Protein 8X1U (pdb70)

Sequence (1403 aa):
NQYIVARPVYSTNAFEENHKKTGRHHKTFLDHLKVCCSCSPQKAKRIVLSLFPIASWLPAYRLKEWLLSDIVSGISTGIVAVLQGLAFALLVDIPPVYGLYASFFPAIIYLFFGTSRHISVGPFPILSMMVGLAVSGAVSKAVPLLDDERVRVAAAASVTVLSGIIQLAFGILRIGFVVIYLSESLISGFTTAAAVHVLVSQLKFIFQLTVPSHTDPVSIFKVLYSVFSQIEKTNIADLVTALIVLLVVSIVKEINQRFKDKLPVPIPIEFIMTVIAAGVSYGCDFKNRFKVAVVGDMNPGFQPPITPDVETFQNTVGDCFGIAMVAFAVAFSVASVYSLKYDYPLDGNQELIALGLGNIVCGVFRGFAGSTALSRSAVQESTGGKTQIAGLIGAIIVLIVVLAIGFLLAPLQKSVLAALALGNLKGMLMQFAEIGRLWRKDKYDCLIWIMTFIFTIVLGLGLGLAASVAFQLLTIVFRTQFPKCSTLANIGRTNIYKNKKDYYDMYEPEGVKIFRCPSPIYFANIGFFRRKLIDAVGFSPLRILRKRNKALRKIRKLQKQGLLQVTPKGFICTVDTIKDSDEELDNNQIEVLDQPINTTDLPFHIDWNDDLPLNIEVPKISLHSLILDFSAVSFLDVSSVRGLKSILQEFIRIKVDVYIVGTDDDFIEKLNRYEFFDGEVKSSIFFLTIHDAVLHILMKKDNQYIVARPVYSTNAFEENHKKTGRHHKTFLDHLKVCCSCSPQKAKRIVLSLFPIASWLPAYRLKEWLLSDIVSGISTGIVAVLQGLAFALLVDIPPVYGLYASFFPAIIYLFFGTSRHISVGPFPILSMMVGLAVSGAVSKAVPLDDERVRVAAAASVTVLSGIIQLAFGILRIGFVVIYLSESLISGFTTAAAVHVLVSQLKFIFQLTVPSHTDPVSIFKVLYSVFSQIEKTNIADLVTALIVLLVVSIVKEINQRFKDKLPVPIPIEFIMTVIAAGVSYGCDFKNRFKVAVVGDMNPGFQPPITPDVETFQNTVGDCFGIAMVAFAVAFSVASVYSLKYDYPLDGNQELIALGLGNIVCGVFRGFAGSTALSRSAVQESTGGKTQIAGLIGAIIVLIVVLAIGFLLAPLQKSVLAALALGNLKGMLMQFAEIGRLWRKDKYDCLIWIMTFIFTIVLGLGLGLAASVAFQLLTIVFRTQFPKCSTLANIGRTNIYKNKKDYYDMYEPEGVKIFRCPSPIYFANIGFFRRKLIDAVGFSPLRILRKRNKALRKIRKLQKQGLLQVTPKGFICTVDTIKDSDEELDNNQIEVLDQPINTTDLPFHIDWNDDLPLNIEVPKISLHSLILDFSAVSFLDVSSVRGLKSILQEFIRIKVDVYIVGTDDDFIEKLNRYEFFDGEVKSSIFFLTIHDAVLHILMKKD

InterPro domains:
  IPR001902 SLC26A/SulP transporter [PTHR11814] (39-723)
  IPR001902 SLC26A/SulP transporter [TIGR00815] (59-716)
  IPR002645 STAS domain [PF01740] (526-716)
  IPR002645 STAS domain [PS50801] (525-720)
  IPR011547 SLC26A/SulP transporter domain [PF00916] (73-475)
  IPR018045 Sulphate anion transporter, conserved site [PS01130] (102-123)
  IPR036513 STAS domain superfamily [G3DSA:3.30.750.24] (506-724)
  IPR036513 STAS domain superfamily [SSF52091] (527-716)

Structure (mmCIF, N/CA/C/O backbone):
data_8X1U
#
_entry.id   8X1U
#
loop_
_entity.id
_entity.type
_entity.pdbx_description
1 polymer 'Chloride anion exchanger'
2 non-polymer 'OXALATE ION'
3 non-polymer '(2S)-3-(hexadecanoyloxy)-2-[(9Z)-octadec-9-enoyloxy]propyl 2-(trimethylammonio)ethyl phosphate'
4 non-polymer TETRADECANE
5 non-polymer DODECANE
6 non-polymer 1-O-OCTADECYL-SN-GLYCERO-3-PHOSPHOCHOLINE
7 non-polymer DECANE
8 non-polymer CHOLESTEROL
9 water water
#
loop_
_atom_site.group_PDB
_atom_site.id
_atom_site.type_symbol
_atom_site.label_atom_id
_atom_site.label_alt_id
_atom_site.label_comp_id
_atom_site.label_asym_id
_atom_site.label_entity_id
_atom_site.label_seq_id
_atom_site.pdbx_PDB_ins_code
_atom_site.Cartn_x
_atom_site.Cartn_y
_atom_site.Cartn_z
_atom_site.occupancy
_atom_site.B_iso_or_equiv
_atom_site.auth_seq_id
_atom_site.auth_comp_id
_atom_site.auth_asym_id
_atom_site.auth_atom_id
_atom_site.pdbx_PDB_model_num
ATOM 1 N N . ASN A 1 18 ? 194.913 144.346 151.428 1.00 59.60 7 ASN A N 1
ATOM 2 C CA . ASN A 1 18 ? 193.496 144.264 151.108 1.00 59.60 7 ASN A CA 1
ATOM 3 C C . ASN A 1 18 ? 193.287 144.251 149.611 1.00 59.60 7 ASN A C 1
ATOM 4 O O . ASN A 1 18 ? 192.562 145.088 149.074 1.00 59.60 7 ASN A O 1
ATOM 9 N N . GLN A 1 19 ? 193.915 143.286 148.935 1.00 54.27 8 GLN A N 1
ATOM 10 C CA . GLN A 1 19 ? 193.825 143.254 147.481 1.00 54.27 8 GLN A CA 1
ATOM 11 C C . GLN A 1 19 ? 193.027 142.091 146.934 1.00 54.27 8 GLN A C 1
ATOM 12 O O . GLN A 1 19 ? 193.141 140.968 147.410 1.00 54.27 8 GLN A O 1
ATOM 18 N N . TYR A 1 20 ? 192.195 142.378 145.938 1.00 46.87 9 TYR A N 1
ATOM 19 C CA . TYR A 1 20 ? 191.431 141.345 145.282 1.00 46.87 9 TYR A CA 1
ATOM 20 C C . TYR A 1 20 ? 192.316 140.841 144.169 1.00 46.87 9 TYR A C 1
ATOM 21 O O . TYR A 1 20 ? 192.441 141.487 143.137 1.00 46.87 9 TYR A O 1
ATOM 30 N N . ILE A 1 21 ? 192.969 139.708 144.382 1.00 48.86 10 ILE A N 1
ATOM 31 C CA . ILE A 1 21 ? 193.883 139.171 143.377 1.00 48.86 10 ILE A CA 1
ATOM 32 C C . ILE A 1 21 ? 193.374 137.856 142.828 1.00 48.86 10 ILE A C 1
ATOM 33 O O . ILE A 1 21 ? 193.176 136.902 143.569 1.00 48.86 10 ILE A O 1
ATOM 38 N N . VAL A 1 22 ? 193.166 137.802 141.528 1.00 47.74 11 VAL A N 1
ATOM 39 C CA . VAL A 1 22 ? 192.620 136.609 140.909 1.00 47.74 11 VAL A CA 1
ATOM 40 C C . VAL A 1 22 ? 193.437 136.288 139.668 1.00 47.74 11 VAL A C 1
ATOM 41 O O . VAL A 1 22 ? 193.884 137.191 138.998 1.00 47.74 11 VAL A O 1
ATOM 45 N N . ALA A 1 23 ? 193.680 135.011 139.401 1.00 49.39 12 ALA A N 1
ATOM 46 C CA . ALA A 1 23 ? 194.405 134.572 138.219 1.00 49.39 12 ALA A CA 1
ATOM 47 C C . ALA A 1 23 ? 193.851 133.203 137.867 1.00 49.39 12 ALA A C 1
ATOM 48 O O . ALA A 1 23 ? 194.362 132.192 138.323 1.00 49.39 12 ALA A O 1
ATOM 50 N N . ARG A 1 24 ? 192.803 133.177 137.053 1.00 49.13 13 ARG A N 1
ATOM 51 C CA . ARG A 1 24 ? 192.124 131.946 136.680 1.00 49.13 13 ARG A CA 1
ATOM 52 C C . ARG A 1 24 ? 191.874 131.956 135.178 1.00 49.13 13 ARG A C 1
ATOM 53 O O . ARG A 1 24 ? 192.033 133.003 134.541 1.00 49.13 13 ARG A O 1
ATOM 61 N N . PRO A 1 25 ? 191.513 130.831 134.567 1.00 52.21 14 PRO A N 1
ATOM 62 C CA . PRO A 1 25 ? 191.212 130.848 133.134 1.00 52.21 14 PRO A CA 1
ATOM 63 C C . PRO A 1 25 ? 189.831 131.420 132.855 1.00 52.21 14 PRO A C 1
ATOM 64 O O . PRO A 1 25 ? 188.944 131.431 133.708 1.00 52.21 14 PRO A O 1
ATOM 68 N N . VAL A 1 26 ? 189.624 131.900 131.634 1.00 52.49 15 VAL A N 1
ATOM 69 C CA . VAL A 1 26 ? 188.317 132.427 131.244 1.00 52.49 15 VAL A CA 1
ATOM 70 C C . VAL A 1 26 ? 187.339 131.282 131.085 1.00 52.49 15 VAL A C 1
ATOM 71 O O . VAL A 1 26 ? 187.687 130.244 130.536 1.00 52.49 15 VAL A O 1
ATOM 75 N N . TYR A 1 27 ? 186.109 131.457 131.541 1.00 51.92 16 TYR A N 1
ATOM 76 C CA . TYR A 1 27 ? 185.173 130.339 131.517 1.00 51.92 16 TYR A CA 1
ATOM 77 C C . TYR A 1 27 ? 183.822 130.537 130.891 1.00 51.92 16 TYR A C 1
ATOM 78 O O . TYR A 1 27 ? 183.092 131.446 131.267 1.00 51.92 16 TYR A O 1
ATOM 87 N N . SER A 1 28 ? 183.511 129.767 129.868 1.00 51.80 17 SER A N 1
ATOM 88 C CA . SER A 1 28 ? 182.133 129.757 129.418 1.00 51.80 17 SER A CA 1
ATOM 89 C C . SER A 1 28 ? 181.451 128.760 130.390 1.00 51.80 17 SER A C 1
ATOM 90 O O . SER A 1 28 ? 182.132 127.887 131.009 1.00 51.80 17 SER A O 1
ATOM 93 N N . THR A 1 29 ? 180.128 128.869 130.524 1.00 54.40 18 THR A N 1
ATOM 94 C CA . THR A 1 29 ? 179.421 128.016 131.460 1.00 54.40 18 THR A CA 1
ATOM 95 C C . THR A 1 29 ? 179.739 126.566 131.145 1.00 54.40 18 THR A C 1
ATOM 96 O O . THR A 1 29 ? 179.885 125.755 132.048 1.00 54.40 18 THR A O 1
ATOM 100 N N . ASN A 1 30 ? 179.870 126.244 129.866 1.00 57.08 19 ASN A N 1
ATOM 101 C CA . ASN A 1 30 ? 180.192 124.887 129.445 1.00 57.08 19 ASN A CA 1
ATOM 102 C C . ASN A 1 30 ? 181.616 124.466 129.805 1.00 57.08 19 ASN A C 1
ATOM 103 O O . ASN A 1 30 ? 181.816 123.350 130.271 1.00 57.08 19 ASN A O 1
ATOM 108 N N . ALA A 1 31 ? 182.607 125.332 129.596 1.00 57.17 20 ALA A N 1
ATOM 109 C CA . ALA A 1 31 ? 183.966 125.008 130.006 1.00 57.17 20 ALA A CA 1
ATOM 110 C C . ALA A 1 31 ? 184.074 124.802 131.509 1.00 57.17 20 ALA A C 1
ATOM 111 O O . ALA A 1 31 ? 184.868 123.965 131.953 1.00 57.17 20 ALA A O 1
ATOM 113 N N . PHE A 1 32 ? 183.288 125.532 132.297 1.00 56.45 21 PHE A N 1
ATOM 114 C CA . PHE A 1 32 ? 183.289 125.322 133.737 1.00 56.45 21 PHE A CA 1
ATOM 115 C C . PHE A 1 32 ? 182.683 123.974 134.103 1.00 56.45 21 PHE A C 1
ATOM 116 O O . PHE A 1 32 ? 183.204 123.280 134.982 1.00 56.45 21 PHE A O 1
ATOM 124 N N . GLU A 1 33 ? 181.588 123.581 133.447 1.00 60.64 22 GLU A N 1
ATOM 125 C CA . GLU A 1 33 ? 181.031 122.255 133.700 1.00 60.64 22 GLU A CA 1
ATOM 126 C C . GLU A 1 33 ? 181.985 121.153 133.264 1.00 60.64 22 GLU A C 1
ATOM 127 O O . GLU A 1 33 ? 182.040 120.098 133.903 1.00 60.64 22 GLU A O 1
ATOM 133 N N . GLU A 1 34 ? 182.735 121.367 132.183 1.00 63.04 23 GLU A N 1
ATOM 134 C CA . GLU A 1 34 ? 183.690 120.353 131.749 1.00 63.04 23 GLU A CA 1
ATOM 135 C C . GLU A 1 34 ? 184.851 120.229 132.726 1.00 63.04 23 GLU A C 1
ATOM 136 O O . GLU A 1 34 ? 185.275 119.116 133.055 1.00 63.04 23 GLU A O 1
ATOM 142 N N . ASN A 1 35 ? 185.378 121.359 133.202 1.00 62.11 24 ASN A N 1
ATOM 143 C CA . ASN A 1 35 ? 186.575 121.318 134.037 1.00 62.11 24 ASN A CA 1
ATOM 144 C C . ASN A 1 35 ? 186.266 120.880 135.464 1.00 62.11 24 ASN A C 1
ATOM 145 O O . ASN A 1 35 ? 187.124 120.293 136.132 1.00 62.11 24 ASN A O 1
ATOM 150 N N . HIS A 1 36 ? 185.063 121.159 135.949 1.00 61.78 25 HIS A N 1
ATOM 151 C CA . HIS A 1 36 ? 184.681 120.846 137.318 1.00 61.78 25 HIS A CA 1
ATOM 152 C C . HIS A 1 36 ? 183.507 119.879 137.319 1.00 61.78 25 HIS A C 1
ATOM 153 O O . HIS A 1 36 ? 182.367 120.273 137.063 1.00 61.78 25 HIS A O 1
ATOM 160 N N . LYS A 1 37 ? 183.794 118.625 137.669 1.00 67.69 26 LYS A N 1
ATOM 161 C CA . LYS A 1 37 ? 182.806 117.544 137.727 1.00 67.69 26 LYS A CA 1
ATOM 162 C C . LYS A 1 37 ? 181.610 117.927 138.570 1.00 67.69 26 LYS A C 1
ATOM 163 O O . LYS A 1 37 ? 181.751 118.391 139.690 1.00 67.69 26 LYS A O 1
ATOM 165 N N . LYS A 1 38 ? 180.421 117.671 138.052 1.00 67.21 27 LYS A N 1
ATOM 166 C CA . LYS A 1 38 ? 179.233 118.132 138.757 1.00 67.21 27 LYS A CA 1
ATOM 167 C C . LYS A 1 38 ? 178.661 116.985 139.571 1.00 67.21 27 LYS A C 1
ATOM 168 O O . LYS A 1 38 ? 178.538 115.866 139.066 1.00 67.21 27 LYS A O 1
ATOM 174 N N . THR A 1 39 ? 178.311 117.264 140.825 1.00 71.07 28 THR A N 1
ATOM 175 C CA . THR A 1 39 ? 177.749 116.258 141.718 1.00 71.07 28 THR A CA 1
ATOM 176 C C . THR A 1 39 ? 176.395 115.777 141.218 1.00 71.07 28 THR A C 1
ATOM 177 O O . THR A 1 39 ? 175.428 116.544 141.194 1.00 71.07 28 THR A O 1
ATOM 181 N N . GLY A 1 40 ? 176.319 114.514 140.809 1.00 78.52 29 GLY A N 1
ATOM 182 C CA . GLY A 1 40 ? 175.054 113.982 140.338 1.00 78.52 29 GLY A CA 1
ATOM 183 C C . GLY A 1 40 ? 174.041 113.886 141.464 1.00 78.52 29 GLY A C 1
ATOM 184 O O . GLY A 1 40 ? 174.309 113.309 142.521 1.00 78.52 29 GLY A O 1
ATOM 185 N N . ARG A 1 41 ? 172.864 114.460 141.233 1.00 86.53 30 ARG A N 1
ATOM 186 C CA . ARG A 1 41 ? 171.783 114.443 142.206 1.00 86.53 30 ARG A CA 1
ATOM 187 C C . ARG A 1 41 ? 170.552 113.796 141.588 1.00 86.53 30 ARG A C 1
ATOM 188 O O . ARG A 1 41 ? 170.252 113.992 140.407 1.00 86.53 30 ARG A O 1
ATOM 196 N N . HIS A 1 42 ? 169.846 113.020 142.404 1.00 107.10 31 HIS A N 1
ATOM 197 C CA . HIS A 1 42 ? 168.672 112.297 141.940 1.00 107.10 31 HIS A CA 1
ATOM 198 C C . HIS A 1 42 ? 167.539 113.258 141.597 1.00 107.10 31 HIS A C 1
ATOM 199 O O . HIS A 1 42 ? 167.552 114.433 141.975 1.00 107.10 31 HIS A O 1
ATOM 206 N N . HIS A 1 43 ? 166.555 112.742 140.868 1.00 117.51 32 HIS A N 1
ATOM 207 C CA . HIS A 1 43 ? 165.368 113.511 140.523 1.00 117.51 32 HIS A CA 1
ATOM 208 C C . HIS A 1 43 ? 164.344 113.407 141.646 1.00 117.51 32 HIS A C 1
ATOM 209 O O . HIS A 1 43 ? 163.991 112.304 142.074 1.00 117.51 32 HIS A O 1
ATOM 216 N N . LYS A 1 44 ? 163.871 114.557 142.128 1.00 125.22 33 LYS A N 1
ATOM 217 C CA . LYS A 1 44 ? 162.792 114.587 143.115 1.00 125.22 33 LYS A CA 1
ATOM 218 C C . LYS A 1 44 ? 161.461 114.428 142.376 1.00 125.22 33 LYS A C 1
ATOM 219 O O . LYS A 1 44 ? 160.674 115.364 142.208 1.00 125.22 33 LYS A O 1
ATOM 221 N N . THR A 1 45 ? 161.222 113.197 141.930 1.00 130.07 34 THR A N 1
ATOM 222 C CA . THR A 1 45 ? 160.091 112.912 141.058 1.00 130.07 34 THR A CA 1
ATOM 223 C C . THR A 1 45 ? 158.773 113.052 141.809 1.00 130.07 34 THR A C 1
ATOM 224 O O . THR A 1 45 ? 158.688 112.783 143.010 1.00 130.07 34 THR A O 1
ATOM 228 N N . PHE A 1 46 ? 157.741 113.488 141.083 1.00 133.21 35 PHE A N 1
ATOM 229 C CA . PHE A 1 46 ? 156.403 113.579 141.658 1.00 133.21 35 PHE A CA 1
ATOM 230 C C . PHE A 1 46 ? 155.881 112.211 142.078 1.00 133.21 35 PHE A C 1
ATOM 231 O O . PHE A 1 46 ? 155.113 112.110 143.040 1.00 133.21 35 PHE A O 1
ATOM 239 N N . LEU A 1 47 ? 156.300 111.147 141.389 1.00 132.68 36 LEU A N 1
ATOM 240 C CA . LEU A 1 47 ? 155.792 109.817 141.708 1.00 132.68 36 LEU A CA 1
ATOM 241 C C . LEU A 1 47 ? 156.386 109.300 143.014 1.00 132.68 36 LEU A C 1
ATOM 242 O O . LEU A 1 47 ? 155.666 108.773 143.869 1.00 132.68 36 LEU A O 1
ATOM 247 N N . ASP A 1 48 ? 157.701 109.441 143.192 1.00 133.20 37 ASP A N 1
ATOM 248 C CA . ASP A 1 48 ? 158.307 109.007 144.446 1.00 133.20 37 ASP A CA 1
ATOM 249 C C . ASP A 1 48 ? 157.876 109.908 145.597 1.00 133.20 37 ASP A C 1
ATOM 250 O O . ASP A 1 48 ? 157.785 109.463 146.749 1.00 133.20 37 ASP A O 1
ATOM 255 N N . HIS A 1 49 ? 157.590 111.176 145.301 1.00 132.30 38 HIS A N 1
ATOM 256 C CA . HIS A 1 49 ? 157.062 112.065 146.326 1.00 132.30 38 HIS A CA 1
ATOM 257 C C . HIS A 1 49 ? 155.658 111.632 146.738 1.00 132.30 38 HIS A C 1
ATOM 258 O O . HIS A 1 49 ? 155.310 111.670 147.924 1.00 132.30 38 HIS A O 1
ATOM 265 N N . LEU A 1 50 ? 154.904 111.150 145.760 1.00 131.46 39 LEU A N 1
ATOM 266 C CA . LEU A 1 50 ? 153.583 110.608 146.018 1.00 131.46 39 LEU A CA 1
ATOM 267 C C . LEU A 1 50 ? 153.729 109.249 146.720 1.00 131.46 39 LEU A C 1
ATOM 268 O O . LEU A 1 50 ? 152.758 108.703 147.238 1.00 131.46 39 LEU A O 1
ATOM 273 N N . LYS A 1 51 ? 154.949 108.711 146.730 1.00 130.44 40 LYS A N 1
ATOM 274 C CA . LYS A 1 51 ? 155.240 107.436 147.373 1.00 130.44 40 LYS A CA 1
ATOM 275 C C . LYS A 1 51 ? 155.473 107.636 148.866 1.00 130.44 40 LYS A C 1
ATOM 276 O O . LYS A 1 51 ? 155.181 106.753 149.673 1.00 130.44 40 LYS A O 1
ATOM 282 N N . VAL A 1 52 ? 155.987 108.812 149.216 1.00 129.13 41 VAL A N 1
ATOM 283 C CA . VAL A 1 52 ? 156.235 109.164 150.601 1.00 129.13 41 VAL A CA 1
ATOM 284 C C . VAL A 1 52 ? 154.942 109.685 151.219 1.00 129.13 41 VAL A C 1
ATOM 285 O O . VAL A 1 52 ? 154.765 109.644 152.433 1.00 129.13 41 VAL A O 1
ATOM 289 N N . CYS A 1 53 ? 154.036 110.164 150.368 1.00 127.14 42 CYS A N 1
ATOM 290 C CA . CYS A 1 53 ? 152.746 110.681 150.819 1.00 127.14 42 CYS A CA 1
ATOM 291 C C . CYS A 1 53 ? 151.975 109.598 151.563 1.00 127.14 42 CYS A C 1
ATOM 292 O O . CYS A 1 53 ? 151.388 109.856 152.613 1.00 127.14 42 CYS A O 1
ATOM 295 N N . CYS A 1 54 ? 151.974 108.389 151.008 1.00 122.65 43 CYS A N 1
ATOM 296 C CA . CYS A 1 54 ? 151.294 107.259 151.626 1.00 122.65 43 CYS A CA 1
ATOM 297 C C . CYS A 1 54 ? 152.308 106.441 152.419 1.00 122.65 43 CYS A C 1
ATOM 298 O O . CYS A 1 54 ? 152.583 105.289 152.094 1.00 122.65 43 CYS A O 1
ATOM 301 N N . SER A 1 55 ? 152.855 107.051 153.466 1.00 117.13 44 SER A N 1
ATOM 302 C CA . SER A 1 55 ? 153.865 106.421 154.314 1.00 117.13 44 SER A CA 1
ATOM 303 C C . SER A 1 55 ? 153.374 105.240 155.158 1.00 117.13 44 SER A C 1
ATOM 304 O O . SER A 1 55 ? 154.095 104.255 155.317 1.00 117.13 44 SER A O 1
ATOM 306 N N . CYS A 1 56 ? 152.165 105.355 155.699 1.00 114.83 45 CYS A N 1
ATOM 307 C CA . CYS A 1 56 ? 151.565 104.313 156.535 1.00 114.83 45 CYS A CA 1
ATOM 308 C C . CYS A 1 56 ? 152.506 103.817 157.627 1.00 114.83 45 CYS A C 1
ATOM 309 O O . CYS A 1 56 ? 152.343 102.711 158.137 1.00 114.83 45 CYS A O 1
ATOM 312 N N . SER A 1 57 ? 153.488 104.632 157.992 1.00 106.25 46 SER A N 1
ATOM 313 C CA . SER A 1 57 ? 154.439 104.221 159.005 1.00 106.25 46 SER A CA 1
ATOM 314 C C . SER A 1 57 ? 153.809 104.388 160.373 1.00 106.25 46 SER A C 1
ATOM 315 O O . SER A 1 57 ? 152.862 105.154 160.532 1.00 106.25 46 SER A O 1
ATOM 318 N N . PRO A 1 58 ? 154.311 103.658 161.378 1.00 102.80 47 PRO A N 1
ATOM 319 C CA . PRO A 1 58 ? 153.727 103.779 162.719 1.00 102.80 47 PRO A CA 1
ATOM 320 C C . PRO A 1 58 ? 153.956 105.163 163.314 1.00 102.80 47 PRO A C 1
ATOM 321 O O . PRO A 1 58 ? 153.000 105.788 163.761 1.00 102.80 47 PRO A O 1
ATOM 325 N N . GLN A 1 59 ? 155.198 105.631 163.321 1.00 100.72 48 GLN A N 1
ATOM 326 C CA . GLN A 1 59 ? 155.509 106.953 163.854 1.00 100.72 48 GLN A CA 1
ATOM 327 C C . GLN A 1 59 ? 154.825 108.057 163.051 1.00 100.72 48 GLN A C 1
ATOM 328 O O . GLN A 1 59 ? 154.381 109.051 163.615 1.00 100.72 48 GLN A O 1
ATOM 334 N N . LYS A 1 60 ? 154.758 107.890 161.733 1.00 98.51 49 LYS A N 1
ATOM 335 C CA . LYS A 1 60 ? 154.123 108.884 160.872 1.00 98.51 49 LYS A CA 1
ATOM 336 C C . LYS A 1 60 ? 152.648 109.019 161.230 1.00 98.51 49 LYS A C 1
ATOM 337 O O . LYS A 1 60 ? 152.114 110.122 161.277 1.00 98.51 49 LYS A O 1
ATOM 343 N N . ALA A 1 61 ? 151.989 107.892 161.485 1.00 93.48 50 ALA A N 1
ATOM 344 C CA . ALA A 1 61 ? 150.587 107.895 161.894 1.00 93.48 50 ALA A CA 1
ATOM 345 C C . ALA A 1 61 ? 150.444 108.581 163.250 1.00 93.48 50 ALA A C 1
ATOM 346 O O . ALA A 1 61 ? 149.476 109.286 163.496 1.00 93.48 50 ALA A O 1
ATOM 348 N N . LYS A 1 62 ? 151.399 108.343 164.141 1.00 90.02 51 LYS A N 1
ATOM 349 C CA . LYS A 1 62 ? 151.391 108.974 165.452 1.00 90.02 51 LYS A CA 1
ATOM 350 C C . LYS A 1 62 ? 151.650 110.478 165.366 1.00 90.02 51 LYS A C 1
ATOM 351 O O . LYS A 1 62 ? 151.056 111.236 166.120 1.00 90.02 51 LYS A O 1
ATOM 357 N N . ARG A 1 63 ? 152.537 110.926 164.479 1.00 87.50 52 ARG A N 1
ATOM 358 C CA . ARG A 1 63 ? 152.754 112.364 164.378 1.00 87.50 52 ARG A CA 1
ATOM 359 C C . ARG A 1 63 ? 151.620 113.049 163.627 1.00 87.50 52 ARG A C 1
ATOM 360 O O . ARG A 1 63 ? 151.290 114.197 163.933 1.00 87.50 52 ARG A O 1
ATOM 368 N N . ILE A 1 64 ? 150.982 112.358 162.681 1.00 82.76 53 ILE A N 1
ATOM 369 C CA . ILE A 1 64 ? 149.828 112.941 161.997 1.00 82.76 53 ILE A CA 1
ATOM 370 C C . ILE A 1 64 ? 148.684 113.160 162.982 1.00 82.76 53 ILE A C 1
ATOM 371 O O . ILE A 1 64 ? 148.059 114.229 163.014 1.00 82.76 53 ILE A O 1
ATOM 376 N N . VAL A 1 65 ? 148.405 112.153 163.813 1.00 78.71 54 VAL A N 1
ATOM 377 C CA . VAL A 1 65 ? 147.317 112.278 164.782 1.00 78.71 54 VAL A CA 1
ATOM 378 C C . VAL A 1 65 ? 147.661 113.309 165.851 1.00 78.71 54 VAL A C 1
ATOM 379 O O . VAL A 1 65 ? 146.786 114.032 166.339 1.00 78.71 54 VAL A O 1
ATOM 383 N N . LEU A 1 66 ? 148.906 113.387 166.285 1.00 76.53 55 LEU A N 1
ATOM 384 C CA . LEU A 1 66 ? 149.222 114.372 167.311 1.00 76.53 55 LEU A CA 1
ATOM 385 C C . LEU A 1 66 ? 149.080 115.791 166.788 1.00 76.53 55 LEU A C 1
ATOM 386 O O . LEU A 1 66 ? 148.758 116.703 167.534 1.00 76.53 55 LEU A O 1
ATOM 391 N N . SER A 1 67 ? 149.402 115.996 165.522 1.00 70.89 56 SER A N 1
ATOM 392 C CA . SER A 1 67 ? 149.259 117.310 164.925 1.00 70.89 56 SER A CA 1
ATOM 393 C C . SER A 1 67 ? 147.800 117.750 164.802 1.00 70.89 56 SER A C 1
ATOM 394 O O . SER A 1 67 ? 147.482 118.906 165.025 1.00 70.89 56 SER A O 1
ATOM 397 N N . LEU A 1 68 ? 146.928 116.820 164.431 1.00 65.27 57 LEU A N 1
ATOM 398 C CA . LEU A 1 68 ? 145.517 117.111 164.229 1.00 65.27 57 LEU A CA 1
ATOM 399 C C . LEU A 1 68 ? 144.822 117.284 165.537 1.00 65.27 57 LEU A C 1
ATOM 400 O O . LEU A 1 68 ? 143.683 117.713 165.600 1.00 65.27 57 LEU A O 1
ATOM 405 N N . PHE A 1 69 ? 145.510 116.921 166.595 1.00 62.35 58 PHE A N 1
ATOM 406 C CA . PHE A 1 69 ? 144.904 117.037 167.923 1.00 62.35 58 PHE A CA 1
ATOM 407 C C . PHE A 1 69 ? 145.939 117.624 168.870 1.00 62.35 58 PHE A C 1
ATOM 408 O O . PHE A 1 69 ? 146.492 116.924 169.725 1.00 62.35 58 PHE A O 1
ATOM 416 N N . PRO A 1 70 ? 146.233 118.919 168.738 1.00 58.18 59 PRO A N 1
ATOM 417 C CA . PRO A 1 70 ? 147.339 119.498 169.514 1.00 58.18 59 PRO A CA 1
ATOM 418 C C . PRO A 1 70 ? 147.176 119.395 171.019 1.00 58.18 59 PRO A C 1
ATOM 419 O O . PRO A 1 70 ? 148.187 119.402 171.730 1.00 58.18 59 PRO A O 1
ATOM 423 N N . ILE A 1 71 ? 145.948 119.291 171.532 1.00 58.48 60 ILE A N 1
ATOM 424 C CA . ILE A 1 71 ? 145.768 119.245 172.980 1.00 58.48 60 ILE A CA 1
ATOM 425 C C . ILE A 1 71 ? 146.421 118.002 173.570 1.00 58.48 60 ILE A C 1
ATOM 426 O O . ILE A 1 71 ? 146.843 118.008 174.731 1.00 58.48 60 ILE A O 1
ATOM 431 N N . ALA A 1 72 ? 146.540 116.931 172.786 1.00 61.88 61 ALA A N 1
ATOM 432 C CA . ALA A 1 72 ? 147.188 115.719 173.262 1.00 61.88 61 ALA A CA 1
ATOM 433 C C . ALA A 1 72 ? 148.682 115.900 173.472 1.00 61.88 61 ALA A C 1
ATOM 434 O O . ALA A 1 72 ? 149.317 115.018 174.057 1.00 61.88 61 ALA A O 1
ATOM 436 N N . SER A 1 73 ? 149.251 117.015 173.020 1.00 63.34 62 SER A N 1
ATOM 437 C CA . SER A 1 73 ? 150.678 117.268 173.145 1.00 63.34 62 SER A CA 1
ATOM 438 C C . SER A 1 73 ? 151.025 118.392 174.106 1.00 63.34 62 SER A C 1
ATOM 439 O O . SER A 1 73 ? 152.106 118.362 174.695 1.00 63.34 62 SER A O 1
ATOM 442 N N . TRP A 1 74 ? 150.149 119.383 174.288 1.00 59.97 63 TRP A N 1
ATOM 443 C CA . TRP A 1 74 ? 150.451 120.480 175.197 1.00 59.97 63 TRP A CA 1
ATOM 444 C C . TRP A 1 74 ? 149.765 120.362 176.549 1.00 59.97 63 TRP A C 1
ATOM 445 O O . TRP A 1 74 ? 150.162 121.062 177.484 1.00 59.97 63 TRP A O 1
ATOM 456 N N . LEU A 1 75 ? 148.761 119.507 176.683 1.00 61.43 64 LEU A N 1
ATOM 457 C CA . LEU A 1 75 ? 148.088 119.365 177.968 1.00 61.43 64 LEU A CA 1
ATOM 458 C C . LEU A 1 75 ? 148.898 118.512 178.942 1.00 61.43 64 LEU A C 1
ATOM 459 O O . LEU A 1 75 ? 149.037 118.901 180.107 1.00 61.43 64 LEU A O 1
ATOM 464 N N . PRO A 1 76 ? 149.435 117.352 178.542 1.00 64.25 65 PRO A N 1
ATOM 465 C CA . PRO A 1 76 ? 150.288 116.603 179.480 1.00 64.25 65 PRO A CA 1
ATOM 466 C C . PRO A 1 76 ? 151.547 117.348 179.876 1.00 64.25 65 PRO A C 1
ATOM 467 O O . PRO A 1 76 ? 152.072 117.110 180.970 1.00 64.25 65 PRO A O 1
ATOM 471 N N . ALA 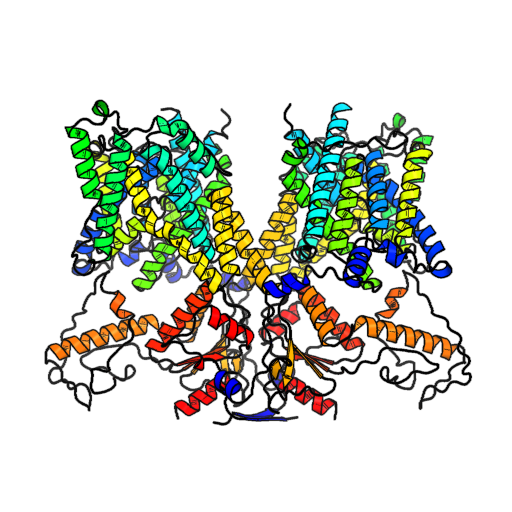A 1 77 ? 152.043 118.247 179.028 1.00 66.52 66 ALA A N 1
ATOM 472 C CA . ALA A 1 77 ? 153.229 119.042 179.312 1.00 66.52 66 ALA A CA 1
ATOM 473 C C . ALA A 1 77 ? 152.890 120.333 180.046 1.00 66.52 66 ALA A C 1
ATOM 474 O O . ALA A 1 77 ? 153.642 121.310 179.967 1.00 66.52 66 ALA A O 1
ATOM 476 N N . TYR A 1 78 ? 151.766 120.355 180.756 1.00 67.46 67 TYR A N 1
ATOM 477 C CA . TYR A 1 78 ? 151.316 121.557 181.439 1.00 67.46 67 TYR A CA 1
ATOM 478 C C . TYR A 1 78 ? 152.128 121.793 182.702 1.00 67.46 67 TYR A C 1
ATOM 479 O O . TYR A 1 78 ? 152.441 120.855 183.441 1.00 67.46 67 TYR A O 1
ATOM 488 N N . ARG A 1 79 ? 152.480 123.053 182.933 1.00 73.72 68 ARG A N 1
ATOM 489 C CA . ARG A 1 79 ? 153.220 123.453 184.121 1.00 73.72 68 ARG A CA 1
ATOM 490 C C . ARG A 1 79 ? 152.179 124.055 185.049 1.00 73.72 68 ARG A C 1
ATOM 491 O O . ARG A 1 79 ? 151.757 125.197 184.861 1.00 73.72 68 ARG A O 1
ATOM 499 N N . LEU A 1 80 ? 151.761 123.290 186.052 1.00 74.90 69 LEU A N 1
ATOM 500 C CA . LEU A 1 80 ? 150.713 123.756 186.956 1.00 74.90 69 LEU A CA 1
ATOM 501 C C . LEU A 1 80 ? 151.171 124.941 187.795 1.00 74.90 69 LEU A C 1
ATOM 502 O O . LEU A 1 80 ? 150.574 126.021 187.729 1.00 74.90 69 LEU A O 1
ATOM 507 N N . LYS A 1 81 ? 152.237 124.765 188.580 1.00 79.67 70 LYS A N 1
ATOM 508 C CA . LYS A 1 81 ? 152.618 125.786 189.552 1.00 79.67 70 LYS A CA 1
ATOM 509 C C . LYS A 1 81 ? 153.088 127.068 188.875 1.00 79.67 70 LYS A C 1
ATOM 510 O O . LYS A 1 81 ? 153.179 128.119 189.520 1.00 79.67 70 LYS A O 1
ATOM 516 N N . GLU A 1 82 ? 153.392 127.009 187.582 1.00 78.04 71 GLU A N 1
ATOM 517 C CA . GLU A 1 82 ? 153.893 128.171 186.864 1.00 78.04 71 GLU A CA 1
ATOM 518 C C . GLU A 1 82 ? 152.863 128.810 185.942 1.00 78.04 71 GLU A C 1
ATOM 519 O O . GLU A 1 82 ? 153.065 129.951 185.515 1.00 78.04 71 GLU A O 1
ATOM 525 N N . TRP A 1 83 ? 151.766 128.117 185.630 1.00 69.66 72 TRP A N 1
ATOM 526 C CA . TRP A 1 83 ? 150.818 128.588 184.633 1.00 69.66 72 TRP A CA 1
ATOM 527 C C . TRP A 1 83 ? 149.371 128.631 185.096 1.00 69.66 72 TRP A C 1
ATOM 528 O O . TRP A 1 83 ? 148.581 129.361 184.490 1.00 69.66 72 TRP A O 1
ATOM 539 N N . LEU A 1 84 ? 148.994 127.869 186.125 1.00 66.85 73 LEU A N 1
ATOM 540 C CA . LEU A 1 84 ? 147.578 127.646 186.401 1.00 66.85 73 LEU A CA 1
ATOM 541 C C . LEU A 1 84 ? 146.880 128.927 186.838 1.00 66.85 73 LEU A C 1
ATOM 542 O O . LEU A 1 84 ? 145.829 129.287 186.299 1.00 66.85 73 LEU A O 1
ATOM 547 N N . LEU A 1 85 ? 147.438 129.622 187.827 1.00 63.00 74 LEU A N 1
ATOM 548 C CA . LEU A 1 85 ? 146.762 130.800 188.359 1.00 63.00 74 LEU A CA 1
ATOM 549 C C . LEU A 1 85 ? 146.756 131.936 187.344 1.00 63.00 74 LEU A C 1
ATOM 550 O O . LEU A 1 85 ? 145.770 132.676 187.233 1.00 63.00 74 LEU A O 1
ATOM 555 N N . SER A 1 86 ? 147.844 132.084 186.589 1.00 61.58 75 SER A N 1
ATOM 556 C CA . SER A 1 86 ? 147.879 133.091 185.536 1.00 61.58 75 SER A CA 1
ATOM 557 C C . SER A 1 86 ? 146.834 132.803 184.469 1.00 61.58 75 SER A C 1
ATOM 558 O O . SER A 1 86 ? 146.147 133.717 184.004 1.00 61.58 75 SER A O 1
ATOM 561 N N . ASP A 1 87 ? 146.687 131.534 184.079 1.00 58.42 76 ASP A N 1
ATOM 562 C CA . ASP A 1 87 ? 145.665 131.182 183.103 1.00 58.42 76 ASP A CA 1
ATOM 563 C C . ASP A 1 87 ? 144.264 131.392 183.655 1.00 58.42 76 ASP A C 1
ATOM 564 O O . ASP A 1 87 ? 143.374 131.824 182.921 1.00 58.42 76 ASP A O 1
ATOM 569 N N . ILE A 1 88 ? 144.053 131.120 184.943 1.00 56.95 77 ILE A N 1
ATOM 570 C CA . ILE A 1 88 ? 142.747 131.351 185.552 1.00 56.95 77 ILE A CA 1
ATOM 571 C C . ILE A 1 88 ? 142.389 132.832 185.508 1.00 56.95 77 ILE A C 1
ATOM 572 O O . ILE A 1 88 ? 141.291 133.208 185.085 1.00 56.95 77 ILE A O 1
ATOM 577 N N . VAL A 1 89 ? 143.310 133.695 185.941 1.00 56.34 78 VAL A N 1
ATOM 578 C CA . VAL A 1 89 ? 143.041 135.132 185.951 1.00 56.34 78 VAL A CA 1
ATOM 579 C C . VAL A 1 89 ? 142.833 135.656 184.533 1.00 56.34 78 VAL A C 1
ATOM 580 O O . VAL A 1 89 ? 141.889 136.419 184.262 1.00 56.34 78 VAL A O 1
ATOM 584 N N . SER A 1 90 ? 143.709 135.260 183.608 1.00 55.19 79 SER A N 1
ATOM 585 C CA . SER A 1 90 ? 143.580 135.691 182.224 1.00 55.19 79 SER A CA 1
ATOM 586 C C . SER A 1 90 ? 142.261 135.234 181.623 1.00 55.19 79 SER A C 1
ATOM 587 O O . SER A 1 90 ? 141.627 135.982 180.871 1.00 55.19 79 SER A O 1
ATOM 590 N N . GLY A 1 91 ? 141.825 134.017 181.948 1.00 53.46 80 GLY A N 1
ATOM 591 C CA . GLY A 1 91 ? 140.572 133.522 181.415 1.00 53.46 80 GLY A CA 1
ATOM 592 C C . GLY A 1 91 ? 139.374 134.255 181.974 1.00 53.46 80 GLY A C 1
ATOM 593 O O . GLY A 1 91 ? 138.444 134.583 181.238 1.00 53.46 80 GLY A O 1
ATOM 594 N N . ILE A 1 92 ? 139.376 134.521 183.282 1.00 52.86 81 ILE A N 1
ATOM 595 C CA . ILE A 1 92 ? 138.319 135.337 183.877 1.00 52.86 81 ILE A CA 1
ATOM 596 C C . ILE A 1 92 ? 138.199 136.662 183.137 1.00 52.86 81 ILE A C 1
ATOM 597 O O . ILE A 1 92 ? 137.107 137.065 182.710 1.00 52.86 81 ILE A O 1
ATOM 602 N N . SER A 1 93 ? 139.327 137.356 182.960 1.00 52.78 82 SER A N 1
ATOM 603 C CA . SER A 1 93 ? 139.288 138.677 182.342 1.00 52.78 82 SER A CA 1
ATOM 604 C C . SER A 1 93 ? 138.819 138.609 180.893 1.00 52.78 82 SER A C 1
ATOM 605 O O . SER A 1 93 ? 137.941 139.376 180.473 1.00 52.78 82 SER A O 1
ATOM 608 N N . THR A 1 94 ? 139.393 137.701 180.101 1.00 53.16 83 THR A N 1
ATOM 609 C CA . THR A 1 94 ? 139.024 137.669 178.692 1.00 53.16 83 THR A CA 1
ATOM 610 C C . THR A 1 94 ? 137.613 137.138 178.494 1.00 53.16 83 THR A C 1
ATOM 611 O O . THR A 1 94 ? 136.975 137.465 177.495 1.00 53.16 83 THR A O 1
ATOM 615 N N . GLY A 1 95 ? 137.081 136.363 179.441 1.00 51.84 84 GLY A N 1
ATOM 616 C CA . GLY A 1 95 ? 135.694 135.945 179.330 1.00 51.84 84 GLY A CA 1
ATOM 617 C C . GLY A 1 95 ? 134.729 137.061 179.665 1.00 51.84 84 GLY A C 1
ATOM 618 O O . GLY A 1 95 ? 133.686 137.216 179.019 1.00 51.84 84 GLY A O 1
ATOM 619 N N . ILE A 1 96 ? 135.062 137.862 180.678 1.00 51.60 85 ILE A N 1
ATOM 620 C CA . ILE A 1 96 ? 134.247 139.031 180.982 1.00 51.60 85 ILE A CA 1
ATOM 621 C C . ILE A 1 96 ? 134.257 140.003 179.808 1.00 51.60 85 ILE A C 1
ATOM 622 O O . ILE A 1 96 ? 133.250 140.658 179.518 1.00 51.60 85 ILE A O 1
ATOM 627 N N . VAL A 1 97 ? 135.384 140.098 179.102 1.00 51.90 86 VAL A N 1
ATOM 628 C CA . VAL A 1 97 ? 135.421 140.942 177.909 1.00 51.90 86 VAL A CA 1
ATOM 629 C C . VAL A 1 97 ? 134.661 140.296 176.752 1.00 51.90 86 VAL A C 1
ATOM 630 O O . VAL A 1 97 ? 133.992 140.990 175.973 1.00 51.90 86 VAL A O 1
ATOM 634 N N . ALA A 1 98 ? 134.725 138.967 176.634 1.00 50.57 87 ALA A N 1
ATOM 635 C CA . ALA A 1 98 ? 134.112 138.269 175.512 1.00 50.57 87 ALA A CA 1
ATOM 636 C C . ALA A 1 98 ? 132.595 138.287 175.584 1.00 50.57 87 ALA A C 1
ATOM 637 O O . ALA A 1 98 ? 131.938 138.298 174.543 1.00 50.57 87 ALA A O 1
ATOM 639 N N . VAL A 1 99 ? 132.023 138.289 176.788 1.00 49.83 88 VAL A N 1
ATOM 640 C CA . VAL A 1 99 ? 130.569 138.404 176.912 1.00 49.83 88 VAL A CA 1
ATOM 641 C C . VAL A 1 99 ? 130.078 139.689 176.250 1.00 49.83 88 VAL A C 1
ATOM 642 O O . VAL A 1 99 ? 129.187 139.673 175.386 1.00 49.83 88 VAL A O 1
ATOM 646 N N . LEU A 1 100 ? 130.667 140.821 176.637 1.00 49.07 89 LEU A N 1
ATOM 647 C CA . LEU A 1 100 ? 130.228 142.114 176.125 1.00 49.07 89 LEU A CA 1
ATOM 648 C C . LEU A 1 100 ? 130.558 142.265 174.649 1.00 49.07 89 LEU A C 1
ATOM 649 O O . LEU A 1 100 ? 129.764 142.827 173.883 1.00 49.07 89 LEU A O 1
ATOM 654 N N . GLN A 1 101 ? 131.722 141.771 174.226 1.00 48.88 90 GLN A N 1
ATOM 655 C CA . GLN A 1 101 ? 132.048 141.825 172.808 1.00 48.88 90 GLN A CA 1
ATOM 656 C C . GLN A 1 101 ? 131.087 140.981 171.984 1.00 48.88 90 GLN A C 1
ATOM 657 O O . GLN A 1 101 ? 130.698 141.390 170.888 1.00 48.88 90 GLN A O 1
ATOM 663 N N . GLY A 1 102 ? 130.662 139.829 172.501 1.00 47.03 91 GLY A N 1
ATOM 664 C CA . GLY A 1 102 ? 129.697 139.021 171.781 1.00 47.03 91 GLY A CA 1
ATOM 665 C C . GLY A 1 102 ? 128.345 139.693 171.669 1.00 47.03 91 GLY A C 1
ATOM 666 O O . GLY A 1 102 ? 127.711 139.649 170.616 1.00 47.03 91 GLY A O 1
ATOM 667 N N . LEU A 1 103 ? 127.889 140.328 172.750 1.00 46.41 92 LEU A N 1
ATOM 668 C CA . LEU A 1 103 ? 126.638 141.080 172.673 1.00 46.41 92 LEU A CA 1
ATOM 669 C C . LEU A 1 103 ? 126.720 142.189 171.624 1.00 46.41 92 LEU A C 1
ATOM 670 O O . LEU A 1 103 ? 125.832 142.326 170.769 1.00 46.41 92 LEU A O 1
ATOM 675 N N . ALA A 1 104 ? 127.791 142.990 171.667 1.00 45.18 93 ALA A N 1
ATOM 676 C CA . ALA A 1 104 ? 127.940 144.078 170.707 1.00 45.18 93 ALA A CA 1
ATOM 677 C C . ALA A 1 104 ? 128.020 143.563 169.274 1.00 45.18 93 ALA A C 1
ATOM 678 O O . ALA A 1 104 ? 127.477 144.175 168.346 1.00 45.18 93 ALA A O 1
ATOM 680 N N . PHE A 1 105 ? 128.688 142.436 169.063 1.00 45.35 94 PHE A N 1
ATOM 681 C CA . PHE A 1 105 ? 128.836 141.957 167.697 1.00 45.35 94 PHE A CA 1
ATOM 682 C C . PHE A 1 105 ? 127.569 141.275 167.205 1.00 45.35 94 PHE A C 1
ATOM 683 O O . PHE A 1 105 ? 127.315 141.249 165.996 1.00 45.35 94 PHE A O 1
ATOM 691 N N . ALA A 1 106 ? 126.748 140.751 168.115 1.00 47.07 95 ALA A N 1
ATOM 692 C CA . ALA A 1 106 ? 125.420 140.298 167.721 1.00 47.07 95 ALA A CA 1
ATOM 693 C C . ALA A 1 106 ? 124.539 141.480 167.352 1.00 47.07 95 ALA A C 1
ATOM 694 O O . ALA A 1 106 ? 123.628 141.349 166.528 1.00 47.07 95 ALA A O 1
ATOM 696 N N . LEU A 1 107 ? 124.782 142.641 167.964 1.00 46.90 96 LEU A N 1
ATOM 697 C CA . LEU A 1 107 ? 124.175 143.869 167.448 1.00 46.90 96 LEU A CA 1
ATOM 698 C C . LEU A 1 107 ? 124.633 144.143 166.020 1.00 46.90 96 LEU A C 1
ATOM 699 O O . LEU A 1 107 ? 123.816 144.439 165.142 1.00 46.90 96 LEU A O 1
ATOM 704 N N . LEU A 1 108 ? 125.942 144.062 165.779 1.00 47.93 97 LEU A N 1
ATOM 705 C CA . LEU A 1 108 ? 126.475 144.297 164.436 1.00 47.93 97 LEU A CA 1
ATOM 706 C C . LEU A 1 108 ? 125.883 143.348 163.398 1.00 47.93 97 LEU A C 1
ATOM 707 O O . LEU A 1 108 ? 125.720 143.728 162.234 1.00 47.93 97 LEU A O 1
ATOM 712 N N . VAL A 1 109 ? 125.582 142.106 163.785 1.00 50.17 98 VAL A N 1
ATOM 713 C CA . VAL A 1 109 ? 124.987 141.140 162.860 1.00 50.17 98 VAL A CA 1
ATOM 714 C C . VAL A 1 109 ? 123.484 141.342 162.696 1.00 50.17 98 VAL A C 1
ATOM 715 O O . VAL A 1 109 ? 122.891 140.791 161.756 1.00 50.17 98 VAL A O 1
ATOM 719 N N . ASP A 1 110 ? 122.858 142.145 163.557 1.00 55.09 99 ASP A N 1
ATOM 720 C CA . ASP A 1 110 ? 121.415 142.394 163.534 1.00 55.09 99 ASP A CA 1
ATOM 721 C C . ASP A 1 110 ? 120.639 141.126 163.874 1.00 55.09 99 ASP A C 1
ATOM 722 O O . ASP A 1 110 ? 119.681 140.756 163.196 1.00 55.09 99 ASP A O 1
ATOM 727 N N . ILE A 1 111 ? 121.067 140.449 164.931 1.00 52.86 100 ILE A N 1
ATOM 728 C CA . ILE A 1 111 ? 120.315 139.342 165.516 1.00 52.86 100 ILE A CA 1
ATOM 729 C C . ILE A 1 111 ? 120.227 139.595 167.016 1.00 52.86 100 ILE A C 1
ATOM 730 O O . ILE A 1 111 ? 120.911 140.486 167.541 1.00 52.86 100 ILE A O 1
ATOM 735 N N . PRO A 1 112 ? 119.366 138.868 167.726 1.00 54.41 101 PRO A N 1
ATOM 736 C CA . PRO A 1 112 ? 119.315 139.004 169.185 1.00 54.41 101 PRO A CA 1
ATOM 737 C C . PRO A 1 112 ? 120.685 138.787 169.801 1.00 54.41 101 PRO A C 1
ATOM 738 O O . PRO A 1 112 ? 121.523 138.069 169.237 1.00 54.41 101 PRO A O 1
ATOM 742 N N . PRO A 1 113 ? 120.956 139.391 170.961 1.00 53.16 102 PRO A N 1
ATOM 743 C CA . PRO A 1 113 ? 122.334 139.418 171.470 1.00 53.16 102 PRO A CA 1
ATOM 744 C C . PRO A 1 113 ? 122.806 138.130 172.129 1.00 53.16 102 PRO A C 1
ATOM 745 O O . PRO A 1 113 ? 124.000 138.028 172.435 1.00 53.16 102 PRO A O 1
ATOM 749 N N . VAL A 1 114 ? 121.935 137.145 172.351 1.00 51.51 103 VAL A N 1
ATOM 750 C CA . VAL A 1 114 ? 122.384 135.885 172.939 1.00 51.51 103 VAL A CA 1
ATOM 751 C C . VAL A 1 114 ? 123.158 135.040 171.936 1.00 51.51 103 VAL A C 1
ATOM 752 O O . VAL A 1 114 ? 123.990 134.208 172.329 1.00 51.51 103 VAL A O 1
ATOM 756 N N . TYR A 1 115 ? 122.934 135.257 170.643 1.00 51.77 104 TYR A N 1
ATOM 757 C CA . TYR A 1 115 ? 123.695 134.547 169.629 1.00 51.77 104 TYR A CA 1
ATOM 758 C C . TYR A 1 115 ? 125.142 135.002 169.589 1.00 51.77 104 TYR A C 1
ATOM 759 O O . TYR A 1 115 ? 126.016 134.222 169.197 1.00 51.77 104 TYR A O 1
ATOM 768 N N . GLY A 1 116 ? 125.425 136.226 170.035 1.00 48.96 105 GLY A N 1
ATOM 769 C CA . GLY A 1 116 ? 126.805 136.612 170.261 1.00 48.96 105 GLY A CA 1
ATOM 770 C C . GLY A 1 116 ? 127.445 135.829 171.384 1.00 48.96 105 GLY A C 1
ATOM 771 O O . GLY A 1 116 ? 128.633 135.508 171.325 1.00 48.96 105 GLY A O 1
ATOM 772 N N . LEU A 1 117 ? 126.666 135.481 172.407 1.00 48.28 106 LEU A N 1
ATOM 773 C CA . LEU A 1 117 ? 127.177 134.623 173.467 1.00 48.28 106 LEU A CA 1
ATOM 774 C C . LEU A 1 117 ? 127.458 133.219 172.950 1.00 48.28 106 LEU A C 1
ATOM 775 O O . LEU A 1 117 ? 128.461 132.602 173.325 1.00 48.28 106 LEU A O 1
ATOM 780 N N . TYR A 1 118 ? 126.591 132.699 172.079 1.00 49.72 107 TYR A N 1
ATOM 781 C CA . TYR A 1 118 ? 126.874 131.399 171.469 1.00 49.72 107 TYR A CA 1
ATOM 782 C C . TYR A 1 118 ? 128.141 131.453 170.622 1.00 49.72 107 TYR A C 1
ATOM 783 O O . TYR A 1 118 ? 128.934 130.498 170.605 1.00 49.72 107 TYR A O 1
ATOM 792 N N . ALA A 1 119 ? 128.337 132.560 169.900 1.00 47.37 108 ALA A N 1
ATOM 793 C CA . ALA A 1 119 ? 129.530 132.719 169.076 1.00 47.37 108 ALA A CA 1
ATOM 794 C C . ALA A 1 119 ? 130.784 132.894 169.917 1.00 47.37 108 ALA A C 1
ATOM 795 O O . ALA A 1 119 ? 131.886 132.583 169.455 1.00 47.37 108 ALA A O 1
ATOM 797 N N . SER A 1 120 ? 130.647 133.418 171.131 1.00 47.92 109 SER A N 1
ATOM 798 C CA . SER A 1 120 ? 131.780 133.507 172.039 1.00 47.92 109 SER A CA 1
ATOM 799 C C . SER A 1 120 ? 132.033 132.206 172.785 1.00 47.92 109 SER A C 1
ATOM 800 O O . SER A 1 120 ? 133.113 132.037 173.358 1.00 47.92 109 SER A O 1
ATOM 803 N N . PHE A 1 121 ? 131.059 131.298 172.810 1.00 48.01 110 PHE A N 1
ATOM 804 C CA . PHE A 1 121 ? 131.243 130.031 173.508 1.00 48.01 110 PHE A CA 1
ATOM 805 C C . PHE A 1 121 ? 131.803 128.926 172.617 1.00 48.01 110 PHE A C 1
ATOM 806 O O . PHE A 1 121 ? 132.843 128.346 172.936 1.00 48.01 110 PHE A O 1
ATOM 814 N N . PHE A 1 122 ? 131.126 128.610 171.504 1.00 47.02 111 PHE A N 1
ATOM 815 C CA . PHE A 1 122 ? 131.438 127.356 170.811 1.00 47.02 111 PHE A CA 1
ATOM 816 C C . PHE A 1 122 ? 132.817 127.346 170.154 1.00 47.02 111 PHE A C 1
ATOM 817 O O . PHE A 1 122 ? 133.567 126.369 170.354 1.00 47.02 111 PHE A O 1
ATOM 825 N N . PRO A 1 123 ? 133.212 128.351 169.362 1.00 46.60 112 PRO A N 1
ATOM 826 C CA . PRO A 1 123 ? 134.533 128.284 168.719 1.00 46.60 112 PRO A CA 1
ATOM 827 C C . PRO A 1 123 ? 135.684 128.206 169.700 1.00 46.60 112 PRO A C 1
ATOM 828 O O . PRO A 1 123 ? 136.688 127.557 169.400 1.00 46.60 112 PRO A O 1
ATOM 832 N N . ALA A 1 124 ? 135.569 128.843 170.865 1.00 47.30 113 ALA A N 1
ATOM 833 C CA . ALA A 1 124 ? 136.626 128.754 171.865 1.00 47.30 113 ALA A CA 1
ATOM 834 C C . ALA A 1 124 ? 136.785 127.329 172.374 1.00 47.30 113 ALA A C 1
ATOM 835 O O . ALA A 1 124 ? 137.909 126.838 172.532 1.00 47.30 113 ALA A O 1
ATOM 837 N N . ILE A 1 125 ? 135.669 126.644 172.618 1.00 48.07 114 ILE A N 1
ATOM 838 C CA . ILE A 1 125 ? 135.728 125.282 173.134 1.00 48.07 114 ILE A CA 1
ATOM 839 C C . ILE A 1 125 ? 136.282 124.331 172.081 1.00 48.07 114 ILE A C 1
ATOM 840 O O . ILE A 1 125 ? 136.973 123.360 172.410 1.00 48.07 114 ILE A O 1
ATOM 845 N N . ILE A 1 126 ? 136.020 124.598 170.801 1.00 47.89 115 ILE A N 1
ATOM 846 C CA . ILE A 1 126 ? 136.585 123.720 169.774 1.00 47.89 115 ILE A CA 1
ATOM 847 C C . ILE A 1 126 ? 138.073 124.006 169.575 1.00 47.89 115 ILE A C 1
ATOM 848 O O . ILE A 1 126 ? 138.885 123.083 169.428 1.00 47.89 115 ILE A O 1
ATOM 853 N N . TYR A 1 127 ? 138.455 125.283 169.578 1.00 47.56 116 TYR A N 1
ATOM 854 C CA . TYR A 1 127 ? 139.856 125.640 169.401 1.00 47.56 116 TYR A CA 1
ATOM 855 C C . TYR A 1 127 ? 140.706 125.200 170.583 1.00 47.56 116 TYR A C 1
ATOM 856 O O . TYR A 1 127 ? 141.919 125.035 170.438 1.00 47.56 116 TYR A O 1
ATOM 865 N N . LEU A 1 128 ? 140.101 125.030 171.759 1.00 50.80 117 LEU A N 1
ATOM 866 C CA . LEU A 1 128 ? 140.835 124.443 172.874 1.00 50.80 117 LEU A CA 1
ATOM 867 C C . LEU A 1 128 ? 141.389 123.074 172.512 1.00 50.80 117 LEU A C 1
ATOM 868 O O . LEU A 1 128 ? 142.482 122.707 172.956 1.00 50.80 117 LEU A O 1
ATOM 873 N N . PHE A 1 129 ? 140.666 122.316 171.692 1.00 52.44 118 PHE A N 1
ATOM 874 C CA . PHE A 1 129 ? 141.067 120.968 171.315 1.00 52.44 118 PHE A CA 1
ATOM 875 C C . PHE A 1 129 ? 141.879 120.930 170.029 1.00 52.44 118 PHE A C 1
ATOM 876 O O . PHE A 1 129 ? 142.832 120.153 169.928 1.00 52.44 118 PHE A O 1
ATOM 884 N N . PHE A 1 130 ? 141.529 121.745 169.037 1.00 52.94 119 PHE A N 1
ATOM 885 C CA . PHE A 1 130 ? 142.138 121.626 167.720 1.00 52.94 119 PHE A CA 1
ATOM 886 C C . PHE A 1 130 ? 143.058 122.780 167.349 1.00 52.94 119 PHE A C 1
ATOM 887 O O . PHE A 1 130 ? 143.539 122.818 166.215 1.00 52.94 119 PHE A O 1
ATOM 895 N N . GLY A 1 131 ? 143.192 123.739 168.253 1.00 51.30 120 GLY A N 1
ATOM 896 C CA . GLY A 1 131 ? 143.975 124.920 167.997 1.00 51.30 120 GLY A CA 1
ATOM 897 C C . GLY A 1 131 ? 145.428 124.790 168.338 1.00 51.30 120 GLY A C 1
ATOM 898 O O . GLY A 1 131 ? 145.808 124.024 169.198 1.00 51.30 120 GLY A O 1
ATOM 899 N N . THR A 1 132 ? 146.248 125.524 167.613 1.00 52.70 121 THR A N 1
ATOM 900 C CA . THR A 1 132 ? 147.673 125.509 167.830 1.00 52.70 121 THR A CA 1
ATOM 901 C C . THR A 1 132 ? 148.153 126.731 168.598 1.00 52.70 121 THR A C 1
ATOM 902 O O . THR A 1 132 ? 149.204 126.709 169.218 1.00 52.70 121 THR A O 1
ATOM 906 N N . SER A 1 133 ? 147.354 127.785 168.582 1.00 51.67 122 SER A N 1
ATOM 907 C CA . SER A 1 133 ? 147.730 129.008 169.254 1.00 51.67 122 SER A CA 1
ATOM 908 C C . SER A 1 133 ? 147.494 128.903 170.732 1.00 51.67 122 SER A C 1
ATOM 909 O O . SER A 1 133 ? 146.584 128.245 171.188 1.00 51.67 122 SER A O 1
ATOM 912 N N . ARG A 1 134 ? 148.328 129.580 171.486 1.00 53.95 123 ARG A N 1
ATOM 913 C CA . ARG A 1 134 ? 148.209 129.543 172.933 1.00 53.95 123 ARG A CA 1
ATOM 914 C C . ARG A 1 134 ? 147.816 130.879 173.533 1.00 53.95 123 ARG A C 1
ATOM 915 O O . ARG A 1 134 ? 147.682 130.972 174.757 1.00 53.95 123 ARG A O 1
ATOM 923 N N . HIS A 1 135 ? 147.623 131.913 172.719 1.00 52.14 124 HIS A N 1
ATOM 924 C CA . HIS A 1 135 ? 147.444 133.256 173.247 1.00 52.14 124 HIS A CA 1
ATOM 925 C C . HIS A 1 135 ? 146.289 134.024 172.631 1.00 52.14 124 HIS A C 1
ATOM 926 O O . HIS A 1 135 ? 145.954 135.096 173.142 1.00 52.14 124 HIS A O 1
ATOM 933 N N . ILE A 1 136 ? 145.676 133.536 171.570 1.00 49.05 125 ILE A N 1
ATOM 934 C CA . ILE A 1 136 ? 144.584 134.253 170.928 1.00 49.05 125 ILE A CA 1
ATOM 935 C C . ILE A 1 136 ? 143.271 133.877 171.594 1.00 49.05 125 ILE A C 1
ATOM 936 O O . ILE A 1 136 ? 143.094 132.753 172.073 1.00 49.05 125 ILE A O 1
ATOM 941 N N . SER A 1 137 ? 142.355 134.838 171.645 1.00 48.94 126 SER A N 1
ATOM 942 C CA . SER A 1 137 ? 141.008 134.627 172.153 1.00 48.94 126 SER A CA 1
ATOM 943 C C . SER A 1 137 ? 140.088 134.383 170.968 1.00 48.94 126 SER A C 1
ATOM 944 O O . SER A 1 137 ? 139.941 135.254 170.106 1.00 48.94 126 SER A O 1
ATOM 947 N N . VAL A 1 138 ? 139.479 133.207 170.921 1.00 48.24 127 VAL A N 1
ATOM 948 C CA . VAL A 1 138 ? 138.693 132.788 169.769 1.00 48.24 127 VAL A CA 1
ATOM 949 C C . VAL A 1 138 ? 137.253 133.240 169.956 1.00 48.24 127 VAL A C 1
ATOM 950 O O . VAL A 1 138 ? 136.647 133.010 171.008 1.00 48.24 127 VAL A O 1
ATOM 954 N N . GLY A 1 139 ? 136.705 133.877 168.931 1.00 47.84 128 GLY A N 1
ATOM 955 C CA . GLY A 1 139 ? 135.391 134.459 168.991 1.00 47.84 128 GLY A CA 1
ATOM 956 C C . GLY A 1 139 ? 135.215 135.482 167.891 1.00 47.84 128 GLY A C 1
ATOM 957 O O . GLY A 1 139 ? 136.062 135.621 167.006 1.00 47.84 128 GLY A O 1
ATOM 958 N N . PRO A 1 140 ? 134.117 136.226 167.928 1.00 46.70 129 PRO A N 1
ATOM 959 C CA . PRO A 1 140 ? 133.833 137.192 166.868 1.00 46.70 129 PRO A CA 1
ATOM 960 C C . PRO A 1 140 ? 134.606 138.493 167.042 1.00 46.70 129 PRO A C 1
ATOM 961 O O . PRO A 1 140 ? 135.017 138.868 168.141 1.00 46.70 129 PRO A O 1
ATOM 965 N N . PHE A 1 141 ? 134.810 139.173 165.924 1.00 45.54 130 PHE A N 1
ATOM 966 C CA . PHE A 1 141 ? 135.414 140.494 165.909 1.00 45.54 130 PHE A CA 1
ATOM 967 C C . PHE A 1 141 ? 134.580 141.383 164.998 1.00 45.54 130 PHE A C 1
ATOM 968 O O . PHE A 1 141 ? 133.803 140.880 164.181 1.00 45.54 130 PHE A O 1
ATOM 976 N N . PRO A 1 142 ? 134.692 142.713 165.138 1.00 45.22 131 PRO A N 1
ATOM 977 C CA . PRO A 1 142 ? 133.721 143.595 164.462 1.00 45.22 131 PRO A CA 1
ATOM 978 C C . PRO A 1 142 ? 133.678 143.445 162.953 1.00 45.22 131 PRO A C 1
ATOM 979 O O . PRO A 1 142 ? 132.590 143.492 162.364 1.00 45.22 131 PRO A O 1
ATOM 983 N N . ILE A 1 143 ? 134.829 143.271 162.305 1.00 46.92 132 ILE A N 1
ATOM 984 C CA . ILE A 1 143 ? 134.853 143.191 160.849 1.00 46.92 132 ILE A CA 1
ATOM 985 C C . ILE A 1 143 ? 134.112 141.953 160.369 1.00 46.92 132 ILE A C 1
ATOM 986 O O . ILE A 1 143 ? 133.345 142.007 159.401 1.00 46.92 132 ILE A O 1
ATOM 991 N N . LEU A 1 144 ? 134.302 140.823 161.050 1.00 45.14 133 LEU A N 1
ATOM 992 C CA . LEU A 1 144 ? 133.629 139.607 160.611 1.00 45.14 133 LEU A CA 1
ATOM 993 C C . LEU A 1 144 ? 132.148 139.635 160.940 1.00 45.14 133 LEU A C 1
ATOM 994 O O . LEU A 1 144 ? 131.347 139.081 160.188 1.00 45.14 133 LEU A O 1
ATOM 999 N N . SER A 1 145 ? 131.759 140.262 162.049 1.00 45.59 134 SER A N 1
ATOM 1000 C CA . SER A 1 145 ? 130.337 140.417 162.328 1.00 45.59 134 SER A CA 1
ATOM 1001 C C . SER A 1 145 ? 129.674 141.293 161.278 1.00 45.59 134 SER A C 1
ATOM 1002 O O . SER A 1 145 ? 128.550 141.014 160.851 1.00 45.59 134 SER A O 1
ATOM 1005 N N . MET 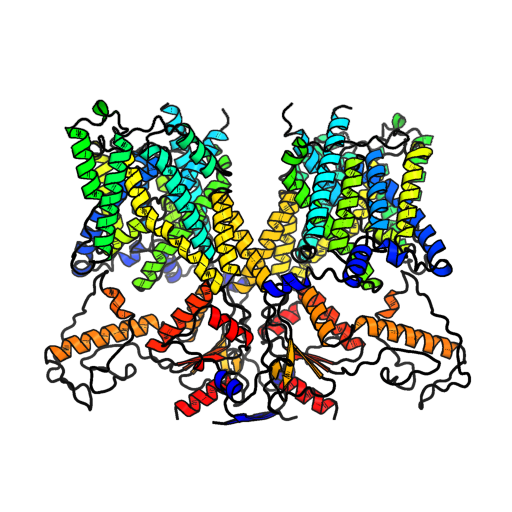A 1 146 ? 130.363 142.342 160.830 1.00 46.68 135 MET A N 1
ATOM 1006 C CA . MET A 1 146 ? 129.826 143.171 159.757 1.00 46.68 135 MET A CA 1
ATOM 1007 C C . MET A 1 146 ? 129.699 142.388 158.459 1.00 46.68 135 MET A C 1
ATOM 1008 O O . MET A 1 146 ? 128.681 142.486 157.762 1.00 46.68 135 MET A O 1
ATOM 1013 N N . MET A 1 147 ? 130.723 141.604 158.114 1.00 46.96 136 MET A N 1
ATOM 1014 C CA . MET A 1 147 ? 130.664 140.797 156.899 1.00 46.96 136 MET A CA 1
ATOM 1015 C C . MET A 1 147 ? 129.553 139.755 156.970 1.00 46.96 136 MET A C 1
ATOM 1016 O O . MET A 1 147 ? 128.842 139.522 155.983 1.00 46.96 136 MET A O 1
ATOM 1021 N N . VAL A 1 148 ? 129.381 139.121 158.129 1.00 47.97 137 VAL A N 1
ATOM 1022 C CA . VAL A 1 148 ? 128.328 138.128 158.295 1.00 47.97 137 VAL A CA 1
ATOM 1023 C C . VAL A 1 148 ? 126.959 138.784 158.217 1.00 47.97 137 VAL A C 1
ATOM 1024 O O . VAL A 1 148 ? 126.029 138.227 157.631 1.00 47.97 137 VAL A O 1
ATOM 1028 N N . GLY A 1 149 ? 126.811 139.979 158.787 1.00 48.60 138 GLY A N 1
ATOM 1029 C CA . GLY A 1 149 ? 125.535 140.667 158.704 1.00 48.60 138 GLY A CA 1
ATOM 1030 C C . GLY A 1 149 ? 125.186 141.077 157.288 1.00 48.60 138 GLY A C 1
ATOM 1031 O O . GLY A 1 149 ? 124.027 140.991 156.875 1.00 48.60 138 GLY A O 1
ATOM 1032 N N . LEU A 1 150 ? 126.182 141.521 156.521 1.00 50.12 139 LEU A N 1
ATOM 1033 C CA . LEU A 1 150 ? 125.936 141.845 155.119 1.00 50.12 139 LEU A CA 1
ATOM 1034 C C . LEU A 1 150 ? 125.579 140.600 154.315 1.00 50.12 139 LEU A C 1
ATOM 1035 O O . LEU A 1 150 ? 124.676 140.637 153.469 1.00 50.12 139 LEU A O 1
ATOM 1040 N N . ALA A 1 151 ? 126.263 139.484 154.572 1.00 49.94 140 ALA A N 1
ATOM 1041 C CA . ALA A 1 151 ? 125.924 138.242 153.888 1.00 49.94 140 ALA A CA 1
ATOM 1042 C C . ALA A 1 151 ? 124.517 137.779 154.244 1.00 49.94 140 ALA A C 1
ATOM 1043 O O . ALA A 1 151 ? 123.783 137.283 153.384 1.00 49.94 140 ALA A O 1
ATOM 1045 N N . VAL A 1 152 ? 124.109 137.997 155.490 1.00 52.49 141 VAL A N 1
ATOM 1046 C CA . VAL A 1 152 ? 122.776 137.617 155.948 1.00 52.49 141 VAL A CA 1
ATOM 1047 C C . VAL A 1 152 ? 121.683 138.444 155.289 1.00 52.49 141 VAL A C 1
ATOM 1048 O O . VAL A 1 152 ? 120.644 137.919 154.929 1.00 52.49 141 VAL A O 1
ATOM 1052 N N . SER A 1 153 ? 121.918 139.737 155.119 1.00 55.87 142 SER A N 1
ATOM 1053 C CA . SER A 1 153 ? 120.942 140.584 154.451 1.00 55.87 142 SER A CA 1
ATOM 1054 C C . SER A 1 153 ? 120.760 140.131 153.007 1.00 55.87 142 SER A C 1
ATOM 1055 O O . SER A 1 153 ? 119.653 140.097 152.504 1.00 55.87 142 SER A O 1
ATOM 1058 N N . GLY A 1 154 ? 121.856 139.791 152.343 1.00 57.71 143 GLY A N 1
ATOM 1059 C CA . GLY A 1 154 ? 121.801 139.320 150.981 1.00 57.71 143 GLY A CA 1
ATOM 1060 C C . GLY A 1 154 ? 121.038 138.022 150.873 1.00 57.71 143 GLY A C 1
ATOM 1061 O O . GLY A 1 154 ? 120.262 137.839 149.952 1.00 57.71 143 GLY A O 1
ATOM 1062 N N . ALA A 1 155 ? 121.262 137.115 151.813 1.00 59.46 144 ALA A N 1
ATOM 1063 C CA . ALA A 1 155 ? 120.580 135.833 151.812 1.00 59.46 144 ALA A CA 1
ATOM 1064 C C . ALA A 1 155 ? 119.089 136.018 151.995 1.00 59.46 144 ALA A C 1
ATOM 1065 O O . ALA A 1 155 ? 118.294 135.327 151.380 1.00 59.46 144 ALA A O 1
ATOM 1067 N N . VAL A 1 156 ? 118.715 136.937 152.870 1.00 61.29 145 VAL A N 1
ATOM 1068 C CA . VAL A 1 156 ? 117.319 137.215 153.115 1.00 61.29 145 VAL A CA 1
ATOM 1069 C C . VAL A 1 156 ? 116.758 137.942 151.899 1.00 61.29 145 VAL A C 1
ATOM 1070 O O . VAL A 1 156 ? 115.626 137.699 151.508 1.00 61.29 145 VAL A O 1
ATOM 1074 N N . SER A 1 157 ? 117.522 138.804 151.256 1.00 63.07 146 SER A N 1
ATOM 1075 C CA . SER A 1 157 ? 116.970 139.471 150.088 1.00 63.07 146 SER A CA 1
ATOM 1076 C C . SER A 1 157 ? 116.792 138.490 148.928 1.00 63.07 146 SER A C 1
ATOM 1077 O O . SER A 1 157 ? 115.749 138.475 148.289 1.00 63.07 146 SER A O 1
ATOM 1080 N N . LYS A 1 158 ? 117.794 137.656 148.661 1.00 64.18 147 LYS A N 1
ATOM 1081 C CA . LYS A 1 158 ? 117.681 136.729 147.541 1.00 64.18 147 LYS A CA 1
ATOM 1082 C C . LYS A 1 158 ? 116.828 135.503 147.840 1.00 64.18 147 LYS A C 1
ATOM 1083 O O . LYS A 1 158 ? 116.692 134.645 146.965 1.00 64.18 147 LYS A O 1
ATOM 1089 N N . ALA A 1 159 ? 116.258 135.389 149.037 1.00 68.31 148 ALA A N 1
ATOM 1090 C CA . ALA A 1 159 ? 115.491 134.198 149.379 1.00 68.31 148 ALA A CA 1
ATOM 1091 C C . ALA A 1 159 ? 114.152 134.194 148.655 1.00 68.31 148 ALA A C 1
ATOM 1092 O O . ALA A 1 159 ? 113.414 135.182 148.680 1.00 68.31 148 ALA A O 1
ATOM 1094 N N . VAL A 1 160 ? 113.841 133.073 148.011 1.00 74.82 149 VAL A N 1
ATOM 1095 C CA . VAL A 1 160 ? 112.592 132.908 147.271 1.00 74.82 149 VAL A CA 1
ATOM 1096 C C . VAL A 1 160 ? 111.435 132.938 148.265 1.00 74.82 149 VAL A C 1
ATOM 1097 O O . VAL A 1 160 ? 111.556 132.396 149.374 1.00 74.82 149 VAL A O 1
ATOM 1101 N N . PRO A 1 161 ? 110.315 133.601 147.942 1.00 75.65 150 PRO A N 1
ATOM 1102 C CA . PRO A 1 161 ? 109.176 133.647 148.865 1.00 75.65 150 PRO A CA 1
ATOM 1103 C C . PRO A 1 161 ? 108.487 132.295 149.016 1.00 75.65 150 PRO A C 1
ATOM 1104 O O . PRO A 1 161 ? 108.663 131.438 148.153 1.00 75.65 150 PRO A O 1
ATOM 1108 N N . LEU A 1 179 ? 107.443 140.794 163.848 1.00 81.54 168 LEU A N 1
ATOM 1109 C CA . LEU A 1 179 ? 108.833 141.167 163.611 1.00 81.54 168 LEU A CA 1
ATOM 1110 C C . LEU A 1 179 ? 109.786 140.038 163.983 1.00 81.54 168 LEU A C 1
ATOM 1111 O O . LEU A 1 179 ? 110.902 139.968 163.475 1.00 81.54 168 LEU A O 1
ATOM 1116 N N . LEU A 1 180 ? 109.333 139.156 164.879 1.00 79.63 169 LEU A N 1
ATOM 1117 C CA . LEU A 1 180 ? 110.193 138.072 165.344 1.00 79.63 169 LEU A CA 1
ATOM 1118 C C . LEU A 1 180 ? 110.514 137.096 164.217 1.00 79.63 169 LEU A C 1
ATOM 1119 O O . LEU A 1 180 ? 111.550 136.424 164.247 1.00 79.63 169 LEU A O 1
ATOM 1124 N N . ASP A 1 181 ? 109.620 136.986 163.248 1.00 78.53 170 ASP A N 1
ATOM 1125 C CA . ASP A 1 181 ? 109.871 136.074 162.152 1.00 78.53 170 ASP A CA 1
ATOM 1126 C C . ASP A 1 181 ? 110.959 136.639 161.258 1.00 78.53 170 ASP A C 1
ATOM 1127 O O . ASP A 1 181 ? 111.604 135.909 160.515 1.00 78.53 170 ASP A O 1
ATOM 1132 N N . ASP A 1 182 ? 111.165 137.945 161.334 1.00 76.19 171 ASP A N 1
ATOM 1133 C CA . ASP A 1 182 ? 112.202 138.580 160.544 1.00 76.19 171 ASP A CA 1
ATOM 1134 C C . ASP A 1 182 ? 113.570 138.239 161.124 1.00 76.19 171 ASP A C 1
ATOM 1135 O O . ASP A 1 182 ? 114.495 137.900 160.394 1.00 76.19 171 ASP A O 1
ATOM 1140 N N . GLU A 1 183 ? 113.673 138.321 162.444 1.00 72.48 172 GLU A N 1
ATOM 1141 C CA . GLU A 1 183 ? 114.899 138.035 163.177 1.00 72.48 172 GLU A CA 1
ATOM 1142 C C . GLU A 1 183 ? 115.185 136.539 163.210 1.00 72.48 172 GLU A C 1
ATOM 1143 O O . GLU A 1 183 ? 116.347 136.129 163.247 1.00 72.48 172 GLU A O 1
ATOM 1149 N N . ARG A 1 184 ? 114.144 135.705 163.160 1.00 70.45 173 ARG A N 1
ATOM 1150 C CA . ARG A 1 184 ? 114.364 134.265 163.063 1.00 70.45 173 ARG A CA 1
ATOM 1151 C C . ARG A 1 184 ? 114.983 133.895 161.719 1.00 70.45 173 ARG A C 1
ATOM 1152 O O . ARG A 1 184 ? 115.899 133.061 161.646 1.00 70.45 173 ARG A O 1
ATOM 1160 N N . VAL A 1 185 ? 114.495 134.511 160.643 1.00 65.47 174 VAL A N 1
ATOM 1161 C CA . VAL A 1 185 ? 115.094 134.317 159.329 1.00 65.47 174 VAL A CA 1
ATOM 1162 C C . VAL A 1 185 ? 116.546 134.777 159.329 1.00 65.47 174 VAL A C 1
ATOM 1163 O O . VAL A 1 185 ? 117.423 134.109 158.766 1.00 65.47 174 VAL A O 1
ATOM 1167 N N . ARG A 1 186 ? 116.824 135.920 159.958 1.00 58.56 175 ARG A N 1
ATOM 1168 C CA . ARG A 1 186 ? 118.195 136.416 160.013 1.00 58.56 175 ARG A CA 1
ATOM 1169 C C . ARG A 1 186 ? 119.095 135.480 160.811 1.00 58.56 175 ARG A C 1
ATOM 1170 O O . ARG A 1 186 ? 120.251 135.259 160.439 1.00 58.56 175 ARG A O 1
ATOM 1178 N N . VAL A 1 187 ? 118.583 134.918 161.907 1.00 57.05 176 VAL A N 1
ATOM 1179 C CA . VAL A 1 187 ? 119.366 133.979 162.703 1.00 57.05 176 VAL A CA 1
ATOM 1180 C C . VAL A 1 187 ? 119.688 132.732 161.895 1.00 57.05 176 VAL A C 1
ATOM 1181 O O . VAL A 1 187 ? 120.820 132.231 161.920 1.00 57.05 176 VAL A O 1
ATOM 1185 N N . ALA A 1 188 ? 118.702 132.205 161.169 1.00 56.49 177 ALA A N 1
ATOM 1186 C CA . ALA A 1 188 ? 118.948 131.022 160.351 1.00 56.49 177 ALA A CA 1
ATOM 1187 C C . ALA A 1 188 ? 119.966 131.307 159.253 1.00 56.49 177 ALA A C 1
ATOM 1188 O O . ALA A 1 188 ? 120.857 130.488 158.991 1.00 56.49 177 ALA A O 1
ATOM 1190 N N . ALA A 1 189 ? 119.859 132.470 158.607 1.00 54.00 178 ALA A N 1
ATOM 1191 C CA . ALA A 1 189 ? 120.809 132.811 157.554 1.00 54.00 178 ALA A CA 1
ATOM 1192 C C . ALA A 1 189 ? 122.209 133.014 158.116 1.00 54.00 178 ALA A C 1
ATOM 1193 O O . ALA A 1 189 ? 123.197 132.657 157.467 1.00 54.00 178 ALA A O 1
ATOM 1195 N N . ALA A 1 190 ? 122.317 133.564 159.327 1.00 51.82 179 ALA A N 1
ATOM 1196 C CA . ALA A 1 190 ? 123.626 133.726 159.949 1.00 51.82 179 ALA A CA 1
ATOM 1197 C C . ALA A 1 190 ? 124.245 132.380 160.285 1.00 51.82 179 ALA A C 1
ATOM 1198 O O . ALA A 1 190 ? 125.433 132.153 160.028 1.00 51.82 179 ALA A O 1
ATOM 1200 N N . ALA A 1 191 ? 123.454 131.477 160.861 1.00 49.88 180 ALA A N 1
ATOM 1201 C CA . ALA A 1 191 ? 123.952 130.143 161.160 1.00 49.88 180 ALA A CA 1
ATOM 1202 C C . ALA A 1 191 ? 124.428 129.437 159.899 1.00 49.88 180 ALA A C 1
ATOM 1203 O O . ALA A 1 191 ? 125.485 128.795 159.898 1.00 49.88 180 ALA A O 1
ATOM 1205 N N . SER A 1 192 ? 123.678 129.562 158.804 1.00 51.68 181 SER A N 1
ATOM 1206 C CA . SER A 1 192 ? 124.064 128.876 157.575 1.00 51.68 181 SER A CA 1
ATOM 1207 C C . SER A 1 192 ? 125.313 129.494 156.951 1.00 51.68 181 SER A C 1
ATOM 1208 O O . SER A 1 192 ? 126.197 128.770 156.472 1.00 51.68 181 SER A O 1
ATOM 1211 N N . VAL A 1 193 ? 125.401 130.825 156.935 1.00 48.91 182 VAL A N 1
ATOM 1212 C CA . VAL A 1 193 ? 126.602 131.485 156.433 1.00 48.91 182 VAL A CA 1
ATOM 1213 C C . VAL A 1 193 ? 127.818 131.066 157.248 1.00 48.91 182 VAL A C 1
ATOM 1214 O O . VAL A 1 193 ? 128.908 130.849 156.705 1.00 48.91 182 VAL A O 1
ATOM 1218 N N . THR A 1 194 ? 127.640 130.915 158.560 1.00 48.44 183 THR A N 1
ATOM 1219 C CA . THR A 1 194 ? 128.736 130.487 159.421 1.00 48.44 183 THR A CA 1
ATOM 1220 C C . THR A 1 194 ? 129.158 129.055 159.125 1.00 48.44 183 THR A C 1
ATOM 1221 O O . THR A 1 194 ? 130.355 128.751 159.078 1.00 48.44 183 THR A O 1
ATOM 1225 N N . VAL A 1 195 ? 128.190 128.156 158.939 1.00 47.70 184 VAL A N 1
ATOM 1226 C CA . VAL A 1 195 ? 128.531 126.767 158.643 1.00 47.70 184 VAL A CA 1
ATOM 1227 C C . VAL A 1 195 ? 129.265 126.670 157.312 1.00 47.70 184 VAL A C 1
ATOM 1228 O O . VAL A 1 195 ? 130.214 125.893 157.170 1.00 47.70 184 VAL A O 1
ATOM 1232 N N . LEU A 1 196 ? 128.862 127.470 156.322 1.00 47.50 185 LEU A N 1
ATOM 1233 C CA . LEU A 1 196 ? 129.554 127.400 155.037 1.00 47.50 185 LEU A CA 1
ATOM 1234 C C . LEU A 1 196 ? 130.949 128.009 155.119 1.00 47.50 185 LEU A C 1
ATOM 1235 O O . LEU A 1 196 ? 131.891 127.500 154.499 1.00 47.50 185 LEU A O 1
ATOM 1240 N N . SER A 1 197 ? 131.108 129.094 155.881 1.00 46.59 186 SER A N 1
ATOM 1241 C CA . SER A 1 197 ? 132.438 129.652 156.095 1.00 46.59 186 SER A CA 1
ATOM 1242 C C . SER A 1 197 ? 133.353 128.641 156.772 1.00 46.59 186 SER A C 1
ATOM 1243 O O . SER A 1 197 ? 134.518 128.483 156.385 1.00 46.59 186 SER A O 1
ATOM 1246 N N . GLY A 1 198 ? 132.840 127.941 157.783 1.00 45.36 187 GLY A N 1
ATOM 1247 C CA . GLY A 1 198 ? 133.641 126.936 158.455 1.00 45.36 187 GLY A CA 1
ATOM 1248 C C . GLY A 1 198 ? 133.965 125.756 157.565 1.00 45.36 187 GLY A C 1
ATOM 1249 O O . GLY A 1 198 ? 135.056 125.192 157.645 1.00 45.36 187 GLY A O 1
ATOM 1250 N N . ILE A 1 199 ? 133.025 125.365 156.703 1.00 45.36 188 ILE A N 1
ATOM 1251 C CA . ILE A 1 199 ? 133.292 124.292 155.751 1.00 45.36 188 ILE A CA 1
ATOM 1252 C C . ILE A 1 199 ? 134.412 124.688 154.802 1.00 45.36 188 ILE A C 1
ATOM 1253 O O . ILE A 1 199 ? 135.313 123.893 154.518 1.00 45.36 188 ILE A O 1
ATOM 1258 N N . ILE A 1 200 ? 134.387 125.929 154.314 1.00 44.17 189 ILE A N 1
ATOM 1259 C CA . ILE A 1 200 ? 135.429 126.393 153.401 1.00 44.17 189 ILE A CA 1
ATOM 1260 C C . ILE A 1 200 ? 136.783 126.446 154.104 1.00 44.17 189 ILE A C 1
ATOM 1261 O O . ILE A 1 200 ? 137.807 126.048 153.535 1.00 44.17 189 ILE A O 1
ATOM 1266 N N . GLN A 1 201 ? 136.809 126.914 155.354 1.00 43.93 190 GLN A N 1
ATOM 1267 C CA . GLN A 1 201 ? 138.070 126.948 156.095 1.00 43.93 190 GLN A CA 1
ATOM 1268 C C . GLN A 1 201 ? 138.608 125.547 156.350 1.00 43.93 190 GLN A C 1
ATOM 1269 O O . GLN A 1 201 ? 139.807 125.295 156.187 1.00 43.93 190 GLN A O 1
ATOM 1275 N N . LEU A 1 202 ? 137.742 124.625 156.764 1.00 43.88 191 LEU A N 1
ATOM 1276 C CA . LEU A 1 202 ? 138.181 123.263 157.038 1.00 43.88 191 LEU A CA 1
ATOM 1277 C C . LEU A 1 202 ? 138.673 122.579 155.771 1.00 43.88 191 LEU A C 1
ATOM 1278 O O . LEU A 1 202 ? 139.645 121.817 155.807 1.00 43.88 191 LEU A O 1
ATOM 1283 N N . ALA A 1 203 ? 138.031 122.854 154.635 1.00 43.33 192 ALA A N 1
ATOM 1284 C CA . ALA A 1 203 ? 138.489 122.293 153.370 1.00 43.33 192 ALA A CA 1
ATOM 1285 C C . ALA A 1 203 ? 139.843 122.866 152.974 1.00 43.33 192 ALA A C 1
ATOM 1286 O O . ALA A 1 203 ? 140.717 122.141 152.491 1.00 43.33 192 ALA A O 1
ATOM 1288 N N . PHE A 1 204 ? 140.038 124.172 153.175 1.00 45.59 193 PHE A N 1
ATOM 1289 C CA . PHE A 1 204 ? 141.329 124.779 152.863 1.00 45.59 193 PHE A CA 1
ATOM 1290 C C . PHE A 1 204 ? 142.428 124.271 153.782 1.00 45.59 193 PHE A C 1
ATOM 1291 O O . PHE A 1 204 ? 143.600 124.254 153.395 1.00 45.59 193 PHE A O 1
ATOM 1299 N N . GLY A 1 205 ? 142.078 123.875 155.006 1.00 45.82 194 GLY A N 1
ATOM 1300 C CA . GLY A 1 205 ? 143.070 123.314 155.903 1.00 45.82 194 GLY A CA 1
ATOM 1301 C C . GLY A 1 205 ? 143.361 121.853 155.647 1.00 45.82 194 GLY A C 1
ATOM 1302 O O . GLY A 1 205 ? 144.463 121.381 155.936 1.00 45.82 194 GLY A O 1
ATOM 1303 N N . ILE A 1 206 ? 142.390 121.117 155.106 1.00 47.38 195 ILE A N 1
ATOM 1304 C CA . ILE A 1 206 ? 142.615 119.714 154.776 1.00 47.38 195 ILE A CA 1
ATOM 1305 C C . ILE A 1 206 ? 143.511 119.589 153.550 1.00 47.38 195 ILE A C 1
ATOM 1306 O O . ILE A 1 206 ? 144.406 118.738 153.503 1.00 47.38 195 ILE A O 1
ATOM 1311 N N . LEU A 1 207 ? 143.295 120.433 152.544 1.00 47.76 196 LEU A N 1
ATOM 1312 C CA . LEU A 1 207 ? 144.132 120.442 151.351 1.00 47.76 196 LEU A CA 1
ATOM 1313 C C . LEU A 1 207 ? 145.497 121.072 151.587 1.00 47.76 196 LEU A C 1
ATOM 1314 O O . LEU A 1 207 ? 146.295 121.139 150.650 1.00 47.76 196 LEU A O 1
ATOM 1319 N N . ARG A 1 208 ? 145.770 121.540 152.804 1.00 47.46 197 ARG A N 1
ATOM 1320 C CA . ARG A 1 208 ? 147.066 122.103 153.185 1.00 47.46 197 ARG A CA 1
ATOM 1321 C C . ARG A 1 208 ? 147.393 123.354 152.369 1.00 47.46 197 ARG A C 1
ATOM 1322 O O . ARG A 1 208 ? 148.470 123.480 151.788 1.00 47.46 197 ARG A O 1
ATOM 1330 N N . ILE A 1 209 ? 146.450 124.296 152.341 1.00 46.87 198 ILE A N 1
ATOM 1331 C CA . ILE A 1 209 ? 146.645 125.556 151.630 1.00 46.87 198 ILE A CA 1
ATOM 1332 C C . ILE A 1 209 ? 146.738 126.696 152.635 1.00 46.87 198 ILE A C 1
ATOM 1333 O O . ILE A 1 209 ? 146.332 127.825 152.348 1.00 46.87 198 ILE A O 1
ATOM 1338 N N . GLY A 1 210 ? 147.270 126.412 153.817 1.00 45.82 199 GLY A N 1
ATOM 1339 C CA . GLY A 1 210 ? 147.369 127.418 154.854 1.00 45.82 199 GLY A CA 1
ATOM 1340 C C . GLY A 1 210 ? 148.388 128.505 154.592 1.00 45.82 199 GLY A C 1
ATOM 1341 O O . GLY A 1 210 ? 148.706 129.287 155.493 1.00 45.82 199 GLY A O 1
ATOM 1342 N N . PHE A 1 211 ? 148.910 128.570 153.369 1.00 43.19 200 PHE A N 1
ATOM 1343 C CA . PHE A 1 211 ? 149.875 129.587 152.983 1.00 43.19 200 PHE A CA 1
ATOM 1344 C C . PHE A 1 211 ? 149.253 130.701 152.154 1.00 43.19 200 PHE A C 1
ATOM 1345 O O . PHE A 1 211 ? 149.985 131.531 151.613 1.00 43.19 200 PHE A O 1
ATOM 1353 N N . VAL A 1 212 ? 147.926 130.734 152.027 1.00 43.37 201 VAL A N 1
ATOM 1354 C CA . VAL A 1 212 ? 147.284 131.794 151.258 1.00 43.37 201 VAL A CA 1
ATOM 1355 C C . VAL A 1 212 ? 147.388 133.147 151.938 1.00 43.37 201 VAL A C 1
ATOM 1356 O O . VAL A 1 212 ? 147.194 134.178 151.284 1.00 43.37 201 VAL A O 1
ATOM 1360 N N . VAL A 1 213 ? 147.707 133.171 153.233 1.00 42.96 202 VAL A N 1
ATOM 1361 C CA . VAL A 1 213 ? 147.860 134.428 153.948 1.00 42.96 202 VAL A CA 1
ATOM 1362 C C . VAL A 1 213 ? 148.986 135.272 153.375 1.00 42.96 202 VAL A C 1
ATOM 1363 O O . VAL A 1 213 ? 149.054 136.473 153.653 1.00 42.96 202 VAL A O 1
ATOM 1367 N N . ILE A 1 214 ? 149.880 134.672 152.585 1.00 40.70 203 ILE A N 1
ATOM 1368 C CA . ILE A 1 214 ? 150.966 135.424 151.975 1.00 40.70 203 ILE A CA 1
ATOM 1369 C C . ILE A 1 214 ? 150.476 136.266 150.811 1.00 40.70 203 ILE A C 1
ATOM 1370 O O . ILE A 1 214 ? 151.214 137.128 150.326 1.00 40.70 203 ILE A O 1
ATOM 1375 N N . TYR A 1 215 ? 149.248 136.050 150.351 1.00 41.09 204 TYR A N 1
ATOM 1376 C CA . TYR A 1 215 ? 148.716 136.826 149.242 1.00 41.09 204 TYR A CA 1
ATOM 1377 C C . TYR A 1 215 ? 148.110 138.146 149.683 1.00 41.09 204 TYR A C 1
ATOM 1378 O O . TYR A 1 215 ? 147.507 138.838 148.861 1.00 41.09 204 TYR A O 1
ATOM 1387 N N . LEU A 1 216 ? 148.257 138.503 150.954 1.00 41.01 205 LEU A N 1
ATOM 1388 C CA . LEU A 1 216 ? 147.798 139.778 151.490 1.00 41.01 205 LEU A CA 1
ATOM 1389 C C . LEU A 1 216 ? 149.000 140.477 152.105 1.00 41.01 205 LEU A C 1
ATOM 1390 O O . LEU A 1 216 ? 149.544 140.011 153.110 1.00 41.01 205 LEU A O 1
ATOM 1395 N N . SER A 1 217 ? 149.436 141.564 151.473 1.00 41.35 206 SER A N 1
ATOM 1396 C CA . SER A 1 217 ? 150.574 142.363 151.922 1.00 41.35 206 SER A CA 1
ATOM 1397 C C . SER A 1 217 ? 150.233 143.235 153.117 1.00 41.35 206 SER A C 1
ATOM 1398 O O . SER A 1 217 ? 149.073 143.433 153.417 1.00 41.35 206 SER A O 1
ATOM 1401 N N . GLU A 1 218 ? 151.249 143.756 153.798 1.00 45.48 207 GLU A N 1
ATOM 1402 C CA . GLU A 1 218 ? 151.018 144.587 154.969 1.00 45.48 207 GLU A CA 1
ATOM 1403 C C . GLU A 1 218 ? 150.178 145.806 154.631 1.00 45.48 207 GLU A C 1
ATOM 1404 O O . GLU A 1 218 ? 149.339 146.217 155.436 1.00 45.48 207 GLU A O 1
ATOM 1410 N N . SER A 1 219 ? 150.379 146.393 153.450 1.00 43.12 208 SER A N 1
ATOM 1411 C CA . SER A 1 219 ? 149.665 147.616 153.099 1.00 43.12 208 SER A CA 1
ATOM 1412 C C . SER A 1 219 ? 148.247 147.318 152.629 1.00 43.12 208 SER A C 1
ATOM 1413 O O . SER A 1 219 ? 147.324 148.092 152.904 1.00 43.12 208 SER A O 1
ATOM 1416 N N . LEU A 1 220 ? 148.048 146.196 151.936 1.00 41.24 209 LEU A N 1
ATOM 1417 C CA . LEU A 1 220 ? 146.690 145.749 151.651 1.00 41.24 209 LEU A CA 1
ATOM 1418 C C . LEU A 1 220 ? 145.907 145.542 152.938 1.00 41.24 209 LEU A C 1
ATOM 1419 O O . LEU A 1 220 ? 144.774 146.017 153.068 1.00 41.24 209 LEU A O 1
ATOM 1424 N N . ILE A 1 221 ? 146.503 144.846 153.905 1.00 42.01 210 ILE A N 1
ATOM 1425 C CA . ILE A 1 221 ? 145.822 144.585 155.167 1.00 42.01 210 ILE A CA 1
ATOM 1426 C C . ILE A 1 221 ? 145.598 145.882 155.934 1.00 42.01 210 ILE A C 1
ATOM 1427 O O . ILE A 1 221 ? 144.549 146.076 156.554 1.00 42.01 210 ILE A O 1
ATOM 1432 N N . SER A 1 222 ? 146.561 146.803 155.881 1.00 42.50 211 SER A N 1
ATOM 1433 C CA . SER A 1 222 ? 146.421 148.073 156.583 1.00 42.50 211 SER A CA 1
ATOM 1434 C C . SER A 1 222 ? 145.269 148.893 156.019 1.00 42.50 211 SER A C 1
ATOM 1435 O O . SER A 1 222 ? 144.419 149.388 156.767 1.00 42.50 211 SER A O 1
ATOM 1438 N N . GLY A 1 223 ? 145.224 149.050 154.695 1.00 41.15 212 GLY A N 1
ATOM 1439 C CA . GLY A 1 223 ? 144.142 149.809 154.092 1.00 41.15 212 GLY A CA 1
ATOM 1440 C C . GLY A 1 223 ? 142.796 149.142 154.280 1.00 41.15 212 GLY A C 1
ATOM 1441 O O . GLY A 1 223 ? 141.792 149.813 154.533 1.00 41.15 212 GLY A O 1
ATOM 1442 N N . PHE A 1 224 ? 142.757 147.812 154.175 1.00 41.12 213 PHE A N 1
ATOM 1443 C CA . PHE A 1 224 ? 141.507 147.091 154.375 1.00 41.12 213 PHE A CA 1
ATOM 1444 C C . PHE A 1 224 ? 140.996 147.265 155.793 1.00 41.12 213 PHE A C 1
ATOM 1445 O O . PHE A 1 224 ? 139.811 147.531 155.997 1.00 41.12 213 PHE A O 1
ATOM 1453 N N . THR A 1 225 ? 141.871 147.126 156.788 1.00 43.79 214 THR A N 1
ATOM 1454 C CA . THR A 1 225 ? 141.434 147.244 158.171 1.00 43.79 214 THR A CA 1
ATOM 1455 C C . THR A 1 225 ? 141.092 148.679 158.543 1.00 43.79 214 THR A C 1
ATOM 1456 O O . THR A 1 225 ? 140.210 148.893 159.374 1.00 43.79 214 THR A O 1
ATOM 1460 N N . THR A 1 226 ? 141.728 149.674 157.924 1.00 43.17 215 THR A N 1
ATOM 1461 C CA . THR A 1 226 ? 141.327 151.055 158.176 1.00 43.17 215 THR A CA 1
ATOM 1462 C C . THR A 1 226 ? 139.950 151.344 157.586 1.00 43.17 215 THR A C 1
ATOM 1463 O O . THR A 1 226 ? 139.085 151.929 158.253 1.00 43.17 215 THR A O 1
ATOM 1467 N N . ALA A 1 227 ? 139.723 150.934 156.336 1.00 42.33 216 ALA A N 1
ATOM 1468 C CA . ALA A 1 227 ? 138.404 151.103 155.739 1.00 42.33 216 ALA A CA 1
ATOM 1469 C C . ALA A 1 227 ? 137.343 150.326 156.505 1.00 42.33 216 ALA A C 1
ATOM 1470 O O . ALA A 1 227 ? 136.207 150.785 156.649 1.00 42.33 216 ALA A O 1
ATOM 1472 N N . ALA A 1 228 ? 137.700 149.153 157.024 1.00 43.96 217 ALA A N 1
ATOM 1473 C CA . ALA A 1 228 ? 136.751 148.351 157.781 1.00 43.96 217 ALA A CA 1
ATOM 1474 C C . ALA A 1 228 ? 136.478 148.948 159.151 1.00 43.96 217 ALA A C 1
ATOM 1475 O O . ALA A 1 228 ? 135.369 148.814 159.669 1.00 43.96 217 ALA A O 1
ATOM 1477 N N . ALA A 1 229 ? 137.468 149.606 159.754 1.00 45.51 218 ALA A N 1
ATOM 1478 C CA . ALA A 1 229 ? 137.214 150.340 160.985 1.00 45.51 218 ALA A CA 1
ATOM 1479 C C . ALA A 1 229 ? 136.270 151.503 160.736 1.00 45.51 218 ALA A C 1
ATOM 1480 O O . ALA A 1 229 ? 135.417 151.807 161.575 1.00 45.51 218 ALA A O 1
ATOM 1482 N N . VAL A 1 230 ? 136.401 152.164 159.585 1.00 45.58 219 VAL A N 1
ATOM 1483 C CA . VAL A 1 230 ? 135.434 153.199 159.217 1.00 45.58 219 VAL A CA 1
ATOM 1484 C C . VAL A 1 230 ? 134.045 152.595 159.044 1.00 45.58 219 VAL A C 1
ATOM 1485 O O . VAL A 1 230 ? 133.038 153.176 159.469 1.00 45.58 219 VAL A O 1
ATOM 1489 N N . HIS A 1 231 ? 133.970 151.420 158.415 1.00 45.32 220 HIS A N 1
ATOM 1490 C CA . HIS A 1 231 ? 132.702 150.708 158.275 1.00 45.32 220 HIS A CA 1
ATOM 1491 C C . HIS A 1 231 ? 132.071 150.426 159.631 1.00 45.32 220 HIS A C 1
ATOM 1492 O O . HIS A 1 231 ? 130.867 150.625 159.825 1.00 45.32 220 HIS A O 1
ATOM 1499 N N . VAL A 1 232 ? 132.871 149.943 160.581 1.00 48.29 221 VAL A N 1
ATOM 1500 C CA . VAL A 1 232 ? 132.347 149.585 161.895 1.00 48.29 221 VAL A CA 1
ATOM 1501 C C . VAL A 1 232 ? 131.956 150.834 162.673 1.00 48.29 221 VAL A C 1
ATOM 1502 O O . VAL A 1 232 ? 130.997 150.819 163.449 1.00 48.29 221 VAL A O 1
ATOM 1506 N N . LEU A 1 233 ? 132.682 151.934 162.475 1.00 49.36 222 LEU A N 1
ATOM 1507 C CA . LEU A 1 233 ? 132.287 153.204 163.075 1.00 49.36 222 LEU A CA 1
ATOM 1508 C C . LEU A 1 233 ? 130.919 153.633 162.573 1.00 49.36 222 LEU A C 1
ATOM 1509 O O . LEU A 1 233 ? 130.042 153.998 163.360 1.00 49.36 222 LEU A O 1
ATOM 1514 N N . VAL A 1 234 ? 130.724 153.604 161.254 1.00 50.18 223 VAL A N 1
ATOM 1515 C CA . VAL A 1 234 ? 129.453 154.044 160.691 1.00 50.18 223 VAL A CA 1
ATOM 1516 C C . VAL A 1 234 ? 128.329 153.101 161.095 1.00 50.18 223 VAL A C 1
ATOM 1517 O O . VAL A 1 234 ? 127.186 153.534 161.283 1.00 50.18 223 VAL A O 1
ATOM 1521 N N . SER A 1 235 ? 128.637 151.820 161.267 1.00 51.92 224 SER A N 1
ATOM 1522 C CA . SER A 1 235 ? 127.623 150.834 161.637 1.00 51.92 224 SER A CA 1
ATOM 1523 C C . SER A 1 235 ? 127.154 150.915 163.085 1.00 51.92 224 SER A C 1
ATOM 1524 O O . SER A 1 235 ? 126.122 150.374 163.429 1.00 51.92 224 SER A O 1
ATOM 1527 N N . GLN A 1 236 ? 127.921 151.568 163.938 1.00 53.57 225 GLN A N 1
ATOM 1528 C CA . GLN A 1 236 ? 127.507 151.758 165.321 1.00 53.57 225 GLN A CA 1
ATOM 1529 C C . GLN A 1 236 ? 126.714 153.037 165.530 1.00 53.57 225 GLN A C 1
ATOM 1530 O O . GLN A 1 236 ? 126.331 153.322 166.665 1.00 53.57 225 GLN A O 1
ATOM 1536 N N . LEU A 1 237 ? 126.452 153.807 164.473 1.00 52.46 226 LEU A N 1
ATOM 1537 C CA . LEU A 1 237 ? 125.775 155.087 164.643 1.00 52.46 226 LEU A CA 1
ATOM 1538 C C . LEU A 1 237 ? 124.284 154.913 164.892 1.00 52.46 226 LEU A C 1
ATOM 1539 O O . LEU A 1 237 ? 123.671 155.749 165.561 1.00 52.46 226 LEU A O 1
ATOM 1544 N N . LYS A 1 238 ? 123.683 153.848 164.362 1.00 52.50 227 LYS A N 1
ATOM 1545 C CA . LYS A 1 238 ? 122.274 153.589 164.623 1.00 52.50 227 LYS A CA 1
ATOM 1546 C C . LYS A 1 238 ? 122.010 153.171 166.059 1.00 52.50 227 LYS A C 1
ATOM 1547 O O . LYS A 1 238 ? 120.844 153.072 166.449 1.00 52.50 227 LYS A O 1
ATOM 1553 N N . PHE A 1 239 ? 123.053 152.914 166.846 1.00 51.61 228 PHE A N 1
ATOM 1554 C CA . PHE A 1 239 ? 122.910 152.576 168.255 1.00 51.61 228 PHE A CA 1
ATOM 1555 C C . PHE A 1 239 ? 123.301 153.714 169.182 1.00 51.61 228 PHE A C 1
ATOM 1556 O O . PHE A 1 239 ? 122.718 153.844 170.261 1.00 51.61 228 PHE A O 1
ATOM 1564 N N . ILE A 1 240 ? 124.274 154.539 168.790 1.00 55.81 229 ILE A N 1
ATOM 1565 C CA . ILE A 1 240 ? 124.574 155.748 169.548 1.00 55.81 229 ILE A CA 1
ATOM 1566 C C . ILE A 1 240 ? 123.379 156.687 169.543 1.00 55.81 229 ILE A C 1
ATOM 1567 O O . ILE A 1 240 ? 122.962 157.182 170.594 1.00 55.81 229 ILE A O 1
ATOM 1572 N N . PHE A 1 241 ? 122.811 156.947 168.364 1.00 56.39 230 PHE A N 1
ATOM 1573 C CA . PHE A 1 241 ? 121.667 157.832 168.224 1.00 56.39 230 PHE A CA 1
ATOM 1574 C C . PHE A 1 241 ? 120.330 157.128 168.387 1.00 56.39 230 PHE A C 1
ATOM 1575 O O . PHE A 1 241 ? 119.320 157.807 168.591 1.00 56.39 230 PHE A O 1
ATOM 1583 N N . GLN A 1 242 ? 120.299 155.797 168.307 1.00 59.23 231 GLN A N 1
ATOM 1584 C CA . GLN A 1 242 ? 119.074 155.001 168.377 1.00 59.23 231 GLN A CA 1
ATOM 1585 C C . GLN A 1 242 ? 118.124 155.300 167.222 1.00 59.23 231 GLN A C 1
ATOM 1586 O O . GLN A 1 242 ? 116.996 155.747 167.438 1.00 59.23 231 GLN A O 1
ATOM 1592 N N . LEU A 1 243 ? 118.571 155.065 165.995 1.00 58.08 232 LEU A N 1
ATOM 1593 C CA . LEU A 1 243 ? 117.749 155.280 164.818 1.00 58.08 232 LEU A CA 1
ATOM 1594 C C . LEU A 1 243 ? 117.464 153.960 164.112 1.00 58.08 232 LEU A C 1
ATOM 1595 O O . LEU A 1 243 ? 118.183 152.974 164.273 1.00 58.08 232 LEU A O 1
ATOM 1600 N N . THR A 1 244 ? 116.395 153.953 163.324 1.00 61.07 233 THR A N 1
ATOM 1601 C CA . THR A 1 244 ? 116.011 152.793 162.527 1.00 61.07 233 THR A CA 1
ATOM 1602 C C . THR A 1 244 ? 116.628 152.937 161.142 1.00 61.07 233 THR A C 1
ATOM 1603 O O . THR A 1 244 ? 116.197 153.776 160.346 1.00 61.07 233 THR A O 1
ATOM 1607 N N . VAL A 1 245 ? 117.636 152.128 160.860 1.00 56.94 234 VAL A N 1
ATOM 1608 C CA . VAL A 1 245 ? 118.343 152.139 159.583 1.00 56.94 234 VAL A CA 1
ATOM 1609 C C . VAL A 1 245 ? 118.056 150.823 158.875 1.00 56.94 234 VAL A C 1
ATOM 1610 O O . VAL A 1 245 ? 118.173 149.762 159.498 1.00 56.94 234 VAL A O 1
ATOM 1614 N N . PRO A 1 246 ? 117.670 150.840 157.601 1.00 57.04 235 PRO A N 1
ATOM 1615 C CA . PRO A 1 246 ? 117.418 149.586 156.883 1.00 57.04 235 PRO A CA 1
ATOM 1616 C C . PRO A 1 246 ? 118.680 148.749 156.750 1.00 57.04 235 PRO A C 1
ATOM 1617 O O . PRO A 1 246 ? 119.784 149.152 157.116 1.00 57.04 235 PRO A O 1
ATOM 1621 N N . SER A 1 247 ? 118.499 147.520 156.282 1.00 56.79 236 SER A N 1
ATOM 1622 C CA . SER A 1 247 ? 119.631 146.614 156.119 1.00 56.79 236 SER A CA 1
ATOM 1623 C C . SER A 1 247 ? 120.209 146.759 154.730 1.00 56.79 236 SER A C 1
ATOM 1624 O O . SER A 1 247 ? 119.955 145.932 153.860 1.00 56.79 236 SER A O 1
ATOM 1627 N N . HIS A 1 248 ? 120.964 147.823 154.530 1.00 54.88 237 HIS A N 1
ATOM 1628 C CA . HIS A 1 248 ? 121.561 148.080 153.247 1.00 54.88 237 HIS A CA 1
ATOM 1629 C C . HIS A 1 248 ? 122.615 147.048 152.925 1.00 54.88 237 HIS A C 1
ATOM 1630 O O . HIS A 1 248 ? 123.278 146.513 153.802 1.00 54.88 237 HIS A O 1
ATOM 1637 N N . THR A 1 249 ? 122.772 146.782 151.644 1.00 57.22 238 THR A N 1
ATOM 1638 C CA . THR A 1 249 ? 123.769 145.846 151.177 1.00 57.22 238 THR A CA 1
ATOM 1639 C C . THR A 1 249 ? 124.692 146.578 150.222 1.00 57.22 238 THR A C 1
ATOM 1640 O O . THR A 1 249 ? 124.385 147.663 149.762 1.00 57.22 238 THR A O 1
ATOM 1644 N N . ASP A 1 250 ? 125.869 146.025 149.998 1.00 56.24 239 ASP A N 1
ATOM 1645 C CA . ASP A 1 250 ? 126.835 146.639 149.107 1.00 56.24 239 ASP A CA 1
ATOM 1646 C C . ASP A 1 250 ? 126.410 146.494 147.657 1.00 56.24 239 ASP A C 1
ATOM 1647 O O . ASP A 1 250 ? 125.672 145.583 147.323 1.00 56.24 239 ASP A O 1
ATOM 1652 N N . PRO A 1 251 ? 126.849 147.409 146.787 1.00 56.98 240 PRO A N 1
ATOM 1653 C CA . PRO A 1 251 ? 127.925 148.393 146.930 1.00 56.98 240 PRO A CA 1
ATOM 1654 C C . PRO A 1 251 ? 127.509 149.646 147.680 1.00 56.98 240 PRO A C 1
ATOM 1655 O O . PRO A 1 251 ? 126.329 149.858 147.871 1.00 56.98 240 PRO A O 1
ATOM 1659 N N . VAL A 1 252 ? 128.492 150.382 148.184 1.00 52.56 241 VAL A N 1
ATOM 1660 C CA . VAL A 1 252 ? 128.315 151.648 148.898 1.00 52.56 241 VAL A CA 1
ATOM 1661 C C . VAL A 1 252 ? 127.321 151.612 150.056 1.00 52.56 241 VAL A C 1
ATOM 1662 O O . VAL A 1 252 ? 126.584 152.557 150.262 1.00 52.56 241 VAL A O 1
ATOM 1666 N N . SER A 1 253 ? 127.332 150.534 150.828 1.00 52.24 242 SER A N 1
ATOM 1667 C CA . SER A 1 253 ? 126.428 150.408 151.960 1.00 52.24 242 SER A CA 1
ATOM 1668 C C . SER A 1 253 ? 126.732 151.417 153.056 1.00 52.24 242 SER A C 1
ATOM 1669 O O . SER A 1 253 ? 125.842 151.821 153.781 1.00 52.24 242 SER A O 1
ATOM 1672 N N . ILE A 1 254 ? 127.986 151.827 153.172 1.00 48.39 243 ILE A N 1
ATOM 1673 C CA . ILE A 1 254 ? 128.379 152.798 154.179 1.00 48.39 243 ILE A CA 1
ATOM 1674 C C . ILE A 1 254 ? 127.726 154.150 153.928 1.00 48.39 243 ILE A C 1
ATOM 1675 O O . ILE A 1 254 ? 127.352 154.837 154.869 1.00 48.39 243 ILE A O 1
ATOM 1680 N N . PHE A 1 255 ? 127.585 154.530 152.665 1.00 50.69 244 PHE A N 1
ATOM 1681 C CA . PHE A 1 255 ? 126.932 155.785 152.328 1.00 50.69 244 PHE A CA 1
ATOM 1682 C C . PHE A 1 255 ? 125.426 155.662 152.457 1.00 50.69 244 PHE A C 1
ATOM 1683 O O . PHE A 1 255 ? 124.777 156.567 152.964 1.00 50.69 244 PHE A O 1
ATOM 1691 N N . LYS A 1 256 ? 124.863 154.554 151.988 1.00 51.03 245 LYS A N 1
ATOM 1692 C CA . LYS A 1 256 ? 123.436 154.321 152.151 1.00 51.03 245 LYS A CA 1
ATOM 1693 C C . LYS A 1 256 ? 123.124 154.417 153.617 1.00 51.03 245 LYS A C 1
ATOM 1694 O O . LYS A 1 256 ? 122.090 154.946 154.009 1.00 51.03 245 LYS A O 1
ATOM 1700 N N . VAL A 1 257 ? 124.026 153.905 154.436 1.00 51.15 246 VAL A N 1
ATOM 1701 C CA . VAL A 1 257 ? 123.827 153.915 155.879 1.00 51.15 246 VAL A CA 1
ATOM 1702 C C . VAL A 1 257 ? 124.054 155.310 156.443 1.00 51.15 246 VAL A C 1
ATOM 1703 O O . VAL A 1 257 ? 123.303 155.770 157.308 1.00 51.15 246 VAL A O 1
ATOM 1707 N N . LEU A 1 258 ? 125.089 156.005 156.009 1.00 52.35 247 LEU A N 1
ATOM 1708 C CA . LEU A 1 258 ? 125.282 157.370 156.489 1.00 52.35 247 LEU A CA 1
ATOM 1709 C C . LEU A 1 258 ? 124.060 158.240 156.221 1.00 52.35 247 LEU A C 1
ATOM 1710 O O . LEU A 1 258 ? 123.638 159.004 157.083 1.00 52.35 247 LEU A O 1
ATOM 1715 N N . TYR A 1 259 ? 123.490 158.122 155.031 1.00 54.38 248 TYR A N 1
ATOM 1716 C CA . TYR A 1 259 ? 122.307 158.893 154.695 1.00 54.38 248 TYR A CA 1
ATOM 1717 C C . TYR A 1 259 ? 121.133 158.549 155.592 1.00 54.38 248 TYR A C 1
ATOM 1718 O O . TYR A 1 259 ? 120.479 159.438 156.122 1.00 54.38 248 TYR A O 1
ATOM 1727 N N . SER A 1 260 ? 120.870 157.263 155.770 1.00 54.71 249 SER A N 1
ATOM 1728 C CA . SER A 1 260 ? 119.760 156.838 156.607 1.00 54.71 249 SER A CA 1
ATOM 1729 C C . SER A 1 260 ? 119.882 157.413 158.003 1.00 54.71 249 SER A C 1
ATOM 1730 O O . SER A 1 260 ? 118.891 157.821 158.588 1.00 54.71 249 SER A O 1
ATOM 1733 N N . VAL A 1 261 ? 121.089 157.447 158.540 1.00 54.77 250 VAL A N 1
ATOM 1734 C CA . VAL A 1 261 ? 121.288 157.958 159.886 1.00 54.77 250 VAL A CA 1
ATOM 1735 C C . VAL A 1 261 ? 121.069 159.458 159.964 1.00 54.77 250 VAL A C 1
ATOM 1736 O O . VAL A 1 261 ? 120.290 159.927 160.787 1.00 54.77 250 VAL A O 1
ATOM 1740 N N . PHE A 1 262 ? 121.728 160.214 159.098 1.00 57.05 251 PHE A N 1
ATOM 1741 C CA . PHE A 1 262 ? 121.638 161.675 159.168 1.00 57.05 251 PHE A CA 1
ATOM 1742 C C . PHE A 1 262 ? 120.366 162.242 158.549 1.00 57.05 251 PHE A C 1
ATOM 1743 O O . PHE A 1 262 ? 120.019 163.388 158.806 1.00 57.05 251 PHE A O 1
ATOM 1751 N N . SER A 1 263 ? 119.665 161.455 157.745 1.00 58.30 252 SER A N 1
ATOM 1752 C CA . SER A 1 263 ? 118.390 161.904 157.219 1.00 58.30 252 SER A CA 1
ATOM 1753 C C . SER A 1 263 ? 117.405 162.023 158.367 1.00 58.30 252 SER A C 1
ATOM 1754 O O . SER A 1 263 ? 116.447 162.787 158.290 1.00 58.30 252 SER A O 1
ATOM 1757 N N . GLN A 1 264 ? 117.626 161.258 159.434 1.00 60.40 253 GLN A N 1
ATOM 1758 C CA . GLN A 1 264 ? 116.750 161.331 160.594 1.00 60.40 253 GLN A CA 1
ATOM 1759 C C . GLN A 1 264 ? 117.495 161.739 161.857 1.00 60.40 253 GLN A C 1
ATOM 1760 O O . GLN A 1 264 ? 117.133 161.299 162.949 1.00 60.40 253 GLN A O 1
ATOM 1766 N N . ILE A 1 265 ? 118.534 162.568 161.730 1.00 62.22 254 ILE A N 1
ATOM 1767 C CA . ILE A 1 265 ? 119.323 162.962 162.889 1.00 62.22 254 ILE A CA 1
ATOM 1768 C C . ILE A 1 265 ? 118.523 163.822 163.854 1.00 62.22 254 ILE A C 1
ATOM 1769 O O . ILE A 1 265 ? 119.033 164.205 164.912 1.00 62.22 254 ILE A O 1
ATOM 1774 N N . GLU A 1 266 ? 117.271 164.139 163.521 1.00 64.46 255 GLU A N 1
ATOM 1775 C CA . GLU A 1 266 ? 116.411 164.887 164.428 1.00 64.46 255 GLU A CA 1
ATOM 1776 C C . GLU A 1 266 ? 115.720 163.994 165.451 1.00 64.46 255 GLU A C 1
ATOM 1777 O O . GLU A 1 266 ? 115.370 164.479 166.531 1.00 64.46 255 GLU A O 1
ATOM 1783 N N . LYS A 1 267 ? 115.520 162.715 165.145 1.00 64.41 256 LYS A N 1
ATOM 1784 C CA . LYS A 1 267 ? 114.906 161.770 166.066 1.00 64.41 256 LYS A CA 1
ATOM 1785 C C . LYS A 1 267 ? 115.918 161.133 167.006 1.00 64.41 256 LYS A C 1
ATOM 1786 O O . LYS A 1 267 ? 115.601 160.135 167.658 1.00 64.41 256 LYS A O 1
ATOM 1792 N N . THR A 1 268 ? 117.126 161.683 167.084 1.00 62.94 257 THR A N 1
ATOM 1793 C CA . THR A 1 268 ? 118.190 161.106 167.894 1.00 62.94 257 THR A CA 1
ATOM 1794 C C . THR A 1 268 ? 117.828 161.116 169.371 1.00 62.94 257 THR A C 1
ATOM 1795 O O . THR A 1 268 ? 117.434 162.152 169.914 1.00 62.94 257 THR A O 1
ATOM 1799 N N . ASN A 1 269 ? 117.947 159.964 170.027 1.00 62.81 258 ASN A N 1
ATOM 1800 C CA . ASN A 1 269 ? 117.766 159.897 171.471 1.00 62.81 258 ASN A CA 1
ATOM 1801 C C . ASN A 1 269 ? 118.947 160.573 172.152 1.00 62.81 258 ASN A C 1
ATOM 1802 O O . ASN A 1 269 ? 120.103 160.289 171.825 1.00 62.81 258 ASN A O 1
ATOM 1807 N N . ILE A 1 270 ? 118.662 161.479 173.087 1.00 64.53 259 ILE A N 1
ATOM 1808 C CA . ILE A 1 270 ? 119.742 162.217 173.731 1.00 64.53 259 ILE A CA 1
ATOM 1809 C C . ILE A 1 270 ? 120.349 161.411 174.869 1.00 64.53 259 ILE A C 1
ATOM 1810 O O . ILE A 1 270 ? 121.553 161.508 175.130 1.00 64.53 259 ILE A O 1
ATOM 1815 N N . ALA A 1 271 ? 119.543 160.602 175.561 1.00 63.91 260 ALA A N 1
ATOM 1816 C CA . ALA A 1 271 ? 120.084 159.768 176.628 1.00 63.91 260 ALA A CA 1
ATOM 1817 C C . ALA A 1 271 ? 121.051 158.732 176.076 1.00 63.91 260 ALA A C 1
ATOM 1818 O O . ALA A 1 271 ? 122.121 158.499 176.651 1.00 63.91 260 ALA A O 1
ATOM 1820 N N . ASP A 1 272 ? 120.699 158.108 174.952 1.00 62.22 261 ASP A N 1
ATOM 1821 C CA . ASP A 1 272 ? 121.595 157.143 174.328 1.00 62.22 261 ASP A CA 1
ATOM 1822 C C . ASP A 1 272 ? 122.909 157.795 173.928 1.00 62.22 261 ASP A C 1
ATOM 1823 O O . ASP A 1 272 ? 123.988 157.257 174.197 1.00 62.22 261 ASP A O 1
ATOM 1828 N N . LEU A 1 273 ? 122.836 158.957 173.278 1.00 61.66 262 LEU A N 1
ATOM 1829 C CA . LEU A 1 273 ? 124.047 159.625 172.814 1.00 61.66 262 LEU A CA 1
ATOM 1830 C C . LEU A 1 273 ? 124.923 160.049 173.984 1.00 61.66 262 LEU A C 1
ATOM 1831 O O . LEU A 1 273 ? 126.145 159.880 173.950 1.00 61.66 262 LEU A O 1
ATOM 1836 N N . VAL A 1 274 ? 124.310 160.589 175.038 1.00 61.82 263 VAL A N 1
ATOM 1837 C CA . VAL A 1 274 ? 125.082 161.028 176.195 1.00 61.82 263 VAL A CA 1
ATOM 1838 C C . VAL A 1 274 ? 125.751 159.843 176.881 1.00 61.82 263 VAL A C 1
ATOM 1839 O O . VAL A 1 274 ? 126.933 159.908 177.246 1.00 61.82 263 VAL A O 1
ATOM 1843 N N . THR A 1 275 ? 125.017 158.742 177.067 1.00 62.24 264 THR A N 1
ATOM 1844 C CA . THR A 1 275 ? 125.602 157.579 177.725 1.00 62.24 264 THR A CA 1
ATOM 1845 C C . THR A 1 275 ? 126.717 156.972 176.887 1.00 62.24 264 THR A C 1
ATOM 1846 O O . THR A 1 275 ? 127.763 156.581 177.419 1.00 62.24 264 THR A O 1
ATOM 1850 N N . ALA A 1 276 ? 126.521 156.900 175.570 1.00 60.68 265 ALA A N 1
ATOM 1851 C CA . ALA A 1 276 ? 127.560 156.377 174.696 1.00 60.68 265 ALA A CA 1
ATOM 1852 C C . ALA A 1 276 ? 128.798 157.261 174.720 1.00 60.68 265 ALA A C 1
ATOM 1853 O O . ALA A 1 276 ? 129.925 156.758 174.748 1.00 60.68 265 ALA A O 1
ATOM 1855 N N . LEU A 1 277 ? 128.605 158.573 174.765 1.00 62.03 266 LEU A N 1
ATOM 1856 C CA . LEU A 1 277 ? 129.732 159.502 174.783 1.00 62.03 266 LEU A CA 1
ATOM 1857 C C . LEU A 1 277 ? 130.549 159.413 176.051 1.00 62.03 266 LEU A C 1
ATOM 1858 O O . LEU A 1 277 ? 131.776 159.361 176.000 1.00 62.03 266 LEU A O 1
ATOM 1863 N N . ILE A 1 278 ? 129.877 159.403 177.191 1.00 63.20 267 ILE A N 1
ATOM 1864 C CA . ILE A 1 278 ? 130.576 159.344 178.458 1.00 63.20 267 ILE A CA 1
ATOM 1865 C C . ILE A 1 278 ? 131.388 158.070 178.556 1.00 63.20 267 ILE A C 1
ATOM 1866 O O . ILE A 1 278 ? 132.540 158.095 178.976 1.00 63.20 267 ILE A O 1
ATOM 1871 N N . VAL A 1 279 ? 130.795 156.953 178.156 1.00 63.00 268 VAL A N 1
ATOM 1872 C CA . VAL A 1 279 ? 131.489 155.677 178.219 1.00 63.00 268 VAL A CA 1
ATOM 1873 C C . VAL A 1 279 ? 132.725 155.696 177.337 1.00 63.00 268 VAL A C 1
ATOM 1874 O O . VAL A 1 279 ? 133.801 155.301 177.767 1.00 63.00 268 VAL A O 1
ATOM 1878 N N . LEU A 1 280 ? 132.581 156.191 176.117 1.00 63.58 269 LEU A N 1
ATOM 1879 C CA . LEU A 1 280 ? 133.707 156.233 175.200 1.00 63.58 269 LEU A CA 1
ATOM 1880 C C . LEU A 1 280 ? 134.831 157.066 175.791 1.00 63.58 269 LEU A C 1
ATOM 1881 O O . LEU A 1 280 ? 135.990 156.661 175.762 1.00 63.58 269 LEU A O 1
ATOM 1886 N N . LEU A 1 281 ? 134.493 158.216 176.356 1.00 67.22 270 LEU A N 1
ATOM 1887 C CA . LEU A 1 281 ? 135.498 159.068 176.966 1.00 67.22 270 LEU A CA 1
ATOM 1888 C C . LEU A 1 281 ? 136.249 158.348 178.074 1.00 67.22 270 LEU A C 1
ATOM 1889 O O . LEU A 1 281 ? 137.476 158.304 178.065 1.00 67.22 270 LEU A O 1
ATOM 1894 N N . VAL A 1 282 ? 135.522 157.758 179.013 1.00 66.46 271 VAL A N 1
ATOM 1895 C CA . VAL A 1 282 ? 136.158 157.071 180.131 1.00 66.46 271 VAL A CA 1
ATOM 1896 C C . VAL A 1 282 ? 137.028 155.906 179.684 1.00 66.46 271 VAL A C 1
ATOM 1897 O O . VAL A 1 282 ? 138.178 155.799 180.095 1.00 66.46 271 VAL A O 1
ATOM 1901 N N . VAL A 1 283 ? 136.498 155.043 178.830 1.00 68.09 272 VAL A N 1
ATOM 1902 C CA . VAL A 1 283 ? 137.259 153.873 178.417 1.00 68.09 272 VAL A CA 1
ATOM 1903 C C . VAL A 1 283 ? 138.519 154.302 177.689 1.00 68.09 272 VAL A C 1
ATOM 1904 O O . VAL A 1 283 ? 139.580 153.725 177.895 1.00 68.09 272 VAL A O 1
ATOM 1908 N N . SER A 1 284 ? 138.411 155.329 176.858 1.00 69.96 273 SER A N 1
ATOM 1909 C CA . SER A 1 284 ? 139.565 155.808 176.111 1.00 69.96 273 SER A CA 1
ATOM 1910 C C . SER A 1 284 ? 140.656 156.264 177.057 1.00 69.96 273 SER A C 1
ATOM 1911 O O . SER A 1 284 ? 141.811 155.868 176.917 1.00 69.96 273 SER A O 1
ATOM 1914 N N . ILE A 1 285 ? 140.289 157.068 178.042 1.00 71.95 274 ILE A N 1
ATOM 1915 C CA . ILE A 1 285 ? 141.262 157.546 179.004 1.00 71.95 274 ILE A CA 1
ATOM 1916 C C . ILE A 1 285 ? 141.924 156.399 179.744 1.00 71.95 274 ILE A C 1
ATOM 1917 O O . ILE A 1 285 ? 143.143 156.350 179.837 1.00 71.95 274 ILE A O 1
ATOM 1922 N N . VAL A 1 286 ? 141.131 155.470 180.263 1.00 73.25 275 VAL A N 1
ATOM 1923 C CA . VAL A 1 286 ? 141.682 154.368 181.049 1.00 73.25 275 VAL A CA 1
ATOM 1924 C C . VAL A 1 286 ? 142.526 153.428 180.199 1.00 73.25 275 VAL A C 1
ATOM 1925 O O . VAL A 1 286 ? 143.535 152.913 180.664 1.00 73.25 275 VAL A O 1
ATOM 1929 N N . LYS A 1 287 ? 142.127 153.225 178.948 1.00 75.60 276 LYS A N 1
ATOM 1930 C CA . LYS A 1 287 ? 142.890 152.380 178.044 1.00 75.60 276 LYS A CA 1
ATOM 1931 C C . LYS A 1 287 ? 144.252 153.003 177.840 1.00 75.60 276 LYS A C 1
ATOM 1932 O O . LYS A 1 287 ? 145.240 152.303 177.676 1.00 75.60 276 LYS A O 1
ATOM 1938 N N . GLU A 1 288 ? 144.300 154.327 177.808 1.00 80.14 277 GLU A N 1
ATOM 1939 C CA . GLU A 1 288 ? 145.573 155.020 177.727 1.00 80.14 277 GLU A CA 1
ATOM 1940 C C . GLU A 1 288 ? 146.296 154.842 179.039 1.00 80.14 277 GLU A C 1
ATOM 1941 O O . GLU A 1 288 ? 147.425 154.366 179.067 1.00 80.14 277 GLU A O 1
ATOM 1947 N N . ILE A 1 289 ? 145.640 155.200 180.134 1.00 79.93 278 ILE A N 1
ATOM 1948 C CA . ILE A 1 289 ? 146.241 154.985 181.434 1.00 79.93 278 ILE A CA 1
ATOM 1949 C C . ILE A 1 289 ? 146.785 153.580 181.473 1.00 79.93 278 ILE A C 1
ATOM 1950 O O . ILE A 1 289 ? 147.862 153.337 182.007 1.00 79.93 278 ILE A O 1
ATOM 1955 N N . ASN A 1 290 ? 146.058 152.627 180.907 1.00 81.41 279 ASN A N 1
ATOM 1956 C CA . ASN A 1 290 ? 146.482 151.227 180.919 1.00 81.41 279 ASN A CA 1
ATOM 1957 C C . ASN A 1 290 ? 147.744 150.894 180.135 1.00 81.41 279 ASN A C 1
ATOM 1958 O O . ASN A 1 290 ? 148.644 150.251 180.651 1.00 81.41 279 ASN A O 1
ATOM 1963 N N . GLN A 1 291 ? 147.777 151.294 178.873 1.00 87.30 280 GLN A N 1
ATOM 1964 C CA . GLN A 1 291 ? 148.910 151.044 177.997 1.00 87.30 280 GLN A CA 1
ATOM 1965 C C . GLN A 1 291 ? 150.173 151.750 178.482 1.00 87.30 280 GLN A C 1
ATOM 1966 O O . GLN A 1 291 ? 151.271 151.215 178.389 1.00 87.30 280 GLN A O 1
ATOM 1972 N N . ARG A 1 292 ? 150.008 152.963 178.991 1.00 86.82 281 ARG A N 1
ATOM 1973 C CA . ARG A 1 292 ? 151.134 153.746 179.478 1.00 86.82 281 ARG A CA 1
ATOM 1974 C C . ARG A 1 292 ? 151.713 153.256 180.804 1.00 86.82 281 ARG A C 1
ATOM 1975 O O . ARG A 1 292 ? 152.901 152.964 180.897 1.00 86.82 281 ARG A O 1
ATOM 1983 N N . PHE A 1 293 ? 150.875 153.161 181.827 1.00 87.94 282 PHE A N 1
ATOM 1984 C CA . PHE A 1 293 ? 151.349 152.759 183.148 1.00 87.94 282 PHE A CA 1
ATOM 1985 C C . PHE A 1 293 ? 151.304 151.248 183.306 1.00 87.94 282 PHE A C 1
ATOM 1986 O O . PHE A 1 293 ? 150.855 150.729 184.331 1.00 87.94 282 PHE A O 1
ATOM 1994 N N . LYS A 1 294 ? 151.764 150.516 182.289 1.00 89.36 283 LYS A N 1
ATOM 1995 C CA . LYS A 1 294 ? 151.710 149.058 182.325 1.00 89.36 283 LYS A CA 1
ATOM 1996 C C . LYS A 1 294 ? 152.472 148.474 183.510 1.00 89.36 283 LYS A C 1
ATOM 1997 O O . LYS A 1 294 ? 152.087 147.439 184.063 1.00 89.36 283 LYS A O 1
ATOM 2003 N N . ASP A 1 295 ? 153.563 149.126 183.915 1.00 92.56 284 ASP A N 1
ATOM 2004 C CA . ASP A 1 295 ? 154.418 148.559 184.952 1.00 92.56 284 ASP A CA 1
ATOM 2005 C C . ASP A 1 295 ? 153.773 148.669 186.329 1.00 92.56 284 ASP A C 1
ATOM 2006 O O . ASP A 1 295 ? 153.733 147.690 187.084 1.00 92.56 284 ASP A O 1
ATOM 2011 N N . LYS A 1 296 ? 153.265 149.854 186.678 1.00 91.30 285 LYS A N 1
ATOM 2012 C CA . LYS A 1 296 ? 152.719 150.059 188.016 1.00 91.30 285 LYS A CA 1
ATOM 2013 C C . LYS A 1 296 ? 151.472 149.214 188.249 1.00 91.30 285 LYS A C 1
ATOM 2014 O O . LYS A 1 296 ? 151.173 148.850 189.392 1.00 91.30 285 LYS A O 1
ATOM 2016 N N . LEU A 1 297 ? 150.746 148.877 187.189 1.00 88.60 286 LEU A N 1
ATOM 2017 C CA . LEU A 1 297 ? 149.542 148.075 187.368 1.00 88.60 286 LEU A CA 1
ATOM 2018 C C . LEU A 1 297 ? 149.884 146.598 187.321 1.00 88.60 286 LEU A C 1
ATOM 2019 O O . LEU A 1 297 ? 150.459 146.134 186.326 1.00 88.60 286 LEU A O 1
ATOM 2024 N N . PRO A 1 298 ? 149.555 145.831 188.363 1.00 85.79 287 PRO A N 1
ATOM 2025 C CA . PRO A 1 298 ? 149.777 144.377 188.284 1.00 85.79 287 PRO A CA 1
ATOM 2026 C C . PRO A 1 298 ? 148.906 143.716 187.231 1.00 85.79 287 PRO A C 1
ATOM 2027 O O . PRO A 1 298 ? 149.340 142.769 186.563 1.00 85.79 287 PRO A O 1
ATOM 2031 N N . VAL A 1 299 ? 147.680 144.198 187.069 1.00 83.03 288 VAL A N 1
ATOM 2032 C CA . VAL A 1 299 ? 146.762 143.721 186.040 1.00 83.03 288 VAL A CA 1
ATOM 2033 C C . VAL A 1 299 ? 146.146 144.957 185.394 1.00 83.03 288 VAL A C 1
ATOM 2034 O O . VAL A 1 299 ? 145.959 145.975 186.077 1.00 83.03 288 VAL A O 1
ATOM 2038 N N . PRO A 1 300 ? 145.866 144.949 184.093 1.00 78.65 289 PRO A N 1
ATOM 2039 C CA . PRO A 1 300 ? 145.183 146.101 183.494 1.00 78.65 289 PRO A CA 1
ATOM 2040 C C . PRO A 1 300 ? 143.816 146.321 184.122 1.00 78.65 289 PRO A C 1
ATOM 2041 O O . PRO A 1 300 ? 143.113 145.372 184.473 1.00 78.65 289 PRO A O 1
ATOM 2045 N N . ILE A 1 301 ? 143.451 147.589 184.270 1.00 76.51 290 ILE A N 1
ATOM 2046 C CA . ILE A 1 301 ? 142.170 147.975 184.855 1.00 76.51 290 ILE A CA 1
ATOM 2047 C C . ILE A 1 301 ? 141.047 147.503 183.942 1.00 76.51 290 ILE A C 1
ATOM 2048 O O . ILE A 1 301 ? 140.981 147.925 182.779 1.00 76.51 290 ILE A O 1
ATOM 2053 N N . PRO A 1 302 ? 140.147 146.634 184.408 1.00 73.33 291 PRO A N 1
ATOM 2054 C CA . PRO A 1 302 ? 139.017 146.239 183.563 1.00 73.33 291 PRO A CA 1
ATOM 2055 C C . PRO A 1 302 ? 138.016 147.372 183.447 1.00 73.33 291 PRO A C 1
ATOM 2056 O O . PRO A 1 302 ? 137.237 147.617 184.370 1.00 73.33 291 PRO A O 1
ATOM 2060 N N . ILE A 1 303 ? 138.022 148.071 182.317 1.00 70.80 292 ILE A N 1
ATOM 2061 C CA . ILE A 1 303 ? 137.205 149.270 182.197 1.00 70.80 292 ILE A CA 1
ATOM 2062 C C . ILE A 1 303 ? 135.916 148.991 181.442 1.00 70.80 292 ILE A C 1
ATOM 2063 O O . ILE A 1 303 ? 134.885 149.600 181.728 1.00 70.80 292 ILE A O 1
ATOM 2068 N N . GLU A 1 304 ? 135.965 147.989 180.577 1.00 66.75 293 GLU A N 1
ATOM 2069 C CA . GLU A 1 304 ? 134.805 147.586 179.832 1.00 66.75 293 GLU A CA 1
ATOM 2070 C C . GLU A 1 304 ? 133.815 147.099 180.860 1.00 66.75 293 GLU A C 1
ATOM 2071 O O . GLU A 1 304 ? 132.717 147.585 180.926 1.00 66.75 293 GLU A O 1
ATOM 2077 N N . PHE A 1 305 ? 134.255 146.192 181.715 1.00 66.11 294 PHE A N 1
ATOM 2078 C CA . PHE A 1 305 ? 133.428 145.568 182.741 1.00 66.11 294 PHE A CA 1
ATOM 2079 C C . PHE A 1 305 ? 132.867 146.602 183.711 1.00 66.11 294 PHE A C 1
ATOM 2080 O O . PHE A 1 305 ? 131.667 146.606 184.005 1.00 66.11 294 PHE A O 1
ATOM 2088 N N . ILE A 1 306 ? 133.728 147.476 184.240 1.00 68.13 295 ILE A N 1
ATOM 2089 C CA . ILE A 1 306 ? 133.281 148.470 185.216 1.00 68.13 295 ILE A CA 1
ATOM 2090 C C . ILE A 1 306 ? 132.263 149.413 184.590 1.00 68.13 295 ILE A C 1
ATOM 2091 O O . ILE A 1 306 ? 131.234 149.739 185.198 1.00 68.13 295 ILE A O 1
ATOM 2096 N N . MET A 1 307 ? 132.531 149.863 183.364 1.00 68.19 296 MET A N 1
ATOM 2097 C CA . MET A 1 307 ? 131.599 150.749 182.682 1.00 68.19 296 MET A CA 1
ATOM 2098 C C . MET A 1 307 ? 130.271 150.055 182.418 1.00 68.19 296 MET A C 1
ATOM 2099 O O . MET A 1 307 ? 129.212 150.675 182.537 1.00 68.19 296 MET A O 1
ATOM 2104 N N . THR A 1 308 ? 130.302 148.762 182.087 1.00 65.21 297 THR A N 1
ATOM 2105 C CA . THR A 1 308 ? 129.064 148.027 181.864 1.00 65.21 297 THR A CA 1
ATOM 2106 C C . THR A 1 308 ? 128.257 147.866 183.143 1.00 65.21 297 THR A C 1
ATOM 2107 O O . THR A 1 308 ? 127.033 148.034 183.124 1.00 65.21 297 THR A O 1
ATOM 2111 N N . VAL A 1 309 ? 128.913 147.545 184.259 1.00 66.17 298 VAL A N 1
ATOM 2112 C CA . VAL A 1 309 ? 128.192 147.424 185.524 1.00 66.17 298 VAL A CA 1
ATOM 2113 C C . VAL A 1 309 ? 127.577 148.759 185.919 1.00 66.17 298 VAL A C 1
ATOM 2114 O O . VAL A 1 309 ? 126.417 148.825 186.334 1.00 66.17 298 VAL A O 1
ATOM 2118 N N . ILE A 1 310 ? 128.339 149.847 185.783 1.00 68.55 299 ILE A N 1
ATOM 2119 C CA . ILE A 1 310 ? 127.813 151.153 186.173 1.00 68.55 299 ILE A CA 1
ATOM 2120 C C . ILE A 1 310 ? 126.663 151.566 185.262 1.00 68.55 299 ILE A C 1
ATOM 2121 O O . ILE A 1 310 ? 125.645 152.096 185.726 1.00 68.55 299 ILE A O 1
ATOM 2126 N N . ALA A 1 311 ? 126.796 151.322 183.956 1.00 67.58 300 ALA A N 1
ATOM 2127 C CA . ALA A 1 311 ? 125.732 151.655 183.019 1.00 67.58 300 ALA A CA 1
ATOM 2128 C C . ALA A 1 311 ? 124.461 150.876 183.327 1.00 67.58 300 ALA A C 1
ATOM 2129 O O . ALA A 1 311 ? 123.372 151.453 183.387 1.00 67.58 300 ALA A O 1
ATOM 2131 N N . ALA A 1 312 ? 124.581 149.563 183.530 1.00 66.94 301 ALA A N 1
ATOM 2132 C CA . ALA A 1 312 ? 123.407 148.756 183.838 1.00 66.94 301 ALA A CA 1
ATOM 2133 C C . ALA A 1 312 ? 122.793 149.161 185.170 1.00 66.94 301 ALA A C 1
ATOM 2134 O O . ALA A 1 312 ? 121.567 149.154 185.323 1.00 66.94 301 ALA A O 1
ATOM 2136 N N . GLY A 1 313 ? 123.624 149.546 186.139 1.00 68.04 302 GLY A N 1
ATOM 2137 C CA . GLY A 1 313 ? 123.095 149.945 187.433 1.00 68.04 302 GLY A CA 1
ATOM 2138 C C . GLY A 1 313 ? 122.310 151.238 187.366 1.00 68.04 302 GLY A C 1
ATOM 2139 O O . GLY A 1 313 ? 121.206 151.338 187.908 1.00 68.04 302 GLY A O 1
ATOM 2140 N N . VAL A 1 314 ? 122.869 152.254 186.701 1.00 70.54 303 VAL A N 1
ATOM 2141 C CA . VAL A 1 314 ? 122.149 153.520 186.570 1.00 70.54 303 VAL A CA 1
ATOM 2142 C C . VAL A 1 314 ? 121.007 153.440 185.572 1.00 70.54 303 VAL A C 1
ATOM 2143 O O . VAL A 1 314 ? 120.129 154.308 185.586 1.00 70.54 303 VAL A O 1
ATOM 2147 N N . SER A 1 315 ? 120.986 152.424 184.711 1.00 69.83 304 SER A N 1
ATOM 2148 C CA . SER A 1 315 ? 119.857 152.205 183.822 1.00 69.83 304 SER A CA 1
ATOM 2149 C C . SER A 1 315 ? 118.726 151.434 184.482 1.00 69.83 304 SER A C 1
ATOM 2150 O O . SER A 1 315 ? 117.564 151.629 184.113 1.00 69.83 304 SER A O 1
ATOM 2153 N N . TYR A 1 316 ? 119.036 150.563 185.439 1.00 72.38 305 TYR A N 1
ATOM 2154 C CA . TYR A 1 316 ? 118.007 149.820 186.155 1.00 72.38 305 TYR A CA 1
ATOM 2155 C C . TYR A 1 316 ? 117.443 150.611 187.326 1.00 72.38 305 TYR A C 1
ATOM 2156 O O . TYR A 1 316 ? 116.225 150.632 187.525 1.00 72.38 305 TYR A O 1
ATOM 2165 N N . GLY A 1 317 ? 118.311 151.287 188.066 1.00 74.02 306 GLY A N 1
ATOM 2166 C CA . GLY A 1 317 ? 117.863 152.090 189.187 1.00 74.02 306 GLY A CA 1
ATOM 2167 C C . GLY A 1 317 ? 117.015 153.272 188.782 1.00 74.02 306 GLY A C 1
ATOM 2168 O O . GLY A 1 317 ? 115.975 153.521 189.381 1.00 74.02 306 GLY A O 1
ATOM 2169 N N . CYS A 1 318 ? 117.443 154.002 187.764 1.00 75.74 307 CYS A N 1
ATOM 2170 C CA . CYS A 1 318 ? 116.716 155.196 187.350 1.00 75.74 307 CYS A CA 1
ATOM 2171 C C . CYS A 1 318 ? 115.713 154.885 186.248 1.00 75.74 307 CYS A C 1
ATOM 2172 O O . CYS A 1 318 ? 115.122 155.796 185.673 1.00 75.74 307 CYS A O 1
ATOM 2175 N N . ASP A 1 319 ? 115.523 153.606 185.947 1.00 76.15 308 ASP A N 1
ATOM 2176 C CA . ASP A 1 319 ? 114.561 153.199 184.926 1.00 76.15 308 ASP A CA 1
ATOM 2177 C C . ASP A 1 319 ? 114.713 154.024 183.662 1.00 76.15 308 ASP A C 1
ATOM 2178 O O . ASP A 1 319 ? 113.758 154.644 183.201 1.00 76.15 308 ASP A O 1
ATOM 2183 N N . PHE A 1 320 ? 115.911 154.037 183.098 1.00 72.26 309 PHE A N 1
ATOM 2184 C CA . PHE A 1 320 ? 116.166 154.812 181.894 1.00 72.26 309 PHE A CA 1
ATOM 2185 C C . PHE A 1 320 ? 115.307 154.337 180.742 1.00 72.26 309 PHE A C 1
ATOM 2186 O O . PHE A 1 320 ? 115.011 155.100 179.830 1.00 72.26 309 PHE A O 1
ATOM 2194 N N . LYS A 1 321 ? 114.907 153.075 180.772 1.00 72.97 310 LYS A N 1
ATOM 2195 C CA . LYS A 1 321 ? 114.121 152.520 179.679 1.00 72.97 310 LYS A CA 1
ATOM 2196 C C . LYS A 1 321 ? 112.791 153.225 179.543 1.00 72.97 310 LYS A C 1
ATOM 2197 O O . LYS A 1 321 ? 112.312 153.448 178.434 1.00 72.97 310 LYS A O 1
ATOM 2203 N N . ASN A 1 322 ? 112.182 153.570 180.666 1.00 75.65 311 ASN A N 1
ATOM 2204 C CA . ASN A 1 322 ? 110.889 154.224 180.632 1.00 75.65 311 ASN A CA 1
ATOM 2205 C C . ASN A 1 322 ? 111.061 155.723 180.712 1.00 75.65 311 ASN A C 1
ATOM 2206 O O . ASN A 1 322 ? 110.353 156.467 180.042 1.00 75.65 311 ASN A O 1
ATOM 2211 N N . ARG A 1 323 ? 112.006 156.172 181.521 1.00 76.59 312 ARG A N 1
ATOM 2212 C CA . ARG A 1 323 ? 112.236 157.599 181.679 1.00 76.59 312 ARG A CA 1
ATOM 2213 C C . ARG A 1 323 ? 112.766 158.270 180.415 1.00 76.59 312 ARG A C 1
ATOM 2214 O O . ARG A 1 323 ? 112.341 159.369 180.075 1.00 76.59 312 ARG A O 1
ATOM 2222 N N . PHE A 1 324 ? 113.719 157.647 179.739 1.00 73.59 313 PHE A N 1
ATOM 2223 C CA . PHE A 1 324 ? 114.287 158.255 178.549 1.00 73.59 313 PHE A CA 1
ATOM 2224 C C . PHE A 1 324 ? 114.047 157.442 177.303 1.00 73.59 313 PHE A C 1
ATOM 2225 O O . PHE A 1 324 ? 114.565 157.772 176.253 1.00 73.59 313 PHE A O 1
ATOM 2233 N N . LYS A 1 325 ? 113.304 156.355 177.444 1.00 71.22 314 LYS A N 1
ATOM 2234 C CA . LYS A 1 325 ? 112.962 155.471 176.337 1.00 71.22 314 LYS A CA 1
ATOM 2235 C C . LYS A 1 325 ? 114.169 154.948 175.564 1.00 71.22 314 LYS A C 1
ATOM 2236 O O . LYS A 1 325 ? 114.139 154.861 174.345 1.00 71.22 314 LYS A O 1
ATOM 2242 N N . VAL A 1 326 ? 115.224 154.593 176.282 1.00 67.03 315 VAL A N 1
ATOM 2243 C CA . VAL A 1 326 ? 116.428 154.065 175.664 1.00 67.03 315 VAL A CA 1
ATOM 2244 C C . VAL A 1 326 ? 116.266 152.584 175.324 1.00 67.03 315 VAL A C 1
ATOM 2245 O O . VAL A 1 326 ? 115.496 151.878 175.955 1.00 67.03 315 VAL A O 1
ATOM 2249 N N . ALA A 1 327 ? 116.981 152.138 174.303 1.00 63.76 316 ALA A N 1
ATOM 2250 C CA . ALA A 1 327 ? 116.989 150.761 173.830 1.00 63.76 316 ALA A CA 1
ATOM 2251 C C . ALA A 1 327 ? 117.955 149.952 174.683 1.00 63.76 316 ALA A C 1
ATOM 2252 O O . ALA A 1 327 ? 119.124 150.321 174.821 1.00 63.76 316 ALA A O 1
ATOM 2254 N N . VAL A 1 328 ? 117.465 148.855 175.251 1.00 62.41 317 VAL A N 1
ATOM 2255 C CA . VAL A 1 328 ? 118.245 148.027 176.155 1.00 62.41 317 VAL A CA 1
ATOM 2256 C C . VAL A 1 328 ? 118.458 146.662 175.518 1.00 62.41 317 VAL A C 1
ATOM 2257 O O . VAL A 1 328 ? 117.853 146.318 174.500 1.00 62.41 317 VAL A O 1
ATOM 2261 N N . VAL A 1 329 ? 119.346 145.876 176.131 1.00 61.46 318 VAL A N 1
ATOM 2262 C CA . VAL A 1 329 ? 119.654 144.547 175.610 1.00 61.46 318 VAL A CA 1
ATOM 2263 C C . VAL A 1 329 ? 118.432 143.642 175.702 1.00 61.46 318 VAL A C 1
ATOM 2264 O O . VAL A 1 329 ? 118.191 142.805 174.824 1.00 61.46 318 VAL A O 1
ATOM 2268 N N . GLY A 1 330 ? 117.635 143.807 176.747 1.00 64.54 319 GLY A N 1
ATOM 2269 C CA . GLY A 1 330 ? 116.395 143.076 176.864 1.00 64.54 319 GLY A CA 1
ATOM 2270 C C . GLY A 1 330 ? 116.562 141.745 177.559 1.00 64.54 319 GLY A C 1
ATOM 2271 O O . GLY A 1 330 ? 117.621 141.398 178.088 1.00 64.54 319 GLY A O 1
ATOM 2272 N N . ASP A 1 331 ? 115.477 140.980 177.553 1.00 67.61 320 ASP A N 1
ATOM 2273 C CA . ASP A 1 331 ? 115.466 139.675 178.195 1.00 67.61 320 ASP A CA 1
ATOM 2274 C C . ASP A 1 331 ? 115.971 138.623 177.219 1.00 67.61 320 ASP A C 1
ATOM 2275 O O . ASP A 1 331 ? 115.479 138.526 176.090 1.00 67.61 320 ASP A O 1
ATOM 2280 N N . MET A 1 332 ? 116.957 137.843 177.649 1.00 65.10 321 MET A N 1
ATOM 2281 C CA . MET A 1 332 ? 117.553 136.805 176.825 1.00 65.10 321 MET A CA 1
ATOM 2282 C C . MET A 1 332 ? 117.050 135.437 177.263 1.00 65.10 321 MET A C 1
ATOM 2283 O O . MET A 1 332 ? 116.804 135.206 178.449 1.00 65.10 321 MET A O 1
ATOM 2288 N N . ASN A 1 333 ? 116.889 134.540 176.295 1.00 65.26 322 ASN A N 1
ATOM 2289 C CA . ASN A 1 333 ? 116.435 133.183 176.577 1.00 65.26 322 ASN A CA 1
ATOM 2290 C C . ASN A 1 333 ? 117.519 132.421 177.328 1.00 65.26 322 ASN A C 1
ATOM 2291 O O . ASN A 1 333 ? 118.601 132.195 176.779 1.00 65.26 322 ASN A O 1
ATOM 2296 N N . PRO A 1 334 ? 117.273 132.009 178.567 1.00 62.58 323 PRO A N 1
ATOM 2297 C CA . PRO A 1 334 ? 118.316 131.319 179.329 1.00 62.58 323 PRO A CA 1
ATOM 2298 C C . PRO A 1 334 ? 118.546 129.909 178.817 1.00 62.58 323 PRO A C 1
ATOM 2299 O O . PRO A 1 334 ? 117.720 129.012 178.990 1.00 62.58 323 PRO A O 1
ATOM 2303 N N . GLY A 1 335 ? 119.697 129.717 178.188 1.00 56.35 324 GLY A N 1
ATOM 2304 C CA . GLY A 1 335 ? 120.076 128.424 177.662 1.00 56.35 324 GLY A CA 1
ATOM 2305 C C . GLY A 1 335 ? 120.445 128.481 176.192 1.00 56.35 324 GLY A C 1
ATOM 2306 O O . GLY A 1 335 ? 120.381 129.520 175.533 1.00 56.35 324 GLY A O 1
ATOM 2307 N N . PHE A 1 336 ? 120.843 127.325 175.680 1.00 54.38 325 PHE A N 1
ATOM 2308 C CA . PHE A 1 336 ? 121.276 127.196 174.299 1.00 54.38 325 PHE A CA 1
ATOM 2309 C C . PHE A 1 336 ? 120.110 126.797 173.405 1.00 54.38 325 PHE A C 1
ATOM 2310 O O . PHE A 1 336 ? 119.038 126.407 173.871 1.00 54.38 325 PHE A O 1
ATOM 2318 N N . GLN A 1 337 ? 120.325 126.912 172.133 1.00 58.17 326 GLN A N 1
ATOM 2319 C CA . GLN A 1 337 ? 119.307 126.511 171.180 1.00 58.17 326 GLN A CA 1
ATOM 2320 C C . GLN A 1 337 ? 119.599 125.111 170.651 1.00 58.17 326 GLN A C 1
ATOM 2321 O O . GLN A 1 337 ? 120.759 124.689 170.606 1.00 58.17 326 GLN A O 1
ATOM 2327 N N . PRO A 1 338 ? 118.572 124.366 170.259 1.00 60.60 327 PRO A N 1
ATOM 2328 C CA . PRO A 1 338 ? 118.793 123.065 169.630 1.00 60.60 327 PRO A CA 1
ATOM 2329 C C . PRO A 1 338 ? 119.585 123.213 168.344 1.00 60.60 327 PRO A C 1
ATOM 2330 O O . PRO A 1 338 ? 119.632 124.304 167.755 1.00 60.60 327 PRO A O 1
ATOM 2334 N N . PRO A 1 339 ? 120.232 122.145 167.880 1.00 58.56 328 PRO A N 1
ATOM 2335 C CA . PRO A 1 339 ? 120.982 122.230 166.624 1.00 58.56 328 PRO A CA 1
ATOM 2336 C C . PRO A 1 339 ? 120.067 122.547 165.453 1.00 58.56 328 PRO A C 1
ATOM 2337 O O . PRO A 1 339 ? 118.894 122.169 165.427 1.00 58.56 328 PRO A O 1
ATOM 2341 N N . ILE A 1 340 ? 120.620 123.255 164.474 1.00 59.38 329 ILE A N 1
ATOM 2342 C CA . ILE A 1 340 ? 119.886 123.688 163.294 1.00 59.38 329 ILE A CA 1
ATOM 2343 C C . ILE A 1 340 ? 120.488 123.004 162.077 1.00 59.38 329 ILE A C 1
ATOM 2344 O O . ILE A 1 340 ? 121.649 122.582 162.100 1.00 59.38 329 ILE A O 1
ATOM 2349 N N . THR A 1 341 ? 119.692 122.877 161.025 1.00 62.79 330 THR A N 1
ATOM 2350 C CA . THR A 1 341 ? 120.180 122.308 159.776 1.00 62.79 330 THR A CA 1
ATOM 2351 C C . THR A 1 341 ? 120.459 123.425 158.779 1.00 62.79 330 THR A C 1
ATOM 2352 O O . THR A 1 341 ? 119.587 124.269 158.548 1.00 62.79 330 THR A O 1
ATOM 2356 N N . PRO A 1 342 ? 121.647 123.468 158.180 1.00 63.18 331 PRO A N 1
ATOM 2357 C CA . PRO A 1 342 ? 121.973 124.577 157.278 1.00 63.18 331 PRO A CA 1
ATOM 2358 C C . PRO A 1 342 ? 121.089 124.570 156.042 1.00 63.18 331 PRO A C 1
ATOM 2359 O O . PRO A 1 342 ? 120.908 123.543 155.387 1.00 63.18 331 PRO A O 1
ATOM 2363 N N . ASP A 1 343 ? 120.537 125.737 155.725 1.00 63.52 332 ASP A N 1
ATOM 2364 C CA . ASP A 1 343 ? 119.740 125.906 154.518 1.00 63.52 332 ASP A CA 1
ATOM 2365 C C . ASP A 1 343 ? 120.673 125.877 153.317 1.00 63.52 332 ASP A C 1
ATOM 2366 O O . ASP A 1 343 ? 121.634 126.649 153.253 1.00 63.52 332 ASP A O 1
ATOM 2371 N N . VAL A 1 344 ? 120.403 124.957 152.402 1.00 62.77 333 VAL A N 1
ATOM 2372 C CA . VAL A 1 344 ? 121.202 124.876 151.201 1.00 62.77 333 VAL A CA 1
ATOM 2373 C C . VAL A 1 344 ? 120.849 126.066 150.335 1.00 62.77 333 VAL A C 1
ATOM 2374 O O . VAL A 1 344 ? 121.652 126.498 149.519 1.00 62.77 333 VAL A O 1
ATOM 2378 N N . GLU A 1 345 ? 119.652 126.614 150.518 1.00 64.89 334 GLU A N 1
ATOM 2379 C CA . GLU A 1 345 ? 119.289 127.808 149.775 1.00 64.89 334 GLU A CA 1
ATOM 2380 C C . GLU A 1 345 ? 120.172 128.960 150.216 1.00 64.89 334 GLU A C 1
ATOM 2381 O O . GLU A 1 345 ? 120.699 129.693 149.385 1.00 64.89 334 GLU A O 1
ATOM 2387 N N . THR A 1 346 ? 120.343 129.118 151.523 1.00 60.32 335 THR A N 1
ATOM 2388 C CA . THR A 1 346 ? 121.221 130.159 152.028 1.00 60.32 335 THR A CA 1
ATOM 2389 C C . THR A 1 346 ? 122.635 129.885 151.551 1.00 60.32 335 THR A C 1
ATOM 2390 O O . THR A 1 346 ? 123.347 130.804 151.166 1.00 60.32 335 THR A O 1
ATOM 2394 N N . PHE A 1 347 ? 123.033 128.619 151.548 1.00 58.40 336 PHE A N 1
ATOM 2395 C CA . PHE A 1 347 ? 124.354 128.263 151.056 1.00 58.40 336 PHE A CA 1
ATOM 2396 C C . PHE A 1 347 ? 124.520 128.716 149.619 1.00 58.40 336 PHE A C 1
ATOM 2397 O O . PHE A 1 347 ? 125.530 129.317 149.271 1.00 58.40 336 PHE A O 1
ATOM 2405 N N . GLN A 1 348 ? 123.523 128.449 148.785 1.00 62.44 337 GLN A N 1
ATOM 2406 C CA . GLN A 1 348 ? 123.581 128.840 147.384 1.00 62.44 337 GLN A CA 1
ATOM 2407 C C . GLN A 1 348 ? 123.639 130.342 147.216 1.00 62.44 337 GLN A C 1
ATOM 2408 O O . GLN A 1 348 ? 124.319 130.840 146.323 1.00 62.44 337 GLN A O 1
ATOM 2414 N N . ASN A 1 349 ? 122.926 131.072 148.062 1.00 61.96 338 ASN A N 1
ATOM 2415 C CA . ASN A 1 349 ? 122.871 132.522 147.911 1.00 61.96 338 ASN A CA 1
ATOM 2416 C C . ASN A 1 349 ? 124.024 133.262 148.582 1.00 61.96 338 ASN A C 1
ATOM 2417 O O . ASN A 1 349 ? 124.149 134.471 148.418 1.00 61.96 338 ASN A O 1
ATOM 2422 N N . THR A 1 350 ? 124.865 132.557 149.331 1.00 57.58 339 THR A N 1
ATOM 2423 C CA . THR A 1 350 ? 125.934 133.228 150.073 1.00 57.58 339 THR A CA 1
ATOM 2424 C C . THR A 1 350 ? 127.320 132.626 149.876 1.00 57.58 339 THR A C 1
ATOM 2425 O O . THR A 1 350 ? 128.209 132.858 150.686 1.00 57.58 339 THR A O 1
ATOM 2429 N N . VAL A 1 351 ? 127.514 131.868 148.806 1.00 54.65 340 VAL A N 1
ATOM 2430 C CA . VAL A 1 351 ? 128.799 131.214 148.573 1.00 54.65 340 VAL A CA 1
ATOM 2431 C C . VAL A 1 351 ? 129.951 132.208 148.561 1.00 54.65 340 VAL A C 1
ATOM 2432 O O . VAL A 1 351 ? 130.930 132.025 149.276 1.00 54.65 340 VAL A O 1
ATOM 2436 N N . GLY A 1 352 ? 129.839 133.259 147.760 1.00 53.14 341 GLY A N 1
ATOM 2437 C CA . GLY A 1 352 ? 130.885 134.261 147.679 1.00 53.14 341 GLY A CA 1
ATOM 2438 C C . GLY A 1 352 ? 131.119 134.940 149.006 1.00 53.14 341 GLY A C 1
ATOM 2439 O O . GLY A 1 352 ? 132.261 135.136 149.412 1.00 53.14 341 GLY A O 1
ATOM 2440 N N . ASP A 1 353 ? 130.042 135.284 149.694 1.00 52.74 342 ASP A N 1
ATOM 2441 C CA . ASP A 1 353 ? 130.161 135.904 151.003 1.00 52.74 342 ASP A CA 1
ATOM 2442 C C . ASP A 1 353 ? 130.854 134.980 151.987 1.00 52.74 342 ASP A C 1
ATOM 2443 O O . ASP A 1 353 ? 131.687 135.419 152.767 1.00 52.74 342 ASP A O 1
ATOM 2448 N N . CYS A 1 354 ? 130.508 133.701 151.958 1.00 50.69 343 CYS A N 1
ATOM 2449 C CA . CYS A 1 354 ? 131.093 132.745 152.894 1.00 50.69 343 CYS A CA 1
ATOM 2450 C C . CYS A 1 354 ? 132.575 132.548 152.629 1.00 50.69 343 CYS A C 1
ATOM 2451 O O . CYS A 1 354 ? 133.350 132.384 153.563 1.00 50.69 343 CYS A O 1
ATOM 2454 N N . PHE A 1 355 ? 132.977 132.571 151.365 1.00 49.15 344 PHE A N 1
ATOM 2455 C CA . PHE A 1 355 ? 134.391 132.472 151.041 1.00 49.15 344 PHE A CA 1
ATOM 2456 C C . PHE A 1 355 ? 135.142 133.662 151.605 1.00 49.15 344 PHE A C 1
ATOM 2457 O O . PHE A 1 355 ? 136.232 133.507 152.140 1.00 49.15 344 PHE A O 1
ATOM 2465 N N . GLY A 1 356 ? 134.567 134.851 151.475 1.00 47.71 345 GLY A N 1
ATOM 2466 C CA . GLY A 1 356 ? 135.192 136.046 152.003 1.00 47.71 345 GLY A CA 1
ATOM 2467 C C . GLY A 1 356 ? 135.258 136.033 153.505 1.00 47.71 345 GLY A C 1
ATOM 2468 O O . GLY A 1 356 ? 136.272 136.399 154.079 1.00 47.71 345 GLY A O 1
ATOM 2469 N N . ILE A 1 357 ? 134.183 135.600 154.146 1.00 45.50 346 ILE A N 1
ATOM 2470 C CA . ILE A 1 357 ? 134.162 135.513 155.595 1.00 45.50 346 ILE A CA 1
ATOM 2471 C C . ILE A 1 357 ? 135.242 134.548 156.048 1.00 45.50 346 ILE A C 1
ATOM 2472 O O . ILE A 1 357 ? 135.922 134.798 157.034 1.00 45.50 346 ILE A O 1
ATOM 2477 N N . ALA A 1 358 ? 135.430 133.468 155.306 1.00 45.51 347 ALA A N 1
ATOM 2478 C CA . ALA A 1 358 ? 136.478 132.511 155.627 1.00 45.51 347 ALA A CA 1
ATOM 2479 C C . ALA A 1 358 ? 137.916 133.044 155.392 1.00 45.51 347 ALA A C 1
ATOM 2480 O O . ALA A 1 358 ? 138.791 132.774 156.206 1.00 45.51 347 ALA A O 1
ATOM 2482 N N . MET A 1 359 ? 138.168 133.783 154.304 1.00 47.58 348 MET A N 1
ATOM 2483 C CA . MET A 1 359 ? 139.504 134.311 154.056 1.00 47.58 348 MET A CA 1
ATOM 2484 C C . MET A 1 359 ? 139.868 135.408 155.049 1.00 47.58 348 MET A C 1
ATOM 2485 O O . MET A 1 359 ? 140.983 135.417 155.584 1.00 47.58 348 MET A O 1
ATOM 2490 N N . VAL A 1 360 ? 138.945 136.331 155.327 1.00 46.20 349 VAL A N 1
ATOM 2491 C CA . VAL A 1 360 ? 139.242 137.399 156.279 1.00 46.20 349 VAL A CA 1
ATOM 2492 C C . VAL A 1 360 ? 139.440 136.831 157.679 1.00 46.20 349 VAL A C 1
ATOM 2493 O O . VAL A 1 360 ? 140.337 137.259 158.418 1.00 46.20 349 VAL A O 1
ATOM 2497 N N . ALA A 1 361 ? 138.610 135.861 158.067 1.00 44.68 350 ALA A N 1
ATOM 2498 C CA . ALA A 1 361 ? 138.743 135.237 159.377 1.00 44.68 350 ALA A CA 1
ATOM 2499 C C . ALA A 1 361 ? 140.108 134.588 159.539 1.00 44.68 350 ALA A C 1
ATOM 2500 O O . ALA A 1 361 ? 140.799 134.808 160.544 1.00 44.68 350 ALA A O 1
ATOM 2502 N N . PHE A 1 362 ? 140.521 133.785 158.553 1.00 45.16 351 PHE A N 1
ATOM 2503 C CA . PHE A 1 362 ? 141.823 133.140 158.649 1.00 45.16 351 PHE A CA 1
ATOM 2504 C C . PHE A 1 362 ? 142.950 134.161 158.659 1.00 45.16 351 PHE A C 1
ATOM 2505 O O . PHE A 1 362 ? 143.906 134.019 159.425 1.00 45.16 351 PHE A O 1
ATOM 2513 N N . ALA A 1 363 ? 142.862 135.201 157.827 1.00 45.45 352 ALA A N 1
ATOM 2514 C CA . ALA A 1 363 ? 143.940 136.183 157.770 1.00 45.45 352 ALA A CA 1
ATOM 2515 C C . ALA A 1 363 ? 144.110 136.895 159.105 1.00 45.45 352 ALA A C 1
ATOM 2516 O O . ALA A 1 363 ? 145.232 137.046 159.603 1.00 45.45 352 ALA A O 1
ATOM 2518 N N . VAL A 1 364 ? 143.002 137.326 159.711 1.00 45.47 353 VAL A N 1
ATOM 2519 C CA . VAL A 1 364 ? 143.084 138.035 160.983 1.00 45.47 353 VAL A CA 1
ATOM 2520 C C . VAL A 1 364 ? 143.615 137.118 162.078 1.00 45.47 353 VAL A C 1
ATOM 2521 O O . VAL A 1 364 ? 144.533 137.484 162.829 1.00 45.47 353 VAL A O 1
ATOM 2525 N N . ALA A 1 365 ? 143.041 135.915 162.195 1.00 45.28 354 ALA A N 1
ATOM 2526 C CA . ALA A 1 365 ? 143.480 135.002 163.242 1.00 45.28 354 ALA A CA 1
ATOM 2527 C C . ALA A 1 365 ? 144.947 134.644 163.081 1.00 45.28 354 ALA A C 1
ATOM 2528 O O . ALA A 1 365 ? 145.683 134.565 164.070 1.00 45.28 354 ALA A O 1
ATOM 2530 N N . PHE A 1 366 ? 145.349 134.324 161.872 1.00 45.45 355 PHE A N 1
ATOM 2531 C CA . PHE A 1 366 ? 146.718 133.970 161.687 1.00 45.45 355 PHE A CA 1
ATOM 2532 C C . PHE A 1 366 ? 147.603 135.154 162.034 1.00 45.45 355 PHE A C 1
ATOM 2533 O O . PHE A 1 366 ? 148.626 134.975 162.657 1.00 45.45 355 PHE A O 1
ATOM 2541 N N . SER A 1 367 ? 147.203 136.360 161.654 1.00 46.37 356 SER A N 1
ATOM 2542 C CA . SER A 1 367 ? 148.002 137.527 161.972 1.00 46.37 356 SER A CA 1
ATOM 2543 C C . SER A 1 367 ? 148.117 137.739 163.463 1.00 46.37 356 SER A C 1
ATOM 2544 O O . SER A 1 367 ? 149.197 137.978 163.970 1.00 46.37 356 SER A O 1
ATOM 2547 N N . VAL A 1 368 ? 146.998 137.639 164.166 1.00 47.17 357 VAL A N 1
ATOM 2548 C CA . VAL A 1 368 ? 146.994 137.820 165.605 1.00 47.17 357 VAL A CA 1
ATOM 2549 C C . VAL A 1 368 ? 147.781 136.726 166.311 1.00 47.17 357 VAL A C 1
ATOM 2550 O O . VAL A 1 368 ? 148.553 136.999 167.200 1.00 47.17 357 VAL A O 1
ATOM 2554 N N . ALA A 1 369 ? 147.592 135.488 165.892 1.00 47.99 358 ALA A N 1
ATOM 2555 C CA . ALA A 1 369 ? 148.306 134.369 166.484 1.00 47.99 358 ALA A CA 1
ATOM 2556 C C . ALA A 1 369 ? 149.806 134.440 166.237 1.00 47.99 358 ALA A C 1
ATOM 2557 O O . ALA A 1 369 ? 150.578 134.092 167.097 1.00 47.99 358 ALA A O 1
ATOM 2559 N N . SER A 1 370 ? 150.204 134.892 165.054 1.00 48.39 359 SER A N 1
ATOM 2560 C CA . SER A 1 370 ? 151.611 134.991 164.686 1.00 48.39 359 SER A CA 1
ATOM 2561 C C . SER A 1 370 ? 152.393 135.940 165.574 1.00 48.39 359 SER A C 1
ATOM 2562 O O . SER A 1 370 ? 153.530 135.681 165.905 1.00 48.39 359 SER A O 1
ATOM 2565 N N . VAL A 1 371 ? 151.784 137.050 165.934 1.00 48.79 360 VAL A N 1
ATOM 2566 C CA . VAL A 1 371 ? 152.432 138.019 166.785 1.00 48.79 360 VAL A CA 1
ATOM 2567 C C . VAL A 1 371 ? 152.899 137.391 168.086 1.00 48.79 360 VAL A C 1
ATOM 2568 O O . VAL A 1 371 ? 153.948 137.729 168.612 1.00 48.79 360 VAL A O 1
ATOM 2572 N N . TYR A 1 372 ? 152.129 136.436 168.573 1.00 51.17 361 TYR A N 1
ATOM 2573 C CA . TYR A 1 372 ? 152.398 135.812 169.859 1.00 51.17 361 TYR A CA 1
ATOM 2574 C C . TYR A 1 372 ? 153.235 134.561 169.747 1.00 51.17 361 TYR A C 1
ATOM 2575 O O . TYR A 1 372 ? 153.806 134.124 170.724 1.00 51.17 361 TYR A O 1
ATOM 2584 N N . SER A 1 373 ? 153.276 133.959 168.565 1.00 52.15 362 SER A N 1
ATOM 2585 C CA . SER A 1 373 ? 154.105 132.785 168.340 1.00 52.15 362 SER A CA 1
ATOM 2586 C C . SER A 1 373 ? 155.507 133.306 168.368 1.00 52.15 362 SER A C 1
ATOM 2587 O O . SER A 1 373 ? 156.389 132.749 169.007 1.00 52.15 362 SER A O 1
ATOM 2590 N N . LEU A 1 374 ? 155.700 134.391 167.639 1.00 52.78 363 LEU A N 1
ATOM 2591 C CA . LEU A 1 374 ? 156.962 135.061 167.555 1.00 52.78 363 LEU A CA 1
ATOM 2592 C C . LEU A 1 374 ? 157.309 135.634 168.911 1.00 52.78 363 LEU A C 1
ATOM 2593 O O . LEU A 1 374 ? 158.414 135.451 169.380 1.00 52.78 363 LEU A O 1
ATOM 2598 N N . LYS A 1 375 ? 156.384 136.294 169.583 1.00 54.55 364 LYS A N 1
ATOM 2599 C CA . LYS A 1 375 ? 156.712 136.866 170.881 1.00 54.55 364 LYS A CA 1
ATOM 2600 C C . LYS A 1 375 ? 157.058 135.832 171.937 1.00 54.55 364 LYS A C 1
ATOM 2601 O O . LYS A 1 375 ? 157.812 136.101 172.854 1.00 54.55 364 LYS A O 1
ATOM 2607 N N . TYR A 1 376 ? 156.498 134.627 171.810 1.00 54.78 365 TYR A N 1
ATOM 2608 C CA . TYR A 1 376 ? 156.721 133.553 172.788 1.00 54.78 365 TYR A CA 1
ATOM 2609 C C . TYR A 1 376 ? 157.437 132.302 172.298 1.00 54.78 365 TYR A C 1
ATOM 2610 O O . TYR A 1 376 ? 157.467 131.305 173.002 1.00 54.78 365 TYR A O 1
ATOM 2619 N N . ASP A 1 377 ? 157.995 132.358 171.098 1.00 56.71 366 ASP A N 1
ATOM 2620 C CA . ASP A 1 377 ? 158.763 131.255 170.518 1.00 56.71 366 ASP A CA 1
ATOM 2621 C C . ASP A 1 377 ? 158.165 129.844 170.377 1.00 56.71 366 ASP A C 1
ATOM 2622 O O . ASP A 1 377 ? 158.793 128.880 170.781 1.00 56.71 366 ASP A O 1
ATOM 2627 N N . TYR A 1 378 ? 156.956 129.713 169.850 1.00 53.42 367 TYR A N 1
ATOM 2628 C CA . TYR A 1 378 ? 156.386 128.383 169.622 1.00 53.42 367 TYR A CA 1
ATOM 2629 C C . TYR A 1 378 ? 155.891 128.293 168.181 1.00 53.42 367 TYR A C 1
ATOM 2630 O O . TYR A 1 378 ? 155.485 129.290 167.619 1.00 53.42 367 TYR A O 1
ATOM 2639 N N . PRO A 1 379 ? 155.952 127.099 167.568 1.00 52.83 368 PRO A N 1
ATOM 2640 C CA . PRO A 1 379 ? 155.537 126.955 166.171 1.00 52.83 368 PRO A CA 1
ATOM 2641 C C . PRO A 1 379 ? 154.028 127.005 165.998 1.00 52.83 368 PRO A C 1
ATOM 2642 O O . PRO A 1 379 ? 153.261 126.472 166.801 1.00 52.83 368 PRO A O 1
ATOM 2646 N N . LEU A 1 380 ? 153.611 127.655 164.916 1.00 51.25 369 LEU A N 1
ATOM 2647 C CA . LEU A 1 380 ? 152.203 127.889 164.618 1.00 51.25 369 LEU A CA 1
ATOM 2648 C C . LEU A 1 380 ? 151.879 127.269 163.265 1.00 51.25 369 LEU A C 1
ATOM 2649 O O . LEU A 1 380 ? 152.307 127.779 162.225 1.00 51.25 369 LEU A O 1
ATOM 2654 N N . ASP A 1 381 ? 151.120 126.177 163.283 1.00 51.17 370 ASP A N 1
ATOM 2655 C CA . ASP A 1 381 ? 150.708 125.498 162.062 1.00 51.17 370 ASP A CA 1
ATOM 2656 C C . ASP A 1 381 ? 149.547 126.250 161.432 1.00 51.17 370 ASP A C 1
ATOM 2657 O O . ASP A 1 381 ? 148.514 126.448 162.076 1.00 51.17 370 ASP A O 1
ATOM 2662 N N . GLY A 1 382 ? 149.704 126.665 160.175 1.00 48.38 371 GLY A N 1
ATOM 2663 C CA . GLY A 1 382 ? 148.640 127.407 159.518 1.00 48.38 371 GLY A CA 1
ATOM 2664 C C . GLY A 1 382 ? 147.498 126.517 159.072 1.00 48.38 371 GLY A C 1
ATOM 2665 O O . GLY A 1 382 ? 146.332 126.925 159.097 1.00 48.38 371 GLY A O 1
ATOM 2666 N N . ASN A 1 383 ? 147.811 125.286 158.674 1.00 48.38 372 ASN A N 1
ATOM 2667 C CA . ASN A 1 383 ? 146.765 124.360 158.258 1.00 48.38 372 ASN A CA 1
ATOM 2668 C C . ASN A 1 383 ? 145.953 123.879 159.450 1.00 48.38 372 ASN A C 1
ATOM 2669 O O . ASN A 1 383 ? 144.739 123.685 159.342 1.00 48.38 372 ASN A O 1
ATOM 2674 N N . GLN A 1 384 ? 146.596 123.697 160.602 1.00 50.13 373 GLN A N 1
ATOM 2675 C CA . GLN A 1 384 ? 145.834 123.384 161.802 1.00 50.13 373 GLN A CA 1
ATOM 2676 C C . GLN A 1 384 ? 145.038 124.586 162.282 1.00 50.13 373 GLN A C 1
ATOM 2677 O O . GLN A 1 384 ? 143.966 124.420 162.868 1.00 50.13 373 GLN A O 1
ATOM 2683 N N . GLU A 1 385 ? 145.529 125.800 162.031 1.00 48.99 374 GLU A N 1
ATOM 2684 C CA . GLU A 1 385 ? 144.715 126.980 162.283 1.00 48.99 374 GLU A CA 1
ATOM 2685 C C . GLU A 1 385 ? 143.439 126.934 161.462 1.00 48.99 374 GLU A C 1
ATOM 2686 O O . GLU A 1 385 ? 142.340 127.136 161.989 1.00 48.99 374 GLU A O 1
ATOM 2692 N N . LEU A 1 386 ? 143.570 126.672 160.161 1.00 44.55 375 LEU A N 1
ATOM 2693 C CA . LEU A 1 386 ? 142.391 126.585 159.305 1.00 44.55 375 LEU A CA 1
ATOM 2694 C C . LEU A 1 386 ? 141.455 125.472 159.757 1.00 44.55 375 LEU A C 1
ATOM 2695 O O . LEU A 1 386 ? 140.236 125.654 159.787 1.00 44.55 375 LEU A O 1
ATOM 2700 N N . ILE A 1 387 ? 142.005 124.313 160.123 1.00 46.03 376 ILE A N 1
ATOM 2701 C CA . ILE A 1 387 ? 141.172 123.189 160.552 1.00 46.03 376 ILE A CA 1
ATOM 2702 C C . ILE A 1 387 ? 140.400 123.543 161.817 1.00 46.03 376 ILE A C 1
ATOM 2703 O O . ILE A 1 387 ? 139.185 123.327 161.904 1.00 46.03 376 ILE A O 1
ATOM 2708 N N . ALA A 1 388 ? 141.097 124.080 162.822 1.00 44.97 377 ALA A N 1
ATOM 2709 C CA . ALA A 1 388 ? 140.451 124.417 164.086 1.00 44.97 377 ALA A CA 1
ATOM 2710 C C . ALA A 1 388 ? 139.399 125.499 163.905 1.00 44.97 377 ALA A C 1
ATOM 2711 O O . ALA A 1 388 ? 138.301 125.404 164.465 1.00 44.97 377 ALA A O 1
ATOM 2713 N N . LEU A 1 389 ? 139.706 126.534 163.119 1.00 45.07 378 LEU A N 1
ATOM 2714 C CA . LEU A 1 389 ? 138.742 127.606 162.913 1.00 45.07 378 LEU A CA 1
ATOM 2715 C C . LEU A 1 389 ? 137.536 127.119 162.122 1.00 45.07 378 LEU A C 1
ATOM 2716 O O . LEU A 1 389 ? 136.400 127.510 162.411 1.00 45.07 378 LEU A O 1
ATOM 2721 N N . GLY A 1 390 ? 137.752 126.247 161.137 1.00 45.11 379 GLY A N 1
ATOM 2722 C CA . GLY A 1 390 ? 136.634 125.710 160.386 1.00 45.11 379 GLY A CA 1
ATOM 2723 C C . GLY A 1 390 ? 135.737 124.825 161.226 1.00 45.11 379 GLY A C 1
ATOM 2724 O O . GLY A 1 390 ? 134.513 124.917 161.142 1.00 45.11 379 GLY A O 1
ATOM 2725 N N . LEU A 1 391 ? 136.327 123.958 162.049 1.00 43.58 380 LEU A N 1
ATOM 2726 C CA . LEU A 1 391 ? 135.514 123.130 162.934 1.00 43.58 380 LEU A CA 1
ATOM 2727 C C . LEU A 1 391 ? 134.741 123.983 163.930 1.00 43.58 380 LEU A C 1
ATOM 2728 O O . LEU A 1 391 ? 133.558 123.727 164.194 1.00 43.58 380 LEU A O 1
ATOM 2733 N N . GLY A 1 392 ? 135.388 125.007 164.490 1.00 43.71 381 GLY A N 1
ATOM 2734 C CA . GLY A 1 392 ? 134.699 125.883 165.421 1.00 43.71 381 GLY A CA 1
ATOM 2735 C C . GLY A 1 392 ? 133.550 126.628 164.780 1.00 43.71 381 GLY A C 1
ATOM 2736 O O . GLY A 1 392 ? 132.478 126.754 165.371 1.00 43.71 381 GLY A O 1
ATOM 2737 N N . ASN A 1 393 ? 133.748 127.113 163.554 1.00 44.75 382 ASN A N 1
ATOM 2738 C CA . ASN A 1 393 ? 132.675 127.817 162.865 1.00 44.75 382 ASN A CA 1
ATOM 2739 C C . ASN A 1 393 ? 131.540 126.874 162.496 1.00 44.75 382 ASN A C 1
ATOM 2740 O O . ASN A 1 393 ? 130.370 127.249 162.581 1.00 44.75 382 ASN A O 1
ATOM 2745 N N . ILE A 1 394 ? 131.858 125.642 162.098 1.00 44.80 383 ILE A N 1
ATOM 2746 C CA . ILE A 1 394 ? 130.811 124.672 161.788 1.00 44.80 383 ILE A CA 1
ATOM 2747 C C . ILE A 1 394 ? 129.956 124.399 163.019 1.00 44.80 383 ILE A C 1
ATOM 2748 O O . ILE A 1 394 ? 128.724 124.456 162.963 1.00 44.80 383 ILE A O 1
ATOM 2753 N N . VAL A 1 395 ? 130.597 124.103 164.153 1.00 46.40 384 VAL A N 1
ATOM 2754 C CA . VAL A 1 395 ? 129.833 123.809 165.363 1.00 46.40 384 VAL A CA 1
ATOM 2755 C C . VAL A 1 395 ? 129.046 125.029 165.831 1.00 46.40 384 VAL A C 1
ATOM 2756 O O . VAL A 1 395 ? 127.876 124.913 166.229 1.00 46.40 384 VAL A O 1
ATOM 2760 N N . CYS A 1 396 ? 129.656 126.214 165.784 1.00 49.04 385 CYS A N 1
ATOM 2761 C CA . CYS A 1 396 ? 128.963 127.436 166.171 1.00 49.04 385 CYS A CA 1
ATOM 2762 C C . CYS A 1 396 ? 127.728 127.671 165.313 1.00 49.04 385 CYS A C 1
ATOM 2763 O O . CYS A 1 396 ? 126.643 127.943 165.836 1.00 49.04 385 CYS A O 1
ATOM 2766 N N . GLY A 1 397 ? 127.874 127.582 163.989 1.00 48.47 386 GLY A N 1
ATOM 2767 C CA . GLY A 1 397 ? 126.738 127.786 163.113 1.00 48.47 386 GLY A CA 1
ATOM 2768 C C . GLY A 1 397 ? 125.662 126.735 163.278 1.00 48.47 386 GLY A C 1
ATOM 2769 O O . GLY A 1 397 ? 124.474 127.039 163.154 1.00 48.47 386 GLY A O 1
ATOM 2770 N N . VAL A 1 398 ? 126.050 125.489 163.555 1.00 50.11 387 VAL A N 1
ATOM 2771 C CA . VAL A 1 398 ? 125.045 124.465 163.815 1.00 50.11 387 VAL A CA 1
ATOM 2772 C C . VAL A 1 398 ? 124.260 124.801 165.071 1.00 50.11 387 VAL A C 1
ATOM 2773 O O . VAL A 1 398 ? 123.043 124.599 165.124 1.00 50.11 387 VAL A O 1
ATOM 2777 N N . PHE A 1 399 ? 124.923 125.344 166.092 1.00 50.16 388 PHE A N 1
ATOM 2778 C CA . PHE A 1 399 ? 124.244 125.697 167.331 1.00 50.16 388 PHE A CA 1
ATOM 2779 C C . PHE A 1 399 ? 123.843 127.170 167.387 1.00 50.16 388 PHE A C 1
ATOM 2780 O O . PHE A 1 399 ? 123.827 127.764 168.468 1.00 50.16 388 PHE A O 1
ATOM 2788 N N . ARG A 1 400 ? 123.511 127.762 166.238 1.00 54.91 389 ARG A N 1
ATOM 2789 C CA . ARG A 1 400 ? 122.966 129.119 166.137 1.00 54.91 389 ARG A CA 1
ATOM 2790 C C . ARG A 1 400 ? 123.951 130.175 166.647 1.00 54.91 389 ARG A C 1
ATOM 2791 O O . ARG A 1 400 ? 123.649 130.967 167.537 1.00 54.91 389 ARG A O 1
ATOM 2799 N N . GLY A 1 401 ? 125.138 130.182 166.058 1.00 49.30 390 GLY A N 1
ATOM 2800 C CA . GLY A 1 401 ? 126.084 131.252 166.301 1.00 49.30 390 GLY A CA 1
ATOM 2801 C C . GLY A 1 401 ? 126.487 131.906 164.999 1.00 49.30 390 GLY A C 1
ATOM 2802 O O . GLY A 1 401 ? 125.983 131.519 163.944 1.00 49.30 390 GLY A O 1
ATOM 2803 N N . PHE A 1 402 ? 127.380 132.889 165.039 1.00 47.33 391 PHE A N 1
ATOM 2804 C CA . PHE A 1 402 ? 127.890 133.477 163.810 1.00 47.33 391 PHE A CA 1
ATOM 2805 C C . PHE A 1 402 ? 129.410 133.420 163.817 1.00 47.33 391 PHE A C 1
ATOM 2806 O O . PHE A 1 402 ? 130.048 133.252 164.857 1.00 47.33 391 PHE A O 1
ATOM 2814 N N . ALA A 1 403 ? 129.981 133.557 162.623 1.00 47.92 392 ALA A N 1
ATOM 2815 C CA . ALA A 1 403 ? 131.395 133.283 162.415 1.00 47.92 392 ALA A CA 1
ATOM 2816 C C . ALA A 1 403 ? 132.278 134.234 163.210 1.00 47.92 392 ALA A C 1
ATOM 2817 O O . ALA A 1 403 ? 131.969 135.416 163.372 1.00 47.92 392 ALA A O 1
ATOM 2819 N N . GLY A 1 404 ? 133.389 133.699 163.705 1.00 49.17 393 GLY A N 1
ATOM 2820 C CA . GLY A 1 404 ? 134.401 134.507 164.352 1.00 49.17 393 GLY A CA 1
ATOM 2821 C C . GLY A 1 404 ? 135.680 133.721 164.485 1.00 49.17 393 GLY A C 1
ATOM 2822 O O . GLY A 1 404 ? 135.659 132.515 164.746 1.00 49.17 393 GLY A O 1
ATOM 2823 N N . SER A 1 405 ? 136.809 134.408 164.298 1.00 48.53 394 SER A N 1
ATOM 2824 C CA . SER A 1 405 ? 138.115 133.762 164.403 1.00 48.53 394 SER A CA 1
ATOM 2825 C C . SER A 1 405 ? 138.965 134.267 165.560 1.00 48.53 394 SER A C 1
ATOM 2826 O O . SER A 1 405 ? 139.412 133.459 166.373 1.00 48.53 394 SER A O 1
ATOM 2829 N N . THR A 1 406 ? 139.186 135.573 165.676 1.00 47.86 395 THR A N 1
ATOM 2830 C CA . THR A 1 406 ? 139.795 136.163 166.859 1.00 47.86 395 THR A CA 1
ATOM 2831 C C . THR A 1 406 ? 139.794 137.673 166.701 1.00 47.86 395 THR A C 1
ATOM 2832 O O . THR A 1 406 ? 139.922 138.198 165.591 1.00 47.86 395 THR A O 1
ATOM 2836 N N . ALA A 1 407 ? 139.622 138.364 167.821 1.00 50.13 396 ALA A N 1
ATOM 2837 C CA . ALA A 1 407 ? 139.715 139.814 167.878 1.00 50.13 396 ALA A CA 1
ATOM 2838 C C . ALA A 1 407 ? 141.065 140.176 168.473 1.00 50.13 396 ALA A C 1
ATOM 2839 O O . ALA A 1 407 ? 141.458 139.620 169.503 1.00 50.13 396 ALA A O 1
ATOM 2841 N N . LEU A 1 408 ? 141.781 141.092 167.817 1.00 50.13 397 LEU A N 1
ATOM 2842 C CA . LEU A 1 408 ? 143.079 141.513 168.330 1.00 50.13 397 LEU A CA 1
ATOM 2843 C C . LEU A 1 408 ? 142.948 142.161 169.700 1.00 50.13 397 LEU A C 1
ATOM 2844 O O . LEU A 1 408 ? 143.842 142.040 170.542 1.00 50.13 397 LEU A O 1
ATOM 2849 N N . SER A 1 409 ? 141.806 142.787 169.973 1.00 52.49 398 SER A N 1
ATOM 2850 C CA . SER A 1 409 ? 141.554 143.450 171.259 1.00 52.49 398 SER A CA 1
ATOM 2851 C C . SER A 1 409 ? 141.362 142.478 172.399 1.00 52.49 398 SER A C 1
ATOM 2852 O O . SER A 1 409 ? 141.837 142.697 173.496 1.00 52.49 398 SER A O 1
ATOM 2855 N N . ARG A 1 410 ? 140.599 141.431 172.154 1.00 49.62 399 ARG A N 1
ATOM 2856 C CA . ARG A 1 410 ? 140.390 140.396 173.168 1.00 49.62 399 ARG A CA 1
ATOM 2857 C C . ARG A 1 410 ? 141.606 139.469 173.276 1.00 49.62 399 ARG A C 1
ATOM 2858 O O . ARG A 1 410 ? 141.913 139.017 174.370 1.00 49.62 399 ARG A O 1
ATOM 2866 N N . SER A 1 411 ? 142.288 139.148 172.259 1.00 50.32 400 SER A N 1
ATOM 2867 C CA . SER A 1 411 ? 143.474 138.341 172.393 1.00 50.32 400 SER A CA 1
ATOM 2868 C C . SER A 1 411 ? 144.488 139.139 173.205 1.00 50.32 400 SER A C 1
ATOM 2869 O O . SER A 1 411 ? 145.278 138.567 173.947 1.00 50.32 400 SER A O 1
ATOM 2872 N N . ALA A 1 412 ? 144.467 140.497 173.030 1.00 51.25 401 ALA A N 1
ATOM 2873 C CA . ALA A 1 412 ? 145.379 141.309 173.833 1.00 51.25 401 ALA A CA 1
ATOM 2874 C C . ALA A 1 412 ? 145.076 141.238 175.328 1.00 51.25 401 ALA A C 1
ATOM 2875 O O . ALA A 1 412 ? 145.989 141.124 176.134 1.00 51.25 401 ALA A O 1
ATOM 2877 N N . VAL A 1 413 ? 143.805 141.303 175.701 1.00 54.17 402 VAL A N 1
ATOM 2878 C CA . VAL A 1 413 ? 143.420 141.211 177.108 1.00 54.17 402 VAL A CA 1
ATOM 2879 C C . VAL A 1 413 ? 143.856 139.896 177.744 1.00 54.17 402 VAL A C 1
ATOM 2880 O O . VAL A 1 413 ? 144.443 139.891 178.817 1.00 54.17 402 VAL A O 1
ATOM 2884 N N . GLN A 1 414 ? 143.593 138.784 177.073 1.00 54.76 403 GLN A N 1
ATOM 2885 C CA . GLN A 1 414 ? 143.975 137.481 177.601 1.00 54.76 403 GLN A CA 1
ATOM 2886 C C . GLN A 1 414 ? 145.474 137.392 177.823 1.00 54.76 403 GLN A C 1
ATOM 2887 O O . GLN A 1 414 ? 145.920 136.908 178.855 1.00 54.76 403 GLN A O 1
ATOM 2893 N N . GLU A 1 415 ? 146.253 137.866 176.862 1.00 57.75 404 GLU A N 1
ATOM 2894 C CA . GLU A 1 415 ? 147.704 137.784 176.965 1.00 57.75 404 GLU A CA 1
ATOM 2895 C C . GLU A 1 415 ? 148.268 138.750 177.999 1.00 57.75 404 GLU A C 1
ATOM 2896 O O . GLU A 1 415 ? 149.162 138.391 178.758 1.00 57.75 404 GLU A O 1
ATOM 2902 N N . SER A 1 416 ? 147.757 139.967 178.044 1.00 59.09 405 SER A N 1
ATOM 2903 C CA . SER A 1 416 ? 148.257 140.932 179.005 1.00 59.09 405 SER A CA 1
ATOM 2904 C C . SER A 1 416 ? 147.802 140.652 180.432 1.00 59.09 405 SER A C 1
ATOM 2905 O O . SER A 1 416 ? 148.312 141.242 181.364 1.00 59.09 405 SER A O 1
ATOM 2908 N N . THR A 1 417 ? 146.861 139.743 180.610 1.00 58.41 406 THR A N 1
ATOM 2909 C CA . THR A 1 417 ? 146.425 139.415 181.954 1.00 58.41 406 THR A CA 1
ATOM 2910 C C . THR A 1 417 ? 147.097 138.131 182.435 1.00 58.41 406 THR A C 1
ATOM 2911 O O . THR A 1 417 ? 146.766 137.611 183.487 1.00 58.41 406 THR A O 1
ATOM 2915 N N . GLY A 1 418 ? 148.028 137.609 181.648 1.00 59.09 407 GLY A N 1
ATOM 2916 C CA . GLY A 1 418 ? 148.774 136.445 182.081 1.00 59.09 407 GLY A CA 1
ATOM 2917 C C . GLY A 1 418 ? 148.473 135.140 181.394 1.00 59.09 407 GLY A C 1
ATOM 2918 O O . GLY A 1 418 ? 148.796 134.079 181.915 1.00 59.09 407 GLY A O 1
ATOM 2919 N N . GLY A 1 419 ? 147.865 135.204 180.224 1.00 58.21 408 GLY A N 1
ATOM 2920 C CA . GLY A 1 419 ? 147.569 134.002 179.480 1.00 58.21 408 GLY A CA 1
ATOM 2921 C C . GLY A 1 419 ? 148.799 133.221 179.089 1.00 58.21 408 GLY A C 1
ATOM 2922 O O . GLY A 1 419 ? 149.697 133.761 178.459 1.00 58.21 408 GLY A O 1
ATOM 2923 N N . LYS A 1 420 ? 148.861 131.958 179.478 1.00 58.95 409 LYS A N 1
ATOM 2924 C CA . LYS A 1 420 ? 149.973 131.092 179.109 1.00 58.95 409 LYS A CA 1
ATOM 2925 C C . LYS A 1 420 ? 149.587 130.005 178.121 1.00 58.95 409 LYS A C 1
ATOM 2926 O O . LYS A 1 420 ? 150.364 129.696 177.218 1.00 58.95 409 LYS A O 1
ATOM 2932 N N . THR A 1 421 ? 148.404 129.416 178.273 1.00 58.16 410 THR A N 1
ATOM 2933 C CA . THR A 1 421 ? 147.915 128.395 177.357 1.00 58.16 410 THR A CA 1
ATOM 2934 C C . THR A 1 421 ? 146.492 128.717 176.930 1.00 58.16 410 THR A C 1
ATOM 2935 O O . THR A 1 421 ? 145.991 129.811 177.204 1.00 58.16 410 THR A O 1
ATOM 2939 N N . GLN A 1 422 ? 145.833 127.779 176.259 1.00 53.28 411 GLN A N 1
ATOM 2940 C CA . GLN A 1 422 ? 144.431 127.968 175.924 1.00 53.28 411 GLN A CA 1
ATOM 2941 C C . GLN A 1 422 ? 143.495 127.466 177.012 1.00 53.28 411 GLN A C 1
ATOM 2942 O O . GLN A 1 422 ? 142.313 127.255 176.737 1.00 53.28 411 GLN A O 1
ATOM 2948 N N . ILE A 1 423 ? 143.995 127.256 178.231 1.00 53.90 412 ILE A N 1
ATOM 2949 C CA . ILE A 1 423 ? 143.110 127.048 179.372 1.00 53.90 412 ILE A CA 1
ATOM 2950 C C . ILE A 1 423 ? 142.443 128.360 179.748 1.00 53.90 412 ILE A C 1
ATOM 2951 O O . ILE A 1 423 ? 141.344 128.375 180.314 1.00 53.90 412 ILE A O 1
ATOM 2956 N N . ALA A 1 424 ? 143.084 129.483 179.423 1.00 53.17 413 ALA A N 1
ATOM 2957 C CA . ALA A 1 424 ? 142.437 130.777 179.581 1.00 53.17 413 ALA A CA 1
ATOM 2958 C C . ALA A 1 424 ? 141.240 130.903 178.650 1.00 53.17 413 ALA A C 1
ATOM 2959 O O . ALA A 1 424 ? 140.210 131.472 179.024 1.00 53.17 413 ALA A O 1
ATOM 2961 N N . GLY A 1 425 ? 141.347 130.362 177.437 1.00 51.71 414 GLY A N 1
ATOM 2962 C CA . GLY A 1 425 ? 140.195 130.338 176.551 1.00 51.71 414 GLY A CA 1
ATOM 2963 C C . GLY A 1 425 ? 139.088 129.440 177.068 1.00 51.71 414 GLY A C 1
ATOM 2964 O O . GLY A 1 425 ? 137.904 129.768 176.953 1.00 51.71 414 GLY A O 1
ATOM 2965 N N . LEU A 1 426 ? 139.456 128.304 177.662 1.00 50.93 415 LEU A N 1
ATOM 2966 C CA . LEU A 1 426 ? 138.468 127.428 178.279 1.00 50.93 415 LEU A CA 1
ATOM 2967 C C . LEU A 1 426 ? 137.749 128.127 179.425 1.00 50.93 415 LEU A C 1
ATOM 2968 O O . LEU A 1 426 ? 136.532 127.987 179.581 1.00 50.93 415 LEU A O 1
ATOM 2973 N N . ILE A 1 427 ? 138.477 128.906 180.227 1.00 51.54 416 ILE A N 1
ATOM 2974 C CA . ILE A 1 427 ? 137.844 129.578 181.358 1.00 51.54 416 ILE A CA 1
ATOM 2975 C C . ILE A 1 427 ? 136.997 130.756 180.890 1.00 51.54 416 ILE A C 1
ATOM 2976 O O . ILE A 1 427 ? 135.937 131.036 181.467 1.00 51.54 416 ILE A O 1
ATOM 2981 N N . GLY A 1 428 ? 137.414 131.444 179.829 1.00 51.38 417 GLY A N 1
ATOM 2982 C CA . GLY A 1 428 ? 136.554 132.461 179.249 1.00 51.38 417 GLY A CA 1
ATOM 2983 C C . GLY A 1 428 ? 135.268 131.882 178.697 1.00 51.38 417 GLY A C 1
ATOM 2984 O O . GLY A 1 428 ? 134.191 132.465 178.854 1.00 51.38 417 GLY A O 1
ATOM 2985 N N . ALA A 1 429 ? 135.356 130.715 178.054 1.00 50.99 418 ALA A N 1
ATOM 2986 C CA . ALA A 1 429 ? 134.150 130.051 177.575 1.00 50.99 418 ALA A CA 1
ATOM 2987 C C . ALA A 1 429 ? 133.278 129.572 178.726 1.00 50.99 418 ALA A C 1
ATOM 2988 O O . ALA A 1 429 ? 132.050 129.575 178.609 1.00 50.99 418 ALA A O 1
ATOM 2990 N N . ILE A 1 430 ? 133.882 129.167 179.843 1.00 51.73 419 ILE A N 1
ATOM 2991 C CA . ILE A 1 430 ? 133.093 128.804 181.018 1.00 51.73 419 ILE A CA 1
ATOM 2992 C C . ILE A 1 430 ? 132.355 130.021 181.565 1.00 51.73 419 ILE A C 1
ATOM 2993 O O . ILE A 1 430 ? 131.207 129.920 182.012 1.00 51.73 419 ILE A O 1
ATOM 2998 N N . ILE A 1 431 ? 132.902 131.171 181.589 1.00 53.32 420 ILE A N 1
ATOM 2999 C CA . ILE A 1 431 ? 132.191 132.357 182.055 1.00 53.32 420 ILE A CA 1
ATOM 3000 C C . ILE A 1 431 ? 131.090 132.751 181.078 1.00 53.32 420 ILE A C 1
ATOM 3001 O O . ILE A 1 431 ? 130.027 133.200 181.493 1.00 53.32 420 ILE A O 1
ATOM 3006 N N . VAL A 1 432 ? 131.378 132.621 179.747 1.00 51.80 421 VAL A N 1
ATOM 3007 C CA . VAL A 1 432 ? 130.298 132.867 178.793 1.00 51.80 421 VAL A CA 1
ATOM 3008 C C . VAL A 1 432 ? 129.153 131.881 179.013 1.00 51.80 421 VAL A C 1
ATOM 3009 O O . VAL A 1 432 ? 127.975 132.239 178.904 1.00 51.80 421 VAL A O 1
ATOM 3013 N N . LEU A 1 433 ? 129.479 130.628 179.332 1.00 52.12 422 LEU A N 1
ATOM 3014 C CA . LEU A 1 433 ? 128.457 129.635 179.650 1.00 52.12 422 LEU A CA 1
ATOM 3015 C C . LEU A 1 433 ? 127.669 130.032 180.889 1.00 52.12 422 LEU A C 1
ATOM 3016 O O . LEU A 1 433 ? 126.442 129.897 180.930 1.00 52.12 422 LEU A O 1
ATOM 3021 N N . ILE A 1 434 ? 128.366 130.504 181.923 1.00 54.10 423 ILE A N 1
ATOM 3022 C CA . ILE A 1 434 ? 127.695 130.950 183.141 1.00 54.10 423 ILE A CA 1
ATOM 3023 C C . ILE A 1 434 ? 126.731 132.083 182.825 1.00 54.10 423 ILE A C 1
ATOM 3024 O O . ILE A 1 434 ? 125.596 132.114 183.314 1.00 54.10 423 ILE A O 1
ATOM 3029 N N . VAL A 1 435 ? 127.167 133.031 181.993 1.00 54.92 424 VAL A N 1
ATOM 3030 C CA . VAL A 1 435 ? 126.294 134.140 181.619 1.00 54.92 424 VAL A CA 1
ATOM 3031 C C . VAL A 1 435 ? 125.084 133.641 180.843 1.00 54.92 424 VAL A C 1
ATOM 3032 O O . VAL A 1 435 ? 123.958 134.084 181.086 1.00 54.92 424 VAL A O 1
ATOM 3036 N N . VAL A 1 436 ? 125.287 132.707 179.913 1.00 54.13 425 VAL A N 1
ATOM 3037 C CA . VAL A 1 436 ? 124.175 132.185 179.122 1.00 54.13 425 VAL A CA 1
ATOM 3038 C C . VAL A 1 436 ? 123.151 131.496 180.018 1.00 54.13 425 VAL A C 1
ATOM 3039 O O . VAL A 1 436 ? 121.948 131.760 179.926 1.00 54.13 425 VAL A O 1
ATOM 3043 N N . LEU A 1 437 ? 123.613 130.614 180.904 1.00 56.28 426 LEU A N 1
ATOM 3044 C CA . LEU A 1 437 ? 122.695 129.753 181.641 1.00 56.28 426 LEU A CA 1
ATOM 3045 C C . LEU A 1 437 ? 122.161 130.391 182.917 1.00 56.28 426 LEU A C 1
ATOM 3046 O O . LEU A 1 437 ? 121.005 130.148 183.278 1.00 56.28 426 LEU A O 1
ATOM 3051 N N . ALA A 1 438 ? 122.962 131.188 183.617 1.00 57.02 427 ALA A N 1
ATOM 3052 C CA . ALA A 1 438 ? 122.605 131.597 184.970 1.00 57.02 427 ALA A CA 1
ATOM 3053 C C . ALA A 1 438 ? 122.368 133.088 185.139 1.00 57.02 427 ALA A C 1
ATOM 3054 O O . ALA A 1 438 ? 121.314 133.479 185.646 1.00 57.02 427 ALA A O 1
ATOM 3056 N N . ILE A 1 439 ? 123.311 133.940 184.737 1.00 57.64 428 ILE A N 1
ATOM 3057 C CA . ILE A 1 439 ? 123.240 135.355 185.090 1.00 57.64 428 ILE A CA 1
ATOM 3058 C C . ILE A 1 439 ? 123.103 136.233 183.853 1.00 57.64 428 ILE A C 1
ATOM 3059 O O . ILE A 1 439 ? 123.608 137.360 183.823 1.00 57.64 428 ILE A O 1
ATOM 3064 N N . GLY A 1 440 ? 122.419 135.734 182.827 1.00 59.32 429 GLY A N 1
ATOM 3065 C CA . GLY A 1 440 ? 122.116 136.582 181.688 1.00 59.32 429 GLY A CA 1
ATOM 3066 C C . GLY A 1 440 ? 121.107 137.673 181.975 1.00 59.32 429 GLY A C 1
ATOM 3067 O O . GLY A 1 440 ? 121.188 138.745 181.366 1.00 59.32 429 GLY A O 1
ATOM 3068 N N . PHE A 1 441 ? 120.177 137.433 182.904 1.00 61.26 430 PHE A N 1
ATOM 3069 C CA . PHE A 1 441 ? 119.162 138.423 183.238 1.00 61.26 430 PHE A CA 1
ATOM 3070 C C . PHE A 1 441 ? 119.754 139.708 183.799 1.00 61.26 430 PHE A C 1
ATOM 3071 O O . PHE A 1 441 ? 119.069 140.734 183.811 1.00 61.26 430 PHE A O 1
ATOM 3079 N N . LEU A 1 442 ? 121.001 139.678 184.273 1.00 60.03 431 LEU A N 1
ATOM 3080 C CA . LEU A 1 442 ? 121.634 140.907 184.732 1.00 60.03 431 LEU A CA 1
ATOM 3081 C C . LEU A 1 442 ? 121.905 141.859 183.578 1.00 60.03 431 LEU A C 1
ATOM 3082 O O . LEU A 1 442 ? 121.891 143.079 183.769 1.00 60.03 431 LEU A O 1
ATOM 3087 N N . LEU A 1 443 ? 122.149 141.333 182.384 1.00 60.40 432 LEU A N 1
ATOM 3088 C CA . LEU A 1 443 ? 122.439 142.164 181.226 1.00 60.40 432 LEU A CA 1
ATOM 3089 C C . LEU A 1 443 ? 121.180 142.664 180.536 1.00 60.40 432 LEU A C 1
ATOM 3090 O O . LEU A 1 443 ? 121.246 143.076 179.377 1.00 60.40 432 LEU A O 1
ATOM 3095 N N . ALA A 1 444 ? 120.041 142.634 181.218 1.00 62.97 433 ALA A N 1
ATOM 3096 C CA . ALA A 1 444 ? 118.768 143.041 180.638 1.00 62.97 433 ALA A CA 1
ATOM 3097 C C . ALA A 1 444 ? 118.626 144.559 180.552 1.00 62.97 433 ALA A C 1
ATOM 3098 O O . ALA A 1 444 ? 118.224 145.061 179.497 1.00 62.97 433 ALA A O 1
ATOM 3100 N N . PRO A 1 445 ? 118.922 145.332 181.600 1.00 64.07 434 PRO A N 1
ATOM 3101 C CA . PRO A 1 445 ? 118.770 146.786 181.503 1.00 64.07 434 PRO A CA 1
ATOM 3102 C C . PRO A 1 445 ? 119.927 147.505 180.829 1.00 64.07 434 PRO A C 1
ATOM 3103 O O . PRO A 1 445 ? 119.940 148.738 180.822 1.00 64.07 434 PRO A O 1
ATOM 3107 N N . LEU A 1 446 ? 120.889 146.788 180.261 1.00 62.21 435 LEU A N 1
ATOM 3108 C CA . LEU A 1 446 ? 122.038 147.418 179.629 1.00 62.21 435 LEU A CA 1
ATOM 3109 C C . LEU A 1 446 ? 121.668 147.978 178.263 1.00 62.21 435 LEU A C 1
ATOM 3110 O O . LEU A 1 446 ? 121.116 147.271 177.418 1.00 62.21 435 LEU A O 1
ATOM 3115 N N . GLN A 1 447 ? 121.992 149.250 178.045 1.00 60.73 436 GLN A N 1
ATOM 3116 C CA . GLN A 1 447 ? 121.685 149.890 176.776 1.00 60.73 436 GLN A CA 1
ATOM 3117 C C . GLN A 1 447 ? 122.606 149.379 175.674 1.00 60.73 436 GLN A C 1
ATOM 3118 O O . GLN A 1 447 ? 123.720 148.918 175.919 1.00 60.73 436 GLN A O 1
ATOM 3124 N N . LYS A 1 448 ? 122.122 149.476 174.438 1.00 56.14 437 LYS A N 1
ATOM 3125 C CA . LYS A 1 448 ? 122.928 149.108 173.286 1.00 56.14 437 LYS A CA 1
ATOM 3126 C C . LYS A 1 448 ? 123.905 150.205 172.892 1.00 56.14 437 LYS A C 1
ATOM 3127 O O . LYS A 1 448 ? 124.891 149.928 172.196 1.00 56.14 437 LYS A O 1
ATOM 3133 N N . SER A 1 449 ? 123.657 151.440 173.330 1.00 56.77 438 SER A N 1
ATOM 3134 C CA . SER A 1 449 ? 124.600 152.519 173.071 1.00 56.77 438 SER A CA 1
ATOM 3135 C C . SER A 1 449 ? 125.913 152.281 173.800 1.00 56.77 438 SER A C 1
ATOM 3136 O O . SER A 1 449 ? 126.980 152.637 173.294 1.00 56.77 438 SER A O 1
ATOM 3139 N N . VAL A 1 450 ? 125.858 151.666 174.982 1.00 57.88 439 VA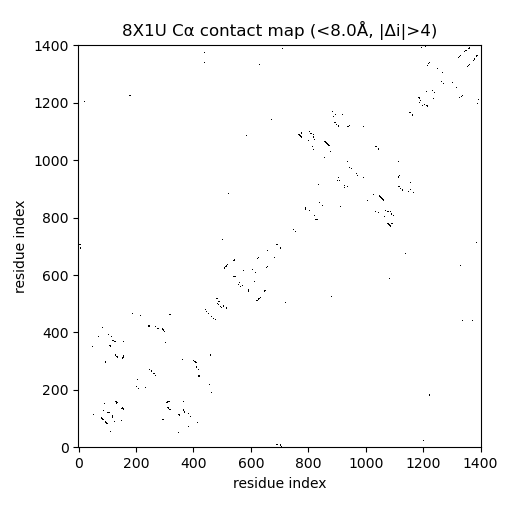L A N 1
ATOM 3140 C CA . VAL A 1 450 ? 127.077 151.344 175.716 1.00 57.88 439 VAL A CA 1
ATOM 3141 C C . VAL A 1 450 ? 127.900 150.305 174.962 1.00 57.88 439 VAL A C 1
ATOM 3142 O O . VAL A 1 450 ? 129.130 150.402 174.882 1.00 57.88 439 VAL A O 1
ATOM 3146 N N . LEU A 1 451 ? 127.236 149.304 174.386 1.00 54.59 440 LEU A N 1
ATOM 3147 C CA . LEU A 1 451 ? 127.941 148.306 173.593 1.00 54.59 440 LEU A CA 1
ATOM 3148 C C . LEU A 1 451 ? 128.564 148.930 172.349 1.00 54.59 440 LEU A C 1
ATOM 3149 O O . LEU A 1 451 ? 129.714 148.631 171.994 1.00 54.59 440 LEU A O 1
ATOM 3154 N N . ALA A 1 452 ? 127.820 149.811 171.676 1.00 56.08 441 ALA A N 1
ATOM 3155 C CA . ALA A 1 452 ? 128.385 150.532 170.539 1.00 56.08 441 ALA A CA 1
ATOM 3156 C C . ALA A 1 452 ? 129.598 151.362 170.948 1.00 56.08 441 ALA A C 1
ATOM 3157 O O . ALA A 1 452 ? 130.601 151.417 170.224 1.00 56.08 441 ALA A O 1
ATOM 3159 N N . ALA A 1 453 ? 129.525 152.012 172.109 1.00 57.67 442 ALA A N 1
ATOM 3160 C CA . ALA A 1 453 ? 130.636 152.830 172.577 1.00 57.67 442 ALA A CA 1
ATOM 3161 C C . ALA A 1 453 ? 131.866 151.983 172.869 1.00 57.67 442 ALA A C 1
ATOM 3162 O O . ALA A 1 453 ? 132.995 152.397 172.578 1.00 57.67 442 ALA A O 1
ATOM 3164 N N . LEU A 1 454 ? 131.672 150.799 173.451 1.00 57.95 443 LEU A N 1
ATOM 3165 C CA . LEU A 1 454 ? 132.797 149.890 173.650 1.00 57.95 443 LEU A CA 1
ATOM 3166 C C . LEU A 1 454 ? 133.426 149.498 172.317 1.00 57.95 443 LEU A C 1
ATOM 3167 O O . LEU A 1 454 ? 134.659 149.476 172.177 1.00 57.95 443 LEU A O 1
ATOM 3172 N N . ALA A 1 455 ? 132.590 149.192 171.321 1.00 57.06 444 ALA A N 1
ATOM 3173 C CA . ALA A 1 455 ? 133.116 148.845 170.003 1.00 57.06 444 ALA A CA 1
ATOM 3174 C C . ALA A 1 455 ? 133.948 149.981 169.415 1.00 57.06 444 ALA A C 1
ATOM 3175 O O . ALA A 1 455 ? 135.011 149.743 168.832 1.00 57.06 444 ALA A O 1
ATOM 3177 N N . LEU A 1 456 ? 133.491 151.225 169.568 1.00 57.42 445 LEU A N 1
ATOM 3178 C CA . LEU A 1 456 ? 134.245 152.356 169.024 1.00 57.42 445 LEU A CA 1
ATOM 3179 C C . LEU A 1 456 ? 135.561 152.565 169.771 1.00 57.42 445 LEU A C 1
ATOM 3180 O O . LEU A 1 456 ? 136.604 152.872 169.158 1.00 57.42 445 LEU A O 1
ATOM 3185 N N . GLY A 1 457 ? 135.525 152.436 171.097 1.00 59.80 446 GLY A N 1
ATOM 3186 C CA . GLY A 1 457 ? 136.749 152.501 171.870 1.00 59.80 446 GLY A CA 1
ATOM 3187 C C . GLY A 1 457 ? 137.777 151.492 171.414 1.00 59.80 446 GLY A C 1
ATOM 3188 O O . GLY A 1 457 ? 138.976 151.779 171.408 1.00 59.80 446 GLY A O 1
ATOM 3189 N N . ASN A 1 458 ? 137.329 150.300 171.022 1.00 59.43 447 ASN A N 1
ATOM 3190 C CA . ASN A 1 458 ? 138.254 149.333 170.440 1.00 59.43 447 ASN A CA 1
ATOM 3191 C C . ASN A 1 458 ? 138.641 149.677 169.008 1.00 59.43 447 ASN A C 1
ATOM 3192 O O . ASN A 1 458 ? 139.706 149.256 168.548 1.00 59.43 447 ASN A O 1
ATOM 3197 N N . LEU A 1 459 ? 137.796 150.420 168.294 1.00 56.03 448 LEU A N 1
ATOM 3198 C CA . LEU A 1 459 ? 138.054 150.802 166.909 1.00 56.03 448 LEU A CA 1
ATOM 3199 C C . LEU A 1 459 ? 139.174 151.818 166.764 1.00 56.03 448 LEU A C 1
ATOM 3200 O O . LEU A 1 459 ? 139.790 151.886 165.690 1.00 56.03 448 LEU A O 1
ATOM 3205 N N . LYS A 1 460 ? 139.472 152.649 167.661 1.00 58.85 449 LYS A N 1
ATOM 3206 C CA . LYS A 1 460 ? 140.480 153.710 167.501 1.00 58.85 449 LYS A CA 1
ATOM 3207 C C . LYS A 1 460 ? 141.834 153.214 167.078 1.00 58.85 449 LYS A C 1
ATOM 3208 O O . LYS A 1 460 ? 142.592 153.916 166.412 1.00 58.85 449 LYS A O 1
ATOM 3214 N N . GLY A 1 461 ? 142.163 151.971 167.567 1.00 56.81 450 GLY A N 1
ATOM 3215 C CA . GLY A 1 461 ? 143.454 151.434 167.170 1.00 56.81 450 GLY A CA 1
ATOM 3216 C C . GLY A 1 461 ? 143.624 151.206 165.682 1.00 56.81 450 GLY A C 1
ATOM 3217 O O . GLY A 1 461 ? 144.679 151.507 165.121 1.00 56.81 450 GLY A O 1
ATOM 3218 N N . MET A 1 462 ? 142.596 150.652 165.035 1.00 55.22 451 MET A N 1
ATOM 3219 C CA . MET A 1 462 ? 142.631 150.508 163.584 1.00 55.22 451 MET A CA 1
ATOM 3220 C C . MET A 1 462 ? 142.416 151.841 162.888 1.00 55.22 451 MET A C 1
ATOM 3221 O O . MET A 1 462 ? 142.912 152.046 161.777 1.00 55.22 451 MET A O 1
ATOM 3226 N N . LEU A 1 463 ? 141.666 152.753 163.511 1.00 54.11 452 LEU A N 1
ATOM 3227 C CA . LEU A 1 463 ? 141.477 154.061 162.889 1.00 54.11 452 LEU A CA 1
ATOM 3228 C C . LEU A 1 463 ? 142.777 154.850 162.844 1.00 54.11 452 LEU A C 1
ATOM 3229 O O . LEU A 1 463 ? 142.966 155.677 161.949 1.00 54.11 452 LEU A O 1
ATOM 3234 N N . MET A 1 464 ? 143.677 154.611 163.793 1.00 57.45 453 MET A N 1
ATOM 3235 C CA . MET A 1 464 ? 144.941 155.342 163.822 1.00 57.45 453 MET A CA 1
ATOM 3236 C C . MET A 1 464 ? 145.912 154.935 162.715 1.00 57.45 453 MET A C 1
ATOM 3237 O O . MET A 1 464 ? 147.031 155.457 162.689 1.00 57.45 453 MET A O 1
ATOM 3242 N N . GLN A 1 465 ? 145.531 154.036 161.807 1.00 50.05 454 GLN A N 1
ATOM 3243 C CA . GLN A 1 465 ? 146.407 153.588 160.728 1.00 50.05 454 GLN A CA 1
ATOM 3244 C C . GLN A 1 465 ? 146.401 154.518 159.525 1.00 50.05 454 GLN A C 1
ATOM 3245 O O . GLN A 1 465 ? 147.032 154.194 158.515 1.00 50.05 454 GLN A O 1
ATOM 3251 N N . PHE A 1 466 ? 145.708 155.654 159.595 1.00 49.41 455 PHE A N 1
ATOM 3252 C CA . PHE A 1 466 ? 145.717 156.597 158.485 1.00 49.41 455 PHE A CA 1
ATOM 3253 C C . PHE A 1 466 ? 147.073 157.258 158.306 1.00 49.41 455 PHE A C 1
ATOM 3254 O O . PHE A 1 466 ? 147.336 157.827 157.244 1.00 49.41 455 PHE A O 1
ATOM 3262 N N . ALA A 1 467 ? 147.933 157.200 159.323 1.00 51.45 456 ALA A N 1
ATOM 3263 C CA . ALA A 1 467 ? 149.270 157.765 159.232 1.00 51.45 456 ALA A CA 1
ATOM 3264 C C . ALA A 1 467 ? 150.173 156.991 158.287 1.00 51.45 456 ALA A C 1
ATOM 3265 O O . ALA A 1 467 ? 151.232 157.503 157.917 1.00 51.45 456 ALA A O 1
ATOM 3267 N N . GLU A 1 468 ? 149.783 155.779 157.892 1.00 52.47 457 GLU A N 1
ATOM 3268 C CA . GLU A 1 468 ? 150.614 154.984 156.998 1.00 52.47 457 GLU A CA 1
ATOM 3269 C C . GLU A 1 468 ? 150.606 155.516 155.576 1.00 52.47 457 GLU A C 1
ATOM 3270 O O . GLU A 1 468 ? 151.484 155.150 154.791 1.00 52.47 457 GLU A O 1
ATOM 3276 N N . ILE A 1 469 ? 149.658 156.387 155.234 1.00 51.27 458 ILE A N 1
ATOM 3277 C CA . ILE A 1 469 ? 149.609 156.948 153.886 1.00 51.27 458 ILE A CA 1
ATOM 3278 C C . ILE A 1 469 ? 150.887 157.722 153.581 1.00 51.27 458 ILE A C 1
ATOM 3279 O O . ILE A 1 469 ? 151.568 157.454 152.588 1.00 51.27 458 ILE A O 1
ATOM 3284 N N . GLY A 1 470 ? 151.194 158.718 154.400 1.00 51.91 459 GLY A N 1
ATOM 3285 C CA . GLY A 1 470 ? 152.357 159.545 154.152 1.00 51.91 459 GLY A CA 1
ATOM 3286 C C . GLY A 1 470 ? 153.654 158.787 154.231 1.00 51.91 459 GLY A C 1
ATOM 3287 O O . GLY A 1 470 ? 154.587 159.057 153.475 1.00 51.91 459 GLY A O 1
ATOM 3288 N N . ARG A 1 471 ? 153.724 157.834 155.144 1.00 53.19 460 ARG A N 1
ATOM 3289 C CA . ARG A 1 471 ? 154.922 157.032 155.282 1.00 53.19 460 ARG A CA 1
ATOM 3290 C C . ARG A 1 471 ? 155.212 156.239 154.012 1.00 53.19 460 ARG A C 1
ATOM 3291 O O . ARG A 1 471 ? 156.335 156.245 153.521 1.00 53.19 460 ARG A O 1
ATOM 3299 N N . LEU A 1 472 ? 154.201 155.573 153.472 1.00 49.25 461 LEU A N 1
ATOM 3300 C CA . LEU A 1 472 ? 154.386 154.773 152.268 1.00 49.25 461 LEU A CA 1
ATOM 3301 C C . LEU A 1 472 ? 154.671 155.653 151.069 1.00 49.25 461 LEU A C 1
ATOM 3302 O O . LEU A 1 472 ? 155.385 155.249 150.158 1.00 49.25 461 LEU A O 1
ATOM 3307 N N . TRP A 1 473 ? 154.114 156.856 151.061 1.00 50.08 462 TRP A N 1
ATOM 3308 C CA . TRP A 1 473 ? 154.364 157.779 149.971 1.00 50.08 462 TRP A CA 1
ATOM 3309 C C . TRP A 1 473 ? 155.847 158.072 149.857 1.00 50.08 462 TRP A C 1
ATOM 3310 O O . TRP A 1 473 ? 156.385 158.159 148.761 1.00 50.08 462 TRP A O 1
ATOM 3321 N N . ARG A 1 474 ? 156.511 158.222 150.993 1.00 53.35 463 ARG A N 1
ATOM 3322 C CA . ARG A 1 474 ? 157.942 158.484 150.987 1.00 53.35 463 ARG A CA 1
ATOM 3323 C C . ARG A 1 474 ? 158.793 157.249 150.704 1.00 53.35 463 ARG A C 1
ATOM 3324 O O . ARG A 1 474 ? 159.853 157.366 150.101 1.00 53.35 463 ARG A O 1
ATOM 3332 N N . LYS A 1 475 ? 158.343 156.072 151.114 1.00 50.87 464 LYS A N 1
ATOM 3333 C CA . LYS A 1 475 ? 159.161 154.864 150.963 1.00 50.87 464 LYS A CA 1
ATOM 3334 C C . LYS A 1 475 ? 158.929 154.065 149.682 1.00 50.87 464 LYS A C 1
ATOM 3335 O O . LYS A 1 475 ? 159.882 153.716 149.000 1.00 50.87 464 LYS A O 1
ATOM 3341 N N . ASP A 1 476 ? 157.677 153.761 149.365 1.00 48.29 465 ASP A N 1
ATOM 3342 C CA . ASP A 1 476 ? 157.360 152.962 148.191 1.00 48.29 465 ASP A CA 1
ATOM 3343 C C . ASP A 1 476 ? 155.994 153.357 147.700 1.00 48.29 465 ASP A C 1
ATOM 3344 O O . ASP A 1 476 ? 154.990 153.041 148.328 1.00 48.29 465 ASP A O 1
ATOM 3349 N N . LYS A 1 477 ? 155.942 154.024 146.563 1.00 46.17 466 LYS A N 1
ATOM 3350 C CA . LYS A 1 477 ? 154.671 154.507 146.051 1.00 46.17 466 LYS A CA 1
ATOM 3351 C C . LYS A 1 477 ? 153.793 153.386 145.524 1.00 46.17 466 LYS A C 1
ATOM 3352 O O . LYS A 1 477 ? 152.599 153.582 145.358 1.00 46.17 466 LYS A O 1
ATOM 3358 N N . TYR A 1 478 ? 154.359 152.211 145.272 1.00 43.69 467 TYR A N 1
ATOM 3359 C CA . TYR A 1 478 ? 153.507 151.095 144.878 1.00 43.69 467 TYR A CA 1
ATOM 3360 C C . TYR A 1 478 ? 152.732 150.560 146.072 1.00 43.69 467 TYR A C 1
ATOM 3361 O O . TYR A 1 478 ? 151.557 150.203 145.950 1.00 43.69 467 TYR A O 1
ATOM 3370 N N . ASP A 1 479 ? 153.359 150.535 147.246 1.00 45.55 468 ASP A N 1
ATOM 3371 C CA . ASP A 1 479 ? 152.648 150.109 148.444 1.00 45.55 468 ASP A CA 1
ATOM 3372 C C . ASP A 1 479 ? 151.705 151.194 148.944 1.00 45.55 468 ASP A C 1
ATOM 3373 O O . ASP A 1 479 ? 150.652 150.891 149.513 1.00 45.55 468 ASP A O 1
ATOM 3378 N N . CYS A 1 480 ? 152.052 152.465 148.735 1.00 45.66 469 CYS A N 1
ATOM 3379 C CA . CYS A 1 480 ? 151.091 153.539 148.970 1.00 45.66 469 CYS A CA 1
ATOM 3380 C C . CYS A 1 480 ? 149.878 153.393 148.063 1.00 45.66 469 CYS A C 1
ATOM 3381 O O . CYS A 1 480 ? 148.741 153.635 148.483 1.00 45.66 469 CYS A O 1
ATOM 3384 N N . LEU A 1 481 ? 150.105 153.003 146.810 1.00 41.66 470 LEU A N 1
ATOM 3385 C CA . LEU A 1 481 ? 148.998 152.759 145.898 1.00 41.66 470 LEU A CA 1
ATOM 3386 C C . LEU A 1 481 ? 148.151 151.587 146.369 1.00 41.66 470 LEU A C 1
ATOM 3387 O O . LEU A 1 481 ? 146.921 151.639 146.304 1.00 41.66 470 LEU A O 1
ATOM 3392 N N . ILE A 1 482 ? 148.791 150.520 146.850 1.00 42.33 471 ILE A N 1
ATOM 3393 C CA . ILE A 1 482 ? 148.046 149.386 147.397 1.00 42.33 471 ILE A CA 1
ATOM 3394 C C . ILE A 1 482 ? 147.187 149.830 148.573 1.00 42.33 471 ILE A C 1
ATOM 3395 O O . ILE A 1 482 ? 146.011 149.469 148.675 1.00 42.33 471 ILE A O 1
ATOM 3400 N N . TRP A 1 483 ? 147.760 150.629 149.474 1.00 42.46 472 TRP A N 1
ATOM 3401 C CA . TRP A 1 483 ? 147.009 151.136 150.620 1.00 42.46 472 TRP A CA 1
ATOM 3402 C C . TRP A 1 483 ? 145.789 151.932 150.175 1.00 42.46 472 TRP A C 1
ATOM 3403 O O . TRP A 1 483 ? 144.659 151.648 150.592 1.00 42.46 472 TRP A O 1
ATOM 3414 N N . ILE A 1 484 ? 146.003 152.946 149.334 1.00 42.93 473 ILE A N 1
ATOM 3415 C CA . ILE A 1 484 ? 144.919 153.843 148.948 1.00 42.93 473 ILE A CA 1
ATOM 3416 C C . ILE A 1 484 ? 143.853 153.100 148.155 1.00 42.93 473 ILE A C 1
ATOM 3417 O O . ILE A 1 484 ? 142.652 153.306 148.361 1.00 42.93 473 ILE A O 1
ATOM 3422 N N . MET A 1 485 ? 144.262 152.213 147.251 1.00 42.90 474 MET A N 1
ATOM 3423 C CA . MET A 1 485 ? 143.283 151.510 146.437 1.00 42.90 474 MET A CA 1
ATOM 3424 C C . MET A 1 485 ? 142.528 150.466 147.240 1.00 42.90 474 MET A C 1
ATOM 3425 O O . MET A 1 485 ? 141.342 150.249 146.988 1.00 42.90 474 MET A O 1
ATOM 3430 N N . THR A 1 486 ? 143.171 149.829 148.220 1.00 41.90 475 THR A N 1
ATOM 3431 C CA . THR A 1 486 ? 142.453 148.922 149.107 1.00 41.90 475 THR A CA 1
ATOM 3432 C C . THR A 1 486 ? 141.430 149.680 149.939 1.00 41.90 475 THR A C 1
ATOM 3433 O O . THR A 1 486 ? 140.292 149.227 150.113 1.00 41.90 475 THR A O 1
ATOM 3437 N N . PHE A 1 487 ? 141.814 150.851 150.450 1.00 41.69 476 PHE A N 1
ATOM 3438 C CA . PHE A 1 487 ? 140.873 151.676 151.197 1.00 41.69 476 PHE A CA 1
ATOM 3439 C C . PHE A 1 487 ? 139.672 152.051 150.340 1.00 41.69 476 PHE A C 1
ATOM 3440 O O . PHE A 1 487 ? 138.521 151.921 150.772 1.00 41.69 476 PHE A O 1
ATOM 3448 N N . ILE A 1 488 ? 139.922 152.511 149.115 1.00 43.02 477 ILE A N 1
ATOM 3449 C CA . ILE A 1 488 ? 138.829 152.963 148.262 1.00 43.02 477 ILE A CA 1
ATOM 3450 C C . ILE A 1 488 ? 137.956 151.797 147.818 1.00 43.02 477 ILE A C 1
ATOM 3451 O O . ILE A 1 488 ? 136.730 151.926 147.765 1.00 43.02 477 ILE A O 1
ATOM 3456 N N . PHE A 1 489 ? 138.550 150.649 147.493 1.00 43.89 478 PHE A N 1
ATOM 3457 C CA . PHE A 1 489 ? 137.758 149.489 147.099 1.00 43.89 478 PHE A CA 1
ATOM 3458 C C . PHE A 1 489 ? 136.894 148.999 148.252 1.00 43.89 478 PHE A C 1
ATOM 3459 O O . PHE A 1 489 ? 135.751 148.582 148.052 1.00 43.89 478 PHE A O 1
ATOM 3467 N N . THR A 1 490 ? 137.425 149.035 149.473 1.00 43.41 479 THR A N 1
ATOM 3468 C CA . THR A 1 490 ? 136.664 148.584 150.627 1.00 43.41 479 THR A CA 1
ATOM 3469 C C . THR A 1 490 ? 135.582 149.570 151.045 1.00 43.41 479 THR A C 1
ATOM 3470 O O . THR A 1 490 ? 134.538 149.144 151.546 1.00 43.41 479 THR A O 1
ATOM 3474 N N . ILE A 1 491 ? 135.799 150.869 150.847 1.00 44.54 480 ILE A N 1
ATOM 3475 C CA . ILE A 1 491 ? 134.779 151.848 151.207 1.00 44.54 480 ILE A CA 1
ATOM 3476 C C . ILE A 1 491 ? 133.690 151.897 150.144 1.00 44.54 480 ILE A C 1
ATOM 3477 O O . ILE A 1 491 ? 132.495 151.878 150.454 1.00 44.54 480 ILE A O 1
ATOM 3482 N N . VAL A 1 492 ? 134.082 151.951 148.873 1.00 46.79 481 VAL A N 1
ATOM 3483 C CA . VAL A 1 492 ? 133.126 152.064 147.782 1.00 46.79 481 VAL A CA 1
ATOM 3484 C C . VAL A 1 492 ? 132.415 150.731 147.604 1.00 46.79 481 VAL A C 1
ATOM 3485 O O . VAL A 1 492 ? 131.214 150.628 147.857 1.00 46.79 481 VAL A O 1
ATOM 3489 N N . LEU A 1 493 ? 133.149 149.696 147.214 1.00 47.27 482 LEU A N 1
ATOM 3490 C CA . LEU A 1 493 ? 132.572 148.363 147.112 1.00 47.27 482 LEU A CA 1
ATOM 3491 C C . LEU A 1 493 ? 132.384 147.809 148.522 1.00 47.27 482 LEU A C 1
ATOM 3492 O O . LEU A 1 493 ? 132.529 148.513 149.522 1.00 47.27 482 LEU A O 1
ATOM 3497 N N . GLY A 1 494 ? 132.060 146.532 148.622 1.00 46.79 483 GLY A N 1
ATOM 3498 C CA . GLY A 1 494 ? 131.818 145.938 149.916 1.00 46.79 483 GLY A CA 1
ATOM 3499 C C . GLY A 1 494 ? 133.087 145.718 150.716 1.00 46.79 483 GLY A C 1
ATOM 3500 O O . GLY A 1 494 ? 134.168 146.213 150.404 1.00 46.79 483 GLY A O 1
ATOM 3501 N N . LEU A 1 495 ? 132.929 144.958 151.798 1.00 46.76 484 LEU A N 1
ATOM 3502 C CA . LEU A 1 495 ? 134.072 144.418 152.520 1.00 46.76 484 LEU A CA 1
ATOM 3503 C C . LEU A 1 495 ? 134.554 143.110 151.913 1.00 46.76 484 LEU A C 1
ATOM 3504 O O . LEU A 1 495 ? 135.716 142.742 152.107 1.00 46.76 484 LEU A O 1
ATOM 3509 N N . GLY A 1 496 ? 133.690 142.400 151.194 1.00 47.71 485 GLY A N 1
ATOM 3510 C CA . GLY A 1 496 ? 134.070 141.160 150.551 1.00 47.71 485 GLY A CA 1
ATOM 3511 C C . GLY A 1 496 ? 134.481 141.357 149.109 1.00 47.71 485 GLY A C 1
ATOM 3512 O O . GLY A 1 496 ? 135.428 140.724 148.638 1.00 47.71 485 GLY A O 1
ATOM 3513 N N . LEU A 1 497 ? 133.765 142.208 148.393 1.00 47.60 486 LEU A N 1
ATOM 3514 C CA . LEU A 1 497 ? 134.160 142.504 147.033 1.00 47.60 486 LEU A CA 1
ATOM 3515 C C . LEU A 1 497 ? 135.337 143.445 147.079 1.00 47.60 486 LEU A C 1
ATOM 3516 O O . LEU A 1 497 ? 136.203 143.400 146.215 1.00 47.60 486 LEU A O 1
ATOM 3521 N N . GLY A 1 498 ? 135.380 144.291 148.098 1.00 43.95 487 GLY A N 1
ATOM 3522 C CA . GLY A 1 498 ? 136.483 145.211 148.240 1.00 43.95 487 GLY A CA 1
ATOM 3523 C C . GLY A 1 498 ? 137.788 144.473 148.398 1.00 43.95 487 GLY A C 1
ATOM 3524 O O . GLY A 1 498 ? 138.769 144.816 147.752 1.00 43.95 487 GLY A O 1
ATOM 3525 N N . LEU A 1 499 ? 137.805 143.452 149.245 1.00 42.97 488 LEU A N 1
ATOM 3526 C CA . LEU A 1 499 ? 139.023 142.687 149.475 1.00 42.97 488 LEU A CA 1
ATOM 3527 C C . LEU A 1 499 ? 139.469 141.937 148.230 1.00 42.97 488 LEU A C 1
ATOM 3528 O O . LEU A 1 499 ? 140.656 141.885 147.933 1.00 42.97 488 LEU A O 1
ATOM 3533 N N . ALA A 1 500 ? 138.524 141.351 147.510 1.00 41.34 489 ALA A N 1
ATOM 3534 C CA . ALA A 1 500 ? 138.853 140.629 146.291 1.00 41.34 489 ALA A CA 1
ATOM 3535 C C . ALA A 1 500 ? 139.427 141.584 145.264 1.00 41.34 489 ALA A C 1
ATOM 3536 O O . ALA A 1 500 ? 140.433 141.284 144.625 1.00 41.34 489 ALA A O 1
ATOM 3538 N N . ALA A 1 501 ? 138.800 142.742 145.111 1.00 41.11 490 ALA A N 1
ATOM 3539 C CA . ALA A 1 501 ? 139.305 143.746 144.190 1.00 41.11 490 ALA A CA 1
ATOM 3540 C C . ALA A 1 501 ? 140.671 144.231 144.643 1.00 41.11 490 ALA A C 1
ATOM 3541 O O . ALA A 1 501 ? 141.557 144.460 143.824 1.00 41.11 490 ALA A O 1
ATOM 3543 N N . SER A 1 502 ? 140.847 144.373 145.948 1.00 40.69 491 SER A N 1
ATOM 3544 C CA . SER A 1 502 ? 142.115 144.845 146.491 1.00 40.69 491 SER A CA 1
ATOM 3545 C C . SER A 1 502 ? 143.262 143.862 146.275 1.00 40.69 491 SER A C 1
ATOM 3546 O O . SER A 1 502 ? 144.386 144.271 146.010 1.00 40.69 491 SER A O 1
ATOM 3549 N N . VAL A 1 503 ? 142.984 142.572 146.388 1.00 40.69 492 VAL A N 1
ATOM 3550 C CA . VAL A 1 503 ? 144.013 141.568 146.183 1.00 40.69 492 VAL A CA 1
ATOM 3551 C C . VAL A 1 503 ? 144.432 141.534 144.721 1.00 40.69 492 VAL A C 1
ATOM 3552 O O . VAL A 1 503 ? 145.611 141.381 144.418 1.00 40.69 492 VAL A O 1
ATOM 3556 N N . ALA A 1 504 ? 143.474 141.691 143.818 1.00 40.37 493 ALA A N 1
ATOM 3557 C CA . ALA A 1 504 ? 143.783 141.703 142.396 1.00 40.37 493 ALA A CA 1
ATOM 3558 C C . ALA A 1 504 ? 144.657 142.894 142.011 1.00 40.37 493 ALA A C 1
ATOM 3559 O O . ALA A 1 504 ? 145.630 142.722 141.290 1.00 40.37 493 ALA A O 1
ATOM 3561 N N . PHE A 1 505 ? 144.322 144.095 142.478 1.00 41.02 494 PHE A N 1
ATOM 3562 C CA . PHE A 1 505 ? 145.149 145.266 142.214 1.00 41.02 494 PHE A CA 1
ATOM 3563 C C . PHE A 1 505 ? 146.537 145.133 142.829 1.00 41.02 494 PHE A C 1
ATOM 3564 O O . PHE A 1 505 ? 147.516 145.643 142.270 1.00 41.02 494 PHE A O 1
ATOM 3572 N N . GLN A 1 506 ? 146.650 144.458 143.968 1.00 39.07 495 GLN A N 1
ATOM 3573 C CA . GLN A 1 506 ? 147.958 144.266 144.574 1.00 39.07 495 GLN A CA 1
ATOM 3574 C C . GLN A 1 506 ? 148.809 143.313 143.750 1.00 39.07 495 GLN A C 1
ATOM 3575 O O . GLN A 1 506 ? 150.031 143.479 143.666 1.00 39.07 495 GLN A O 1
ATOM 3581 N N . LEU A 1 507 ? 148.184 142.313 143.125 1.00 39.86 496 LEU A N 1
ATOM 3582 C CA . LEU A 1 507 ? 148.912 141.479 142.175 1.00 39.86 496 LEU A CA 1
ATOM 3583 C C . LEU A 1 507 ? 149.296 142.261 140.932 1.00 39.86 496 LEU A C 1
ATOM 3584 O O . LEU A 1 507 ? 150.322 141.975 140.311 1.00 39.86 496 LEU A O 1
ATOM 3589 N N . LEU A 1 508 ? 148.475 143.236 140.542 1.00 39.74 497 LEU A N 1
ATOM 3590 C CA . LEU A 1 508 ? 148.792 144.054 139.374 1.00 39.74 497 LEU A CA 1
ATOM 3591 C C . LEU A 1 508 ? 149.962 144.998 139.633 1.00 39.74 497 LEU A C 1
ATOM 3592 O O . LEU A 1 508 ? 150.727 145.308 138.714 1.00 39.74 497 LEU A O 1
ATOM 3597 N N . THR A 1 509 ? 150.112 145.482 140.866 1.00 40.21 498 THR A N 1
ATOM 3598 C CA . THR A 1 509 ? 151.253 146.348 141.160 1.00 40.21 498 THR A CA 1
ATOM 3599 C C . THR A 1 509 ? 152.580 145.612 141.021 1.00 40.21 498 THR A C 1
ATOM 3600 O O . THR A 1 509 ? 153.601 146.237 140.715 1.00 40.21 498 THR A O 1
ATOM 3604 N N . ILE A 1 510 ? 152.575 144.294 141.171 1.00 40.14 499 ILE A N 1
ATOM 3605 C CA . ILE A 1 510 ? 153.790 143.517 141.008 1.00 40.14 499 ILE A CA 1
ATOM 3606 C C . ILE A 1 510 ? 154.232 143.678 139.572 1.00 40.14 499 ILE A C 1
ATOM 3607 O O . ILE A 1 510 ? 155.406 143.785 139.276 1.00 40.14 499 ILE A O 1
ATOM 3612 N N . VAL A 1 511 ? 153.269 143.683 138.676 1.00 39.57 500 VAL A N 1
ATOM 3613 C CA . VAL A 1 511 ? 153.571 143.892 137.264 1.00 39.57 500 VAL A CA 1
ATOM 3614 C C . VAL A 1 511 ? 154.000 145.333 137.028 1.00 39.57 500 VAL A C 1
ATOM 3615 O O . VAL A 1 511 ? 154.919 145.603 136.252 1.00 39.57 500 VAL A O 1
ATOM 3619 N N . PHE A 1 512 ? 153.334 146.277 137.695 1.00 40.02 501 PHE A N 1
ATOM 3620 C CA . PHE A 1 512 ? 153.713 147.684 137.582 1.00 40.02 501 PHE A CA 1
ATOM 3621 C C . PHE A 1 512 ? 155.189 147.895 137.902 1.00 40.02 501 PHE A C 1
ATOM 3622 O O . PHE A 1 512 ? 155.859 148.710 137.259 1.00 40.02 501 PHE A O 1
ATOM 3630 N N . ARG A 1 513 ? 155.712 147.181 138.900 1.00 42.15 502 ARG A N 1
ATOM 3631 C CA . ARG A 1 513 ? 157.116 147.340 139.271 1.00 42.15 502 ARG A CA 1
ATOM 3632 C C . ARG A 1 513 ? 158.042 146.876 138.155 1.00 42.15 502 ARG A C 1
ATOM 3633 O O . ARG A 1 513 ? 158.979 147.586 137.775 1.00 42.15 502 ARG A O 1
ATOM 3641 N N . THR A 1 514 ? 157.715 145.680 137.599 1.00 41.65 503 THR A N 1
ATOM 3642 C CA . THR A 1 514 ? 158.569 145.058 136.584 1.00 41.65 503 THR A CA 1
ATOM 3643 C C . THR A 1 514 ? 158.093 145.317 135.183 1.00 41.65 503 THR A C 1
ATOM 3644 O O . THR A 1 514 ? 158.324 144.516 134.291 1.00 41.65 503 THR A O 1
ATOM 3648 N N . GLN A 1 515 ? 157.502 146.476 134.959 1.00 40.78 504 GLN A N 1
ATOM 3649 C CA . GLN A 1 515 ? 156.866 146.784 133.687 1.00 40.78 504 GLN A CA 1
ATOM 3650 C C . GLN A 1 515 ? 157.805 147.525 132.744 1.00 40.78 504 GLN A C 1
ATOM 3651 O O . GLN A 1 515 ? 157.932 147.160 131.573 1.00 40.78 504 GLN A O 1
ATOM 3657 N N . PHE A 1 516 ? 158.456 148.578 133.241 1.00 39.99 505 PHE A N 1
ATOM 3658 C CA . PHE A 1 516 ? 159.395 149.392 132.478 1.00 39.99 505 PHE A CA 1
ATOM 3659 C C . PHE A 1 516 ? 160.713 149.413 133.240 1.00 39.99 505 PHE A C 1
ATOM 3660 O O . PHE A 1 516 ? 161.019 150.392 133.934 1.00 39.99 505 PHE A O 1
ATOM 3668 N N . PRO A 1 517 ? 161.517 148.355 133.142 1.00 43.24 506 PRO A N 1
ATOM 3669 C CA . PRO A 1 517 ? 162.751 148.299 133.934 1.00 43.24 506 PRO A CA 1
ATOM 3670 C C . PRO A 1 517 ? 163.753 149.350 133.482 1.00 43.24 506 PRO A C 1
ATOM 3671 O O . PRO A 1 517 ? 163.734 149.804 132.339 1.00 43.24 506 PRO A O 1
ATOM 3675 N N . LYS A 1 518 ? 164.606 149.753 134.394 1.00 46.75 507 LYS A N 1
ATOM 3676 C CA . LYS A 1 518 ? 165.603 150.714 134.050 1.00 46.75 507 LYS A CA 1
ATOM 3677 C C . LYS A 1 518 ? 166.790 149.984 133.424 1.00 46.75 507 LYS A C 1
ATOM 3678 O O . LYS A 1 518 ? 167.823 149.821 134.051 1.00 46.75 507 LYS A O 1
ATOM 3684 N N . CYS A 1 519 ? 166.599 149.501 132.202 1.00 45.49 508 CYS A N 1
ATOM 3685 C CA . CYS A 1 519 ? 167.630 148.845 131.418 1.00 45.49 508 CYS A CA 1
ATOM 3686 C C . CYS A 1 519 ? 168.743 149.831 131.084 1.00 45.49 508 CYS A C 1
ATOM 3687 O O . CYS A 1 519 ? 168.498 150.976 130.700 1.00 45.49 508 CYS A O 1
ATOM 3690 N N . SER A 1 520 ? 169.985 149.373 131.226 1.00 43.51 509 SER A N 1
ATOM 3691 C CA . SER A 1 520 ? 171.115 150.281 131.116 1.00 43.51 509 SER A CA 1
ATOM 3692 C C . SER A 1 520 ? 172.257 149.620 130.361 1.00 43.51 509 SER A C 1
ATOM 3693 O O . SER A 1 520 ? 172.286 148.405 130.166 1.00 43.51 509 SER A O 1
ATOM 3696 N N . THR A 1 521 ? 173.185 150.453 129.909 1.00 44.09 510 THR A N 1
ATOM 3697 C CA . THR A 1 521 ? 174.413 150.012 129.269 1.00 44.09 510 THR A CA 1
ATOM 3698 C C . THR A 1 521 ? 175.560 150.154 130.258 1.00 44.09 510 THR A C 1
ATOM 3699 O O . THR A 1 521 ? 175.663 151.163 130.957 1.00 44.09 510 THR A O 1
ATOM 3703 N N . LEU A 1 522 ? 176.408 149.137 130.325 1.00 42.13 511 LEU A N 1
ATOM 3704 C CA . LEU A 1 522 ? 177.491 149.084 131.290 1.00 42.13 511 LEU A CA 1
ATOM 3705 C C . LEU A 1 522 ? 178.822 149.405 130.628 1.00 42.13 511 LEU A C 1
ATOM 3706 O O . LEU A 1 522 ? 178.954 149.404 129.404 1.00 42.13 511 LEU A O 1
ATOM 3711 N N . ALA A 1 523 ? 179.801 149.736 131.441 1.00 47.78 512 ALA A N 1
ATOM 3712 C CA . ALA A 1 523 ? 181.115 150.000 130.914 1.00 47.78 512 ALA A CA 1
ATOM 3713 C C . ALA A 1 523 ? 182.076 149.540 131.976 1.00 47.78 512 ALA A C 1
ATOM 3714 O O . ALA A 1 523 ? 181.695 149.378 133.127 1.00 47.78 512 ALA A O 1
ATOM 3716 N N . ASN A 1 524 ? 183.318 149.303 131.598 1.00 50.19 513 ASN A N 1
ATOM 3717 C CA . ASN A 1 524 ? 184.311 148.928 132.573 1.00 50.19 513 ASN A CA 1
ATOM 3718 C C . ASN A 1 524 ? 184.729 150.162 133.345 1.00 50.19 513 ASN A C 1
ATOM 3719 O O . ASN A 1 524 ? 184.722 151.259 132.802 1.00 50.19 513 ASN A O 1
ATOM 3724 N N . ILE A 1 525 ? 185.086 149.994 134.612 1.00 53.18 514 ILE A N 1
ATOM 3725 C CA . ILE A 1 525 ? 185.573 151.119 135.404 1.00 53.18 514 ILE A CA 1
ATOM 3726 C C . ILE A 1 525 ? 186.748 150.717 136.299 1.00 53.18 514 ILE A C 1
ATOM 3727 O O . ILE A 1 525 ? 186.554 150.048 137.309 1.00 53.18 514 ILE A O 1
ATOM 3732 N N . GLY A 1 526 ? 187.966 151.109 135.929 1.00 57.42 515 GLY A N 1
ATOM 3733 C CA . GLY A 1 526 ? 189.151 150.766 136.710 1.00 57.42 515 GLY A CA 1
ATOM 3734 C C . GLY A 1 526 ? 190.020 149.709 136.070 1.00 57.42 515 GLY A C 1
ATOM 3735 O O . GLY A 1 526 ? 190.779 149.049 136.770 1.00 57.42 515 GLY A O 1
ATOM 3736 N N . ARG A 1 527 ? 189.943 149.550 134.761 1.00 56.99 516 ARG A N 1
ATOM 3737 C CA . ARG A 1 527 ? 190.669 148.525 134.014 1.00 56.99 516 ARG A CA 1
ATOM 3738 C C . ARG A 1 527 ? 190.752 147.222 134.804 1.00 56.99 516 ARG A C 1
ATOM 3739 O O . ARG A 1 527 ? 191.799 146.580 134.880 1.00 56.99 516 ARG A O 1
ATOM 3747 N N . THR A 1 528 ? 189.628 146.831 135.391 1.00 52.00 517 THR A N 1
ATOM 3748 C CA . THR A 1 528 ? 189.519 145.605 136.175 1.00 52.00 517 THR A CA 1
ATOM 3749 C C . THR A 1 528 ? 188.178 144.973 135.825 1.00 52.00 517 THR A C 1
ATOM 3750 O O . THR A 1 528 ? 187.573 145.287 134.795 1.00 52.00 517 THR A O 1
ATOM 3754 N N . ASN A 1 529 ? 187.697 144.067 136.674 1.00 47.33 518 ASN A N 1
ATOM 3755 C CA . ASN A 1 529 ? 186.482 143.315 136.390 1.00 47.33 518 ASN A CA 1
ATOM 3756 C C . ASN A 1 529 ? 185.225 143.966 136.954 1.00 47.33 518 ASN A C 1
ATOM 3757 O O . ASN A 1 529 ? 184.258 143.259 137.258 1.00 47.33 518 ASN A O 1
ATOM 3762 N N . ILE A 1 530 ? 185.201 145.288 137.094 1.00 46.89 519 ILE A N 1
ATOM 3763 C CA . ILE A 1 530 ? 184.040 146.009 137.604 1.00 46.89 519 ILE A CA 1
ATOM 3764 C C . ILE A 1 530 ? 183.364 146.710 136.437 1.00 46.89 519 ILE A C 1
ATOM 3765 O O . ILE A 1 530 ? 183.990 147.522 135.748 1.00 46.89 519 ILE A O 1
ATOM 3770 N N . TYR A 1 531 ? 182.085 146.411 136.224 1.00 44.78 520 TYR A N 1
ATOM 3771 C CA . TYR A 1 531 ? 181.300 146.990 135.139 1.00 44.78 520 TYR A CA 1
ATOM 3772 C C . TYR A 1 531 ? 180.064 147.639 135.742 1.00 44.78 520 TYR A C 1
ATOM 3773 O O . TYR A 1 531 ? 179.249 146.960 136.373 1.00 44.78 520 TYR A O 1
ATOM 3782 N N . LYS A 1 532 ? 179.924 148.944 135.551 1.00 48.70 521 LYS A N 1
ATOM 3783 C CA . LYS A 1 532 ? 178.819 149.705 136.117 1.00 48.70 521 LYS A CA 1
ATOM 3784 C C . LYS A 1 532 ? 178.179 150.568 135.037 1.00 48.70 521 LYS A C 1
ATOM 3785 O O . LYS A 1 532 ? 178.658 150.636 133.909 1.00 48.70 521 LYS A O 1
ATOM 3791 N N . ASN A 1 533 ? 177.091 151.238 135.409 1.00 50.77 522 ASN A N 1
ATOM 3792 C CA . ASN A 1 533 ? 176.301 152.014 134.461 1.00 50.77 522 ASN A CA 1
ATOM 3793 C C . ASN A 1 533 ? 177.170 152.999 133.694 1.00 50.77 522 ASN A C 1
ATOM 3794 O O . ASN A 1 533 ? 177.926 153.771 134.284 1.00 50.77 522 ASN A O 1
ATOM 3799 N N . LYS A 1 534 ? 177.039 152.979 132.367 1.00 53.54 523 LYS A N 1
ATOM 3800 C CA . LYS A 1 534 ? 177.863 153.810 131.498 1.00 53.54 523 LYS A CA 1
ATOM 3801 C C . LYS A 1 534 ? 177.659 155.297 131.751 1.00 53.54 523 LYS A C 1
ATOM 3802 O O . LYS A 1 534 ? 178.531 156.101 131.404 1.00 53.54 523 LYS A O 1
ATOM 3808 N N . LYS A 1 535 ? 176.538 155.678 132.354 1.00 60.93 524 LYS A N 1
ATOM 3809 C CA . LYS A 1 535 ? 176.192 157.071 132.572 1.00 60.93 524 LYS A CA 1
ATOM 3810 C C . LYS A 1 535 ? 176.454 157.542 133.993 1.00 60.93 524 LYS A C 1
ATOM 3811 O O . LYS A 1 535 ? 176.045 158.651 134.345 1.00 60.93 524 LYS A O 1
ATOM 3817 N N . ASP A 1 536 ? 177.126 156.741 134.815 1.00 61.44 525 ASP A N 1
ATOM 3818 C CA . ASP A 1 536 ? 177.201 157.014 136.242 1.00 61.44 525 ASP A CA 1
ATOM 3819 C C . ASP A 1 536 ? 178.550 157.538 136.706 1.00 61.44 525 ASP A C 1
ATOM 3820 O O . ASP A 1 536 ? 178.591 158.323 137.655 1.00 61.44 525 ASP A O 1
ATOM 3825 N N . TYR A 1 537 ? 179.652 157.141 136.081 1.00 60.65 526 TYR A N 1
ATOM 3826 C CA . TYR A 1 537 ? 180.970 157.518 136.562 1.00 60.65 526 TYR A CA 1
ATOM 3827 C C . TYR A 1 537 ? 181.765 158.175 135.445 1.00 60.65 526 TYR A C 1
ATOM 3828 O O . TYR A 1 537 ? 181.388 158.131 134.273 1.00 60.65 526 TYR A O 1
ATOM 3837 N N . TYR A 1 538 ? 182.875 158.796 135.830 1.00 67.07 527 TYR A N 1
ATOM 3838 C CA . TYR A 1 538 ? 183.812 159.358 134.874 1.00 67.07 527 TYR A CA 1
ATOM 3839 C C . TYR A 1 538 ? 184.915 158.353 134.562 1.00 67.07 527 TYR A C 1
ATOM 3840 O O . TYR A 1 538 ? 185.166 157.411 135.318 1.00 67.07 527 TYR A O 1
ATOM 3849 N N . ASP A 1 539 ? 185.576 158.566 133.425 1.00 66.14 528 ASP A N 1
ATOM 3850 C CA . ASP A 1 539 ? 186.752 157.792 133.032 1.00 66.14 528 ASP A CA 1
ATOM 3851 C C . ASP A 1 539 ? 186.431 156.313 132.834 1.00 66.14 528 ASP A C 1
ATOM 3852 O O . ASP A 1 539 ? 187.271 155.448 133.084 1.00 66.14 528 ASP A O 1
ATOM 3857 N N . MET A 1 540 ? 185.221 156.006 132.383 1.00 58.24 529 MET A N 1
ATOM 3858 C CA . MET A 1 540 ? 184.859 154.636 132.062 1.00 58.24 529 MET A CA 1
ATOM 3859 C C . MET A 1 540 ? 185.379 154.266 130.678 1.00 58.24 529 MET A C 1
ATOM 3860 O O . MET A 1 540 ? 185.909 155.105 129.945 1.00 58.24 529 MET A O 1
ATOM 3865 N N . TYR A 1 541 ? 185.229 152.993 130.324 1.00 55.73 530 TYR A N 1
ATOM 3866 C CA . TYR A 1 541 ? 185.857 152.458 129.118 1.00 55.73 530 TYR A CA 1
ATOM 3867 C C . TYR A 1 541 ? 184.938 151.431 128.475 1.00 55.73 530 TYR A C 1
ATOM 3868 O O . TYR A 1 541 ? 184.539 150.459 129.121 1.00 55.73 530 TYR A O 1
ATOM 3877 N N . GLU A 1 542 ? 184.601 151.653 127.206 1.00 55.62 531 GLU A N 1
ATOM 3878 C CA . GLU A 1 542 ? 183.843 150.695 126.419 1.00 55.62 531 GLU A CA 1
ATOM 3879 C C . GLU A 1 542 ? 184.785 150.007 125.450 1.00 55.62 531 GLU A C 1
ATOM 3880 O O . GLU A 1 542 ? 185.354 150.686 124.582 1.00 55.62 531 GLU A O 1
ATOM 3886 N N . PRO A 1 543 ? 185.001 148.696 125.553 1.00 54.79 532 PRO A N 1
ATOM 3887 C CA . PRO A 1 543 ? 185.823 148.015 124.548 1.00 54.79 532 PRO A CA 1
ATOM 3888 C C . PRO A 1 543 ? 185.229 148.189 123.160 1.00 54.79 532 PRO A C 1
ATOM 3889 O O . PRO A 1 543 ? 184.012 148.165 122.973 1.00 54.79 532 PRO A O 1
ATOM 3893 N N . GLU A 1 544 ? 186.109 148.383 122.183 1.00 56.95 533 GLU A N 1
ATOM 3894 C CA . GLU A 1 544 ? 185.686 148.782 120.846 1.00 56.95 533 GLU A CA 1
ATOM 3895 C C . GLU A 1 544 ? 184.868 147.676 120.192 1.00 56.95 533 GLU A C 1
ATOM 3896 O O . GLU A 1 544 ? 185.394 146.604 119.882 1.00 56.95 533 GLU A O 1
ATOM 3902 N N . GLY A 1 545 ? 183.582 147.940 119.982 1.00 52.42 534 GLY A N 1
ATOM 3903 C CA . GLY A 1 545 ? 182.695 146.988 119.354 1.00 52.42 534 GLY A CA 1
ATOM 3904 C C . GLY A 1 545 ? 181.831 146.184 120.298 1.00 52.42 534 GLY A C 1
ATOM 3905 O O . GLY A 1 545 ? 180.970 145.436 119.830 1.00 52.42 534 GLY A O 1
ATOM 3906 N N . VAL A 1 546 ? 182.021 146.319 121.605 1.00 48.77 535 VAL A N 1
ATOM 3907 C CA . VAL A 1 546 ? 181.300 145.534 122.595 1.00 48.77 535 VAL A CA 1
ATOM 3908 C C . VAL A 1 546 ? 180.267 146.420 123.275 1.00 48.77 535 VAL A C 1
ATOM 3909 O O . VAL A 1 546 ? 180.576 147.536 123.704 1.00 48.77 535 VAL A O 1
ATOM 3913 N N . LYS A 1 547 ? 179.036 145.923 123.357 1.00 44.68 536 LYS A N 1
ATOM 3914 C CA . LYS A 1 547 ? 177.979 146.535 124.147 1.00 44.68 536 LYS A CA 1
ATOM 3915 C C . LYS A 1 547 ? 177.609 145.579 125.268 1.00 44.68 536 LYS A C 1
ATOM 3916 O O . LYS A 1 547 ? 177.492 144.374 125.039 1.00 44.68 536 LYS A O 1
ATOM 3922 N N . ILE A 1 548 ? 177.437 146.109 126.471 1.00 40.64 537 ILE A N 1
ATOM 3923 C CA . ILE A 1 548 ? 177.003 145.328 127.621 1.00 40.64 537 ILE A CA 1
ATOM 3924 C C . ILE A 1 548 ? 175.676 145.910 128.076 1.00 40.64 537 ILE A C 1
ATOM 3925 O O . ILE A 1 548 ? 175.607 147.073 128.485 1.00 40.64 537 ILE A O 1
ATOM 3930 N N . PHE A 1 549 ? 174.623 145.110 128.004 1.00 39.78 538 PHE A N 1
ATOM 3931 C CA . PHE A 1 549 ? 173.270 145.551 128.296 1.00 39.78 538 PHE A CA 1
ATOM 3932 C C . PHE A 1 549 ? 172.757 144.820 129.527 1.00 39.78 538 PHE A C 1
ATOM 3933 O O . PHE A 1 549 ? 172.973 143.614 129.670 1.00 39.78 538 PHE A O 1
ATOM 3941 N N . ARG A 1 550 ? 172.083 145.546 130.414 1.00 43.67 539 ARG A N 1
ATOM 3942 C CA . ARG A 1 550 ? 171.574 144.988 131.658 1.00 43.67 539 ARG A CA 1
ATOM 3943 C C . ARG A 1 550 ? 170.104 145.342 131.817 1.00 43.67 539 ARG A C 1
ATOM 3944 O O . ARG A 1 550 ? 169.734 146.519 131.767 1.00 43.67 539 ARG A O 1
ATOM 3952 N N . CYS A 1 551 ? 169.269 144.318 131.994 1.00 46.47 540 CYS A N 1
ATOM 3953 C CA . CYS A 1 551 ? 167.888 144.475 132.424 1.00 46.47 540 CYS A CA 1
ATOM 3954 C C . CYS A 1 551 ? 167.784 144.004 133.865 1.00 46.47 540 CYS A C 1
ATOM 3955 O O . CYS A 1 551 ? 168.046 142.824 134.140 1.00 46.47 540 CYS A O 1
ATOM 3958 N N . PRO A 1 552 ? 167.443 144.873 134.814 1.00 45.22 541 PRO A N 1
ATOM 3959 C CA . PRO A 1 552 ? 167.478 144.515 136.235 1.00 45.22 541 PRO A CA 1
ATOM 3960 C C . PRO A 1 552 ? 166.166 143.944 136.767 1.00 45.22 541 PRO A C 1
ATOM 3961 O O . PRO A 1 552 ? 165.684 144.340 137.832 1.00 45.22 541 PRO A O 1
ATOM 3965 N N . SER A 1 553 ? 165.593 143.030 136.003 1.00 42.24 542 SER A N 1
ATOM 3966 C CA . SER A 1 553 ? 164.300 142.474 136.328 1.00 42.24 542 SER A CA 1
ATOM 3967 C C . SER A 1 553 ? 164.032 141.156 135.615 1.00 42.24 542 SER A C 1
ATOM 3968 O O . SER A 1 553 ? 164.655 140.862 134.616 1.00 42.24 542 SER A O 1
ATOM 3971 N N . PRO A 1 554 ? 163.108 140.335 136.144 1.00 42.05 543 PRO A N 1
ATOM 3972 C CA . PRO A 1 554 ? 162.737 139.132 135.399 1.00 42.05 543 PRO A CA 1
ATOM 3973 C C . PRO A 1 554 ? 162.043 139.526 134.108 1.00 42.05 543 PRO A C 1
ATOM 3974 O O . PRO A 1 554 ? 161.292 140.491 134.096 1.00 42.05 543 PRO A O 1
ATOM 3978 N N . ILE A 1 555 ? 162.288 138.790 133.035 1.00 42.91 544 ILE A N 1
ATOM 3979 C CA . ILE A 1 555 ? 161.692 139.120 131.751 1.00 42.91 544 ILE A CA 1
ATOM 3980 C C . ILE A 1 555 ? 160.575 138.156 131.425 1.00 42.91 544 ILE A C 1
ATOM 3981 O O . ILE A 1 555 ? 160.784 136.954 131.359 1.00 42.91 544 ILE A O 1
ATOM 3986 N N . TYR A 1 556 ? 159.381 138.692 131.219 1.00 40.79 545 TYR A N 1
ATOM 3987 C CA . TYR A 1 556 ? 158.226 137.856 130.921 1.00 40.79 545 TYR A CA 1
ATOM 3988 C C . TYR A 1 556 ? 157.288 138.532 129.930 1.00 40.79 545 TYR A C 1
ATOM 3989 O O . TYR A 1 556 ? 157.679 139.479 129.268 1.00 40.79 545 TYR A O 1
ATOM 3998 N N . PHE A 1 557 ? 156.048 138.071 129.846 1.00 40.52 546 PHE A N 1
ATOM 3999 C CA . PHE A 1 557 ? 155.092 138.601 128.863 1.00 40.52 546 PHE A CA 1
ATOM 4000 C C . PHE A 1 557 ? 154.844 140.112 128.911 1.00 40.52 546 PHE A C 1
ATOM 4001 O O . PHE A 1 557 ? 154.642 140.731 127.874 1.00 40.52 546 PHE A O 1
ATOM 4009 N N . ALA A 1 558 ? 154.865 140.706 130.095 1.00 40.28 547 ALA A N 1
ATOM 4010 C CA . ALA A 1 558 ? 154.572 142.131 130.214 1.00 40.28 547 ALA A CA 1
ATOM 4011 C C . ALA A 1 558 ? 155.732 143.075 129.857 1.00 40.28 547 ALA A C 1
ATOM 4012 O O . ALA A 1 558 ? 155.515 144.269 129.701 1.00 40.28 547 ALA A O 1
ATOM 4014 N N . ASN A 1 559 ? 156.947 142.558 129.721 1.00 41.59 548 ASN A N 1
ATOM 4015 C CA . ASN A 1 559 ? 158.093 143.440 129.473 1.00 41.59 548 ASN A CA 1
ATOM 4016 C C . ASN A 1 559 ? 159.062 143.004 128.362 1.00 41.59 548 ASN A C 1
ATOM 4017 O O . ASN A 1 559 ? 160.068 143.660 128.148 1.00 41.59 548 ASN A O 1
ATOM 4022 N N . ILE A 1 560 ? 158.761 141.922 127.657 1.00 42.92 549 ILE A N 1
ATOM 4023 C CA . ILE A 1 560 ? 159.633 141.446 126.579 1.00 42.92 549 ILE A CA 1
ATOM 4024 C C . ILE A 1 560 ? 159.708 142.474 125.448 1.00 42.92 549 ILE A C 1
ATOM 4025 O O . ILE A 1 560 ? 160.748 142.615 124.818 1.00 42.92 549 ILE A O 1
ATOM 4030 N N . GLY A 1 561 ? 158.627 143.197 125.199 1.00 42.99 550 GLY A N 1
ATOM 4031 C CA . GLY A 1 561 ? 158.604 144.247 124.195 1.00 42.99 550 GLY A CA 1
ATOM 4032 C C . GLY A 1 561 ? 159.428 145.449 124.609 1.00 42.99 550 GLY A C 1
ATOM 4033 O O . GLY A 1 561 ? 160.194 145.996 123.812 1.00 42.99 550 GLY A O 1
ATOM 4034 N N . PHE A 1 562 ? 159.280 145.873 125.863 1.00 41.85 551 PHE A N 1
ATOM 4035 C CA . PHE A 1 562 ? 160.089 146.961 126.396 1.00 41.85 551 PHE A CA 1
ATOM 4036 C C . PHE A 1 562 ? 161.567 146.602 126.385 1.00 41.85 551 PHE A C 1
ATOM 4037 O O . PHE A 1 562 ? 162.411 147.430 126.030 1.00 41.85 551 PHE A O 1
ATOM 4045 N N . PHE A 1 563 ? 161.873 145.344 126.677 1.00 41.07 552 PHE A N 1
ATOM 4046 C CA . PHE A 1 563 ? 163.250 144.868 126.630 1.00 41.07 552 PHE A CA 1
ATOM 4047 C C . PHE A 1 563 ? 163.819 144.936 125.224 1.00 41.07 552 PHE A C 1
ATOM 4048 O O . PHE A 1 563 ? 164.919 145.436 125.023 1.00 41.07 552 PHE A O 1
ATOM 4056 N N . ARG A 1 564 ? 163.072 144.431 124.252 1.00 45.51 553 ARG A N 1
ATOM 4057 C CA . ARG A 1 564 ? 163.532 144.442 122.870 1.00 45.51 553 ARG A CA 1
ATOM 4058 C C . ARG A 1 564 ? 163.725 145.866 122.360 1.00 45.51 553 ARG A C 1
ATOM 4059 O O . ARG A 1 564 ? 164.673 146.142 121.641 1.00 45.51 553 ARG A O 1
ATOM 4067 N N . ARG A 1 565 ? 162.846 146.763 122.777 1.00 43.42 554 ARG A N 1
ATOM 4068 C CA . ARG A 1 565 ? 162.933 148.163 122.398 1.00 43.42 554 ARG A CA 1
ATOM 4069 C C . ARG A 1 565 ? 164.128 148.880 123.021 1.00 43.42 554 ARG A C 1
ATOM 4070 O O . ARG A 1 565 ? 164.786 149.645 122.353 1.00 43.42 554 ARG A O 1
ATOM 4078 N N . LYS A 1 566 ? 164.423 148.611 124.286 1.00 43.44 555 LYS A N 1
ATOM 4079 C CA . LYS A 1 566 ? 165.558 149.225 124.967 1.00 43.44 555 LYS A CA 1
ATOM 4080 C C . LYS A 1 566 ? 166.880 148.652 124.476 1.00 43.44 555 LYS A C 1
ATOM 4081 O O . LYS A 1 566 ? 167.872 149.376 124.373 1.00 43.44 555 LYS A O 1
ATOM 4087 N N . LEU A 1 567 ? 166.916 147.357 124.158 1.00 43.23 556 LEU A N 1
ATOM 4088 C CA . LEU A 1 567 ? 168.122 146.779 123.581 1.00 43.23 556 LEU A CA 1
ATOM 4089 C C . LEU A 1 567 ? 168.419 147.382 122.216 1.00 43.23 556 LEU A C 1
ATOM 4090 O O . LEU A 1 567 ? 169.581 147.656 121.890 1.00 43.23 556 LEU A O 1
ATOM 4095 N N . ILE A 1 568 ? 167.381 147.607 121.409 1.00 46.21 557 ILE A N 1
ATOM 4096 C CA . ILE A 1 568 ? 167.575 148.215 120.097 1.00 46.21 557 ILE A CA 1
ATOM 4097 C C . ILE A 1 568 ? 168.034 149.661 120.240 1.00 46.21 557 ILE A C 1
ATOM 4098 O O . ILE A 1 568 ? 168.858 150.145 119.458 1.00 46.21 557 ILE A O 1
ATOM 4103 N N . ASP A 1 569 ? 167.520 150.369 121.245 1.00 49.39 558 ASP A N 1
ATOM 4104 C CA . ASP A 1 569 ? 167.995 151.723 121.511 1.00 49.39 558 ASP A CA 1
ATOM 4105 C C . ASP A 1 569 ? 169.444 151.722 121.979 1.00 49.39 558 ASP A C 1
ATOM 4106 O O . ASP A 1 569 ? 170.204 152.647 121.674 1.00 49.39 558 ASP A O 1
ATOM 4111 N N . ALA A 1 570 ? 169.840 150.697 122.736 1.00 46.20 559 ALA A N 1
ATOM 4112 C CA . ALA A 1 570 ? 171.192 150.649 123.278 1.00 46.20 559 ALA A CA 1
ATOM 4113 C C . ALA A 1 570 ? 172.217 150.342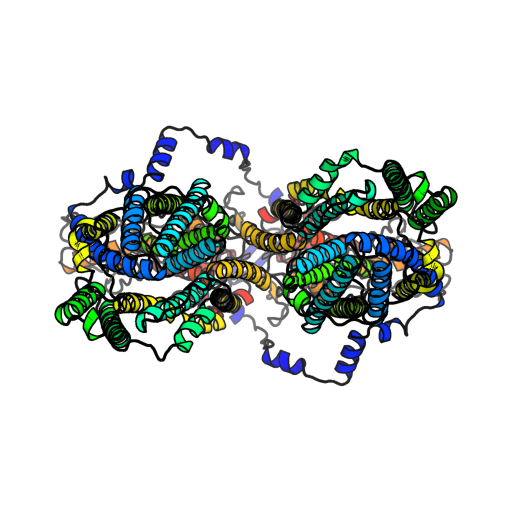 122.198 1.00 46.20 559 ALA A C 1
ATOM 4114 O O . ALA A 1 570 ? 173.249 151.015 122.110 1.00 46.20 559 ALA A O 1
ATOM 4116 N N . VAL A 1 571 ? 171.956 149.332 121.367 1.00 46.99 560 VAL A N 1
ATOM 4117 C CA . VAL A 1 571 ? 172.941 148.967 120.352 1.00 46.99 560 VAL A CA 1
ATOM 4118 C C . VAL A 1 571 ? 173.007 150.009 119.241 1.00 46.99 560 VAL A C 1
ATOM 4119 O O . VAL A 1 571 ? 174.027 150.119 118.555 1.00 46.99 560 VAL A O 1
ATOM 4123 N N . GLY A 1 572 ? 171.944 150.786 119.047 1.00 50.36 561 GLY A N 1
ATOM 4124 C CA . GLY A 1 572 ? 171.934 151.855 118.073 1.00 50.36 561 GLY A CA 1
ATOM 4125 C C . GLY A 1 572 ? 171.275 151.527 116.753 1.00 50.36 561 GLY A C 1
ATOM 4126 O O . GLY A 1 572 ? 171.220 152.398 115.879 1.00 50.36 561 GLY A O 1
ATOM 4127 N N . PHE A 1 573 ? 170.776 150.308 116.578 1.00 53.13 562 PHE A N 1
ATOM 4128 C CA . PHE A 1 573 ? 170.175 149.897 115.319 1.00 53.13 562 PHE A CA 1
ATOM 4129 C C . PHE A 1 573 ? 169.236 148.733 115.588 1.00 53.13 562 PHE A C 1
ATOM 4130 O O . PHE A 1 573 ? 169.167 148.207 116.700 1.00 53.13 562 PHE A O 1
ATOM 4138 N N . SER A 1 574 ? 168.506 148.340 114.547 1.00 54.39 563 SER A N 1
ATOM 4139 C CA . SER A 1 574 ? 167.651 147.166 114.593 1.00 54.39 563 SER A CA 1
ATOM 4140 C C . SER A 1 574 ? 168.328 146.039 113.837 1.00 54.39 563 SER A C 1
ATOM 4141 O O . SER A 1 574 ? 168.567 146.182 112.630 1.00 54.39 563 SER A O 1
ATOM 4144 N N . PRO A 1 575 ? 168.673 144.923 114.484 1.00 54.99 564 PRO A N 1
ATOM 4145 C CA . PRO A 1 575 ? 169.312 143.816 113.756 1.00 54.99 564 PRO A CA 1
ATOM 4146 C C . PRO A 1 575 ? 168.504 143.303 112.575 1.00 54.99 564 PRO A C 1
ATOM 4147 O O . PRO A 1 575 ? 169.098 142.966 111.541 1.00 54.99 564 PRO A O 1
ATOM 4151 N N . LEU A 1 576 ? 167.178 143.250 112.682 1.00 57.01 565 LEU A N 1
ATOM 4152 C CA . LEU A 1 576 ? 166.345 142.788 111.581 1.00 57.01 565 LEU A CA 1
ATOM 4153 C C . LEU A 1 576 ? 166.371 143.751 110.401 1.00 57.01 565 LEU A C 1
ATOM 4154 O O . LEU A 1 576 ? 166.362 143.316 109.248 1.00 57.01 565 LEU A O 1
ATOM 4159 N N . ARG A 1 577 ? 166.267 145.041 110.649 1.00 58.12 566 ARG A N 1
ATOM 4160 C CA . ARG A 1 577 ? 166.305 145.964 109.549 1.00 58.12 566 ARG A CA 1
ATOM 4161 C C . ARG A 1 577 ? 167.592 145.751 108.764 1.00 58.12 566 ARG A C 1
ATOM 4162 O O . ARG A 1 577 ? 167.585 145.777 107.539 1.00 58.12 566 ARG A O 1
ATOM 4170 N N . ILE A 1 578 ? 168.691 145.504 109.463 1.00 59.51 567 ILE A N 1
ATOM 4171 C CA . ILE A 1 578 ? 169.975 145.295 108.805 1.00 59.51 567 ILE A CA 1
ATOM 4172 C C . ILE A 1 578 ? 169.981 144.046 107.929 1.00 59.51 567 ILE A C 1
ATOM 4173 O O . ILE A 1 578 ? 170.453 144.092 106.801 1.00 59.51 567 ILE A O 1
ATOM 4178 N N . LEU A 1 579 ? 169.457 142.938 108.435 1.00 61.20 568 LEU A N 1
ATOM 4179 C CA . LEU A 1 579 ? 169.403 141.698 107.670 1.00 61.20 568 LEU A CA 1
ATOM 4180 C C . LEU A 1 579 ? 168.618 141.865 106.391 1.00 61.20 568 LEU A C 1
ATOM 4181 O O . LEU A 1 579 ? 169.024 141.381 105.343 1.00 61.20 568 LEU A O 1
ATOM 4186 N N . ARG A 1 580 ? 167.494 142.562 106.470 1.00 59.66 569 ARG A N 1
ATOM 4187 C CA . ARG A 1 580 ? 166.652 142.761 105.301 1.00 59.66 569 ARG A CA 1
ATOM 4188 C C . ARG A 1 580 ? 167.350 143.611 104.261 1.00 59.66 569 ARG A C 1
ATOM 4189 O O . ARG A 1 580 ? 167.282 143.320 103.077 1.00 59.66 569 ARG A O 1
ATOM 4197 N N . LYS A 1 581 ? 168.031 144.656 104.700 1.00 65.66 570 LYS A N 1
ATOM 4198 C CA . LYS A 1 581 ? 168.763 145.519 103.777 1.00 65.66 570 LYS A CA 1
ATOM 4199 C C . LYS A 1 581 ? 169.954 144.804 103.159 1.00 65.66 570 LYS A C 1
ATOM 4200 O O . LYS A 1 581 ? 170.270 145.031 102.000 1.00 65.66 570 LYS A O 1
ATOM 4206 N N . ARG A 1 582 ? 170.617 143.947 103.918 1.00 68.53 571 ARG A N 1
ATOM 4207 C CA . ARG A 1 582 ? 171.726 143.171 103.377 1.00 68.53 571 ARG A CA 1
ATOM 4208 C C . ARG A 1 582 ? 171.219 142.124 102.411 1.00 68.53 571 ARG A C 1
ATOM 4209 O O . ARG A 1 582 ? 171.851 141.853 101.401 1.00 68.53 571 ARG A O 1
ATOM 4217 N N . ASN A 1 583 ? 170.081 141.523 102.724 1.00 67.76 572 ASN A N 1
ATOM 4218 C CA . ASN A 1 583 ? 169.488 140.537 101.838 1.00 67.76 572 ASN A CA 1
ATOM 4219 C C . ASN A 1 583 ? 169.033 141.216 100.564 1.00 67.76 572 ASN A C 1
ATOM 4220 O O . ASN A 1 583 ? 169.113 140.629 99.496 1.00 67.76 572 ASN A O 1
ATOM 4225 N N . LYS A 1 584 ? 168.613 142.464 100.692 1.00 70.81 573 LYS A N 1
ATOM 4226 C CA . LYS A 1 584 ? 168.179 143.266 99.571 1.00 70.81 573 LYS A CA 1
ATOM 4227 C C . LYS A 1 584 ? 169.377 143.572 98.692 1.00 70.81 573 LYS A C 1
ATOM 4228 O O . LYS A 1 584 ? 169.311 143.448 97.486 1.00 70.81 573 LYS A O 1
ATOM 4234 N N . ALA A 1 585 ? 170.470 143.987 99.314 1.00 77.34 574 ALA A N 1
ATOM 4235 C CA . ALA A 1 585 ? 171.709 144.290 98.624 1.00 77.34 574 ALA A CA 1
ATOM 4236 C C . ALA A 1 585 ? 172.236 143.047 97.950 1.00 77.34 574 ALA A C 1
ATOM 4237 O O . ALA A 1 585 ? 172.534 143.057 96.764 1.00 77.34 574 ALA A O 1
ATOM 4239 N N . LEU A 1 586 ? 172.347 141.968 98.711 1.00 83.10 575 LEU A N 1
ATOM 4240 C CA . LEU A 1 586 ? 172.844 140.718 98.148 1.00 83.10 575 LEU A CA 1
ATOM 4241 C C . LEU A 1 586 ? 172.009 140.284 96.952 1.00 83.10 575 LEU A C 1
ATOM 4242 O O . LEU A 1 586 ? 172.545 139.748 95.975 1.00 83.10 575 LEU A O 1
ATOM 4247 N N . ARG A 1 587 ? 170.694 140.506 97.007 1.00 84.06 576 ARG A N 1
ATOM 4248 C CA . ARG A 1 587 ? 169.850 140.237 95.849 1.00 84.06 576 ARG A CA 1
ATOM 4249 C C . ARG A 1 587 ? 170.269 141.089 94.660 1.00 84.06 576 ARG A C 1
ATOM 4250 O O . ARG A 1 587 ? 170.384 140.587 93.536 1.00 84.06 576 ARG A O 1
ATOM 4258 N N . LYS A 1 588 ? 170.506 142.382 94.891 1.00 90.75 577 LYS A N 1
ATOM 4259 C CA . LYS A 1 588 ? 170.951 143.245 93.801 1.00 90.75 577 LYS A CA 1
ATOM 4260 C C . LYS A 1 588 ? 172.322 142.835 93.280 1.00 90.75 577 LYS A C 1
ATOM 4261 O O . LYS A 1 588 ? 172.568 142.896 92.069 1.00 90.75 577 LYS A O 1
ATOM 4267 N N . ILE A 1 589 ? 173.217 142.402 94.169 1.00 94.76 578 ILE A N 1
ATOM 4268 C CA . ILE A 1 589 ? 174.538 141.941 93.751 1.00 94.76 578 ILE A CA 1
ATOM 4269 C C . ILE A 1 589 ? 174.415 140.715 92.856 1.00 94.76 578 ILE A C 1
ATOM 4270 O O . ILE A 1 589 ? 175.040 140.639 91.792 1.00 94.76 578 ILE A O 1
ATOM 4275 N N . ARG A 1 590 ? 173.567 139.777 93.267 1.00 95.47 579 ARG A N 1
ATOM 4276 C CA . ARG A 1 590 ? 173.340 138.536 92.532 1.00 95.47 579 ARG A CA 1
ATOM 4277 C C . ARG A 1 590 ? 172.653 138.731 91.194 1.00 95.47 579 ARG A C 1
ATOM 4278 O O . ARG A 1 590 ? 172.935 138.008 90.244 1.00 95.47 579 ARG A O 1
ATOM 4286 N N . LYS A 1 591 ? 171.708 139.660 91.120 1.00 100.75 580 LYS A N 1
ATOM 4287 C CA . LYS A 1 591 ? 171.048 139.909 89.854 1.00 100.75 580 LYS A CA 1
ATOM 4288 C C . LYS A 1 591 ? 172.065 140.445 88.868 1.00 100.75 580 LYS A C 1
ATOM 4289 O O . LYS A 1 591 ? 172.132 140.000 87.729 1.00 100.75 580 LYS A O 1
ATOM 4295 N N . LEU A 1 592 ? 172.865 141.398 89.327 1.00 105.77 581 LEU A N 1
ATOM 4296 C CA . LEU A 1 592 ? 173.904 141.989 88.510 1.00 105.77 581 LEU A CA 1
ATOM 4297 C C . LEU A 1 592 ? 174.849 140.926 87.966 1.00 105.77 581 LEU A C 1
ATOM 4298 O O . LEU A 1 592 ? 175.184 140.938 86.790 1.00 105.77 581 LEU A O 1
ATOM 4303 N N . GLN A 1 593 ? 175.250 139.999 88.821 1.00 106.49 582 GLN A N 1
ATOM 4304 C CA . GLN A 1 593 ? 176.151 138.934 88.420 1.00 106.49 582 GLN A CA 1
ATOM 4305 C C . GLN A 1 593 ? 175.533 138.063 87.343 1.00 106.49 582 GLN A C 1
ATOM 4306 O O . GLN A 1 593 ? 176.199 137.676 86.389 1.00 106.49 582 GLN A O 1
ATOM 4312 N N . LYS A 1 594 ? 174.254 137.753 87.502 1.00 106.93 583 LYS A N 1
ATOM 4313 C CA . LYS A 1 594 ? 173.538 136.923 86.548 1.00 106.93 583 LYS A CA 1
ATOM 4314 C C . LYS A 1 594 ? 173.469 137.693 85.242 1.00 106.93 583 LYS A C 1
ATOM 4315 O O . LYS A 1 594 ? 173.210 137.128 84.182 1.00 106.93 583 LYS A O 1
ATOM 4317 N N . GLN A 1 595 ? 173.698 138.996 85.328 1.00 109.28 584 GLN A N 1
ATOM 4318 C CA . GLN A 1 595 ? 173.687 139.836 84.142 1.00 109.28 584 GLN A CA 1
ATOM 4319 C C . GLN A 1 595 ? 175.076 140.123 83.595 1.00 109.28 584 GLN A C 1
ATOM 4320 O O . GLN A 1 595 ? 175.216 140.993 82.741 1.00 109.28 584 GLN A O 1
ATOM 4326 N N . GLY A 1 596 ? 176.115 139.446 84.079 1.00 113.92 585 GLY A N 1
ATOM 4327 C CA . GLY A 1 596 ? 177.407 139.733 83.500 1.00 113.92 585 GLY A CA 1
ATOM 4328 C C . GLY A 1 596 ? 177.888 141.155 83.688 1.00 113.92 585 GLY A C 1
ATOM 4329 O O . GLY A 1 596 ? 178.977 141.493 83.207 1.00 113.92 585 GLY A O 1
ATOM 4330 N N . LEU A 1 597 ? 177.113 142.000 84.373 1.00 116.59 586 LEU A N 1
ATOM 4331 C CA . LEU A 1 597 ? 177.483 143.403 84.514 1.00 116.59 586 LEU A CA 1
ATOM 4332 C C . LEU A 1 597 ? 178.689 143.570 85.430 1.00 116.59 586 LEU A C 1
ATOM 4333 O O . LEU A 1 597 ? 179.473 144.514 85.270 1.00 116.59 586 LEU A O 1
ATOM 4338 N N . LEU A 1 598 ? 178.854 142.672 86.395 1.00 115.87 587 LEU A N 1
ATOM 4339 C CA . LEU A 1 598 ? 180.015 142.655 87.274 1.00 115.87 587 LEU A CA 1
ATOM 4340 C C . LEU A 1 598 ? 180.542 141.229 87.374 1.00 115.87 587 LEU A C 1
ATOM 4341 O O . LEU A 1 598 ? 179.810 140.273 87.103 1.00 115.87 587 LEU A O 1
ATOM 4346 N N . GLN A 1 599 ? 181.798 141.086 87.776 1.00 122.49 588 GLN A N 1
ATOM 4347 C CA . GLN A 1 599 ? 182.408 139.775 87.901 1.00 122.49 588 GLN A CA 1
ATOM 4348 C C . GLN A 1 599 ? 182.938 139.558 89.304 1.00 122.49 588 GLN A C 1
ATOM 4349 O O . GLN A 1 599 ? 183.453 140.483 89.931 1.00 122.49 588 GLN A O 1
ATOM 4355 N N . VAL A 1 600 ? 182.826 138.326 89.786 1.00 123.88 589 VAL A N 1
ATOM 4356 C CA . VAL A 1 600 ? 183.302 137.993 91.117 1.00 123.88 589 VAL A CA 1
ATOM 4357 C C . VAL A 1 600 ? 184.567 137.154 91.053 1.00 123.88 589 VAL A C 1
ATOM 4358 O O . VAL A 1 600 ? 184.593 136.087 90.447 1.00 123.88 589 VAL A O 1
ATOM 4362 N N . THR A 1 601 ? 185.614 137.652 91.698 1.00 124.96 590 THR A N 1
ATOM 4363 C CA . THR A 1 601 ? 186.901 136.978 91.741 1.00 124.96 590 THR A CA 1
ATOM 4364 C C . THR A 1 601 ? 187.404 136.998 93.175 1.00 124.96 590 THR A C 1
ATOM 4365 O O . THR A 1 601 ? 186.903 137.764 93.994 1.00 124.96 590 THR A O 1
ATOM 4369 N N . PRO A 1 602 ? 188.391 136.148 93.489 1.00 125.63 591 PRO A N 1
ATOM 4370 C CA . PRO A 1 602 ? 188.936 136.102 94.855 1.00 125.63 591 PRO A CA 1
ATOM 4371 C C . PRO A 1 602 ? 189.358 137.464 95.382 1.00 125.63 591 PRO A C 1
ATOM 4372 O O . PRO A 1 602 ? 189.442 137.652 96.603 1.00 125.63 591 PRO A O 1
ATOM 4376 N N . LYS A 1 603 ? 189.628 138.425 94.494 1.00 124.23 592 LYS A N 1
ATOM 4377 C CA . LYS A 1 603 ? 189.888 139.791 94.933 1.00 124.23 592 LYS A CA 1
ATOM 4378 C C . LYS A 1 603 ? 188.612 140.468 95.420 1.00 124.23 592 LYS A C 1
ATOM 4379 O O . LYS A 1 603 ? 188.627 141.189 96.425 1.00 124.23 592 LYS A O 1
ATOM 4381 N N . GLY A 1 604 ? 187.504 140.255 94.720 1.00 122.24 593 GLY A N 1
ATOM 4382 C CA . GLY A 1 604 ? 186.234 140.829 95.124 1.00 122.24 593 GLY A CA 1
ATOM 4383 C C . GLY A 1 604 ? 185.317 140.992 93.923 1.00 122.24 593 GLY A C 1
ATOM 4384 O O . GLY A 1 604 ? 185.317 140.174 93.006 1.00 122.24 593 GLY A O 1
ATOM 4385 N N . PHE A 1 605 ? 184.523 142.058 93.971 1.00 119.41 594 PHE A N 1
ATOM 4386 C CA . PHE A 1 605 ? 183.662 142.398 92.847 1.00 119.41 594 PHE A CA 1
ATOM 4387 C C . PHE A 1 605 ? 184.401 143.318 91.885 1.00 119.41 594 PHE A C 1
ATOM 4388 O O . PHE A 1 605 ? 184.937 144.355 92.289 1.00 119.41 594 PHE A O 1
ATOM 4396 N N . ILE A 1 606 ? 184.428 142.942 90.608 1.00 122.04 595 ILE A N 1
ATOM 4397 C CA . ILE A 1 606 ? 185.051 143.749 89.570 1.00 122.04 595 ILE A CA 1
ATOM 4398 C C . ILE A 1 606 ? 183.949 144.347 88.711 1.00 122.04 595 ILE A C 1
ATOM 4399 O O . ILE A 1 606 ? 183.104 143.633 88.162 1.00 122.04 595 ILE A O 1
ATOM 4404 N N . CYS A 1 607 ? 183.962 145.670 88.592 1.00 124.21 596 CYS A N 1
ATOM 4405 C CA . CYS A 1 607 ? 182.905 146.404 87.908 1.00 124.21 596 CYS A CA 1
ATOM 4406 C C . CYS A 1 607 ? 183.462 146.982 86.616 1.00 124.21 596 CYS A C 1
ATOM 4407 O O . CYS A 1 607 ? 184.056 148.066 86.620 1.00 124.21 596 CYS A O 1
ATOM 4410 N N . THR A 1 608 ? 183.273 146.256 85.512 1.00 126.46 597 THR A N 1
ATOM 4411 C CA . THR A 1 608 ? 183.587 146.818 84.204 1.00 126.46 597 THR A CA 1
ATOM 4412 C C . THR A 1 608 ? 182.622 147.942 83.856 1.00 126.46 597 THR A C 1
ATOM 4413 O O . THR A 1 608 ? 182.992 148.904 83.174 1.00 126.46 597 THR A O 1
ATOM 4415 N N . VAL A 1 609 ? 181.380 147.842 84.324 1.00 126.10 598 VAL A N 1
ATOM 4416 C CA . VAL A 1 609 ? 180.375 148.878 84.137 1.00 126.10 598 VAL A CA 1
ATOM 4417 C C . VAL A 1 609 ? 180.067 149.497 85.490 1.00 126.10 598 VAL A C 1
ATOM 4418 O O . VAL A 1 609 ? 179.780 148.796 86.464 1.00 126.10 598 VAL A O 1
ATOM 4422 N N . ASP A 1 610 ? 180.134 150.821 85.547 1.00 127.07 599 ASP A N 1
ATOM 4423 C CA . ASP A 1 610 ? 179.840 151.563 86.758 1.00 127.07 599 ASP A CA 1
ATOM 4424 C C . ASP A 1 610 ? 178.573 152.398 86.551 1.00 127.07 599 ASP A C 1
ATOM 4425 O O . ASP A 1 610 ? 178.031 152.461 85.440 1.00 127.07 599 ASP A O 1
ATOM 4427 N N . THR A 1 611 ? 178.110 153.056 87.610 1.00 126.58 600 THR A N 1
ATOM 4428 C CA . THR A 1 611 ? 176.892 153.866 87.592 1.00 126.58 600 THR A CA 1
ATOM 4429 C C . THR A 1 611 ? 175.724 153.057 87.026 1.00 126.58 600 THR A C 1
ATOM 4430 O O . THR A 1 611 ? 175.186 153.333 85.953 1.00 126.58 600 THR A O 1
ATOM 4432 N N . ILE A 1 612 ? 175.357 152.014 87.773 1.00 124.22 601 ILE A N 1
ATOM 4433 C CA . ILE A 1 612 ? 174.290 151.123 87.342 1.00 124.22 601 ILE A CA 1
ATOM 4434 C C . ILE A 1 612 ? 172.943 151.816 87.518 1.00 124.22 601 ILE A C 1
ATOM 4435 O O . ILE A 1 612 ? 172.785 152.721 88.351 1.00 124.22 601 ILE A O 1
ATOM 4440 N N . LYS A 1 613 ? 171.963 151.404 86.715 1.00 123.52 602 LYS A N 1
ATOM 4441 C CA . LYS A 1 613 ? 170.621 151.956 86.835 1.00 123.52 602 LYS A CA 1
ATOM 4442 C C . LYS A 1 613 ? 169.976 151.460 88.126 1.00 123.52 602 LYS A C 1
ATOM 4443 O O . LYS A 1 613 ? 169.988 150.259 88.419 1.00 123.52 602 LYS A O 1
ATOM 4445 N N . ASP A 1 614 ? 169.455 152.391 88.919 1.00 119.20 603 ASP A N 1
ATOM 4446 C CA . ASP A 1 614 ? 168.833 152.029 90.183 1.00 119.20 603 ASP A CA 1
ATOM 4447 C C . ASP A 1 614 ? 167.433 151.487 89.926 1.00 119.20 603 ASP A C 1
ATOM 4448 O O . ASP A 1 614 ? 166.591 152.164 89.329 1.00 119.20 603 ASP A O 1
ATOM 4450 N N . SER A 1 615 ? 167.182 150.218 90.244 1.00 112.73 604 SER A N 1
ATOM 4451 C CA . SER A 1 615 ? 165.892 149.637 89.981 1.00 112.73 604 SER A CA 1
ATOM 4452 C C . SER A 1 615 ? 165.585 148.755 91.160 1.00 112.73 604 SER A C 1
ATOM 4453 O O . SER A 1 615 ? 165.927 147.576 91.165 1.00 112.73 604 SER A O 1
ATOM 4456 N N . ASP A 1 616 ? 164.927 149.315 92.167 1.00 107.39 605 ASP A N 1
ATOM 4457 C CA . ASP A 1 616 ? 164.597 148.543 93.345 1.00 107.39 605 ASP A CA 1
ATOM 4458 C C . ASP A 1 616 ? 163.665 147.396 92.938 1.00 107.39 605 ASP A C 1
ATOM 4459 O O . ASP A 1 616 ? 162.761 147.575 92.124 1.00 107.39 605 ASP A O 1
ATOM 4464 N N . GLU A 1 617 ? 163.872 146.223 93.522 1.00 96.82 606 GLU A N 1
ATOM 4465 C CA . GLU A 1 617 ? 163.112 145.034 93.165 1.00 96.82 606 GLU A CA 1
ATOM 4466 C C . GLU A 1 617 ? 161.610 145.050 93.413 1.00 96.82 606 GLU A C 1
ATOM 4467 O O . GLU A 1 617 ? 160.876 144.387 92.679 1.00 96.82 606 GLU A O 1
ATOM 4473 N N . GLU A 1 618 ? 161.176 145.720 94.481 1.00 89.43 607 GLU A N 1
ATOM 4474 C CA . GLU A 1 618 ? 159.758 145.805 94.879 1.00 89.43 607 GLU A CA 1
ATOM 4475 C C . GLU A 1 618 ? 159.173 144.444 95.110 1.00 89.43 607 GLU A C 1
ATOM 4476 O O . GLU A 1 618 ? 158.363 143.959 94.334 1.00 89.43 607 GLU A O 1
ATOM 4482 N N . LEU A 1 619 ? 159.613 143.803 96.172 1.00 80.99 608 LEU A N 1
ATOM 4483 C CA . LEU A 1 619 ? 159.072 142.487 96.475 1.00 80.99 608 LEU A CA 1
ATOM 4484 C C . LEU A 1 619 ? 157.628 142.601 96.947 1.00 80.99 608 LEU A C 1
ATOM 4485 O O . LEU A 1 619 ? 157.234 143.585 97.578 1.00 80.99 608 LEU A O 1
ATOM 4490 N N . ASP A 1 620 ? 156.835 141.584 96.635 1.00 73.61 609 ASP A N 1
ATOM 4491 C CA . ASP A 1 620 ? 155.424 141.611 96.978 1.00 73.61 609 ASP A CA 1
ATOM 4492 C C . ASP A 1 620 ? 155.189 141.012 98.362 1.00 73.61 609 ASP A C 1
ATOM 4493 O O . ASP A 1 620 ? 156.120 140.607 99.059 1.00 73.61 609 ASP A O 1
ATOM 4498 N N . ASN A 1 621 ? 153.916 140.970 98.752 1.00 65.86 610 ASN A N 1
ATOM 4499 C CA . ASN A 1 621 ? 153.559 140.604 100.114 1.00 65.86 610 ASN A CA 1
ATOM 4500 C C . ASN A 1 621 ? 153.854 139.147 100.430 1.00 65.86 610 ASN A C 1
ATOM 4501 O O . ASN A 1 621 ? 154.022 138.800 101.604 1.00 65.86 610 ASN A O 1
ATOM 4506 N N . ASN A 1 622 ? 153.921 138.286 99.419 1.00 72.28 611 ASN A N 1
ATOM 4507 C CA . ASN A 1 622 ? 154.147 136.863 99.628 1.00 72.28 611 ASN A CA 1
ATOM 4508 C C . ASN A 1 622 ? 155.583 136.447 99.357 1.00 72.28 611 ASN A C 1
ATOM 4509 O O . ASN A 1 622 ? 155.912 135.268 99.514 1.00 72.28 611 ASN A O 1
ATOM 4514 N N . GLN A 1 623 ? 156.421 137.381 98.933 1.00 72.14 612 GLN A N 1
ATOM 4515 C CA . GLN A 1 623 ? 157.817 137.072 98.689 1.00 72.14 612 GLN A CA 1
ATOM 4516 C C . GLN A 1 623 ? 158.730 137.913 99.559 1.00 72.14 612 GLN A C 1
ATOM 4517 O O . GLN A 1 623 ? 159.926 137.663 99.619 1.00 72.14 612 GLN A O 1
ATOM 4523 N N . ILE A 1 624 ? 158.175 138.902 100.242 1.00 69.10 613 ILE A N 1
ATOM 4524 C CA . ILE A 1 624 ? 158.989 139.804 101.047 1.00 69.10 613 ILE A CA 1
ATOM 4525 C C . ILE A 1 624 ? 159.682 139.098 102.209 1.00 69.10 613 ILE A C 1
ATOM 4526 O O . ILE A 1 624 ? 160.712 139.562 102.684 1.00 69.10 613 ILE A O 1
ATOM 4531 N N . GLU A 1 625 ? 159.134 137.978 102.661 1.00 67.47 614 GLU A N 1
ATOM 4532 C CA . GLU A 1 625 ? 159.699 137.275 103.812 1.00 67.47 614 GLU A CA 1
ATOM 4533 C C . GLU A 1 625 ? 161.103 136.763 103.541 1.00 67.47 614 GLU A C 1
ATOM 4534 O O . GLU A 1 625 ? 161.855 136.493 104.472 1.00 67.47 614 GLU A O 1
ATOM 4540 N N . VAL A 1 626 ? 161.459 136.627 102.273 1.00 68.06 615 VAL A N 1
ATOM 4541 C CA . VAL A 1 626 ? 162.789 136.162 101.908 1.00 68.06 615 VAL A CA 1
ATOM 4542 C C . VAL A 1 626 ? 163.907 137.062 102.451 1.00 68.06 615 VAL A C 1
ATOM 4543 O O . VAL A 1 626 ? 165.069 136.673 102.447 1.00 68.06 615 VAL A O 1
ATOM 4547 N N . LEU A 1 627 ? 163.569 138.254 102.928 1.00 65.78 616 LEU A N 1
ATOM 4548 C CA . LEU A 1 627 ? 164.600 139.168 103.396 1.00 65.78 616 LEU A CA 1
ATOM 4549 C C . LEU A 1 627 ? 165.033 138.893 104.829 1.00 65.78 616 LEU A C 1
ATOM 4550 O O . LEU A 1 627 ? 166.019 139.482 105.280 1.00 65.78 616 LEU A O 1
ATOM 4555 N N . ASP A 1 628 ? 164.337 138.023 105.551 1.00 66.98 617 ASP A N 1
ATOM 4556 C CA . ASP A 1 628 ? 164.688 137.701 106.926 1.00 66.98 617 ASP A CA 1
ATOM 4557 C C . ASP A 1 628 ? 165.479 136.406 107.046 1.00 66.98 617 ASP A C 1
ATOM 4558 O O . ASP A 1 628 ? 165.700 135.932 108.164 1.00 66.98 617 ASP A O 1
ATOM 4563 N N . GLN A 1 629 ? 165.904 135.832 105.937 1.00 69.86 618 GLN A N 1
ATOM 4564 C CA . GLN A 1 629 ? 166.638 134.577 105.931 1.00 69.86 618 GLN A CA 1
ATOM 4565 C C . GLN A 1 629 ? 168.124 134.821 106.165 1.00 69.86 618 GLN A C 1
ATOM 4566 O O . GLN A 1 629 ? 168.644 135.889 105.833 1.00 69.86 618 GLN A O 1
ATOM 4572 N N . PRO A 1 630 ? 168.821 133.847 106.749 1.00 71.60 619 PRO A N 1
ATOM 4573 C CA . PRO A 1 630 ? 170.265 133.995 106.948 1.00 71.60 619 PRO A CA 1
ATOM 4574 C C . PRO A 1 630 ? 170.989 134.204 105.629 1.00 71.60 619 PRO A C 1
ATOM 4575 O O . PRO A 1 630 ? 170.610 133.654 104.595 1.00 71.60 619 PRO A O 1
ATOM 4579 N N . ILE A 1 631 ? 171.988 135.063 105.613 1.00 77.92 620 ILE A N 1
ATOM 4580 C CA . ILE A 1 631 ? 172.658 135.331 104.360 1.00 77.92 620 ILE A CA 1
ATOM 4581 C C . ILE A 1 631 ? 173.623 134.202 104.065 1.00 77.92 620 ILE A C 1
ATOM 4582 O O . ILE A 1 631 ? 174.603 134.017 104.779 1.00 77.92 620 ILE A O 1
ATOM 4587 N N . ASN A 1 632 ? 173.335 133.422 103.030 1.00 93.63 621 ASN A N 1
ATOM 4588 C CA . ASN A 1 632 ? 174.229 132.344 102.633 1.00 93.63 621 ASN A CA 1
ATOM 4589 C C . ASN A 1 632 ? 174.963 132.758 101.378 1.00 93.63 621 ASN A C 1
ATOM 4590 O O . ASN A 1 632 ? 174.443 132.617 100.276 1.00 93.63 621 ASN A O 1
ATOM 4595 N N . THR A 1 633 ? 176.169 133.279 101.541 1.00 100.91 622 THR A N 1
ATOM 4596 C CA . THR A 1 633 ? 176.944 133.735 100.400 1.00 100.91 622 THR A CA 1
ATOM 4597 C C . THR A 1 633 ? 178.090 132.775 100.136 1.00 100.91 622 THR A C 1
ATOM 4598 O O . THR A 1 633 ? 179.053 133.122 99.456 1.00 100.91 622 THR A O 1
ATOM 4602 N N . THR A 1 634 ? 177.986 131.560 100.663 1.00 103.95 623 THR A N 1
ATOM 4603 C CA . THR A 1 634 ? 179.060 130.585 100.503 1.00 103.95 623 THR A CA 1
ATOM 4604 C C . THR A 1 634 ? 179.304 130.275 99.038 1.00 103.95 623 THR A C 1
ATOM 4605 O O . THR A 1 634 ? 180.409 129.893 98.659 1.00 103.95 623 THR A O 1
ATOM 4609 N N . ASP A 1 635 ? 178.281 130.433 98.209 1.00 108.64 624 ASP A N 1
ATOM 4610 C CA . ASP A 1 635 ? 178.458 130.217 96.781 1.00 108.64 624 ASP A CA 1
ATOM 4611 C C . ASP A 1 635 ? 179.528 131.152 96.247 1.00 108.64 624 ASP A C 1
ATOM 4612 O O . ASP A 1 635 ? 180.317 130.769 95.387 1.00 108.64 624 ASP A O 1
ATOM 4617 N N . LEU A 1 636 ? 179.562 132.377 96.756 1.00 110.85 625 LEU A N 1
ATOM 4618 C CA . LEU A 1 636 ? 180.538 133.353 96.293 1.00 110.85 625 LEU A CA 1
ATOM 4619 C C . LEU A 1 636 ? 181.933 132.952 96.731 1.00 110.85 625 LEU A C 1
ATOM 4620 O O . LEU A 1 636 ? 182.108 132.386 97.808 1.00 110.85 625 LEU A O 1
ATOM 4625 N N . PRO A 1 637 ? 182.937 133.237 95.894 1.00 116.07 626 PRO A N 1
ATOM 4626 C CA . PRO A 1 637 ? 184.304 132.809 96.210 1.00 116.07 626 PRO A CA 1
ATOM 4627 C C . PRO A 1 637 ? 184.887 133.574 97.383 1.00 116.07 626 PRO A C 1
ATOM 4628 O O . PRO A 1 637 ? 185.598 132.986 98.195 1.00 116.07 626 PRO A O 1
ATOM 4632 N N . PHE A 1 638 ? 184.591 134.864 97.475 1.00 117.07 627 PHE A N 1
ATOM 4633 C CA . PHE A 1 638 ? 185.154 135.692 98.531 1.00 117.07 627 PHE A CA 1
ATOM 4634 C C . PHE A 1 638 ? 184.111 136.088 99.555 1.00 117.07 627 PHE A C 1
ATOM 4635 O O . PHE A 1 638 ? 182.918 136.099 99.255 1.00 117.07 627 PHE A O 1
ATOM 4643 N N . HIS A 1 639 ? 184.551 136.415 100.764 1.00 112.48 628 HIS A N 1
ATOM 4644 C CA . HIS A 1 639 ? 183.623 136.869 101.792 1.00 112.48 628 HIS A CA 1
ATOM 4645 C C . HIS A 1 639 ? 183.259 138.321 101.550 1.00 112.48 628 HIS A C 1
ATOM 4646 O O . HIS A 1 639 ? 184.059 139.080 101.005 1.00 112.48 628 HIS A O 1
ATOM 4648 N N . ILE A 1 640 ? 182.058 138.714 101.950 1.00 101.27 629 ILE A N 1
ATOM 4649 C CA . ILE A 1 640 ? 181.638 140.097 101.787 1.00 101.27 629 ILE A CA 1
ATOM 4650 C C . ILE A 1 640 ? 181.776 140.872 103.086 1.00 101.27 629 ILE A C 1
ATOM 4651 O O . ILE A 1 640 ? 181.182 140.499 104.093 1.00 101.27 629 ILE A O 1
ATOM 4656 N N . ASP A 1 641 ? 182.569 141.939 103.086 1.00 93.64 630 ASP A N 1
ATOM 4657 C CA . ASP A 1 641 ? 182.649 142.771 104.283 1.00 93.64 630 ASP A CA 1
ATOM 4658 C C . ASP A 1 641 ? 181.507 143.776 104.246 1.00 93.64 630 ASP A C 1
ATOM 4659 O O . ASP A 1 641 ? 181.605 144.824 103.606 1.00 93.64 630 ASP A O 1
ATOM 4664 N N . TRP A 1 642 ? 180.414 143.456 104.938 1.00 83.18 631 TRP A N 1
ATOM 4665 C CA . TRP A 1 642 ? 179.221 144.291 104.904 1.00 83.18 631 TRP A CA 1
ATOM 4666 C C . TRP A 1 642 ? 179.441 145.666 105.512 1.00 83.18 631 TRP A C 1
ATOM 4667 O O . TRP A 1 642 ? 178.615 146.558 105.290 1.00 83.18 631 TRP A O 1
ATOM 4678 N N . ASN A 1 643 ? 180.521 145.862 106.263 1.00 85.73 632 ASN A N 1
ATOM 4679 C CA . ASN A 1 643 ? 180.852 147.164 106.822 1.00 85.73 632 ASN A CA 1
ATOM 4680 C C . ASN A 1 643 ? 181.801 147.960 105.939 1.00 85.73 632 ASN A C 1
ATOM 4681 O O . ASN A 1 643 ? 182.150 149.091 106.291 1.00 85.73 632 ASN A O 1
ATOM 4686 N N . ASP A 1 644 ? 182.224 147.399 104.812 1.00 93.25 633 ASP A N 1
ATOM 4687 C CA . ASP A 1 644 ? 183.069 148.095 103.853 1.00 93.25 633 ASP A CA 1
ATOM 4688 C C . ASP A 1 644 ? 182.176 148.756 102.801 1.00 93.25 633 ASP A C 1
ATOM 4689 O O . ASP A 1 644 ? 180.954 148.833 102.965 1.00 93.25 633 ASP A O 1
ATOM 4694 N N . ASP A 1 645 ? 182.766 149.240 101.713 1.00 97.50 634 ASP A N 1
ATOM 4695 C CA . ASP A 1 645 ? 182.027 149.882 100.635 1.00 97.50 634 ASP A CA 1
ATOM 4696 C C . ASP A 1 645 ? 181.580 148.828 99.632 1.00 97.50 634 ASP A C 1
ATOM 4697 O O . ASP A 1 645 ? 182.404 148.058 99.127 1.00 97.50 634 ASP A O 1
ATOM 4702 N N . LEU A 1 646 ? 180.281 148.792 99.349 1.00 101.37 635 LEU A N 1
ATOM 4703 C CA . LEU A 1 646 ? 179.779 147.906 98.316 1.00 101.37 635 LEU A CA 1
ATOM 4704 C C . LEU A 1 646 ? 179.793 148.617 96.964 1.00 101.37 635 LEU A C 1
ATOM 4705 O O . LEU A 1 646 ? 179.554 149.825 96.885 1.00 101.37 635 LEU A O 1
ATOM 4710 N N . PRO A 1 647 ? 180.074 147.892 95.886 1.00 107.63 636 PRO A N 1
ATOM 4711 C CA . PRO A 1 647 ? 180.234 148.540 94.584 1.00 107.63 636 PRO A CA 1
ATOM 4712 C C . PRO A 1 647 ? 178.896 148.858 93.937 1.00 107.63 636 PRO A C 1
ATOM 4713 O O . PRO A 1 647 ? 177.841 148.364 94.340 1.00 107.63 636 PRO A O 1
ATOM 4717 N N . LEU A 1 648 ? 178.962 149.710 92.914 1.00 111.07 637 LEU A N 1
ATOM 4718 C CA . LEU A 1 648 ? 177.820 150.012 92.049 1.00 111.07 637 LEU A CA 1
ATOM 4719 C C . LEU A 1 648 ? 176.671 150.651 92.826 1.00 111.07 637 LEU A C 1
ATOM 4720 O O . LEU A 1 648 ? 175.515 150.240 92.706 1.00 111.07 637 LEU A O 1
ATOM 4725 N N . ASN A 1 649 ? 176.994 151.658 93.635 1.00 106.26 638 ASN A N 1
ATOM 4726 C CA . ASN A 1 649 ? 176.027 152.505 94.329 1.00 106.26 638 ASN A CA 1
ATOM 4727 C C . ASN A 1 649 ? 175.167 151.745 95.330 1.00 106.26 638 ASN A C 1
ATOM 4728 O O . ASN A 1 649 ? 174.134 152.264 95.768 1.00 106.26 638 ASN A O 1
ATOM 4733 N N . ILE A 1 650 ? 175.554 150.524 95.702 1.00 100.19 639 ILE A N 1
ATOM 4734 C CA . ILE A 1 650 ? 174.794 149.785 96.702 1.00 100.19 639 ILE A CA 1
ATOM 4735 C C . ILE A 1 650 ? 175.159 150.294 98.087 1.00 100.19 639 ILE A C 1
ATOM 4736 O O . ILE A 1 650 ? 176.340 150.425 98.428 1.00 100.19 639 ILE A O 1
ATOM 4741 N N . GLU A 1 651 ? 174.118 150.572 98.868 1.00 91.76 640 GLU A N 1
ATOM 4742 C CA . GLU A 1 651 ? 174.328 151.123 100.193 1.00 91.76 640 GLU A CA 1
ATOM 4743 C C . GLU A 1 651 ? 173.622 150.354 101.297 1.00 91.76 640 GLU A C 1
ATOM 4744 O O . GLU A 1 651 ? 172.412 150.148 101.239 1.00 91.76 640 GLU A O 1
ATOM 4750 N N . VAL A 1 652 ? 174.372 149.931 102.299 1.00 83.26 641 VAL A N 1
ATOM 4751 C CA . VAL A 1 652 ? 173.840 149.219 103.458 1.00 83.26 641 VAL A CA 1
ATOM 4752 C C . VAL A 1 652 ? 174.297 149.963 104.705 1.00 83.26 641 VAL A C 1
ATOM 4753 O O . VAL A 1 652 ? 175.412 150.503 104.722 1.00 83.26 641 VAL A O 1
ATOM 4757 N N . PRO A 1 653 ? 173.483 150.038 105.756 1.00 78.36 642 PRO A N 1
ATOM 4758 C CA . PRO A 1 653 ? 173.961 150.636 107.006 1.00 78.36 642 PRO A CA 1
ATOM 4759 C C . PRO A 1 653 ? 175.116 149.839 107.590 1.00 78.36 642 PRO A C 1
ATOM 4760 O O . PRO A 1 653 ? 175.084 148.608 107.642 1.00 78.36 642 PRO A O 1
ATOM 4764 N N . LYS A 1 654 ? 176.142 150.554 108.027 1.00 76.71 643 LYS A N 1
ATOM 4765 C CA . LYS A 1 654 ? 177.287 149.927 108.659 1.00 76.71 643 LYS A CA 1
ATOM 4766 C C . LYS A 1 654 ? 177.133 149.977 110.171 1.00 76.71 643 LYS A C 1
ATOM 4767 O O . LYS A 1 654 ? 176.550 150.913 110.725 1.00 76.71 643 LYS A O 1
ATOM 4773 N N . ILE A 1 655 ? 177.650 148.953 110.840 1.00 64.82 644 ILE A N 1
ATOM 4774 C CA . ILE A 1 655 ? 177.572 148.848 112.287 1.00 64.82 644 ILE A CA 1
ATOM 4775 C C . ILE A 1 655 ? 178.965 148.587 112.834 1.00 64.82 644 ILE A C 1
ATOM 4776 O O . ILE A 1 655 ? 179.774 147.899 112.202 1.00 64.82 644 ILE A O 1
ATOM 4781 N N . SER A 1 656 ? 179.249 149.155 114.003 1.00 60.48 645 SER A N 1
ATOM 4782 C CA . SER A 1 656 ? 180.503 148.892 114.693 1.00 60.48 645 SER A CA 1
ATOM 4783 C C . SER A 1 656 ? 180.398 147.707 115.637 1.00 60.48 645 SER A C 1
ATOM 4784 O O . SER A 1 656 ? 181.425 147.125 115.997 1.00 60.48 645 SER A O 1
ATOM 4787 N N . LEU A 1 657 ? 179.184 147.338 116.031 1.00 52.71 646 LEU A N 1
ATOM 4788 C CA . LEU A 1 657 ? 178.985 146.266 116.992 1.00 52.71 646 LEU A CA 1
ATOM 4789 C C . LEU A 1 657 ? 179.371 144.924 116.388 1.00 52.71 646 LEU A C 1
ATOM 4790 O O . LEU A 1 657 ? 178.893 144.554 115.313 1.00 52.71 646 LEU A O 1
ATOM 4795 N N . HIS A 1 658 ? 180.244 144.195 117.081 1.00 53.96 647 HIS A N 1
ATOM 4796 C CA . HIS A 1 658 ? 180.547 142.821 116.724 1.00 53.96 647 HIS A CA 1
ATOM 4797 C C . HIS A 1 658 ? 180.381 141.861 117.888 1.00 53.96 647 HIS A C 1
ATOM 4798 O O . HIS A 1 658 ? 180.621 140.663 117.715 1.00 53.96 647 HIS A O 1
ATOM 4805 N N . SER A 1 659 ? 179.977 142.345 119.059 1.00 49.06 648 SER A N 1
ATOM 4806 C CA . SER A 1 659 ? 179.837 141.507 120.241 1.00 49.06 648 SER A CA 1
ATOM 4807 C C . SER A 1 659 ? 178.841 142.157 121.181 1.00 49.06 648 SER A C 1
ATOM 4808 O O . SER A 1 659 ? 178.963 143.345 121.483 1.00 49.06 648 SER A O 1
ATOM 4811 N N . LEU A 1 660 ? 177.866 141.386 121.641 1.00 43.58 649 LEU A N 1
ATOM 4812 C CA . LEU A 1 660 ? 176.809 141.890 122.505 1.00 43.58 649 LEU A CA 1
ATOM 4813 C C . LEU A 1 660 ? 176.730 141.017 123.746 1.00 43.58 649 LEU A C 1
ATOM 4814 O O . LEU A 1 660 ? 176.472 139.815 123.647 1.00 43.58 649 LEU A O 1
ATOM 4819 N N . ILE A 1 661 ? 176.954 141.618 124.906 1.00 41.08 650 ILE A N 1
ATOM 4820 C CA . ILE A 1 661 ? 176.877 140.921 126.181 1.00 41.08 650 ILE A CA 1
ATOM 4821 C C . ILE A 1 661 ? 175.571 141.318 126.848 1.00 41.08 650 ILE A C 1
ATOM 4822 O O . ILE A 1 661 ? 175.218 142.501 126.878 1.00 41.08 650 ILE A O 1
ATOM 4827 N N . LEU A 1 662 ? 174.843 140.334 127.362 1.00 40.35 651 LEU A N 1
ATOM 4828 C CA . LEU A 1 662 ? 173.587 140.563 128.063 1.00 40.35 651 LEU A CA 1
ATOM 4829 C C . LEU A 1 662 ? 173.773 140.147 129.515 1.00 40.35 651 LEU A C 1
ATOM 4830 O O . LEU A 1 662 ? 173.920 138.959 129.811 1.00 40.35 651 LEU A O 1
ATOM 4835 N N . ASP A 1 663 ? 173.764 141.124 130.417 1.00 43.45 652 ASP A N 1
ATOM 4836 C CA . ASP A 1 663 ? 173.952 140.872 131.843 1.00 43.45 652 ASP A CA 1
ATOM 4837 C C . ASP A 1 663 ? 172.634 140.377 132.423 1.00 43.45 652 ASP A C 1
ATOM 4838 O O . ASP A 1 663 ? 171.810 141.163 132.891 1.00 43.45 652 ASP A O 1
ATOM 4843 N N . PHE A 1 664 ? 172.436 139.059 132.403 1.00 41.08 653 PHE A N 1
ATOM 4844 C CA . PHE A 1 664 ? 171.209 138.427 132.869 1.00 41.08 653 PHE A CA 1
ATOM 4845 C C . PHE A 1 664 ? 171.289 138.038 134.339 1.00 41.08 653 PHE A C 1
ATOM 4846 O O . PHE A 1 664 ? 170.634 137.083 134.763 1.00 41.08 653 PHE A O 1
ATOM 4854 N N . SER A 1 665 ? 172.082 138.766 135.125 1.00 41.67 654 SER A N 1
ATOM 4855 C CA . SER A 1 665 ? 172.310 138.388 136.514 1.00 41.67 654 SER A CA 1
ATOM 4856 C C . SER A 1 665 ? 171.071 138.609 137.369 1.00 41.67 654 SER A C 1
ATOM 4857 O O . SER A 1 665 ? 170.694 137.736 138.158 1.00 41.67 654 SER A O 1
ATOM 4860 N N . ALA A 1 666 ? 170.427 139.764 137.233 1.00 40.18 655 ALA A N 1
ATOM 4861 C CA . ALA A 1 666 ? 169.235 140.078 138.006 1.00 40.18 655 ALA A CA 1
ATOM 4862 C C . ALA A 1 666 ? 167.954 139.623 137.333 1.00 40.18 655 ALA A C 1
ATOM 4863 O O . ALA A 1 666 ? 166.871 139.898 137.850 1.00 40.18 655 ALA A O 1
ATOM 4865 N N . VAL A 1 667 ? 168.046 138.942 136.194 1.00 41.85 656 VAL A N 1
ATOM 4866 C CA . VAL A 1 667 ? 166.872 138.398 135.517 1.00 41.85 656 VAL A CA 1
ATOM 4867 C C . VAL A 1 667 ? 166.522 137.090 136.217 1.00 41.85 656 VAL A C 1
ATOM 4868 O O . VAL A 1 667 ? 167.212 136.084 136.065 1.00 41.85 656 VAL A O 1
ATOM 4872 N N . SER A 1 668 ? 165.440 137.107 136.993 1.00 43.28 657 SER A N 1
ATOM 4873 C CA . SER A 1 668 ? 165.087 135.970 137.833 1.00 43.28 657 SER A CA 1
ATOM 4874 C C . SER A 1 668 ? 164.541 134.810 137.008 1.00 43.28 657 SER A C 1
ATOM 4875 O O . SER A 1 668 ? 165.109 133.714 137.009 1.00 43.28 657 SER A O 1
ATOM 4878 N N . PHE A 1 669 ? 163.439 135.028 136.301 1.00 42.37 658 PHE A N 1
ATOM 4879 C CA . PHE A 1 669 ? 162.808 133.969 135.534 1.00 42.37 658 PHE A CA 1
ATOM 4880 C C . PHE A 1 669 ? 162.527 134.434 134.113 1.00 42.37 658 PHE A C 1
ATOM 4881 O O . PHE A 1 669 ? 162.677 135.608 133.773 1.00 42.37 658 PHE A O 1
ATOM 4889 N N . LEU A 1 670 ? 162.128 133.490 133.279 1.00 45.64 659 LEU A N 1
ATOM 4890 C CA . LEU A 1 670 ? 161.792 133.736 131.894 1.00 45.64 659 LEU A CA 1
ATOM 4891 C C . LEU A 1 670 ? 160.604 132.845 131.586 1.00 45.64 659 LEU A C 1
ATOM 4892 O O . LEU A 1 670 ? 160.659 131.651 131.830 1.00 45.64 659 LEU A O 1
ATOM 4897 N N . ASP A 1 671 ? 159.507 133.418 131.118 1.00 45.81 660 ASP A N 1
ATOM 4898 C CA . ASP A 1 671 ? 158.341 132.621 130.752 1.00 45.81 660 ASP A CA 1
ATOM 4899 C C . ASP A 1 671 ? 158.386 132.273 129.274 1.00 45.81 660 ASP A C 1
ATOM 4900 O O . ASP A 1 671 ? 159.381 132.539 128.625 1.00 45.81 660 ASP A O 1
ATOM 4905 N N . VAL A 1 672 ? 157.351 131.629 128.745 1.00 45.61 661 VAL A N 1
ATOM 4906 C CA . VAL A 1 672 ? 157.372 131.195 127.345 1.00 45.61 661 VAL A CA 1
ATOM 4907 C C . VAL A 1 672 ? 157.336 132.365 126.366 1.00 45.61 661 VAL A C 1
ATOM 4908 O O . VAL A 1 672 ? 157.982 132.324 125.331 1.00 45.61 661 VAL A O 1
ATOM 4912 N N . SER A 1 673 ? 156.591 133.408 126.696 1.00 46.19 662 SER A N 1
ATOM 4913 C CA . SER A 1 673 ? 156.546 134.580 125.845 1.00 46.19 662 SER A CA 1
ATOM 4914 C C . SER A 1 673 ? 157.917 135.224 125.763 1.00 46.19 662 SER A C 1
ATOM 4915 O O . SER A 1 673 ? 158.357 135.627 124.692 1.00 46.19 662 SER A O 1
ATOM 4918 N N . SER A 1 674 ? 158.604 135.308 126.891 1.00 45.21 663 SER A N 1
ATOM 4919 C CA . SER A 1 674 ? 159.918 135.940 126.921 1.00 45.21 663 SER A CA 1
ATOM 4920 C C . SER A 1 674 ? 160.987 135.118 126.194 1.00 45.21 663 SER A C 1
ATOM 4921 O O . SER A 1 674 ? 161.836 135.679 125.520 1.00 45.21 663 SER A O 1
ATOM 4924 N N . VAL A 1 675 ? 160.942 133.798 126.328 1.00 48.82 664 VAL A N 1
ATOM 4925 C CA . VAL A 1 675 ? 161.912 132.959 125.643 1.00 48.82 664 VAL A CA 1
ATOM 4926 C C . VAL A 1 675 ? 161.706 133.054 124.138 1.00 48.82 664 VAL A C 1
ATOM 4927 O O . VAL A 1 675 ? 162.672 133.066 123.384 1.00 48.82 664 VAL A O 1
ATOM 4931 N N . ARG A 1 676 ? 160.471 133.267 123.689 1.00 49.14 665 ARG A N 1
ATOM 4932 C CA . ARG A 1 676 ? 160.185 133.370 122.276 1.00 49.14 665 ARG A CA 1
ATOM 4933 C C . ARG A 1 676 ? 160.726 134.679 121.767 1.00 49.14 665 ARG A C 1
ATOM 4934 O O . ARG A 1 676 ? 161.370 134.718 120.748 1.00 49.14 665 ARG A O 1
ATOM 4942 N N . GLY A 1 677 ? 160.459 135.751 122.495 1.00 48.18 666 GLY A N 1
ATOM 4943 C CA . GLY A 1 677 ? 160.955 137.060 122.147 1.00 48.18 666 GLY A CA 1
ATOM 4944 C C . GLY A 1 677 ? 162.465 137.097 122.199 1.00 48.18 666 GLY A C 1
ATOM 4945 O O . GLY A 1 677 ? 163.094 137.719 121.365 1.00 48.18 666 GLY A O 1
ATOM 4946 N N . LEU A 1 678 ? 163.039 136.442 123.199 1.00 50.28 667 LEU A N 1
ATOM 4947 C CA . LEU A 1 678 ? 164.477 136.379 123.375 1.00 50.28 667 LEU A CA 1
ATOM 4948 C C . LEU A 1 678 ? 165.149 135.626 122.238 1.00 50.28 667 LEU A C 1
ATOM 4949 O O . LEU A 1 678 ? 166.106 136.104 121.677 1.00 50.28 667 LEU A O 1
ATOM 4954 N N . LYS A 1 679 ? 164.653 134.438 121.927 1.00 50.49 668 LYS A N 1
ATOM 4955 C CA . LYS A 1 679 ? 165.172 133.607 120.855 1.00 50.49 668 LYS A CA 1
ATOM 4956 C C . LYS A 1 679 ? 165.143 134.364 119.546 1.00 50.49 668 LYS A C 1
ATOM 4957 O O . LYS A 1 679 ? 166.079 134.286 118.764 1.00 50.49 668 LYS A O 1
ATOM 4963 N N . SER A 1 680 ? 164.072 135.109 119.350 1.00 50.49 669 SER A N 1
ATOM 4964 C CA . SER A 1 680 ? 163.875 135.912 118.172 1.00 50.49 669 SER A CA 1
ATOM 4965 C C . SER A 1 680 ? 164.967 136.979 118.050 1.00 50.49 669 SER A C 1
ATOM 4966 O O . SER A 1 680 ? 165.633 137.053 117.040 1.00 50.49 669 SER A O 1
ATOM 4969 N N . ILE A 1 681 ? 165.154 137.789 119.086 1.00 50.84 670 ILE A N 1
ATOM 4970 C CA . ILE A 1 681 ? 166.178 138.828 119.120 1.00 50.84 670 ILE A CA 1
ATOM 4971 C C . ILE A 1 681 ? 167.568 138.267 118.868 1.00 50.84 670 ILE A C 1
ATOM 4972 O O . ILE A 1 681 ? 168.317 138.807 118.065 1.00 50.84 670 ILE A O 1
ATOM 4977 N N . LEU A 1 682 ? 167.917 137.188 119.554 1.00 52.77 671 LEU A N 1
ATOM 4978 C CA . LEU A 1 682 ? 169.246 136.602 119.415 1.00 52.77 671 LEU A CA 1
ATOM 4979 C C . LEU A 1 682 ? 169.516 136.059 118.021 1.00 52.77 671 LEU A C 1
ATOM 4980 O O . LEU A 1 682 ? 170.597 136.256 117.482 1.00 52.77 671 LEU A O 1
ATOM 4985 N N . GLN A 1 683 ? 168.543 135.378 117.433 1.00 54.22 672 GLN A N 1
ATOM 4986 C CA . GLN A 1 683 ? 168.701 134.881 116.074 1.00 54.22 672 GLN A CA 1
ATOM 4987 C C . GLN A 1 683 ? 168.995 136.006 115.099 1.00 54.22 672 GLN A C 1
ATOM 4988 O O . GLN A 1 683 ? 169.808 135.853 114.201 1.00 54.22 672 GLN A O 1
ATOM 4994 N N . GLU A 1 684 ? 168.352 137.145 115.288 1.00 51.30 673 GLU A N 1
ATOM 4995 C CA . GLU A 1 684 ? 168.573 138.274 114.397 1.00 51.30 673 GLU A CA 1
ATOM 4996 C C . GLU A 1 684 ? 169.972 138.861 114.521 1.00 51.30 673 GLU A C 1
ATOM 4997 O O . GLU A 1 684 ? 170.579 139.217 113.520 1.00 51.30 673 GLU A O 1
ATOM 5003 N N . PHE A 1 685 ? 170.483 138.971 115.738 1.00 56.25 674 PHE A N 1
ATOM 5004 C CA . PHE A 1 685 ? 171.830 139.480 115.931 1.00 56.25 674 PHE A CA 1
ATOM 5005 C C . PHE A 1 685 ? 172.834 138.511 115.348 1.00 56.25 674 PHE A C 1
ATOM 5006 O O . PHE A 1 685 ? 173.799 138.914 114.710 1.00 56.25 674 PHE A O 1
ATOM 5014 N N . ILE A 1 686 ? 172.593 137.225 115.541 1.00 59.21 675 ILE A N 1
ATOM 5015 C CA . ILE A 1 686 ? 173.510 136.213 115.031 1.00 59.21 675 ILE A CA 1
ATOM 5016 C C . ILE A 1 686 ? 173.528 136.171 113.507 1.00 59.21 675 ILE A C 1
ATOM 5017 O O . ILE A 1 686 ? 174.581 135.980 112.908 1.00 59.21 675 ILE A O 1
ATOM 5022 N N . ARG A 1 687 ? 172.381 136.378 112.875 1.00 61.33 676 ARG A N 1
ATOM 5023 C CA . ARG A 1 687 ? 172.323 136.392 111.414 1.00 61.33 676 ARG A CA 1
ATOM 5024 C C . ARG A 1 687 ? 172.983 137.624 110.804 1.00 61.33 676 ARG A C 1
ATOM 5025 O O . ARG A 1 687 ? 173.251 137.647 109.610 1.00 61.33 676 ARG A O 1
ATOM 5033 N N . ILE A 1 688 ? 173.259 138.639 111.609 1.00 63.26 677 ILE A N 1
ATOM 5034 C CA . ILE A 1 688 ? 173.969 139.809 111.107 1.00 63.26 677 ILE A CA 1
ATOM 5035 C C . ILE A 1 688 ? 175.402 139.757 111.607 1.00 63.26 677 ILE A C 1
ATOM 5036 O O . ILE A 1 688 ? 176.071 140.782 111.677 1.00 63.26 677 ILE A O 1
ATOM 5041 N N . LYS A 1 689 ? 175.794 138.471 111.998 1.00 62.53 678 LYS A N 1
ATOM 5042 C CA . LYS A 1 689 ? 177.167 138.224 112.455 1.00 62.53 678 LYS A CA 1
ATOM 5043 C C . LYS A 1 689 ? 177.577 139.040 113.670 1.00 62.53 678 LYS A C 1
ATOM 5044 O O . LYS A 1 689 ? 178.665 139.602 113.700 1.00 62.53 678 LYS A O 1
ATOM 5050 N N . VAL A 1 690 ? 176.742 139.198 114.618 1.00 53.88 679 VAL A N 1
ATOM 5051 C CA . VAL A 1 690 ? 177.060 139.807 115.896 1.00 53.88 679 VAL A CA 1
ATOM 5052 C C . VAL A 1 690 ? 177.019 138.693 116.919 1.00 53.88 679 VAL A C 1
ATOM 5053 O O . VAL A 1 690 ? 176.022 137.988 117.025 1.00 53.88 679 VAL A O 1
ATOM 5057 N N . ASP A 1 691 ? 178.107 138.507 117.653 1.00 51.06 680 ASP A N 1
ATOM 5058 C CA . ASP A 1 691 ? 178.138 137.482 118.691 1.00 51.06 680 ASP A CA 1
ATOM 5059 C C . ASP A 1 691 ? 177.323 137.901 119.892 1.00 51.06 680 ASP A C 1
ATOM 5060 O O . ASP A 1 691 ? 177.325 139.062 120.278 1.00 51.06 680 ASP A O 1
ATOM 5065 N N . VAL A 1 692 ? 176.611 136.953 120.473 1.00 47.73 681 VAL A N 1
ATOM 5066 C CA . VAL A 1 692 ? 175.759 137.265 121.602 1.00 47.73 681 VAL A CA 1
ATOM 5067 C C . VAL A 1 692 ? 176.156 136.448 122.819 1.00 47.73 681 VAL A C 1
ATOM 5068 O O . VAL A 1 692 ? 176.479 135.275 122.704 1.00 47.73 681 VAL A O 1
ATOM 5072 N N . TYR A 1 693 ? 176.146 137.077 123.985 1.00 44.71 682 TYR A N 1
ATOM 5073 C CA . TYR A 1 693 ? 176.561 136.401 125.199 1.00 44.71 682 TYR A CA 1
ATOM 5074 C C . TYR A 1 693 ? 175.620 136.678 126.342 1.00 44.71 682 TYR A C 1
ATOM 5075 O O . TYR A 1 693 ? 175.241 137.817 126.572 1.00 44.71 682 TYR A O 1
ATOM 5084 N N . ILE A 1 694 ? 175.236 135.637 127.062 1.00 43.40 683 ILE A N 1
ATOM 5085 C CA . ILE A 1 694 ? 174.401 135.818 128.230 1.00 43.40 683 ILE A CA 1
ATOM 5086 C C . ILE A 1 694 ? 175.256 135.452 129.416 1.00 43.40 683 ILE A C 1
ATOM 5087 O O . ILE A 1 694 ? 175.833 134.374 129.460 1.00 43.40 683 ILE A O 1
ATOM 5092 N N . VAL A 1 695 ? 175.360 136.353 130.376 1.00 45.20 684 VAL A N 1
ATOM 5093 C CA . VAL A 1 695 ? 176.240 136.118 131.504 1.00 45.20 684 VAL A CA 1
ATOM 5094 C C . VAL A 1 695 ? 175.568 136.373 132.829 1.00 45.20 684 VAL A C 1
ATOM 5095 O O . VAL A 1 695 ? 174.458 136.895 132.879 1.00 45.20 684 VAL A O 1
ATOM 5099 N N . GLY A 1 696 ? 176.246 136.010 133.906 1.00 47.76 685 GLY A N 1
ATOM 5100 C CA . GLY A 1 696 ? 175.726 136.276 135.228 1.00 47.76 685 GLY A CA 1
ATOM 5101 C C . GLY A 1 696 ? 174.613 135.369 135.694 1.00 47.76 685 GLY A C 1
ATOM 5102 O O . GLY A 1 696 ? 174.055 135.609 136.769 1.00 47.76 685 GLY A O 1
ATOM 5103 N N . THR A 1 697 ? 174.225 134.372 134.914 1.00 53.40 686 THR A N 1
ATOM 5104 C CA . THR A 1 697 ? 173.083 133.532 135.283 1.00 53.40 686 THR A CA 1
ATOM 5105 C C . THR A 1 697 ? 173.471 132.324 136.127 1.00 53.40 686 THR A C 1
ATOM 5106 O O . THR A 1 697 ? 174.617 131.893 136.097 1.00 53.40 686 THR A O 1
ATOM 5110 N N . ASP A 1 698 ? 172.523 131.776 136.884 1.00 57.72 687 ASP A N 1
ATOM 5111 C CA . ASP A 1 698 ? 172.805 130.563 137.666 1.00 57.72 687 ASP A CA 1
ATOM 5112 C C . ASP A 1 698 ? 172.478 129.289 136.893 1.00 57.72 687 ASP A C 1
ATOM 5113 O O . ASP A 1 698 ? 171.881 129.350 135.822 1.00 57.72 687 ASP A O 1
ATOM 5118 N N . ASP A 1 699 ? 172.929 128.143 137.425 1.00 61.05 688 ASP A N 1
ATOM 5119 C CA . ASP A 1 699 ? 172.738 126.786 136.842 1.00 61.05 688 ASP A CA 1
ATOM 5120 C C . ASP A 1 699 ? 171.298 126.273 136.682 1.00 61.05 688 ASP A C 1
ATOM 5121 O O . ASP A 1 699 ? 171.044 125.413 135.849 1.00 61.05 688 ASP A O 1
ATOM 5126 N N . ASP A 1 700 ? 170.382 126.755 137.516 1.00 60.19 689 ASP A N 1
ATOM 5127 C CA . ASP A 1 700 ? 168.971 126.448 137.399 1.00 60.19 689 ASP A CA 1
ATOM 5128 C C . ASP A 1 700 ? 168.363 127.198 136.235 1.00 60.19 689 ASP A C 1
ATOM 5129 O O . ASP A 1 700 ? 167.531 126.657 135.517 1.00 60.19 689 ASP A O 1
ATOM 5134 N N . PHE A 1 701 ? 168.779 128.444 136.045 1.00 54.87 690 PHE A N 1
ATOM 5135 C CA . PHE A 1 701 ? 168.266 129.246 134.950 1.00 54.87 690 PHE A CA 1
ATOM 5136 C C . PHE A 1 701 ? 168.557 128.585 133.617 1.00 54.87 690 PHE A C 1
ATOM 5137 O O . PHE A 1 701 ? 167.684 128.501 132.764 1.00 54.87 690 PHE A O 1
ATOM 5145 N N . ILE A 1 702 ? 169.781 128.111 133.438 1.00 56.28 691 ILE A N 1
ATOM 5146 C CA . ILE A 1 702 ? 170.159 127.481 132.186 1.00 56.28 691 ILE A CA 1
ATOM 5147 C C . ILE A 1 702 ? 169.461 126.150 132.021 1.00 56.28 691 ILE A C 1
ATOM 5148 O O . ILE A 1 702 ? 169.027 125.806 130.927 1.00 56.28 691 ILE A O 1
ATOM 5153 N N . GLU A 1 703 ? 169.274 125.398 133.097 1.00 59.18 692 GLU A N 1
ATOM 5154 C CA . GLU A 1 703 ? 168.530 124.145 132.999 1.00 59.18 692 GLU A CA 1
ATOM 5155 C C . GLU A 1 703 ? 167.113 124.358 132.472 1.00 59.18 692 GLU A C 1
ATOM 5156 O O . GLU A 1 703 ? 166.666 123.640 131.579 1.00 59.18 692 GLU A O 1
ATOM 5162 N N . LYS A 1 704 ? 166.411 125.345 133.012 1.00 56.25 693 LYS A N 1
ATOM 5163 C CA . LYS A 1 704 ? 165.055 125.641 132.567 1.00 56.25 693 LYS A CA 1
ATOM 5164 C C . LYS A 1 704 ? 164.990 126.029 131.095 1.00 56.25 693 LYS A C 1
ATOM 5165 O O . LYS A 1 704 ? 164.044 125.666 130.401 1.00 56.25 693 LYS A O 1
ATOM 5171 N N . LEU A 1 705 ? 165.984 126.766 130.618 1.00 54.22 694 LEU A N 1
ATOM 5172 C CA . LEU A 1 705 ? 166.008 127.195 129.225 1.00 54.22 694 LEU A CA 1
ATOM 5173 C C . LEU A 1 705 ? 166.123 126.012 128.287 1.00 54.22 694 LEU A C 1
ATOM 5174 O O . LEU A 1 705 ? 165.631 126.056 127.167 1.00 54.22 694 LEU A O 1
ATOM 5179 N N . ASN A 1 706 ? 166.783 124.954 128.730 1.00 57.78 695 ASN A N 1
ATOM 5180 C CA . ASN A 1 706 ? 166.874 123.747 127.923 1.00 57.78 695 ASN A CA 1
ATOM 5181 C C . ASN A 1 706 ? 165.500 123.110 127.748 1.00 57.78 695 ASN A C 1
ATOM 5182 O O . ASN A 1 706 ? 165.208 122.541 126.702 1.00 57.78 695 ASN A O 1
ATOM 5187 N N . ARG A 1 707 ? 164.656 123.198 128.770 1.00 57.27 696 ARG A N 1
ATOM 5188 C CA . ARG A 1 707 ? 163.299 122.663 128.669 1.00 57.27 696 ARG A CA 1
ATOM 5189 C C . ARG A 1 707 ? 162.419 123.478 127.725 1.00 57.27 696 ARG A C 1
ATOM 5190 O O . ARG A 1 707 ? 161.426 122.964 127.220 1.00 57.27 696 ARG A O 1
ATOM 5198 N N . TYR A 1 708 ? 162.772 124.737 127.488 1.00 52.41 697 TYR A N 1
ATOM 5199 C CA . TYR A 1 708 ? 162.008 125.582 126.568 1.00 52.41 697 TYR A CA 1
ATOM 5200 C C . TYR A 1 708 ? 162.386 125.338 125.126 1.00 52.41 697 TYR A C 1
ATOM 5201 O O . TYR A 1 708 ? 161.845 125.979 124.234 1.00 52.41 697 TYR A O 1
ATOM 5210 N N . GLU A 1 709 ? 163.331 124.440 124.888 1.00 56.91 698 GLU A N 1
ATOM 5211 C CA . GLU A 1 709 ? 163.813 124.180 123.529 1.00 56.91 698 GLU A CA 1
ATOM 5212 C C . GLU A 1 709 ? 164.439 125.429 122.938 1.00 56.91 698 GLU A C 1
ATOM 5213 O O . GLU A 1 709 ? 164.297 125.695 121.750 1.00 56.91 698 GLU A O 1
ATOM 5219 N N . PHE A 1 710 ? 165.131 126.198 123.768 1.00 52.83 699 PHE A N 1
ATOM 5220 C CA . PHE A 1 710 ? 165.756 127.435 123.322 1.00 52.83 699 PHE A CA 1
ATOM 5221 C C . PHE A 1 710 ? 166.983 127.216 122.452 1.00 52.83 699 PHE A C 1
ATOM 5222 O O . PHE A 1 710 ? 167.225 127.975 121.524 1.00 52.83 699 PHE A O 1
ATOM 5230 N N . PHE A 1 711 ? 167.777 126.207 122.770 1.00 55.30 700 PHE A N 1
ATOM 5231 C CA . PHE A 1 711 ? 169.024 126.008 122.042 1.00 55.30 700 PHE A CA 1
ATOM 5232 C C . PHE A 1 711 ? 168.854 125.173 120.792 1.00 55.30 700 PHE A C 1
ATOM 5233 O O . PHE A 1 711 ? 168.035 124.263 120.753 1.00 55.30 700 PHE A O 1
ATOM 5241 N N . ASP A 1 712 ? 169.631 125.489 119.768 1.00 60.86 701 ASP A N 1
ATOM 5242 C CA . ASP A 1 712 ? 169.541 124.771 118.508 1.00 60.86 701 ASP A CA 1
ATOM 5243 C C . ASP A 1 712 ? 170.805 125.084 117.736 1.00 60.86 701 ASP A C 1
ATOM 5244 O O . ASP A 1 712 ? 171.789 125.538 118.312 1.00 60.86 701 ASP A O 1
ATOM 5249 N N . GLY A 1 713 ? 170.787 124.835 116.433 1.00 60.90 702 GLY A N 1
ATOM 5250 C CA . GLY A 1 713 ? 171.983 124.961 115.623 1.00 60.90 702 GLY A CA 1
ATOM 5251 C C . GLY A 1 713 ? 172.560 126.357 115.585 1.00 60.90 702 GLY A C 1
ATOM 5252 O O . GLY A 1 713 ? 173.776 126.525 115.598 1.00 60.90 702 GLY A O 1
ATOM 5253 N N . GLU A 1 714 ? 171.686 127.347 115.523 1.00 60.15 703 GLU A N 1
ATOM 5254 C CA . GLU A 1 714 ? 172.099 128.733 115.449 1.00 60.15 703 GLU A CA 1
ATOM 5255 C C . GLU A 1 714 ? 172.361 129.331 116.822 1.00 60.15 703 GLU A C 1
ATOM 5256 O O . GLU A 1 714 ? 173.332 130.046 117.013 1.00 60.15 703 GLU A O 1
ATOM 5262 N N . VAL A 1 715 ? 171.480 129.045 117.767 1.00 56.87 704 VAL A N 1
ATOM 5263 C CA . VAL A 1 715 ? 171.619 129.524 119.130 1.00 56.87 704 VAL A CA 1
ATOM 5264 C C . VAL A 1 715 ? 172.166 128.403 119.973 1.00 56.87 704 VAL A C 1
ATOM 5265 O O . VAL A 1 715 ? 171.489 127.406 120.191 1.00 56.87 704 VAL A O 1
ATOM 5269 N N . LYS A 1 716 ? 173.385 128.556 120.462 1.00 55.10 705 LYS A N 1
ATOM 5270 C CA . LYS A 1 716 ? 174.021 127.473 121.198 1.00 55.10 705 LYS A CA 1
ATOM 5271 C C . LYS A 1 716 ? 174.254 127.790 122.660 1.00 55.10 705 LYS A C 1
ATOM 5272 O O . LYS A 1 716 ? 174.155 128.935 123.071 1.00 55.10 705 LYS A O 1
ATOM 5278 N N . SER A 1 717 ? 174.558 126.766 123.436 1.00 54.73 706 SER A N 1
ATOM 5279 C CA . SER A 1 717 ? 174.805 126.975 124.843 1.00 54.73 706 SER A CA 1
ATOM 5280 C C . SER A 1 717 ? 176.187 127.569 125.123 1.00 54.73 706 SER A C 1
ATOM 5281 O O . SER A 1 717 ? 176.516 127.790 126.270 1.00 54.73 706 SER A O 1
ATOM 5284 N N . SER A 1 718 ? 176.981 127.816 124.078 1.00 52.44 707 SER A N 1
ATOM 5285 C CA . SER A 1 718 ? 178.296 128.447 124.215 1.00 52.44 707 SER A CA 1
ATOM 5286 C C . SER A 1 718 ? 178.192 129.950 124.488 1.00 52.44 707 SER A C 1
ATOM 5287 O O . SER A 1 718 ? 179.151 130.546 124.958 1.00 52.44 707 SER A O 1
ATOM 5290 N N . ILE A 1 719 ? 177.061 130.562 124.198 1.00 48.33 708 ILE A N 1
ATOM 5291 C CA . ILE A 1 719 ? 176.775 131.972 124.435 1.00 48.33 708 ILE A CA 1
ATOM 5292 C C . ILE A 1 719 ? 176.689 132.300 125.913 1.00 48.33 708 ILE A C 1
ATOM 5293 O O . ILE A 1 719 ? 176.536 133.472 126.268 1.00 48.33 708 ILE A O 1
ATOM 5298 N N . PHE A 1 720 ? 176.741 131.282 126.757 1.00 47.80 709 PHE A N 1
ATOM 5299 C CA . PHE A 1 720 ? 176.628 131.493 128.188 1.00 47.80 709 PHE A CA 1
ATOM 5300 C C . PHE A 1 720 ? 177.994 131.538 128.842 1.00 47.80 709 PHE A C 1
ATOM 5301 O O . PHE A 1 720 ? 178.793 130.623 128.689 1.00 47.80 709 PHE A O 1
ATOM 5309 N N . PHE A 1 721 ? 178.269 132.621 129.552 1.00 47.19 710 PHE A N 1
ATOM 5310 C CA . PHE A 1 721 ? 179.552 132.778 130.223 1.00 47.19 710 PHE A CA 1
ATOM 5311 C C . PHE A 1 721 ? 179.297 133.090 131.677 1.00 47.19 710 PHE A C 1
ATOM 5312 O O . PHE A 1 721 ? 178.231 133.573 132.031 1.00 47.19 710 PHE A O 1
ATOM 5320 N N . LEU A 1 722 ? 180.260 132.787 132.532 1.00 47.19 711 LEU A N 1
ATOM 5321 C CA . LEU A 1 722 ? 180.063 132.992 133.962 1.00 47.19 711 LEU A CA 1
ATOM 5322 C C . LEU A 1 722 ? 179.818 134.443 134.325 1.00 47.19 711 LEU A C 1
ATOM 5323 O O . LEU A 1 722 ? 178.878 134.742 135.052 1.00 47.19 711 LEU A O 1
ATOM 5328 N N . THR A 1 723 ? 180.648 135.347 133.824 1.00 46.64 712 THR A N 1
ATOM 5329 C CA . THR A 1 723 ? 180.528 136.751 134.183 1.00 46.64 712 THR A CA 1
ATOM 5330 C C . THR A 1 723 ? 180.751 137.635 132.979 1.00 46.64 712 THR A C 1
ATOM 5331 O O . THR A 1 723 ? 181.067 137.139 131.906 1.00 46.64 712 THR A O 1
ATOM 5335 N N . ILE A 1 724 ? 180.571 138.939 133.143 1.00 43.98 713 ILE A N 1
ATOM 5336 C CA . ILE A 1 724 ? 180.804 139.882 132.054 1.00 43.98 713 ILE A CA 1
ATOM 5337 C C . ILE A 1 724 ? 182.268 139.907 131.644 1.00 43.98 713 ILE A C 1
ATOM 5338 O O . ILE A 1 724 ? 182.579 139.896 130.462 1.00 43.98 713 ILE A O 1
ATOM 5343 N N . HIS A 1 725 ? 183.165 139.942 132.613 1.00 45.96 714 HIS A N 1
ATOM 5344 C CA . HIS A 1 725 ? 184.583 139.995 132.311 1.00 45.96 714 HIS A CA 1
ATOM 5345 C C . HIS A 1 725 ? 185.014 138.754 131.548 1.00 45.96 714 HIS A C 1
ATOM 5346 O O . HIS A 1 725 ? 185.822 138.846 130.638 1.00 45.96 714 HIS A O 1
ATOM 5353 N N . ASP A 1 726 ? 184.456 137.603 131.898 1.00 49.00 715 ASP A N 1
ATOM 5354 C CA . ASP A 1 726 ? 184.758 136.379 131.171 1.00 49.00 715 ASP A CA 1
ATOM 5355 C C . ASP A 1 726 ? 184.396 136.527 129.701 1.00 49.00 715 ASP A C 1
ATOM 5356 O O . ASP A 1 726 ? 185.195 136.206 128.832 1.00 49.00 715 ASP A O 1
ATOM 5361 N N . ALA A 1 727 ? 183.199 137.029 129.424 1.00 47.03 716 ALA A N 1
ATOM 5362 C CA . ALA A 1 727 ? 182.761 137.221 128.046 1.00 47.03 716 ALA A CA 1
ATOM 5363 C C . ALA A 1 727 ? 183.608 138.259 127.335 1.00 47.03 716 ALA A C 1
ATOM 5364 O O . ALA A 1 727 ? 184.007 138.051 126.203 1.00 47.03 716 ALA A O 1
ATOM 5366 N N . VAL A 1 728 ? 183.899 139.364 128.003 1.00 47.69 717 VAL A N 1
ATOM 5367 C CA . VAL A 1 728 ? 184.730 140.408 127.422 1.00 47.69 717 VAL A CA 1
ATOM 5368 C C . VAL A 1 728 ? 186.120 139.898 127.070 1.00 47.69 717 VAL A C 1
ATOM 5369 O O . VAL A 1 728 ? 186.615 140.161 125.985 1.00 47.69 717 VAL A O 1
ATOM 5373 N N . LEU A 1 729 ? 186.743 139.165 127.977 1.00 50.68 718 LEU A N 1
ATOM 5374 C CA . LEU A 1 729 ? 188.070 138.623 127.731 1.00 50.68 718 LEU A CA 1
ATOM 5375 C C . LEU A 1 729 ? 188.023 137.632 126.595 1.00 50.68 718 LEU A C 1
ATOM 5376 O O . LEU A 1 729 ? 188.920 137.595 125.765 1.00 50.68 718 LEU A O 1
ATOM 5381 N N . HIS A 1 730 ? 186.973 136.830 126.554 1.00 51.89 719 HIS A N 1
ATOM 5382 C CA . HIS A 1 730 ? 186.805 135.871 125.478 1.00 51.89 719 HIS A CA 1
ATOM 5383 C C . HIS A 1 730 ? 186.706 136.595 124.153 1.00 51.89 719 HIS A C 1
ATOM 5384 O O . HIS A 1 730 ? 187.251 136.138 123.154 1.00 51.89 719 HIS A O 1
ATOM 5391 N N . ILE A 1 731 ? 186.022 137.729 124.139 1.00 52.69 720 ILE A N 1
ATOM 5392 C CA . ILE A 1 731 ? 185.908 138.527 122.931 1.00 52.69 720 ILE A CA 1
ATOM 5393 C C . ILE A 1 731 ? 187.238 139.192 122.549 1.00 52.69 720 ILE A C 1
ATOM 5394 O O . ILE A 1 731 ? 187.624 139.139 121.390 1.00 52.69 720 ILE A O 1
ATOM 5399 N N . LEU A 1 732 ? 187.941 139.804 123.505 1.00 59.12 721 LEU A N 1
ATOM 5400 C CA . LEU A 1 732 ? 189.225 140.415 123.181 1.00 59.12 721 LEU A CA 1
ATOM 5401 C C . LEU A 1 732 ? 190.178 139.405 122.560 1.00 59.12 721 LEU A C 1
ATOM 5402 O O . LEU A 1 732 ? 190.883 139.723 121.597 1.00 59.12 721 LEU A O 1
ATOM 5407 N N . MET A 1 733 ? 190.145 138.180 123.088 1.00 64.41 722 MET A N 1
ATOM 5408 C CA . MET A 1 733 ? 190.965 137.038 122.655 1.00 64.41 722 MET A CA 1
ATOM 5409 C C . MET A 1 733 ? 190.617 136.602 121.238 1.00 64.41 722 MET A C 1
ATOM 5410 O O . MET A 1 733 ? 191.483 136.262 120.450 1.00 64.41 722 MET A O 1
ATOM 5415 N N . LYS A 1 734 ? 189.329 136.566 120.946 1.00 65.58 723 LYS A N 1
ATOM 5416 C CA . LYS A 1 734 ? 188.812 136.274 119.610 1.00 65.58 723 LYS A CA 1
ATOM 5417 C C . LYS A 1 734 ? 189.232 137.345 118.612 1.00 65.58 723 LYS A C 1
ATOM 5418 O O . LYS A 1 734 ? 189.739 137.037 117.527 1.00 65.58 723 LYS A O 1
ATOM 5424 N N . LYS A 1 735 ? 189.033 138.613 118.968 1.00 69.51 724 LYS A N 1
ATOM 5425 C CA . LYS A 1 735 ? 189.270 139.693 118.016 1.00 69.51 724 LYS A CA 1
ATOM 5426 C C . LYS A 1 735 ? 190.758 139.889 117.759 1.00 69.51 724 LYS A C 1
ATOM 5427 O O . LYS A 1 735 ? 191.170 140.144 116.622 1.00 69.51 724 LYS A O 1
ATOM 5433 N N . ASP A 1 736 ? 191.575 139.728 118.787 1.00 78.43 725 ASP A N 1
ATOM 5434 C CA . ASP A 1 736 ? 193.007 139.929 118.630 1.00 78.43 725 ASP A CA 1
ATOM 5435 C C . ASP A 1 736 ? 193.680 138.662 118.137 1.00 78.43 725 ASP A C 1
ATOM 5436 O O . ASP A 1 736 ? 193.479 138.249 116.996 1.00 78.43 725 ASP A O 1
ATOM 5441 N N . ASN B 1 18 ? 194.017 131.678 127.451 1.00 63.62 7 ASN B N 1
ATOM 5442 C CA . ASN B 1 18 ? 193.063 132.542 128.128 1.00 63.62 7 ASN B CA 1
ATOM 5443 C C . ASN B 1 18 ? 193.411 132.666 129.605 1.00 63.62 7 ASN B C 1
ATOM 5444 O O . ASN B 1 18 ? 193.813 131.691 130.248 1.00 63.62 7 ASN B O 1
ATOM 5449 N N . GLN B 1 19 ? 193.276 133.864 130.148 1.00 56.82 8 GLN B N 1
ATOM 5450 C CA . GLN B 1 19 ? 193.512 134.002 131.573 1.00 56.82 8 GLN B CA 1
ATOM 5451 C C . GLN B 1 19 ? 192.789 135.195 132.144 1.00 56.82 8 GLN B C 1
ATOM 5452 O O . GLN B 1 19 ? 192.975 136.316 131.686 1.00 56.82 8 GLN B O 1
ATOM 5458 N N . TYR B 1 20 ? 191.944 134.947 133.129 1.00 47.39 9 TYR B N 1
ATOM 5459 C CA . TYR B 1 20 ? 191.216 135.995 133.789 1.00 47.39 9 TYR B CA 1
ATOM 5460 C C . TYR B 1 20 ? 192.116 136.452 134.905 1.00 47.39 9 TYR B C 1
ATOM 5461 O O . TYR B 1 20 ? 192.171 135.822 135.955 1.00 47.39 9 TYR B O 1
ATOM 5470 N N . ILE B 1 21 ? 192.857 137.526 134.680 1.00 49.48 10 ILE B N 1
ATOM 5471 C CA . ILE B 1 21 ? 193.783 138.028 135.684 1.00 49.48 10 ILE B CA 1
ATOM 5472 C C . ILE B 1 21 ? 193.338 139.382 136.209 1.00 49.48 10 ILE B C 1
ATOM 5473 O O . ILE B 1 21 ? 193.233 140.339 135.452 1.00 49.48 10 ILE B O 1
ATOM 5478 N N . VAL B 1 22 ? 193.067 139.461 137.505 1.00 47.89 11 VAL B N 1
ATOM 5479 C CA . VAL B 1 22 ? 192.624 140.710 138.100 1.00 47.89 11 VAL B CA 1
ATOM 5480 C C . VAL B 1 22 ? 193.369 141.038 139.375 1.00 47.89 11 VAL B C 1
ATOM 5481 O O . VAL B 1 22 ? 193.568 140.171 140.215 1.00 47.89 11 VAL B O 1
ATOM 5485 N N . ALA B 1 23 ? 193.804 142.281 139.517 1.00 49.73 12 ALA B N 1
ATOM 5486 C CA . ALA B 1 23 ? 194.439 142.714 140.749 1.00 49.73 12 ALA B CA 1
ATOM 5487 C C . ALA B 1 23 ? 193.862 144.066 141.092 1.00 49.73 12 ALA B C 1
ATOM 5488 O O . ALA B 1 23 ? 194.230 145.068 140.496 1.00 49.73 12 ALA B O 1
ATOM 5490 N N . ARG B 1 24 ? 192.942 144.101 142.043 1.00 48.32 13 ARG B N 1
ATOM 5491 C CA . ARG B 1 24 ? 192.320 145.346 142.443 1.00 48.32 13 ARG B CA 1
ATOM 5492 C C . ARG B 1 24 ? 192.122 145.320 143.936 1.00 48.32 13 ARG B C 1
ATOM 5493 O O . ARG B 1 24 ? 192.150 144.268 144.542 1.00 48.32 13 ARG B O 1
ATOM 5501 N N . PRO B 1 25 ? 191.950 146.485 144.553 1.00 51.21 14 PRO B N 1
ATOM 5502 C CA . PRO B 1 25 ? 191.634 146.462 145.984 1.00 51.21 14 PRO B CA 1
ATOM 5503 C C . PRO B 1 25 ? 190.258 145.878 146.258 1.00 51.21 14 PRO B C 1
ATOM 5504 O O . PRO B 1 25 ? 189.381 145.836 145.396 1.00 51.21 14 PRO B O 1
ATOM 5508 N N . VAL B 1 26 ? 190.081 145.417 147.491 1.00 51.45 15 VAL B N 1
ATOM 5509 C CA . VAL B 1 26 ? 188.779 144.950 147.946 1.00 51.45 15 VAL B CA 1
ATOM 5510 C C . VAL B 1 26 ? 187.877 146.159 148.132 1.00 51.45 15 VAL B C 1
ATOM 5511 O O . VAL B 1 26 ? 188.232 147.113 148.831 1.00 51.45 15 VAL B O 1
ATOM 5515 N N . TYR B 1 27 ? 186.707 146.127 147.505 1.00 52.23 16 TYR B N 1
ATOM 5516 C CA . TYR B 1 27 ? 185.854 147.302 147.395 1.00 52.23 16 TYR B CA 1
ATOM 5517 C C . TYR B 1 27 ? 184.523 147.050 148.078 1.00 52.23 16 TYR B C 1
ATOM 5518 O O . TYR B 1 27 ? 183.803 146.114 147.720 1.00 52.23 16 TYR B O 1
ATOM 5527 N N . SER B 1 28 ? 184.106 147.962 148.942 1.00 51.79 17 SER B N 1
ATOM 5528 C CA . SER B 1 28 ? 182.768 147.899 149.485 1.00 51.79 17 SER B CA 1
ATOM 5529 C C . SER B 1 28 ? 182.058 148.898 148.586 1.00 51.79 17 SER B C 1
ATOM 5530 O O . SER B 1 28 ? 182.716 149.719 147.961 1.00 51.79 17 SER B O 1
ATOM 5533 N N . THR B 1 29 ? 180.740 148.852 148.491 1.00 53.93 18 THR B N 1
ATOM 5534 C CA . THR B 1 29 ? 180.053 149.762 147.594 1.00 53.93 18 THR B CA 1
ATOM 5535 C C . THR B 1 29 ? 180.382 151.216 147.958 1.00 53.93 18 THR B C 1
ATOM 5536 O O . THR B 1 29 ? 180.602 152.038 147.075 1.00 53.93 18 THR B O 1
ATOM 5540 N N . ASN B 1 30 ? 180.452 151.526 149.244 1.00 56.13 19 ASN B N 1
ATOM 5541 C CA . ASN B 1 30 ? 180.798 152.876 149.680 1.00 56.13 19 ASN B CA 1
ATOM 5542 C C . ASN B 1 30 ? 182.204 153.271 149.251 1.00 56.13 19 ASN B C 1
ATOM 5543 O O . ASN B 1 30 ? 182.420 154.380 148.779 1.00 56.13 19 ASN B O 1
ATOM 5548 N N . ALA B 1 31 ? 183.159 152.369 149.413 1.00 56.64 20 ALA B N 1
ATOM 5549 C CA . ALA B 1 31 ? 184.535 152.644 149.023 1.00 56.64 20 ALA B CA 1
ATOM 5550 C C . ALA B 1 31 ? 184.693 152.838 147.522 1.00 56.64 20 ALA B C 1
ATOM 5551 O O . ALA B 1 31 ? 185.453 153.694 147.085 1.00 56.64 20 ALA B O 1
ATOM 5553 N N . PHE B 1 32 ? 183.991 152.037 146.733 1.00 56.00 21 PHE B N 1
ATOM 5554 C CA . PHE B 1 32 ? 184.081 152.164 145.293 1.00 56.00 21 PHE B CA 1
ATOM 5555 C C . PHE B 1 32 ? 183.589 153.539 144.876 1.00 56.00 21 PHE B C 1
ATOM 5556 O O . PHE B 1 32 ? 184.192 154.184 144.032 1.00 56.00 21 PHE B O 1
ATOM 5564 N N . GLU B 1 33 ? 182.521 154.025 145.501 1.00 60.58 22 GLU B N 1
ATOM 5565 C CA . GLU B 1 33 ? 181.981 155.328 145.136 1.00 60.58 22 GLU B CA 1
ATOM 5566 C C . GLU B 1 33 ? 182.878 156.459 145.578 1.00 60.58 22 GLU B C 1
ATOM 5567 O O . GLU B 1 33 ? 182.930 157.513 144.959 1.00 60.58 22 GLU B O 1
ATOM 5573 N N . GLU B 1 34 ? 183.598 156.241 146.656 1.00 61.95 23 GLU B N 1
ATOM 5574 C CA . GLU B 1 34 ? 184.469 157.288 147.160 1.00 61.95 23 GLU B CA 1
ATOM 5575 C C . GLU B 1 34 ? 185.774 157.359 146.381 1.00 61.95 23 GLU B C 1
ATOM 5576 O O . GLU B 1 34 ? 186.529 158.315 146.523 1.00 61.95 23 GLU B O 1
ATOM 5582 N N . ASN B 1 35 ? 186.044 156.353 145.560 1.00 62.31 24 ASN B N 1
ATOM 5583 C CA . ASN B 1 35 ? 187.266 156.336 144.770 1.00 62.31 24 ASN B CA 1
ATOM 5584 C C . ASN B 1 35 ? 186.965 156.558 143.304 1.00 62.31 24 ASN B C 1
ATOM 5585 O O . ASN B 1 35 ? 187.873 156.647 142.488 1.00 62.31 24 ASN B O 1
ATOM 5590 N N . HIS B 1 36 ? 185.690 156.641 142.965 1.00 61.37 25 HIS B N 1
ATOM 5591 C CA . HIS B 1 36 ? 185.304 156.848 141.588 1.00 61.37 25 HIS B CA 1
ATOM 5592 C C . HIS B 1 36 ? 184.302 157.973 141.517 1.00 61.37 25 HIS B C 1
ATOM 5593 O O . HIS B 1 36 ? 183.250 157.909 142.143 1.00 61.37 25 HIS B O 1
ATOM 5600 N N . LYS B 1 37 ? 184.654 159.026 140.789 1.00 67.41 26 LYS B N 1
ATOM 5601 C CA . LYS B 1 37 ? 183.772 160.178 140.658 1.00 67.41 26 LYS B CA 1
ATOM 5602 C C . LYS B 1 37 ? 182.486 159.788 139.971 1.00 67.41 26 LYS B C 1
ATOM 5603 O O . LYS B 1 37 ? 182.490 159.406 138.803 1.00 67.41 26 LYS B O 1
ATOM 5605 N N . LYS B 1 38 ? 181.383 159.885 140.695 1.00 65.19 27 LYS B N 1
ATOM 5606 C CA . LYS B 1 38 ? 180.107 159.520 140.123 1.00 65.19 27 LYS B CA 1
ATOM 5607 C C . LYS B 1 38 ? 179.467 160.714 139.455 1.00 65.19 27 LYS B C 1
ATOM 5608 O O . LYS B 1 38 ? 179.155 161.699 140.110 1.00 65.19 27 LYS B O 1
ATOM 5614 N N . THR B 1 39 ? 179.269 160.629 138.150 1.00 69.26 28 THR B N 1
ATOM 5615 C CA . THR B 1 39 ? 178.613 161.700 137.432 1.00 69.26 28 THR B CA 1
ATOM 5616 C C . THR B 1 39 ? 177.355 162.083 138.171 1.00 69.26 28 THR B C 1
ATOM 5617 O O . THR B 1 39 ? 176.519 161.232 138.468 1.00 69.26 28 THR B O 1
ATOM 5621 N N . GLY B 1 40 ? 177.216 163.361 138.481 1.00 77.33 29 GLY B N 1
ATOM 5622 C CA . GLY B 1 40 ? 176.045 163.819 139.193 1.00 77.33 29 GLY B CA 1
ATOM 5623 C C . GLY B 1 40 ? 174.928 163.972 138.197 1.00 77.33 29 GLY B C 1
ATOM 5624 O O . GLY B 1 40 ? 175.006 164.811 137.302 1.00 77.33 29 GLY B O 1
ATOM 5625 N N . ARG B 1 41 ? 173.891 163.161 138.334 1.00 83.78 30 ARG B N 1
ATOM 5626 C CA . ARG B 1 41 ? 172.827 163.205 137.340 1.00 83.78 30 ARG B CA 1
ATOM 5627 C C . ARG B 1 41 ? 171.532 163.627 138.012 1.00 83.78 30 ARG B C 1
ATOM 5628 O O . ARG B 1 41 ? 171.107 163.004 138.990 1.00 83.78 30 ARG B O 1
ATOM 5636 N N . HIS B 1 42 ? 170.908 164.671 137.483 1.00 110.02 31 HIS B N 1
ATOM 5637 C CA . HIS B 1 42 ? 169.643 165.137 138.028 1.00 110.02 31 HIS B CA 1
ATOM 5638 C C . HIS B 1 42 ? 168.506 164.291 137.498 1.00 110.02 31 HIS B C 1
ATOM 5639 O O . HIS B 1 42 ? 168.299 164.213 136.288 1.00 110.02 31 HIS B O 1
ATOM 5641 N N . HIS B 1 43 ? 167.769 163.650 138.396 1.00 117.38 32 HIS B N 1
ATOM 5642 C CA . HIS B 1 43 ? 166.622 162.858 137.976 1.00 117.38 32 HIS B CA 1
ATOM 5643 C C . HIS B 1 43 ? 165.506 163.759 137.482 1.00 117.38 32 HIS B C 1
ATOM 5644 O O . HIS B 1 43 ? 165.312 164.855 138.006 1.00 117.38 32 HIS B O 1
ATOM 5651 N N . LYS B 1 44 ? 164.756 163.295 136.490 1.00 123.14 33 LYS B N 1
ATOM 5652 C CA . LYS B 1 44 ? 163.653 164.084 135.962 1.00 123.14 33 LYS B CA 1
ATOM 5653 C C . LYS B 1 44 ? 162.426 163.930 136.840 1.00 123.14 33 LYS B C 1
ATOM 5654 O O . LYS B 1 44 ? 161.732 162.918 136.774 1.00 123.14 33 LYS B O 1
ATOM 5656 N N . THR B 1 45 ? 162.156 164.933 137.664 1.00 127.31 34 THR B N 1
ATOM 5657 C CA . THR B 1 45 ? 161.001 164.884 138.548 1.00 127.31 34 THR B CA 1
ATOM 5658 C C . THR B 1 45 ? 159.696 165.001 137.781 1.00 127.31 34 THR B C 1
ATOM 5659 O O . THR B 1 45 ? 159.651 165.596 136.710 1.00 127.31 34 THR B O 1
ATOM 5663 N N . PHE B 1 46 ? 158.626 164.441 138.329 1.00 129.11 35 PHE B N 1
ATOM 5664 C CA . PHE B 1 46 ? 157.324 164.553 137.686 1.00 129.11 35 PHE B CA 1
ATOM 5665 C C . PHE B 1 46 ? 157.023 165.999 137.343 1.00 129.11 35 PHE B C 1
ATOM 5666 O O . PHE B 1 46 ? 156.453 166.284 136.291 1.00 129.11 35 PHE B O 1
ATOM 5674 N N . LEU B 1 47 ? 157.407 166.917 138.222 1.00 128.70 36 LEU B N 1
ATOM 5675 C CA . LEU B 1 47 ? 157.107 168.323 138.002 1.00 128.70 36 LEU B CA 1
ATOM 5676 C C . LEU B 1 47 ? 157.632 168.809 136.657 1.00 128.70 36 LEU B C 1
ATOM 5677 O O . LEU B 1 47 ? 156.911 169.460 135.905 1.00 128.70 36 LEU B O 1
ATOM 5682 N N . ASP B 1 48 ? 158.888 168.496 136.365 1.00 128.19 37 ASP B N 1
ATOM 5683 C CA . ASP B 1 48 ? 159.482 168.917 135.106 1.00 128.19 37 ASP B CA 1
ATOM 5684 C C . ASP B 1 48 ? 158.769 168.239 133.953 1.00 128.19 37 ASP B C 1
ATOM 5685 O O . ASP B 1 48 ? 158.418 168.884 132.967 1.00 128.19 37 ASP B O 1
ATOM 5690 N N . HIS B 1 49 ? 158.552 166.935 134.075 1.00 128.21 38 HIS B N 1
ATOM 5691 C CA . HIS B 1 49 ? 157.872 166.197 133.026 1.00 128.21 38 HIS B CA 1
ATOM 5692 C C . HIS B 1 49 ? 156.599 166.922 132.663 1.00 128.21 38 HIS B C 1
ATOM 5693 O O . HIS B 1 49 ? 156.197 166.944 131.502 1.00 128.21 38 HIS B O 1
ATOM 5700 N N . LEU B 1 50 ? 155.958 167.519 133.659 1.00 128.04 39 LEU B N 1
ATOM 5701 C CA . LEU B 1 50 ? 154.711 168.228 133.425 1.00 128.04 39 LEU B CA 1
ATOM 5702 C C . LEU B 1 50 ? 154.951 169.429 132.534 1.00 128.04 39 LEU B C 1
ATOM 5703 O O . LEU B 1 50 ? 154.178 169.690 131.614 1.00 128.04 39 LEU B O 1
ATOM 5708 N N . LYS B 1 51 ? 156.047 170.136 132.773 1.00 126.82 40 LYS B N 1
ATOM 5709 C CA . LYS B 1 51 ? 156.349 171.328 131.986 1.00 126.82 40 LYS B CA 1
ATOM 5710 C C . LYS B 1 51 ? 156.601 171.012 130.514 1.00 126.82 40 LYS B C 1
ATOM 5711 O O . LYS B 1 51 ? 155.959 171.581 129.634 1.00 126.82 40 LYS B O 1
ATOM 5717 N N . VAL B 1 52 ? 157.532 170.104 130.245 1.00 126.40 41 VAL B N 1
ATOM 5718 C CA . VAL B 1 52 ? 157.837 169.752 128.863 1.00 126.40 41 VAL B CA 1
ATOM 5719 C C . VAL B 1 52 ? 156.561 169.258 128.204 1.00 126.40 41 VAL B C 1
ATOM 5720 O O . VAL B 1 52 ? 156.369 169.430 127.001 1.00 126.40 41 VAL B O 1
ATOM 5724 N N . CYS B 1 53 ? 155.678 168.661 128.994 1.00 125.40 42 CYS B N 1
ATOM 5725 C CA . CYS B 1 53 ? 154.402 168.204 128.464 1.00 125.40 42 CYS B CA 1
ATOM 5726 C C . CYS B 1 53 ? 153.607 169.364 127.886 1.00 125.40 42 CYS B C 1
ATOM 5727 O O . CYS B 1 53 ? 152.998 169.232 126.828 1.00 125.40 42 CYS B O 1
ATOM 5730 N N . CYS B 1 54 ? 153.614 170.500 128.573 1.00 121.94 43 CYS B N 1
ATOM 5731 C CA . CYS B 1 54 ? 152.842 171.652 128.115 1.00 121.94 43 CYS B CA 1
ATOM 5732 C C . CYS B 1 54 ? 153.722 172.657 127.380 1.00 121.94 43 CYS B C 1
ATOM 5733 O O . CYS B 1 54 ? 153.533 173.864 127.510 1.00 121.94 43 CYS B O 1
ATOM 5736 N N . SER B 1 55 ? 154.683 172.163 126.609 1.00 115.95 44 SER B N 1
ATOM 5737 C CA . SER B 1 55 ? 155.596 173.049 125.891 1.00 115.95 44 SER B CA 1
ATOM 5738 C C . SER B 1 55 ? 154.878 173.955 124.902 1.00 115.95 44 SER B C 1
ATOM 5739 O O . SER B 1 55 ? 155.165 175.148 124.836 1.00 115.95 44 SER B O 1
ATOM 5742 N N . CYS B 1 56 ? 153.956 173.393 124.128 1.00 112.20 45 CYS B N 1
ATOM 5743 C CA . CYS B 1 56 ? 153.224 174.172 123.128 1.00 112.20 45 CYS B CA 1
ATOM 5744 C C . CYS B 1 56 ? 154.142 174.688 122.028 1.00 112.20 45 CYS B C 1
ATOM 5745 O O . CYS B 1 56 ? 153.835 175.689 121.382 1.00 112.20 45 CYS B O 1
ATOM 5748 N N . SER B 1 57 ? 155.262 174.010 121.805 1.00 106.09 46 SER B N 1
ATOM 5749 C CA . SER B 1 57 ? 156.151 174.396 120.715 1.00 106.09 46 SER B CA 1
ATOM 5750 C C . SER B 1 57 ? 155.413 174.297 119.389 1.00 106.09 46 SER B C 1
ATOM 5751 O O . SER B 1 57 ? 154.563 173.426 119.214 1.00 106.09 46 SER B O 1
ATOM 5754 N N . PRO B 1 58 ? 155.734 175.192 118.444 1.00 103.72 47 PRO B N 1
ATOM 5755 C CA . PRO B 1 58 ? 155.054 175.180 117.145 1.00 103.72 47 PRO B CA 1
ATOM 5756 C C . PRO B 1 58 ? 155.235 173.845 116.446 1.00 103.72 47 PRO B C 1
ATOM 5757 O O . PRO B 1 58 ? 154.260 173.267 115.971 1.00 103.72 47 PRO B O 1
ATOM 5761 N N . GLN B 1 59 ? 156.465 173.353 116.393 1.00 100.57 48 GLN B N 1
ATOM 5762 C CA . GLN B 1 59 ? 156.717 172.060 115.781 1.00 100.57 48 GLN B CA 1
ATOM 5763 C C . GLN B 1 59 ? 155.955 171.003 116.537 1.00 100.57 48 GLN B C 1
ATOM 5764 O O . GLN B 1 59 ? 155.351 170.115 115.941 1.00 100.57 48 GLN B O 1
ATOM 5770 N N . LYS B 1 60 ? 155.971 171.073 117.862 1.00 100.56 49 LYS B N 1
ATOM 5771 C CA . LYS B 1 60 ? 155.307 170.048 118.656 1.00 100.56 49 LYS B CA 1
ATOM 5772 C C . LYS B 1 60 ? 153.871 169.857 118.200 1.00 100.56 49 LYS B C 1
ATOM 5773 O O . LYS B 1 60 ? 153.430 168.728 117.988 1.00 100.56 49 LYS B O 1
ATOM 5779 N N . ALA B 1 61 ? 153.142 170.954 118.041 1.00 95.99 50 ALA B N 1
ATOM 5780 C CA . ALA B 1 61 ? 151.742 170.870 117.635 1.00 95.99 50 ALA B CA 1
ATOM 5781 C C . ALA B 1 61 ? 151.576 170.169 116.293 1.00 95.99 50 ALA B C 1
ATOM 5782 O O . ALA B 1 61 ? 150.665 169.364 116.119 1.00 95.99 50 ALA B O 1
ATOM 5784 N N . LYS B 1 62 ? 152.496 170.500 115.350 1.00 91.66 51 LYS B N 1
ATOM 5785 C CA . LYS B 1 62 ? 152.436 169.877 114.036 1.00 91.66 51 LYS B CA 1
ATOM 5786 C C . LYS B 1 62 ? 152.521 168.369 114.175 1.00 91.66 51 LYS B C 1
ATOM 5787 O O . LYS B 1 62 ? 151.781 167.639 113.528 1.00 91.66 51 LYS B O 1
ATOM 5793 N N . ARG B 1 63 ? 153.383 167.894 115.023 1.00 91.99 52 ARG B N 1
ATOM 5794 C CA . ARG B 1 63 ? 153.539 166.469 115.249 1.00 91.99 52 ARG B CA 1
ATOM 5795 C C . ARG B 1 63 ? 152.261 165.869 115.788 1.00 91.99 52 ARG B C 1
ATOM 5796 O O . ARG B 1 63 ? 151.802 164.842 115.302 1.00 91.99 52 ARG B O 1
ATOM 5804 N N . ILE B 1 64 ? 151.675 166.514 116.785 1.00 84.40 53 ILE B N 1
ATOM 5805 C CA . ILE B 1 64 ? 150.471 165.987 117.402 1.00 84.40 53 ILE B CA 1
ATOM 5806 C C . ILE B 1 64 ? 149.331 165.863 116.405 1.00 84.40 53 ILE B C 1
ATOM 5807 O O . ILE B 1 64 ? 148.669 164.832 116.345 1.00 84.40 53 ILE B O 1
ATOM 5812 N N . VAL B 1 65 ? 149.077 166.908 115.629 1.00 80.53 54 VAL B N 1
ATOM 5813 C CA . VAL B 1 65 ? 147.942 166.864 114.715 1.00 80.53 54 VAL B CA 1
ATOM 5814 C C . VAL B 1 65 ? 148.163 165.804 113.648 1.00 80.53 54 VAL B C 1
ATOM 5815 O O . VAL B 1 65 ? 147.246 165.064 113.303 1.00 80.53 54 VAL B O 1
ATOM 5819 N N . LEU B 1 66 ? 149.380 165.718 113.133 1.00 77.12 55 LEU B N 1
ATOM 5820 C CA . LEU B 1 66 ? 149.688 164.704 112.141 1.00 77.12 55 LEU B CA 1
ATOM 5821 C C . LEU B 1 66 ? 149.517 163.322 112.735 1.00 77.12 55 LEU B C 1
ATOM 5822 O O . LEU B 1 66 ? 149.078 162.401 112.054 1.00 77.12 55 LEU B O 1
ATOM 5827 N N . SER B 1 67 ? 149.868 163.169 114.002 1.00 71.48 56 SER B N 1
ATOM 5828 C CA . SER B 1 67 ? 149.742 161.881 114.659 1.00 71.48 56 SER B CA 1
ATOM 5829 C C . SER B 1 67 ? 148.286 161.465 114.803 1.00 71.48 56 SER B C 1
ATOM 5830 O O . SER B 1 67 ? 147.979 160.277 114.787 1.00 71.48 56 SER B O 1
ATOM 5833 N N . LEU B 1 68 ? 147.392 162.433 114.951 1.00 65.66 57 LEU B N 1
ATOM 5834 C CA . LEU B 1 68 ? 145.981 162.133 115.149 1.00 65.66 57 LEU B CA 1
ATOM 5835 C C . LEU B 1 68 ? 145.243 161.991 113.838 1.00 65.66 57 LEU B C 1
ATOM 5836 O O . LEU B 1 68 ? 144.149 161.440 113.801 1.00 65.66 57 LEU B O 1
ATOM 5841 N N . PHE B 1 69 ? 145.834 162.477 112.760 1.00 63.58 58 PHE B N 1
ATOM 5842 C CA . PHE B 1 69 ? 145.230 162.339 111.449 1.00 63.58 58 PHE B CA 1
ATOM 5843 C C . PHE B 1 69 ? 146.297 161.758 110.561 1.00 63.58 58 PHE B C 1
ATOM 5844 O O . PHE B 1 69 ? 146.856 162.453 109.725 1.00 63.58 58 PHE B O 1
ATOM 5852 N N . PRO B 1 70 ? 146.591 160.468 110.738 1.00 59.53 59 PRO B N 1
ATOM 5853 C CA . PRO B 1 70 ? 147.686 159.844 109.987 1.00 59.53 59 PRO B CA 1
ATOM 5854 C C . PRO B 1 70 ? 147.550 159.920 108.467 1.00 59.53 59 PRO B C 1
ATOM 5855 O O . PRO B 1 70 ? 148.559 159.814 107.780 1.00 59.53 59 PRO B O 1
ATOM 5859 N N . ILE B 1 71 ? 146.342 160.097 107.952 1.00 59.42 60 ILE B N 1
ATOM 5860 C CA . ILE B 1 71 ? 146.138 160.127 106.511 1.00 59.42 60 ILE B CA 1
ATOM 5861 C C . ILE B 1 71 ? 146.881 161.301 105.885 1.00 59.42 60 ILE B C 1
ATOM 5862 O O . ILE B 1 71 ? 147.289 161.233 104.731 1.00 59.42 60 ILE B O 1
ATOM 5867 N N . ALA B 1 72 ? 147.075 162.368 106.651 1.00 63.14 61 ALA B N 1
ATOM 5868 C CA . ALA B 1 72 ? 147.782 163.546 106.151 1.00 63.14 61 ALA B CA 1
ATOM 5869 C C . ALA B 1 72 ? 149.258 163.268 105.911 1.00 63.14 61 ALA B C 1
ATOM 5870 O O . ALA B 1 72 ? 149.937 164.061 105.271 1.00 63.14 61 ALA B O 1
ATOM 5872 N N . SER B 1 73 ? 149.758 162.151 106.416 1.00 65.29 62 SER B N 1
ATOM 5873 C CA . SER B 1 73 ? 151.149 161.787 106.190 1.00 65.29 62 SER B CA 1
ATOM 5874 C C . SER B 1 73 ? 151.326 160.749 105.088 1.00 65.29 62 SER B C 1
ATOM 5875 O O . SER B 1 73 ? 152.141 160.941 104.194 1.00 65.29 62 SER B O 1
ATOM 5878 N N . TRP B 1 74 ? 150.569 159.659 105.133 1.00 61.32 63 TRP B N 1
ATOM 5879 C CA . TRP B 1 74 ? 150.764 158.580 104.158 1.00 61.32 63 TRP B CA 1
ATOM 5880 C C . TRP B 1 74 ? 150.104 158.799 102.794 1.00 61.32 63 TRP B C 1
ATOM 5881 O O . TRP B 1 74 ? 150.599 158.314 101.783 1.00 61.32 63 TRP B O 1
ATOM 5892 N N . LEU B 1 75 ? 148.988 159.509 102.764 1.00 63.21 64 LEU B N 1
ATOM 5893 C CA . LEU B 1 75 ? 148.304 159.739 101.500 1.00 63.21 64 LEU B CA 1
ATOM 5894 C C . LEU B 1 75 ? 149.136 160.593 100.540 1.00 63.21 64 LEU B C 1
ATOM 5895 O O . LEU B 1 75 ? 149.259 160.258 99.368 1.00 63.21 64 LEU B O 1
ATOM 5900 N N . PRO B 1 76 ? 149.725 161.691 101.037 1.00 65.60 65 PRO B N 1
ATOM 5901 C CA . PRO B 1 76 ? 150.562 162.535 100.181 1.00 65.60 65 PRO B CA 1
ATOM 5902 C C . PRO B 1 76 ? 151.785 161.799 99.659 1.00 65.60 65 PRO B C 1
ATOM 5903 O O . PRO B 1 76 ? 152.404 162.263 98.709 1.00 65.60 65 PRO B O 1
ATOM 5907 N N . ALA B 1 77 ? 152.129 160.671 100.264 1.00 66.29 66 ALA B N 1
ATOM 5908 C CA . ALA B 1 77 ? 153.293 159.904 99.843 1.00 66.29 66 ALA B CA 1
ATOM 5909 C C . ALA B 1 77 ? 152.921 158.617 99.122 1.00 66.29 66 ALA B C 1
ATOM 5910 O O . ALA B 1 77 ? 153.706 157.673 99.095 1.00 66.29 66 ALA B O 1
ATOM 5912 N N . TYR B 1 78 ? 151.735 158.569 98.535 1.00 67.45 67 TYR B N 1
ATOM 5913 C CA . TYR B 1 78 ? 151.274 157.343 97.888 1.00 67.45 67 TYR B CA 1
ATOM 5914 C C . TYR B 1 78 ? 151.956 157.048 96.562 1.00 67.45 67 TYR B C 1
ATOM 5915 O O . TYR B 1 78 ? 151.884 157.850 95.639 1.00 67.45 67 TYR B O 1
ATOM 5924 N N . ARG B 1 79 ? 152.617 155.904 96.461 1.00 72.60 68 ARG B N 1
ATOM 5925 C CA . ARG B 1 79 ? 153.249 155.490 95.224 1.00 72.60 68 ARG B CA 1
ATOM 5926 C C . ARG B 1 79 ? 152.200 154.917 94.280 1.00 72.60 68 ARG B C 1
ATOM 5927 O O . ARG B 1 79 ? 151.926 153.721 94.316 1.00 72.60 68 ARG B O 1
ATOM 5935 N N . LEU B 1 80 ? 151.615 155.756 93.432 1.00 73.80 69 LEU B N 1
ATOM 5936 C CA . LEU B 1 80 ? 150.546 155.310 92.532 1.00 73.80 69 LEU B CA 1
ATOM 5937 C C . LEU B 1 80 ? 150.917 154.154 91.612 1.00 73.80 69 LEU B C 1
ATOM 5938 O O . LEU B 1 80 ? 150.191 153.173 91.530 1.00 73.80 69 LEU B O 1
ATOM 5943 N N . LYS B 1 81 ? 152.034 154.270 90.914 1.00 76.66 70 LYS B N 1
ATOM 5944 C CA . LYS B 1 81 ? 152.431 153.240 89.966 1.00 76.66 70 LYS B CA 1
ATOM 5945 C C . LYS B 1 81 ? 152.672 151.891 90.619 1.00 76.66 70 LYS B C 1
ATOM 5946 O O . LYS B 1 81 ? 152.526 150.854 89.977 1.00 76.66 70 LYS B O 1
ATOM 5952 N N . GLU B 1 82 ? 153.036 151.886 91.891 1.00 74.89 71 GLU B N 1
ATOM 5953 C CA . GLU B 1 82 ? 153.370 150.624 92.537 1.00 74.89 71 GLU B CA 1
ATOM 5954 C C . GLU B 1 82 ? 152.300 150.097 93.476 1.00 74.89 71 GLU B C 1
ATOM 5955 O O . GLU B 1 82 ? 152.370 148.943 93.894 1.00 74.89 71 GLU B O 1
ATOM 5961 N N . TRP B 1 83 ? 151.309 150.913 93.813 1.00 68.42 72 TRP B N 1
ATOM 5962 C CA . TRP B 1 83 ? 150.329 150.482 94.806 1.00 68.42 72 TRP B CA 1
ATOM 5963 C C . TRP B 1 83 ? 148.871 150.535 94.386 1.00 68.42 72 TRP B C 1
ATOM 5964 O O . TRP B 1 83 ? 148.054 149.826 94.958 1.00 68.42 72 TRP B O 1
ATOM 5975 N N . LEU B 1 84 ? 148.523 151.360 93.409 1.00 65.74 73 LEU B N 1
ATOM 5976 C CA . LEU B 1 84 ? 147.109 151.522 93.067 1.00 65.74 73 LEU B CA 1
ATOM 5977 C C . LEU B 1 84 ? 146.416 150.236 92.625 1.00 65.74 73 LEU B C 1
ATOM 5978 O O . LEU B 1 84 ? 145.376 149.880 93.166 1.00 65.74 73 LEU B O 1
ATOM 5983 N N . LEU B 1 85 ? 146.966 149.583 91.614 1.00 62.54 74 LEU B N 1
ATOM 5984 C CA . LEU B 1 85 ? 146.385 148.365 91.101 1.00 62.54 74 LEU B CA 1
ATOM 5985 C C . LEU B 1 85 ? 146.357 147.303 92.179 1.00 62.54 74 LEU B C 1
ATOM 5986 O O . LEU B 1 85 ? 145.400 146.551 92.292 1.00 62.54 74 LEU B O 1
ATOM 5991 N N . SER B 1 86 ? 147.419 147.249 92.969 1.00 59.99 75 SER B N 1
ATOM 5992 C CA . SER B 1 86 ? 147.528 146.286 94.047 1.00 59.99 75 SER B CA 1
ATOM 5993 C C . SER B 1 86 ? 146.408 146.534 95.049 1.00 59.99 75 SER B C 1
ATOM 5994 O O . SER B 1 86 ? 145.620 145.653 95.340 1.00 59.99 75 SER B O 1
ATOM 5997 N N . ASP B 1 87 ? 146.369 147.743 95.582 1.00 58.51 76 ASP B N 1
ATOM 5998 C CA . ASP B 1 87 ? 145.338 148.193 96.507 1.00 58.51 76 ASP B CA 1
ATOM 5999 C C . ASP B 1 87 ? 143.943 147.947 95.953 1.00 58.51 76 ASP B C 1
ATOM 6000 O O . ASP B 1 87 ? 143.059 147.514 96.695 1.00 58.51 76 ASP B O 1
ATOM 6005 N N . ILE B 1 88 ? 143.732 148.190 94.660 1.00 57.98 77 ILE B N 1
ATOM 6006 C CA . ILE B 1 88 ? 142.420 147.952 94.066 1.00 57.98 77 ILE B CA 1
ATOM 6007 C C . ILE B 1 88 ? 142.051 146.476 94.150 1.00 57.98 77 ILE B C 1
ATOM 6008 O O . ILE B 1 88 ? 140.933 146.121 94.541 1.00 57.98 77 ILE B O 1
ATOM 6013 N N . VAL B 1 89 ? 142.986 145.592 93.795 1.00 56.15 78 VAL B N 1
ATOM 6014 C CA . VAL B 1 89 ? 142.690 144.159 93.786 1.00 56.15 78 VAL B CA 1
ATOM 6015 C C . VAL B 1 89 ? 142.433 143.654 95.202 1.00 56.15 78 VAL B C 1
ATOM 6016 O O . VAL B 1 89 ? 141.459 142.930 95.463 1.00 56.15 78 VAL B O 1
ATOM 6020 N N . SER B 1 90 ? 143.310 144.022 96.140 1.00 54.72 79 SER B N 1
ATOM 6021 C CA . SER B 1 90 ? 143.133 143.604 97.522 1.00 54.72 79 SER B CA 1
ATOM 6022 C C . SER B 1 90 ? 141.852 144.173 98.111 1.00 54.72 79 SER B C 1
ATOM 6023 O O . SER B 1 90 ? 141.199 143.525 98.933 1.00 54.72 79 SER B O 1
ATOM 6026 N N . GLY B 1 91 ? 141.444 145.344 97.640 1.00 53.76 80 GLY B N 1
ATOM 6027 C CA . GLY B 1 91 ? 140.225 145.963 98.125 1.00 53.76 80 GLY B CA 1
ATOM 6028 C C . GLY B 1 91 ? 138.955 145.292 97.659 1.00 53.76 80 GLY B C 1
ATOM 6029 O O . GLY B 1 91 ? 138.046 145.060 98.450 1.00 53.76 80 GLY B O 1
ATOM 6030 N N . ILE B 1 92 ? 138.882 144.975 96.375 1.00 53.21 81 ILE B N 1
ATOM 6031 C CA . ILE B 1 92 ? 137.714 144.294 95.842 1.00 53.21 81 ILE B CA 1
ATOM 6032 C C . ILE B 1 92 ? 137.591 142.902 96.429 1.00 53.21 81 ILE B C 1
ATOM 6033 O O . ILE B 1 92 ? 136.500 142.477 96.794 1.00 53.21 81 ILE B O 1
ATOM 6038 N N . SER B 1 93 ? 138.705 142.197 96.542 1.00 53.45 82 SER B N 1
ATOM 6039 C CA . SER B 1 93 ? 138.694 140.872 97.139 1.00 53.45 82 SER B CA 1
ATOM 6040 C C . SER B 1 93 ? 138.258 140.902 98.593 1.00 53.45 82 SER B C 1
ATOM 6041 O O . SER B 1 93 ? 137.411 140.116 99.002 1.00 53.45 82 SER B O 1
ATOM 6044 N N . THR B 1 94 ? 138.826 141.811 99.373 1.00 53.73 83 THR B N 1
ATOM 6045 C CA . THR B 1 94 ? 138.519 141.870 100.797 1.00 53.73 83 THR B CA 1
ATOM 6046 C C . THR B 1 94 ? 137.099 142.342 101.032 1.00 53.73 83 THR B C 1
ATOM 6047 O O . THR B 1 94 ? 136.404 141.821 101.894 1.00 53.73 83 THR B O 1
ATOM 6051 N N . GLY B 1 95 ? 136.666 143.334 100.275 1.00 51.63 84 GLY B N 1
ATOM 6052 C CA . GLY B 1 95 ? 135.299 143.811 100.390 1.00 51.63 84 GLY B CA 1
ATOM 6053 C C . GLY B 1 95 ? 134.289 142.720 100.108 1.00 51.63 84 GLY B C 1
ATOM 6054 O O . GLY B 1 95 ? 133.252 142.623 100.773 1.00 51.63 84 GLY B O 1
ATOM 6055 N N . ILE B 1 96 ? 134.584 141.876 99.119 1.00 51.80 85 ILE B N 1
ATOM 6056 C CA . ILE B 1 96 ? 133.717 140.735 98.854 1.00 51.80 85 ILE B CA 1
ATOM 6057 C C . ILE B 1 96 ? 133.691 139.797 100.054 1.00 51.80 85 ILE B C 1
ATOM 6058 O O . ILE B 1 96 ? 132.639 139.257 100.416 1.00 51.80 85 ILE B O 1
ATOM 6063 N N . VAL B 1 97 ? 134.839 139.604 100.706 1.00 51.76 86 VAL B N 1
ATOM 6064 C CA . VAL B 1 97 ? 134.853 138.784 101.916 1.00 51.76 86 VAL B CA 1
ATOM 6065 C C . VAL B 1 97 ? 134.132 139.485 103.064 1.00 51.76 86 VAL B C 1
ATOM 6066 O O . VAL B 1 97 ? 133.454 138.837 103.871 1.00 51.76 86 VAL B O 1
ATOM 6070 N N . ALA B 1 98 ? 134.248 140.810 103.150 1.00 50.88 87 ALA B N 1
ATOM 6071 C CA . ALA B 1 98 ? 133.697 141.551 104.276 1.00 50.88 87 ALA B CA 1
ATOM 6072 C C . ALA B 1 98 ? 132.182 141.603 104.236 1.00 50.88 87 ALA B C 1
ATOM 6073 O O . ALA B 1 98 ? 131.547 141.621 105.290 1.00 50.88 87 ALA B O 1
ATOM 6075 N N . VAL B 1 99 ? 131.586 141.636 103.045 1.00 49.63 88 VAL B N 1
ATOM 6076 C CA . VAL B 1 99 ? 130.127 141.585 102.950 1.00 49.63 88 VAL B CA 1
ATOM 6077 C C . VAL B 1 99 ? 129.594 140.318 103.613 1.00 49.63 88 VAL B C 1
ATOM 6078 O O . VAL B 1 99 ? 128.711 140.366 104.483 1.00 49.63 88 VAL B O 1
ATOM 6082 N N . LEU B 1 100 ? 130.136 139.165 103.216 1.00 49.43 89 LEU B N 1
ATOM 6083 C CA . LEU B 1 100 ? 129.666 137.888 103.742 1.00 49.43 89 LEU B CA 1
ATOM 6084 C C . LEU B 1 100 ? 129.978 137.749 105.223 1.00 49.43 89 LEU B C 1
ATOM 6085 O O . LEU B 1 100 ? 129.149 137.253 105.998 1.00 49.43 89 LEU B O 1
ATOM 6090 N N . GLN B 1 101 ? 131.178 138.160 105.634 1.00 48.87 90 GLN B N 1
ATOM 6091 C CA . GLN B 1 101 ? 131.512 138.123 107.050 1.00 48.87 90 GLN B CA 1
ATOM 6092 C C . GLN B 1 101 ? 130.596 139.021 107.863 1.00 48.87 90 GLN B C 1
ATOM 6093 O O . GLN B 1 101 ? 130.217 138.661 108.979 1.00 48.87 90 GLN B O 1
ATOM 6099 N N . GLY B 1 102 ? 130.210 140.174 107.323 1.00 48.16 91 GLY B N 1
ATOM 6100 C CA . GLY B 1 102 ? 129.285 141.034 108.032 1.00 48.16 91 GLY B CA 1
ATOM 6101 C C . GLY B 1 102 ? 127.921 140.403 108.196 1.00 48.16 91 GLY B C 1
ATOM 6102 O O . GLY B 1 102 ? 127.333 140.457 109.276 1.00 48.16 91 GLY B O 1
ATOM 6103 N N . LEU B 1 103 ? 127.398 139.798 107.130 1.00 47.90 92 LEU B N 1
ATOM 6104 C CA . LEU B 1 103 ? 126.121 139.096 107.245 1.00 47.90 92 LEU B CA 1
ATOM 6105 C C . LEU B 1 103 ? 126.185 137.999 108.310 1.00 47.90 92 LEU B C 1
ATOM 6106 O O . LEU B 1 103 ? 125.301 137.892 109.172 1.00 47.90 92 LEU B O 1
ATOM 6111 N N . ALA B 1 104 ? 127.243 137.185 108.279 1.00 46.58 93 ALA B N 1
ATOM 6112 C CA . ALA B 1 104 ? 127.360 136.096 109.245 1.00 46.58 93 ALA B CA 1
ATOM 6113 C C . ALA B 1 104 ? 127.474 136.616 110.675 1.00 46.58 93 ALA B C 1
ATOM 6114 O O . ALA B 1 104 ? 126.838 136.086 111.595 1.00 46.58 93 ALA B O 1
ATOM 6116 N N . PHE B 1 105 ? 128.277 137.653 110.887 1.00 45.82 94 PHE B N 1
ATOM 6117 C CA . PHE B 1 105 ? 128.476 138.142 112.242 1.00 45.82 94 PHE B CA 1
ATOM 6118 C C . PHE B 1 105 ? 127.273 138.925 112.739 1.00 45.82 94 PHE B C 1
ATOM 6119 O O . PHE B 1 105 ? 127.092 139.063 113.951 1.00 45.82 94 PHE B O 1
ATOM 6127 N N . ALA B 1 106 ? 126.442 139.438 111.830 1.00 47.17 95 ALA B N 1
ATOM 6128 C CA . ALA B 1 106 ? 125.160 139.992 112.243 1.00 47.17 95 ALA B CA 1
ATOM 6129 C C . ALA B 1 106 ? 124.204 138.883 112.642 1.00 47.17 95 ALA B C 1
ATOM 6130 O O . ALA B 1 106 ? 123.334 139.082 113.494 1.00 47.17 95 ALA B O 1
ATOM 6132 N N . LEU B 1 107 ? 124.339 137.707 112.023 1.00 47.93 96 LEU B N 1
ATOM 6133 C CA . LEU B 1 107 ? 123.635 136.536 112.544 1.00 47.93 96 LEU B CA 1
ATOM 6134 C C . LEU B 1 107 ? 124.099 136.202 113.956 1.00 47.93 96 LEU B C 1
ATOM 6135 O O . LEU B 1 107 ? 123.291 135.815 114.806 1.00 47.93 96 LEU B O 1
ATOM 6140 N N . LEU B 1 108 ? 125.402 136.333 114.223 1.00 47.54 97 LEU B N 1
ATOM 6141 C CA . LEU B 1 108 ? 125.911 136.025 115.560 1.00 47.54 97 LEU B CA 1
ATOM 6142 C C . LEU B 1 108 ? 125.379 136.984 116.619 1.00 47.54 97 LEU B C 1
ATOM 6143 O O . LEU B 1 108 ? 125.315 136.626 117.799 1.00 47.54 97 LEU B O 1
ATOM 6148 N N . VAL B 1 109 ? 125.016 138.211 116.230 1.00 49.00 98 VAL B N 1
ATOM 6149 C CA . VAL B 1 109 ? 124.490 139.195 117.171 1.00 49.00 98 VAL B CA 1
ATOM 6150 C C . VAL B 1 109 ? 122.982 139.063 117.352 1.00 49.00 98 VAL B C 1
ATOM 6151 O O . VAL B 1 109 ? 122.428 139.620 118.310 1.00 49.00 98 VAL B O 1
ATOM 6155 N N . ASP B 1 110 ? 122.311 138.304 116.485 1.00 53.76 99 ASP B N 1
ATOM 6156 C CA . ASP B 1 110 ? 120.857 138.123 116.512 1.00 53.76 99 ASP B CA 1
ATOM 6157 C C . ASP B 1 110 ? 120.141 139.425 116.160 1.00 53.76 99 ASP B C 1
ATOM 6158 O O . ASP B 1 110 ? 119.183 139.836 116.814 1.00 53.76 99 ASP B O 1
ATOM 6163 N N . ILE B 1 111 ? 120.623 140.076 115.107 1.00 52.01 100 ILE B N 1
ATOM 6164 C CA . ILE B 1 111 ? 119.951 141.229 114.511 1.00 52.01 100 ILE B CA 1
ATOM 6165 C C . ILE B 1 111 ? 119.827 140.987 113.015 1.00 52.01 100 ILE B C 1
ATOM 6166 O O . ILE B 1 111 ? 120.457 140.070 112.472 1.00 52.01 100 ILE B O 1
ATOM 6171 N N . PRO B 1 112 ? 118.988 141.761 112.330 1.00 54.98 101 PRO B N 1
ATOM 6172 C CA . PRO B 1 112 ? 118.918 141.663 110.868 1.00 54.98 101 PRO B CA 1
ATOM 6173 C C . PRO B 1 112 ? 120.295 141.800 110.245 1.00 54.98 101 PRO B C 1
ATOM 6174 O O . PRO B 1 112 ? 121.171 142.478 110.800 1.00 54.98 101 PRO B O 1
ATOM 6178 N N . PRO B 1 113 ? 120.530 141.170 109.092 1.00 54.76 102 PRO B N 1
ATOM 6179 C CA . PRO B 1 113 ? 121.904 141.045 108.586 1.00 54.76 102 PRO B CA 1
ATOM 6180 C C . PRO B 1 113 ? 122.454 142.272 107.868 1.00 54.76 102 PRO B C 1
ATOM 6181 O O . PRO B 1 113 ? 123.649 142.282 107.551 1.00 54.76 102 PRO B O 1
ATOM 6185 N N . VAL B 1 114 ? 121.595 143.209 107.483 1.00 53.29 103 VAL B N 1
ATOM 6186 C CA . VAL B 1 114 ? 122.028 144.413 106.786 1.00 53.29 103 VAL B CA 1
ATOM 6187 C C . VAL B 1 114 ? 122.794 145.293 107.749 1.00 53.29 103 VAL B C 1
ATOM 6188 O O . VAL B 1 114 ? 123.541 146.177 107.341 1.00 53.29 103 VAL B O 1
ATOM 6192 N N . TYR B 1 115 ? 122.604 145.055 109.035 1.00 51.41 104 TYR B N 1
ATOM 6193 C CA . TYR B 1 115 ? 123.326 145.802 110.038 1.00 51.41 104 TYR B CA 1
ATOM 6194 C C . TYR B 1 115 ? 124.753 145.322 110.059 1.00 51.41 104 TYR B C 1
ATOM 6195 O O . TYR B 1 115 ? 125.643 146.052 110.489 1.00 51.41 104 TYR B O 1
ATOM 6204 N N . GLY B 1 116 ? 124.984 144.098 109.602 1.00 49.79 105 GLY B N 1
ATOM 6205 C CA . GLY B 1 116 ? 126.337 143.595 109.494 1.00 49.79 105 GLY B CA 1
ATOM 6206 C C . GLY B 1 116 ? 127.029 144.357 108.396 1.00 49.79 105 GLY B C 1
ATOM 6207 O O . GLY B 1 116 ? 128.219 144.619 108.480 1.00 49.79 105 GLY B O 1
ATOM 6208 N N . LEU B 1 117 ? 126.290 144.698 107.354 1.00 48.76 106 LEU B N 1
ATOM 6209 C CA . LEU B 1 117 ? 126.842 145.495 106.274 1.00 48.76 106 LEU B CA 1
ATOM 6210 C C . LEU B 1 117 ? 127.209 146.881 106.775 1.00 48.76 106 LEU B C 1
ATOM 6211 O O . LEU B 1 117 ? 128.232 147.426 106.381 1.00 48.76 106 LEU B O 1
ATOM 6216 N N . TYR B 1 118 ? 126.387 147.449 107.645 1.00 48.77 107 TYR B N 1
ATOM 6217 C CA . TYR B 1 118 ? 126.697 148.744 108.235 1.00 48.77 107 TYR B CA 1
ATOM 6218 C C . TYR B 1 118 ? 127.946 148.630 109.078 1.00 48.77 107 TYR B C 1
ATOM 6219 O O . TYR B 1 118 ? 128.792 149.516 109.062 1.00 48.77 107 TYR B O 1
ATOM 6228 N N . ALA B 1 119 ? 128.065 147.535 109.818 1.00 46.47 108 ALA B N 1
ATOM 6229 C CA . ALA B 1 119 ? 129.232 147.302 110.657 1.00 46.47 108 ALA B CA 1
ATOM 6230 C C . ALA B 1 119 ? 130.501 147.132 109.841 1.00 46.47 108 ALA B C 1
ATOM 6231 O O . ALA B 1 119 ? 131.591 147.359 110.343 1.00 46.47 108 ALA B O 1
ATOM 6233 N N . SER B 1 120 ? 130.366 146.710 108.591 1.00 47.29 109 SER B N 1
ATOM 6234 C CA . SER B 1 120 ? 131.522 146.527 107.722 1.00 47.29 109 SER B CA 1
ATOM 6235 C C . SER B 1 120 ? 131.837 147.766 106.897 1.00 47.29 109 SER B C 1
ATOM 6236 O O . SER B 1 120 ? 132.770 147.761 106.106 1.00 47.29 109 SER B O 1
ATOM 6239 N N . PHE B 1 121 ? 131.061 148.825 107.067 1.00 47.62 110 PHE B N 1
ATOM 6240 C CA . PHE B 1 121 ? 131.268 150.020 106.266 1.00 47.62 110 PHE B CA 1
ATOM 6241 C C . PHE B 1 121 ? 131.820 151.209 107.052 1.00 47.62 110 PHE B C 1
ATOM 6242 O O . PHE B 1 121 ? 132.690 151.915 106.557 1.00 47.62 110 PHE B O 1
ATOM 6250 N N . PHE B 1 122 ? 131.344 151.426 108.271 1.00 47.32 111 PHE B N 1
ATOM 6251 C CA . PHE B 1 122 ? 131.753 152.616 109.035 1.00 47.32 111 PHE B CA 1
ATOM 6252 C C . PHE B 1 122 ? 133.135 152.591 109.743 1.00 47.32 111 PHE B C 1
ATOM 6253 O O . PHE B 1 122 ? 133.855 153.576 109.658 1.00 47.32 111 PHE B O 1
ATOM 6261 N N . PRO B 1 123 ? 133.509 151.490 110.438 1.00 45.99 112 PRO B N 1
ATOM 6262 C CA . PRO B 1 123 ? 134.843 151.524 111.054 1.00 45.99 112 PRO B CA 1
ATOM 6263 C C . PRO B 1 123 ? 135.980 151.544 110.050 1.00 45.99 112 PRO B C 1
ATOM 6264 O O . PRO B 1 123 ? 137.015 152.153 110.327 1.00 45.99 112 PRO B O 1
ATOM 6268 N N . ALA B 1 124 ? 135.823 150.897 108.896 1.00 47.00 113 ALA B N 1
ATOM 6269 C CA . ALA B 1 124 ? 136.862 150.951 107.874 1.00 47.00 113 ALA B CA 1
ATOM 6270 C C . ALA B 1 124 ? 137.057 152.370 107.366 1.00 47.00 113 ALA B C 1
ATOM 6271 O O . ALA B 1 124 ? 138.192 152.817 107.161 1.00 47.00 113 ALA B O 1
ATOM 6273 N N . ILE B 1 125 ? 135.960 153.107 107.186 1.00 48.55 114 ILE B N 1
ATOM 6274 C CA . ILE B 1 125 ? 136.049 154.466 106.664 1.00 48.55 114 ILE B CA 1
ATOM 6275 C C . ILE B 1 125 ? 136.664 155.400 107.696 1.00 48.55 114 ILE B C 1
ATOM 6276 O O . ILE B 1 125 ? 137.409 156.322 107.346 1.00 48.55 114 ILE B O 1
ATOM 6281 N N . ILE B 1 126 ? 136.374 155.190 108.982 1.00 47.64 115 ILE B N 1
ATOM 6282 C CA . ILE B 1 126 ? 136.993 156.057 109.984 1.00 47.64 115 ILE B CA 1
ATOM 6283 C C . ILE B 1 126 ? 138.467 155.701 110.170 1.00 47.64 115 ILE B C 1
ATOM 6284 O O . ILE B 1 126 ? 139.321 156.586 110.325 1.00 47.64 115 ILE B O 1
ATOM 6289 N N . TYR B 1 127 ? 138.794 154.409 110.138 1.00 46.50 116 TYR B N 1
ATOM 6290 C CA . TYR B 1 127 ? 140.174 153.977 110.310 1.00 46.50 116 TYR B CA 1
ATOM 6291 C C . TYR B 1 127 ? 141.044 154.370 109.128 1.00 46.50 116 TYR B C 1
ATOM 6292 O O . TYR B 1 127 ? 142.259 154.518 109.284 1.00 46.50 116 TYR B O 1
ATOM 6301 N N . LEU B 1 128 ? 140.454 154.520 107.941 1.00 50.04 117 LEU B N 1
ATOM 6302 C CA . LEU B 1 128 ? 141.207 155.052 106.811 1.00 50.04 117 LEU B CA 1
ATOM 6303 C C . LEU B 1 128 ? 141.838 156.393 107.145 1.00 50.04 117 LEU B C 1
ATOM 6304 O O . LEU B 1 128 ? 142.948 156.688 106.691 1.00 50.04 117 LEU B O 1
ATOM 6309 N N . PHE B 1 129 ? 141.160 157.204 107.949 1.00 51.67 118 PHE B N 1
ATOM 6310 C CA . PHE B 1 129 ? 141.647 158.525 108.319 1.00 51.67 118 PHE B CA 1
ATOM 6311 C C . PHE B 1 129 ? 142.478 158.510 109.594 1.00 51.67 118 PHE B C 1
ATOM 6312 O O . PHE B 1 129 ? 143.537 159.142 109.646 1.00 51.67 118 PHE B O 1
ATOM 6320 N N . PHE B 1 130 ? 142.008 157.823 110.622 1.00 51.87 119 PHE B N 1
ATOM 6321 C CA . PHE B 1 130 ? 142.696 157.880 111.900 1.00 51.87 119 PHE B CA 1
ATOM 6322 C C . PHE B 1 130 ? 143.544 156.663 112.217 1.00 51.87 119 PHE B C 1
ATOM 6323 O O . PHE B 1 130 ? 144.207 156.627 113.246 1.00 51.87 119 PHE B O 1
ATOM 6331 N N . GLY B 1 131 ? 143.541 155.676 111.338 1.00 49.80 120 GLY B N 1
ATOM 6332 C CA . GLY B 1 131 ? 144.282 154.462 111.602 1.00 49.80 120 GLY B CA 1
ATOM 6333 C C . GLY B 1 131 ? 145.742 154.498 111.233 1.00 49.80 120 GLY B C 1
ATOM 6334 O O . GLY B 1 131 ? 146.144 155.231 110.341 1.00 49.80 120 GLY B O 1
ATOM 6335 N N . THR B 1 132 ? 146.543 153.697 111.917 1.00 50.55 121 THR B N 1
ATOM 6336 C CA . THR B 1 132 ? 147.976 153.644 111.632 1.00 50.55 121 THR B CA 1
ATOM 6337 C C . THR B 1 132 ? 148.389 152.351 110.933 1.00 50.55 121 THR B C 1
ATOM 6338 O O . THR B 1 132 ? 149.492 152.264 110.410 1.00 50.55 121 THR B O 1
ATOM 6342 N N . SER B 1 133 ? 147.518 151.352 110.914 1.00 49.72 122 SER B N 1
ATOM 6343 C CA . SER B 1 133 ? 147.830 150.123 110.193 1.00 49.72 122 SER B CA 1
ATOM 6344 C C . SER B 1 133 ? 147.599 150.331 108.717 1.00 49.72 122 SER B C 1
ATOM 6345 O O . SER B 1 133 ? 146.813 151.180 108.322 1.00 49.72 122 SER B O 1
ATOM 6348 N N . ARG B 1 134 ? 148.305 149.577 107.896 1.00 51.73 123 ARG B N 1
ATOM 6349 C CA . ARG B 1 134 ? 148.158 149.706 106.461 1.00 51.73 123 ARG B CA 1
ATOM 6350 C C . ARG B 1 134 ? 147.651 148.424 105.858 1.00 51.73 123 ARG B C 1
ATOM 6351 O O . ARG B 1 134 ? 147.494 148.327 104.650 1.00 51.73 123 ARG B O 1
ATOM 6359 N N . HIS B 1 135 ? 147.377 147.432 106.688 1.00 49.98 124 HIS B N 1
ATOM 6360 C CA . HIS B 1 135 ? 147.003 146.134 106.152 1.00 49.98 124 HIS B CA 1
ATOM 6361 C C . HIS B 1 135 ? 145.794 145.496 106.799 1.00 49.98 124 HIS B C 1
ATOM 6362 O O . HIS B 1 135 ? 145.177 144.616 106.212 1.00 49.98 124 HIS B O 1
ATOM 6369 N N . ILE B 1 136 ? 145.456 145.917 108.006 1.00 47.58 125 ILE B N 1
ATOM 6370 C CA . ILE B 1 136 ? 144.365 145.257 108.706 1.00 47.58 125 ILE B CA 1
ATOM 6371 C C . ILE B 1 136 ? 143.025 145.651 108.147 1.00 47.58 125 ILE B C 1
ATOM 6372 O O . ILE B 1 136 ? 142.777 146.806 107.829 1.00 47.58 125 ILE B O 1
ATOM 6377 N N . SER B 1 137 ? 142.125 144.688 107.989 1.00 47.52 126 SER B N 1
ATOM 6378 C CA . SER B 1 137 ? 140.763 144.942 107.494 1.00 47.52 126 SER B CA 1
ATOM 6379 C C . SER B 1 137 ? 139.875 145.214 108.722 1.00 47.52 126 SER B C 1
ATOM 6380 O O . SER B 1 137 ? 139.734 144.350 109.568 1.00 47.52 126 SER B O 1
ATOM 6383 N N . VAL B 1 138 ? 139.252 146.384 108.795 1.00 46.50 127 VAL B N 1
ATOM 6384 C CA . VAL B 1 138 ? 138.524 146.834 109.974 1.00 46.50 127 VAL B CA 1
ATOM 6385 C C . VAL B 1 138 ? 137.051 146.482 109.820 1.00 46.50 127 VAL B C 1
ATOM 6386 O O . VAL B 1 138 ? 136.430 146.782 108.794 1.00 46.50 127 VAL B O 1
ATOM 6390 N N . GLY B 1 139 ? 136.496 145.839 110.840 1.00 46.68 128 GLY B N 1
ATOM 6391 C CA . GLY B 1 139 ? 135.138 145.359 110.806 1.00 46.68 128 GLY B CA 1
ATOM 6392 C C . GLY B 1 139 ? 134.913 144.335 111.895 1.00 46.68 128 GLY B C 1
ATOM 6393 O O . GLY B 1 139 ? 135.750 144.153 112.781 1.00 46.68 128 GLY B O 1
ATOM 6394 N N . PRO B 1 140 ? 133.788 143.634 111.844 1.00 45.54 129 PRO B N 1
ATOM 6395 C CA . PRO B 1 140 ? 133.467 142.660 112.886 1.00 45.54 129 PRO B CA 1
ATOM 6396 C C . PRO B 1 140 ? 134.233 141.353 112.720 1.00 45.54 129 PRO B C 1
ATOM 6397 O O . PRO B 1 140 ? 134.632 140.965 111.622 1.00 45.54 129 PRO B O 1
ATOM 6401 N N . PHE B 1 141 ? 134.439 140.682 113.843 1.00 44.53 130 PHE B N 1
ATOM 6402 C CA . PHE B 1 141 ? 135.004 139.343 113.863 1.00 44.53 130 PHE B CA 1
ATOM 6403 C C . PHE B 1 141 ? 134.182 138.493 114.818 1.00 44.53 130 PHE B C 1
ATOM 6404 O O . PHE B 1 141 ? 133.462 139.032 115.665 1.00 44.53 130 PHE B O 1
ATOM 6412 N N . PRO B 1 142 ? 134.239 137.160 114.686 1.00 44.24 131 PRO B N 1
ATOM 6413 C CA . PRO B 1 142 ? 133.263 136.314 115.399 1.00 44.24 131 PRO B CA 1
ATOM 6414 C C . PRO B 1 142 ? 133.253 136.482 116.908 1.00 44.24 131 PRO B C 1
ATOM 6415 O O . PRO B 1 142 ? 132.173 136.530 117.509 1.00 44.24 131 PRO B O 1
ATOM 6419 N N . ILE B 1 143 ? 134.421 136.555 117.544 1.00 45.27 132 ILE B N 1
ATOM 6420 C CA . ILE B 1 143 ? 134.466 136.642 119.000 1.00 45.27 132 ILE B CA 1
ATOM 6421 C C . ILE B 1 143 ? 133.796 137.921 119.481 1.00 45.27 132 ILE B C 1
ATOM 6422 O O . ILE B 1 143 ? 133.019 137.907 120.444 1.00 45.27 132 ILE B O 1
ATOM 6427 N N . LEU B 1 144 ? 134.065 139.042 118.814 1.00 43.68 133 LEU B N 1
ATOM 6428 C CA . LEU B 1 144 ? 133.463 140.293 119.254 1.00 43.68 133 LEU B CA 1
ATOM 6429 C C . LEU B 1 144 ? 131.978 140.341 118.944 1.00 43.68 133 LEU B C 1
ATOM 6430 O O . LEU B 1 144 ? 131.215 140.927 119.713 1.00 43.68 133 LEU B O 1
ATOM 6435 N N . SER B 1 145 ? 131.547 139.752 117.830 1.00 45.37 134 SER B N 1
ATOM 6436 C CA . SER B 1 145 ? 130.119 139.700 117.549 1.00 45.37 134 SER B CA 1
ATOM 6437 C C . SER B 1 145 ? 129.393 138.869 118.592 1.00 45.37 134 SER B C 1
ATOM 6438 O O . SER B 1 145 ? 128.281 139.212 119.004 1.00 45.37 134 SER B O 1
ATOM 6441 N N . MET B 1 146 ? 130.021 137.790 119.058 1.00 46.12 135 MET B N 1
ATOM 6442 C CA . MET B 1 146 ? 129.421 136.999 120.125 1.00 46.12 135 MET B CA 1
ATOM 6443 C C . MET B 1 146 ? 129.368 137.778 121.432 1.00 46.12 135 MET B C 1
ATOM 6444 O O . MET B 1 146 ? 128.358 137.742 122.143 1.00 46.12 135 MET B O 1
ATOM 6449 N N . MET B 1 147 ? 130.450 138.483 121.772 1.00 45.06 136 MET B N 1
ATOM 6450 C CA . MET B 1 147 ? 130.450 139.307 122.977 1.00 45.06 136 MET B CA 1
ATOM 6451 C C . MET B 1 147 ? 129.377 140.390 122.915 1.00 45.06 136 MET B C 1
ATOM 6452 O O . MET B 1 147 ? 128.692 140.654 123.907 1.00 45.06 136 MET B O 1
ATOM 6457 N N . VAL B 1 148 ? 129.210 141.020 121.751 1.00 45.98 137 VAL B N 1
ATOM 6458 C CA . VAL B 1 148 ? 128.191 142.053 121.591 1.00 45.98 137 VAL B CA 1
ATOM 6459 C C . VAL B 1 148 ? 126.797 141.450 121.697 1.00 45.98 137 VAL B C 1
ATOM 6460 O O . VAL B 1 148 ? 125.903 142.032 122.318 1.00 45.98 137 VAL B O 1
ATOM 6464 N N . GLY B 1 149 ? 126.583 140.280 121.094 1.00 47.19 138 GLY B N 1
ATOM 6465 C CA . GLY B 1 149 ? 125.290 139.631 121.211 1.00 47.19 138 GLY B CA 1
ATOM 6466 C C . GLY B 1 149 ? 124.940 139.286 122.642 1.00 47.19 138 GLY B C 1
ATOM 6467 O O . GLY B 1 149 ? 123.807 139.486 123.080 1.00 47.19 138 GLY B O 1
ATOM 6468 N N . LEU B 1 150 ? 125.874 138.734 123.388 1.00 47.92 139 LEU B N 1
ATOM 6469 C CA . LEU B 1 150 ? 125.593 138.393 124.761 1.00 47.92 139 LEU B CA 1
ATOM 6470 C C . LEU B 1 150 ? 125.205 139.639 125.543 1.00 47.92 139 LEU B C 1
ATOM 6471 O O . LEU B 1 150 ? 124.288 139.604 126.359 1.00 47.92 139 LEU B O 1
ATOM 6476 N N . ALA B 1 151 ? 125.875 140.748 125.271 1.00 49.24 140 ALA B N 1
ATOM 6477 C CA . ALA B 1 151 ? 125.584 141.988 125.972 1.00 49.24 140 ALA B CA 1
ATOM 6478 C C . ALA B 1 151 ? 124.160 142.465 125.728 1.00 49.24 140 ALA B C 1
ATOM 6479 O O . ALA B 1 151 ? 123.476 142.869 126.659 1.00 49.24 140 ALA B O 1
ATOM 6481 N N . VAL B 1 152 ? 123.710 142.407 124.485 1.00 51.58 141 VAL B N 1
ATOM 6482 C CA . VAL B 1 152 ? 122.371 142.878 124.152 1.00 51.58 141 VAL B CA 1
ATOM 6483 C C . VAL B 1 152 ? 121.281 141.997 124.751 1.00 51.58 141 VAL B C 1
ATOM 6484 O O . VAL B 1 152 ? 120.248 142.502 125.176 1.00 51.58 141 VAL B O 1
ATOM 6488 N N . SER B 1 153 ? 121.507 140.692 124.796 1.00 53.25 142 SER B N 1
ATOM 6489 C CA . SER B 1 153 ? 120.537 139.786 125.384 1.00 53.25 142 SER B CA 1
ATOM 6490 C C . SER B 1 153 ? 120.399 140.110 126.864 1.00 53.25 142 SER B C 1
ATOM 6491 O O . SER B 1 153 ? 119.297 140.109 127.409 1.00 53.25 142 SER B O 1
ATOM 6494 N N . GLY B 1 154 ? 121.512 140.416 127.518 1.00 55.44 143 GLY B N 1
ATOM 6495 C CA . GLY B 1 154 ? 121.463 140.800 128.912 1.00 55.44 143 GLY B CA 1
ATOM 6496 C C . GLY B 1 154 ? 120.777 142.130 129.110 1.00 55.44 143 GLY B C 1
ATOM 6497 O O . GLY B 1 154 ? 119.996 142.294 130.039 1.00 55.44 143 GLY B O 1
ATOM 6498 N N . ALA B 1 155 ? 121.052 143.086 128.232 1.00 56.47 144 ALA B N 1
ATOM 6499 C CA . ALA B 1 155 ? 120.431 144.396 128.327 1.00 56.47 144 ALA B CA 1
ATOM 6500 C C . ALA B 1 155 ? 118.913 144.336 128.153 1.00 56.47 144 ALA B C 1
ATOM 6501 O O . ALA B 1 155 ? 118.183 145.006 128.873 1.00 56.47 144 ALA B O 1
ATOM 6503 N N . VAL B 1 156 ? 118.439 143.540 127.201 1.00 59.54 145 VAL B N 1
ATOM 6504 C CA . VAL B 1 156 ? 117.004 143.434 126.977 1.00 59.54 145 VAL B CA 1
ATOM 6505 C C . VAL B 1 156 ? 116.345 142.798 128.195 1.00 59.54 145 VAL B C 1
ATOM 6506 O O . VAL B 1 156 ? 115.236 143.168 128.566 1.00 59.54 145 VAL B O 1
ATOM 6510 N N . SER B 1 157 ? 117.024 141.850 128.825 1.00 60.43 146 SER B N 1
ATOM 6511 C CA . SER B 1 157 ? 116.495 141.238 130.031 1.00 60.43 146 SER B CA 1
ATOM 6512 C C . SER B 1 157 ? 116.443 142.227 131.185 1.00 60.43 146 SER B C 1
ATOM 6513 O O . SER B 1 157 ? 115.513 142.189 131.983 1.00 60.43 146 SER B O 1
ATOM 6516 N N . LYS B 1 158 ? 117.426 143.113 131.277 1.00 63.86 147 LYS B N 1
ATOM 6517 C CA . LYS B 1 158 ? 117.494 144.049 132.396 1.00 63.86 147 LYS B CA 1
ATOM 6518 C C . LYS B 1 158 ? 116.877 145.408 132.110 1.00 63.86 147 LYS B C 1
ATOM 6519 O O . LYS B 1 158 ? 117.435 146.427 132.504 1.00 63.86 147 LYS B O 1
ATOM 6525 N N . ALA B 1 159 ? 115.736 145.443 131.438 1.00 69.91 148 ALA B N 1
ATOM 6526 C CA . ALA B 1 159 ? 115.141 146.724 131.069 1.00 69.91 148 ALA B CA 1
ATOM 6527 C C . ALA B 1 159 ? 113.774 146.998 131.718 1.00 69.91 148 ALA B C 1
ATOM 6528 O O . ALA B 1 159 ? 112.816 146.273 131.460 1.00 69.91 148 ALA B O 1
ATOM 6530 N N . VAL B 1 160 ? 113.677 148.039 132.548 1.00 77.63 149 VAL B N 1
ATOM 6531 C CA . VAL B 1 160 ? 112.415 148.399 133.187 1.00 77.63 149 VAL B CA 1
ATOM 6532 C C . VAL B 1 160 ? 111.440 148.872 132.115 1.00 77.63 149 VAL B C 1
ATOM 6533 O O . VAL B 1 160 ? 111.706 149.868 131.427 1.00 77.63 149 VAL B O 1
ATOM 6537 N N . PRO B 1 161 ? 110.306 148.183 131.926 1.00 80.98 150 PRO B N 1
ATOM 6538 C CA . PRO B 1 161 ? 109.343 148.513 130.871 1.00 80.98 150 PRO B CA 1
ATOM 6539 C C . PRO B 1 161 ? 108.554 149.785 131.161 1.00 80.98 150 PRO B C 1
ATOM 6540 O O . PRO B 1 161 ? 107.779 150.209 130.304 1.00 80.98 150 PRO B O 1
ATOM 6544 N N . LEU B 1 180 ? 109.028 142.163 115.156 1.00 79.78 169 LEU B N 1
ATOM 6545 C CA . LEU B 1 180 ? 109.849 143.229 114.625 1.00 79.78 169 LEU B CA 1
ATOM 6546 C C . LEU B 1 180 ? 110.260 144.071 115.801 1.00 79.78 169 LEU B C 1
ATOM 6547 O O . LEU B 1 180 ? 111.321 144.684 115.786 1.00 79.78 169 LEU B O 1
ATOM 6552 N N . ASP B 1 181 ? 109.423 144.098 116.829 1.00 77.79 170 ASP B N 1
ATOM 6553 C CA . ASP B 1 181 ? 109.745 144.846 118.031 1.00 77.79 170 ASP B CA 1
ATOM 6554 C C . ASP B 1 181 ? 110.973 144.257 118.676 1.00 77.79 170 ASP B C 1
ATOM 6555 O O . ASP B 1 181 ? 111.845 144.982 119.142 1.00 77.79 170 ASP B O 1
ATOM 6560 N N . ASP B 1 182 ? 111.047 142.935 118.701 1.00 76.16 171 ASP B N 1
ATOM 6561 C CA . ASP B 1 182 ? 112.209 142.268 119.263 1.00 76.16 171 ASP B CA 1
ATOM 6562 C C . ASP B 1 182 ? 113.440 142.621 118.453 1.00 76.16 171 ASP B C 1
ATOM 6563 O O . ASP B 1 182 ? 114.490 142.921 119.013 1.00 76.16 171 ASP B O 1
ATOM 6568 N N . GLU B 1 183 ? 113.309 142.603 117.134 1.00 72.80 172 GLU B N 1
ATOM 6569 C CA . GLU B 1 183 ? 114.420 142.969 116.275 1.00 72.80 172 GLU B CA 1
ATOM 6570 C C . GLU B 1 183 ? 114.809 144.407 116.527 1.00 72.80 172 GLU B C 1
ATOM 6571 O O . GLU B 1 183 ? 115.986 144.719 116.638 1.00 72.80 172 GLU B O 1
ATOM 6577 N N . ARG B 1 184 ? 113.821 145.281 116.630 1.00 70.85 173 ARG B N 1
ATOM 6578 C CA . ARG B 1 184 ? 114.087 146.691 116.863 1.00 70.85 173 ARG B CA 1
ATOM 6579 C C . ARG B 1 184 ? 114.795 146.913 118.186 1.00 70.85 173 ARG B C 1
ATOM 6580 O O . ARG B 1 184 ? 115.743 147.689 118.265 1.00 70.85 173 ARG B O 1
ATOM 6588 N N . VAL B 1 185 ? 114.347 146.224 119.225 1.00 64.74 174 VAL B N 1
ATOM 6589 C CA . VAL B 1 185 ? 114.957 146.372 120.537 1.00 64.74 174 VAL B CA 1
ATOM 6590 C C . VAL B 1 185 ? 116.390 145.858 120.538 1.00 64.74 174 VAL B C 1
ATOM 6591 O O . VAL B 1 185 ? 117.277 146.482 121.116 1.00 64.74 174 VAL B O 1
ATOM 6595 N N . ARG B 1 186 ? 116.621 144.728 119.886 1.00 56.82 175 ARG B N 1
ATOM 6596 C CA . ARG B 1 186 ? 117.970 144.189 119.809 1.00 56.82 175 ARG B CA 1
ATOM 6597 C C . ARG B 1 186 ? 118.891 145.105 119.009 1.00 56.82 175 ARG B C 1
ATOM 6598 O O . ARG B 1 186 ? 120.035 145.328 119.392 1.00 56.82 175 ARG B O 1
ATOM 6606 N N . VAL B 1 187 ? 118.387 145.648 117.911 1.00 55.82 176 VAL B N 1
ATOM 6607 C CA . VAL B 1 187 ? 119.197 146.530 117.088 1.00 55.82 176 VAL B CA 1
ATOM 6608 C C . VAL B 1 187 ? 119.572 147.781 117.870 1.00 55.82 176 VAL B C 1
ATOM 6609 O O . VAL B 1 187 ? 120.708 148.238 117.807 1.00 55.82 176 VAL B O 1
ATOM 6613 N N . ALA B 1 188 ? 118.629 148.318 118.628 1.00 54.34 177 ALA B N 1
ATOM 6614 C CA . ALA B 1 188 ? 118.899 149.505 119.425 1.00 54.34 177 ALA B CA 1
ATOM 6615 C C . ALA B 1 188 ? 119.951 149.238 120.490 1.00 54.34 177 ALA B C 1
ATOM 6616 O O . ALA B 1 188 ? 120.798 150.086 120.749 1.00 54.34 177 ALA B O 1
ATOM 6618 N N . ALA B 1 189 ? 119.898 148.068 121.111 1.00 51.72 178 ALA B N 1
ATOM 6619 C CA . ALA B 1 189 ? 120.874 147.710 122.131 1.00 51.72 178 ALA B CA 1
ATOM 6620 C C . ALA B 1 189 ? 122.265 147.475 121.542 1.00 51.72 178 ALA B C 1
ATOM 6621 O O . ALA B 1 189 ? 123.256 147.859 122.148 1.00 51.72 178 ALA B O 1
ATOM 6623 N N . ALA B 1 190 ? 122.343 146.861 120.365 1.00 50.96 179 ALA B N 1
ATOM 6624 C CA . ALA B 1 190 ? 123.630 146.616 119.710 1.00 50.96 179 ALA B CA 1
ATOM 6625 C C . ALA B 1 190 ? 124.359 147.912 119.390 1.00 50.96 179 ALA B C 1
ATOM 6626 O O . ALA B 1 190 ? 125.581 147.953 119.440 1.00 50.96 179 ALA B O 1
ATOM 6628 N N . ALA B 1 191 ? 123.626 148.963 119.063 1.00 49.35 180 ALA B N 1
ATOM 6629 C CA . ALA B 1 191 ? 124.190 150.273 118.769 1.00 49.35 180 ALA B CA 1
ATOM 6630 C C . ALA B 1 191 ? 124.712 150.952 120.030 1.00 49.35 180 ALA B C 1
ATOM 6631 O O . ALA B 1 191 ? 125.791 151.555 120.020 1.00 49.35 180 ALA B O 1
ATOM 6633 N N . SER B 1 192 ? 123.968 150.856 121.135 1.00 51.65 181 SER B N 1
ATOM 6634 C CA . SER B 1 192 ? 124.402 151.542 122.352 1.00 51.65 181 SER B CA 1
ATOM 6635 C C . SER B 1 192 ? 125.619 150.865 122.974 1.00 51.65 181 SER B C 1
ATOM 6636 O O . SER B 1 192 ? 126.531 151.546 123.463 1.00 51.65 181 SER B O 1
ATOM 6639 N N . VAL B 1 193 ? 125.658 149.532 122.962 1.00 48.30 182 VAL B N 1
ATOM 6640 C CA . VAL B 1 193 ? 126.843 148.819 123.434 1.00 48.30 182 VAL B CA 1
ATOM 6641 C C . VAL B 1 193 ? 128.057 149.204 122.600 1.00 48.30 182 VAL B C 1
ATOM 6642 O O . VAL B 1 193 ? 129.159 149.404 123.128 1.00 48.30 182 VAL B O 1
ATOM 6646 N N . THR B 1 194 ? 127.870 149.333 121.286 1.00 47.24 183 THR B N 1
ATOM 6647 C CA . THR B 1 194 ? 128.968 149.722 120.412 1.00 47.24 183 THR B CA 1
ATOM 6648 C C . THR B 1 194 ? 129.468 151.123 120.729 1.00 47.24 183 THR B C 1
ATOM 6649 O O . THR B 1 194 ? 130.679 151.353 120.795 1.00 47.24 183 THR B O 1
ATOM 6653 N N . VAL B 1 195 ? 128.552 152.075 120.912 1.00 46.88 184 VAL B N 1
ATOM 6654 C CA . VAL B 1 195 ? 128.969 153.442 121.215 1.00 46.88 184 VAL B CA 1
ATOM 6655 C C . VAL B 1 195 ? 129.713 153.492 122.544 1.00 46.88 184 VAL B C 1
ATOM 6656 O O . VAL B 1 195 ? 130.717 154.199 122.677 1.00 46.88 184 VAL B O 1
ATOM 6660 N N . LEU B 1 196 ? 129.254 152.730 123.538 1.00 46.91 185 LEU B N 1
ATOM 6661 C CA . LEU B 1 196 ? 129.941 152.753 124.826 1.00 46.91 185 LEU B CA 1
ATOM 6662 C C . LEU B 1 196 ? 131.333 152.141 124.735 1.00 46.91 185 LEU B C 1
ATOM 6663 O O . LEU B 1 196 ? 132.289 152.680 125.305 1.00 46.91 185 LEU B O 1
ATOM 6668 N N . SER B 1 197 ? 131.419 151.055 123.972 1.00 46.16 186 SER B N 1
ATOM 6669 C CA . SER B 1 197 ? 132.652 150.327 123.739 1.00 46.16 186 SER B CA 1
ATOM 6670 C C . SER B 1 197 ? 133.669 151.213 123.062 1.00 46.16 186 SER B C 1
ATOM 6671 O O . SER B 1 197 ? 134.830 151.200 123.404 1.00 46.16 186 SER B O 1
ATOM 6674 N N . GLY B 1 198 ? 133.212 151.957 122.072 1.00 44.75 187 GLY B N 1
ATOM 6675 C CA . GLY B 1 198 ? 134.025 152.908 121.337 1.00 44.75 187 GLY B CA 1
ATOM 6676 C C . GLY B 1 198 ? 134.449 154.088 122.187 1.00 44.75 187 GLY B C 1
ATOM 6677 O O . GLY B 1 198 ? 135.570 154.578 122.062 1.00 44.75 187 GLY B O 1
ATOM 6678 N N . ILE B 1 199 ? 133.537 154.581 123.017 1.00 44.99 188 ILE B N 1
ATOM 6679 C CA . ILE B 1 199 ? 133.860 155.674 123.917 1.00 44.99 188 ILE B CA 1
ATOM 6680 C C . ILE B 1 199 ? 134.948 155.216 124.864 1.00 44.99 188 ILE B C 1
ATOM 6681 O O . ILE B 1 199 ? 135.897 155.944 125.118 1.00 44.99 188 ILE B O 1
ATOM 6686 N N . ILE B 1 200 ? 134.821 154.000 125.373 1.00 44.11 189 ILE B N 1
ATOM 6687 C CA . ILE B 1 200 ? 135.838 153.460 126.255 1.00 44.11 189 ILE B CA 1
ATOM 6688 C C . ILE B 1 200 ? 137.151 153.373 125.500 1.00 44.11 189 ILE B C 1
ATOM 6689 O O . ILE B 1 200 ? 138.193 153.749 126.020 1.00 44.11 189 ILE B O 1
ATOM 6694 N N . GLN B 1 201 ? 137.103 152.907 124.263 1.00 43.92 190 GLN B N 1
ATOM 6695 C CA . GLN B 1 201 ? 138.307 152.849 123.447 1.00 43.92 190 GLN B CA 1
ATOM 6696 C C . GLN B 1 201 ? 138.888 154.237 123.194 1.00 43.92 190 GLN B C 1
ATOM 6697 O O . GLN B 1 201 ? 140.097 154.423 123.270 1.00 43.92 190 GLN B O 1
ATOM 6703 N N . LEU B 1 202 ? 138.033 155.210 122.906 1.00 45.13 191 LEU B N 1
ATOM 6704 C CA . LEU B 1 202 ? 138.495 156.567 122.668 1.00 45.13 191 LEU B CA 1
ATOM 6705 C C . LEU B 1 202 ? 139.124 157.137 123.927 1.00 45.13 191 LEU B C 1
ATOM 6706 O O . LEU B 1 202 ? 140.135 157.823 123.858 1.00 45.13 191 LEU B O 1
ATOM 6711 N N . ALA B 1 203 ? 138.540 156.839 125.078 1.00 44.79 192 ALA B N 1
ATOM 6712 C CA . ALA B 1 203 ? 139.076 157.322 126.341 1.00 44.79 192 ALA B CA 1
ATOM 6713 C C . ALA B 1 203 ? 140.462 156.760 126.617 1.00 44.79 192 ALA B C 1
ATOM 6714 O O . ALA B 1 203 ? 141.365 157.501 126.989 1.00 44.79 192 ALA B O 1
ATOM 6716 N N . PHE B 1 204 ? 140.639 155.459 126.423 1.00 46.13 193 PHE B N 1
ATOM 6717 C CA . PHE B 1 204 ? 141.928 154.823 126.669 1.00 46.13 193 PHE B CA 1
ATOM 6718 C C . PHE B 1 204 ? 143.027 155.366 125.766 1.00 46.13 193 PHE B C 1
ATOM 6719 O O . PHE B 1 204 ? 144.178 155.454 126.175 1.00 46.13 193 PHE B O 1
ATOM 6727 N N . GLY B 1 205 ? 142.680 155.727 124.540 1.00 45.99 194 GLY B N 1
ATOM 6728 C CA . GLY B 1 205 ? 143.655 156.281 123.619 1.00 45.99 194 GLY B CA 1
ATOM 6729 C C . GLY B 1 205 ? 144.021 157.716 123.919 1.00 45.99 194 GLY B C 1
ATOM 6730 O O . GLY B 1 205 ? 145.146 158.139 123.641 1.00 45.99 194 GLY B O 1
ATOM 6731 N N . ILE B 1 206 ? 143.087 158.485 124.479 1.00 47.75 195 ILE B N 1
ATOM 6732 C CA . ILE B 1 206 ? 143.376 159.866 124.849 1.00 47.75 195 ILE B CA 1
ATOM 6733 C C . ILE B 1 206 ? 144.272 159.917 126.081 1.00 47.75 195 ILE B C 1
ATOM 6734 O O . ILE B 1 206 ? 145.202 160.727 126.156 1.00 47.75 195 ILE B O 1
ATOM 6739 N N . LEU B 1 207 ? 144.014 159.052 127.061 1.00 47.93 196 LEU B N 1
ATOM 6740 C CA . LEU B 1 207 ? 144.820 158.979 128.272 1.00 47.93 196 LEU B CA 1
ATOM 6741 C C . LEU B 1 207 ? 146.151 158.270 128.065 1.00 47.93 196 LEU B C 1
ATOM 6742 O O . LEU B 1 207 ? 146.892 158.096 129.036 1.00 47.93 196 LEU B O 1
ATOM 6747 N N . ARG B 1 208 ? 146.462 157.855 126.837 1.00 47.56 197 ARG B N 1
ATOM 6748 C CA . ARG B 1 208 ? 147.750 157.248 126.485 1.00 47.56 197 ARG B CA 1
ATOM 6749 C C . ARG B 1 208 ? 148.014 155.973 127.286 1.00 47.56 197 ARG B C 1
ATOM 6750 O O . ARG B 1 208 ? 149.106 155.759 127.812 1.00 47.56 197 ARG B O 1
ATOM 6758 N N . ILE B 1 209 ? 147.006 155.104 127.355 1.00 46.72 198 ILE B N 1
ATOM 6759 C CA . ILE B 1 209 ? 147.129 153.846 128.082 1.00 46.72 198 ILE B CA 1
ATOM 6760 C C . ILE B 1 209 ? 147.218 152.711 127.070 1.00 46.72 198 ILE B C 1
ATOM 6761 O O . ILE B 1 209 ? 146.798 151.583 127.340 1.00 46.72 198 ILE B O 1
ATOM 6766 N N . GLY B 1 210 ? 147.765 152.999 125.895 1.00 45.86 199 GLY B N 1
ATOM 6767 C CA . GLY B 1 210 ? 147.813 152.019 124.827 1.00 45.86 199 GLY B CA 1
ATOM 6768 C C . GLY B 1 210 ? 148.728 150.836 125.061 1.00 45.86 199 GLY B C 1
ATOM 6769 O O . GLY B 1 210 ? 148.936 150.026 124.155 1.00 45.86 199 GLY B O 1
ATOM 6770 N N . PHE B 1 211 ? 149.284 150.721 126.266 1.00 43.83 200 PHE B N 1
ATOM 6771 C CA . PHE B 1 211 ? 150.161 149.617 126.621 1.00 43.83 200 PHE B CA 1
ATOM 6772 C C . PHE B 1 211 ? 149.458 148.549 127.443 1.00 43.83 200 PHE B C 1
ATOM 6773 O O . PHE B 1 211 ? 150.128 147.706 128.039 1.00 43.83 200 PHE B O 1
ATOM 6781 N N . VAL B 1 212 ? 148.125 148.574 127.506 1.00 43.77 201 VAL B N 1
ATOM 6782 C CA . VAL B 1 212 ? 147.406 147.563 128.269 1.00 43.77 201 VAL B CA 1
ATOM 6783 C C . VAL B 1 212 ? 147.523 146.197 127.619 1.00 43.77 201 VAL B C 1
ATOM 6784 O O . VAL B 1 212 ? 147.358 145.175 128.291 1.00 43.77 201 VAL B O 1
ATOM 6788 N N . VAL B 1 213 ? 147.828 146.153 126.320 1.00 43.78 202 VAL B N 1
ATOM 6789 C CA . VAL B 1 213 ? 147.939 144.886 125.616 1.00 43.78 202 VAL B CA 1
ATOM 6790 C C . VAL B 1 213 ? 149.055 144.017 126.171 1.00 43.78 202 VAL B C 1
ATOM 6791 O O . VAL B 1 213 ? 149.099 142.818 125.883 1.00 43.78 202 VAL B O 1
ATOM 6795 N N . ILE B 1 214 ? 149.968 144.590 126.959 1.00 41.57 203 ILE B N 1
ATOM 6796 C CA . ILE B 1 214 ? 151.028 143.804 127.576 1.00 41.57 203 ILE B CA 1
ATOM 6797 C C . ILE B 1 214 ? 150.532 142.968 128.740 1.00 41.57 203 ILE B C 1
ATOM 6798 O O . ILE B 1 214 ? 151.230 142.044 129.164 1.00 41.57 203 ILE B O 1
ATOM 6803 N N . TYR B 1 215 ? 149.342 143.253 129.260 1.00 42.22 204 TYR B N 1
ATOM 6804 C CA . TYR B 1 215 ? 148.791 142.507 130.381 1.00 42.22 204 TYR B CA 1
ATOM 6805 C C . TYR B 1 215 ? 148.102 141.220 129.952 1.00 42.22 204 TYR B C 1
ATOM 6806 O O . TYR B 1 215 ? 147.441 140.583 130.776 1.00 42.22 204 TYR B O 1
ATOM 6815 N N . LEU B 1 216 ? 148.238 140.827 128.689 1.00 41.83 205 LEU B N 1
ATOM 6816 C CA . LEU B 1 216 ? 147.692 139.575 128.180 1.00 41.83 205 LEU B CA 1
ATOM 6817 C C . LEU B 1 216 ? 148.840 138.798 127.556 1.00 41.83 205 LEU B C 1
ATOM 6818 O O . LEU B 1 216 ? 149.428 139.245 126.568 1.00 41.83 205 LEU B O 1
ATOM 6823 N N . SER B 1 217 ? 149.195 137.668 128.151 1.00 41.59 206 SER B N 1
ATOM 6824 C CA . SER B 1 217 ? 150.291 136.861 127.639 1.00 41.59 206 SER B CA 1
ATOM 6825 C C . SER B 1 217 ? 149.871 136.008 126.459 1.00 41.59 206 SER B C 1
ATOM 6826 O O . SER B 1 217 ? 148.699 135.893 126.169 1.00 41.59 206 SER B O 1
ATOM 6829 N N . GLU B 1 218 ? 150.855 135.361 125.847 1.00 46.58 207 GLU B N 1
ATOM 6830 C CA . GLU B 1 218 ? 150.638 134.491 124.708 1.00 46.58 207 GLU B CA 1
ATOM 6831 C C . GLU B 1 218 ? 149.838 133.253 125.083 1.00 46.58 207 GLU B C 1
ATOM 6832 O O . GLU B 1 218 ? 148.970 132.845 124.341 1.00 46.58 207 GLU B O 1
ATOM 6838 N N . SER B 1 219 ? 150.146 132.639 126.217 1.00 42.75 208 SER B N 1
ATOM 6839 C CA . SER B 1 219 ? 149.398 131.474 126.669 1.00 42.75 208 SER B CA 1
ATOM 6840 C C . SER B 1 219 ? 147.948 131.825 126.982 1.00 42.75 208 SER B C 1
ATOM 6841 O O . SER B 1 219 ? 147.069 131.021 126.750 1.00 42.75 208 SER B O 1
ATOM 6844 N N . LEU B 1 220 ? 147.712 133.006 127.549 1.00 41.69 209 LEU B N 1
ATOM 6845 C CA . LEU B 1 220 ? 146.358 133.455 127.848 1.00 41.69 209 LEU B CA 1
ATOM 6846 C C . LEU B 1 220 ? 145.549 133.718 126.586 1.00 41.69 209 LEU B C 1
ATOM 6847 O O . LEU B 1 220 ? 144.480 133.149 126.457 1.00 41.69 209 LEU B O 1
ATOM 6852 N N . ILE B 1 221 ? 146.016 134.614 125.704 1.00 42.45 210 ILE B N 1
ATOM 6853 C CA . ILE B 1 221 ? 145.332 134.871 124.443 1.00 42.45 210 ILE B CA 1
ATOM 6854 C C . ILE B 1 221 ? 145.031 133.568 123.720 1.00 42.45 210 ILE B C 1
ATOM 6855 O O . ILE B 1 221 ? 143.960 133.405 123.132 1.00 42.45 210 ILE B O 1
ATOM 6860 N N . SER B 1 222 ? 145.953 132.607 123.774 1.00 42.31 211 SER B N 1
ATOM 6861 C CA . SER B 1 222 ? 145.742 131.332 123.099 1.00 42.31 211 SER B CA 1
ATOM 6862 C C . SER B 1 222 ? 144.543 130.592 123.677 1.00 42.31 211 SER B C 1
ATOM 6863 O O . SER B 1 222 ? 143.643 130.171 122.941 1.00 42.31 211 SER B O 1
ATOM 6866 N N . GLY B 1 223 ? 144.517 130.425 125.001 1.00 40.68 212 GLY B N 1
ATOM 6867 C CA . GLY B 1 223 ? 143.409 129.732 125.629 1.00 40.68 212 GLY B CA 1
ATOM 6868 C C . GLY B 1 223 ? 142.096 130.463 125.455 1.00 40.68 212 GLY B C 1
ATOM 6869 O O . GLY B 1 223 ? 141.065 129.844 125.184 1.00 40.68 212 GLY B O 1
ATOM 6870 N N . PHE B 1 224 ? 142.119 131.793 125.572 1.00 41.16 213 PHE B N 1
ATOM 6871 C CA . PHE B 1 224 ? 140.906 132.575 125.382 1.00 41.16 213 PHE B CA 1
ATOM 6872 C C . PHE B 1 224 ? 140.374 132.437 123.965 1.00 41.16 213 PHE B C 1
ATOM 6873 O O . PHE B 1 224 ? 139.167 132.290 123.763 1.00 41.16 213 PHE B O 1
ATOM 6881 N N . THR B 1 225 ? 141.256 132.453 122.970 1.00 4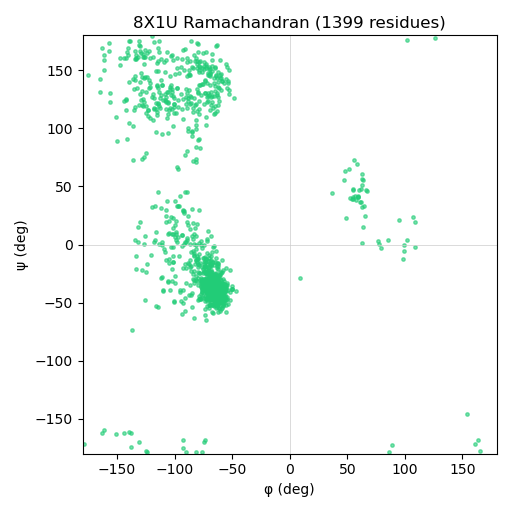3.79 214 THR B N 1
ATOM 6882 C CA . THR B 1 225 ? 140.788 132.424 121.595 1.00 43.79 214 THR B CA 1
ATOM 6883 C C . THR B 1 225 ? 140.339 131.036 121.164 1.00 43.79 214 THR B C 1
ATOM 6884 O O . THR B 1 225 ? 139.404 130.924 120.372 1.00 43.79 214 THR B O 1
ATOM 6888 N N . THR B 1 226 ? 140.946 129.965 121.678 1.00 43.81 215 THR B N 1
ATOM 6889 C CA . THR B 1 226 ? 140.425 128.645 121.333 1.00 43.81 215 THR B CA 1
ATOM 6890 C C . THR B 1 226 ? 139.124 128.358 122.081 1.00 43.81 215 THR B C 1
ATOM 6891 O O . THR B 1 226 ? 138.209 127.728 121.535 1.00 43.81 215 THR B O 1
ATOM 6895 N N . ALA B 1 227 ? 139.004 128.838 123.325 1.00 41.70 216 ALA B N 1
ATOM 6896 C CA . ALA B 1 227 ? 137.726 128.739 124.022 1.00 41.70 216 ALA B CA 1
ATOM 6897 C C . ALA B 1 227 ? 136.644 129.530 123.300 1.00 41.70 216 ALA B C 1
ATOM 6898 O O . ALA B 1 227 ? 135.494 129.088 123.208 1.00 41.70 216 ALA B O 1
ATOM 6900 N N . ALA B 1 228 ? 136.996 130.697 122.763 1.00 43.63 217 ALA B N 1
ATOM 6901 C CA . ALA B 1 228 ? 136.033 131.489 122.011 1.00 43.63 217 ALA B CA 1
ATOM 6902 C C . ALA B 1 228 ? 135.706 130.849 120.671 1.00 43.63 217 ALA B C 1
ATOM 6903 O O . ALA B 1 228 ? 134.587 130.995 120.178 1.00 43.63 217 ALA B O 1
ATOM 6905 N N . ALA B 1 229 ? 136.658 130.141 120.069 1.00 44.44 218 ALA B N 1
ATOM 6906 C CA . ALA B 1 229 ? 136.355 129.394 118.856 1.00 44.44 218 ALA B CA 1
ATOM 6907 C C . ALA B 1 229 ? 135.386 128.259 119.143 1.00 44.44 218 ALA B C 1
ATOM 6908 O O . ALA B 1 229 ? 134.517 127.957 118.321 1.00 44.44 218 ALA B O 1
ATOM 6910 N N . VAL B 1 230 ? 135.509 127.624 120.308 1.00 44.24 219 VAL B N 1
ATOM 6911 C CA . VAL B 1 230 ? 134.522 126.618 120.701 1.00 44.24 219 VAL B CA 1
ATOM 6912 C C . VAL B 1 230 ? 133.164 127.269 120.941 1.00 44.24 219 VAL B C 1
ATOM 6913 O O . VAL B 1 230 ? 132.120 126.719 120.568 1.00 44.24 219 VAL B O 1
ATOM 6917 N N . HIS B 1 231 ? 133.159 128.455 121.555 1.00 43.97 220 HIS B N 1
ATOM 6918 C CA . HIS B 1 231 ? 131.925 129.223 121.723 1.00 43.97 220 HIS B CA 1
ATOM 6919 C C . HIS B 1 231 ? 131.250 129.487 120.385 1.00 43.97 220 HIS B C 1
ATOM 6920 O O . HIS B 1 231 ? 130.034 129.331 120.248 1.00 43.97 220 HIS B O 1
ATOM 6927 N N . VAL B 1 232 ? 132.029 129.913 119.391 1.00 46.95 221 VAL B N 1
ATOM 6928 C CA . VAL B 1 232 ? 131.469 130.250 118.085 1.00 46.95 221 VAL B CA 1
ATOM 6929 C C . VAL B 1 232 ? 131.003 128.996 117.359 1.00 46.95 221 VAL B C 1
ATOM 6930 O O . VAL B 1 232 ? 129.961 128.999 116.698 1.00 46.95 221 VAL B O 1
ATOM 6934 N N . LEU B 1 233 ? 131.766 127.909 117.467 1.00 48.01 222 LEU B N 1
ATOM 6935 C CA . LEU B 1 233 ? 131.326 126.625 116.931 1.00 48.01 222 LEU B CA 1
ATOM 6936 C C . LEU B 1 233 ? 129.961 126.246 117.487 1.00 48.01 222 LEU B C 1
ATOM 6937 O O . LEU B 1 233 ? 129.073 125.812 116.747 1.00 48.01 222 LEU B O 1
ATOM 6942 N N . VAL B 1 234 ? 129.777 126.402 118.797 1.00 49.12 223 VAL B N 1
ATOM 6943 C CA . VAL B 1 234 ? 128.488 126.084 119.402 1.00 49.12 223 VAL B CA 1
ATOM 6944 C C . VAL B 1 234 ? 127.413 127.056 118.931 1.00 49.12 223 VAL B C 1
ATOM 6945 O O . VAL B 1 234 ? 126.259 126.665 118.730 1.00 49.12 223 VAL B O 1
ATOM 6949 N N . SER B 1 235 ? 127.770 128.324 118.723 1.00 50.75 224 SER B N 1
ATOM 6950 C CA . SER B 1 235 ? 126.794 129.327 118.321 1.00 50.75 224 SER B CA 1
ATOM 6951 C C . SER B 1 235 ? 126.291 129.138 116.900 1.00 50.75 224 SER B C 1
ATOM 6952 O O . SER B 1 235 ? 125.181 129.578 116.592 1.00 50.75 224 SER B O 1
ATOM 6955 N N . GLN B 1 236 ? 127.069 128.509 116.028 1.00 53.10 225 GLN B N 1
ATOM 6956 C CA . GLN B 1 236 ? 126.635 128.294 114.656 1.00 53.10 225 GLN B CA 1
ATOM 6957 C C . GLN B 1 236 ? 125.750 127.071 114.501 1.00 53.10 225 GLN B C 1
ATOM 6958 O O . GLN B 1 236 ? 125.316 126.789 113.385 1.00 53.10 225 GLN B O 1
ATOM 6964 N N . LEU B 1 237 ? 125.462 126.350 115.583 1.00 52.01 226 LEU B N 1
ATOM 6965 C CA . LEU B 1 237 ? 124.696 125.116 115.461 1.00 52.01 226 LEU B CA 1
ATOM 6966 C C . LEU B 1 237 ? 123.225 125.387 115.189 1.00 52.01 226 LEU B C 1
ATOM 6967 O O . LEU B 1 237 ? 122.579 124.613 114.477 1.00 52.01 226 LEU B O 1
ATOM 6972 N N . LYS B 1 238 ? 122.676 126.469 115.736 1.00 52.40 227 LYS B N 1
ATOM 6973 C CA . LYS B 1 238 ? 121.285 126.805 115.467 1.00 52.40 227 LYS B CA 1
ATOM 6974 C C . LYS B 1 238 ? 121.046 127.213 114.022 1.00 52.40 227 LYS B C 1
ATOM 6975 O O . LYS B 1 238 ? 119.890 127.250 113.595 1.00 52.40 227 LYS B O 1
ATOM 6981 N N . PHE B 1 239 ? 122.099 127.521 113.267 1.00 51.75 228 PHE B N 1
ATOM 6982 C CA . PHE B 1 239 ? 121.971 127.898 111.866 1.00 51.75 228 PHE B CA 1
ATOM 6983 C C . PHE B 1 239 ? 122.267 126.755 110.911 1.00 51.75 228 PHE B C 1
ATOM 6984 O O . PHE B 1 239 ? 121.667 126.694 109.835 1.00 51.75 228 PHE B O 1
ATOM 6992 N N . ILE B 1 240 ? 123.180 125.852 111.275 1.00 55.65 229 ILE B N 1
ATOM 6993 C CA . ILE B 1 240 ? 123.394 124.648 110.482 1.00 55.65 229 ILE B CA 1
ATOM 6994 C C . ILE B 1 240 ? 122.149 123.776 110.493 1.00 55.65 229 ILE B C 1
ATOM 6995 O O . ILE B 1 240 ? 121.707 123.299 109.443 1.00 55.65 229 ILE B O 1
ATOM 7000 N N . PHE B 1 241 ? 121.565 123.553 111.671 1.00 55.71 230 PHE B N 1
ATOM 7001 C CA . PHE B 1 241 ? 120.373 122.735 111.815 1.00 55.71 230 PHE B CA 1
ATOM 7002 C C . PHE B 1 241 ? 119.077 123.498 111.597 1.00 55.71 230 PHE B C 1
ATOM 7003 O O . PHE B 1 241 ? 118.047 122.867 111.347 1.00 55.71 230 PHE B O 1
ATOM 7011 N N . GLN B 1 242 ? 119.105 124.831 111.685 1.00 59.98 231 GLN B N 1
ATOM 7012 C CA . GLN B 1 242 ? 117.915 125.678 111.631 1.00 59.98 231 GLN B CA 1
ATOM 7013 C C . GLN B 1 242 ? 116.974 125.411 112.800 1.00 59.98 231 GLN B C 1
ATOM 7014 O O . GLN B 1 242 ? 115.801 125.092 112.604 1.00 59.98 231 GLN B O 1
ATOM 7020 N N . LEU B 1 243 ? 117.486 125.520 114.019 1.00 57.05 232 LEU B N 1
ATOM 7021 C CA . LEU B 1 243 ? 116.681 125.383 115.218 1.00 57.05 232 LEU B CA 1
ATOM 7022 C C . LEU B 1 243 ? 116.477 126.745 115.872 1.00 57.05 232 LEU B C 1
ATOM 7023 O O . LEU B 1 243 ? 117.153 127.722 115.552 1.00 57.05 232 LEU B O 1
ATOM 7028 N N . THR B 1 244 ? 115.520 126.800 116.793 1.00 58.89 233 THR B N 1
ATOM 7029 C CA . THR B 1 244 ? 115.185 128.023 117.512 1.00 58.89 233 THR B CA 1
ATOM 7030 C C . THR B 1 244 ? 115.708 127.900 118.937 1.00 58.89 233 THR B C 1
ATOM 7031 O O . THR B 1 244 ? 115.166 127.134 119.740 1.00 58.89 233 THR B O 1
ATOM 7035 N N . VAL B 1 245 ? 116.752 128.650 119.246 1.00 55.25 234 VAL B N 1
ATOM 7036 C CA . VAL B 1 245 ? 117.440 128.586 120.533 1.00 55.25 234 VAL B CA 1
ATOM 7037 C C . VAL B 1 245 ? 117.234 129.918 121.242 1.00 55.25 234 VAL B C 1
ATOM 7038 O O . VAL B 1 245 ? 117.369 130.969 120.607 1.00 55.25 234 VAL B O 1
ATOM 7042 N N . PRO B 1 246 ? 116.892 129.924 122.533 1.00 55.12 235 PRO B N 1
ATOM 7043 C CA . PRO B 1 246 ? 116.723 131.195 123.251 1.00 55.12 235 PRO B CA 1
ATOM 7044 C C . PRO B 1 246 ? 117.997 132.018 123.334 1.00 55.12 235 PRO B C 1
ATOM 7045 O O . PRO B 1 246 ? 119.079 131.550 122.973 1.00 55.12 235 PRO B O 1
ATOM 7049 N N . SER B 1 247 ? 117.876 133.254 123.812 1.00 54.91 236 SER B N 1
ATOM 7050 C CA . SER B 1 247 ? 119.030 134.132 123.990 1.00 54.91 236 SER B CA 1
ATOM 7051 C C . SER B 1 247 ? 119.579 133.894 125.388 1.00 54.91 236 SER B C 1
ATOM 7052 O O . SER B 1 247 ? 119.268 134.614 126.336 1.00 54.91 236 SER B O 1
ATOM 7055 N N . HIS B 1 248 ? 120.338 132.809 125.471 1.00 54.57 237 HIS B N 1
ATOM 7056 C CA . HIS B 1 248 ? 120.974 132.373 126.687 1.00 54.57 237 HIS B CA 1
ATOM 7057 C C . HIS B 1 248 ? 122.078 133.343 127.035 1.00 54.57 237 HIS B C 1
ATOM 7058 O O . HIS B 1 248 ? 122.689 133.968 126.178 1.00 54.57 237 HIS B O 1
ATOM 7065 N N . THR B 1 249 ? 122.346 133.452 128.316 1.00 55.49 238 THR B N 1
ATOM 7066 C CA . THR B 1 249 ? 123.380 134.332 128.790 1.00 55.49 238 THR B CA 1
ATOM 7067 C C . THR B 1 249 ? 124.303 133.540 129.686 1.00 55.49 238 THR B C 1
ATOM 7068 O O . THR B 1 249 ? 123.996 132.425 130.092 1.00 55.49 238 THR B O 1
ATOM 7072 N N . ASP B 1 250 ? 125.475 134.089 129.934 1.00 54.88 239 ASP B N 1
ATOM 7073 C CA . ASP B 1 250 ? 126.446 133.443 130.792 1.00 54.88 239 ASP B CA 1
ATOM 7074 C C . ASP B 1 250 ? 126.039 133.554 132.261 1.00 54.88 239 ASP B C 1
ATOM 7075 O O . ASP B 1 250 ? 125.274 134.432 132.621 1.00 54.88 239 ASP B O 1
ATOM 7080 N N . PRO B 1 251 ? 126.527 132.648 133.121 1.00 54.55 240 PRO B N 1
ATOM 7081 C CA . PRO B 1 251 ? 127.591 131.666 132.922 1.00 54.55 240 PRO B CA 1
ATOM 7082 C C . PRO B 1 251 ? 127.058 130.433 132.242 1.00 54.55 240 PRO B C 1
ATOM 7083 O O . PRO B 1 251 ? 125.856 130.282 132.139 1.00 54.55 240 PRO B O 1
ATOM 7087 N N . VAL B 1 252 ? 127.962 129.627 131.700 1.00 51.47 241 VAL B N 1
ATOM 7088 C CA . VAL B 1 252 ? 127.662 128.367 131.026 1.00 51.47 241 VAL B CA 1
ATOM 7089 C C . VAL B 1 252 ? 126.640 128.497 129.891 1.00 51.47 241 VAL B C 1
ATOM 7090 O O . VAL B 1 252 ? 125.815 127.629 129.671 1.00 51.47 241 VAL B O 1
ATOM 7094 N N . SER B 1 253 ? 126.750 129.577 129.138 1.00 51.78 242 SER B N 1
ATOM 7095 C CA . SER B 1 253 ? 125.850 129.860 128.044 1.00 51.78 242 SER B CA 1
ATOM 7096 C C . SER B 1 253 ? 126.023 128.879 126.908 1.00 51.78 242 SER B C 1
ATOM 7097 O O . SER B 1 253 ? 125.077 128.553 126.219 1.00 51.78 242 SER B O 1
ATOM 7100 N N . ILE B 1 254 ? 127.248 128.415 126.725 1.00 47.88 243 ILE B N 1
ATOM 7101 C CA . ILE B 1 254 ? 127.572 127.471 125.667 1.00 47.88 243 ILE B CA 1
ATOM 7102 C C . ILE B 1 254 ? 126.866 126.136 125.865 1.00 47.88 243 ILE B C 1
ATOM 7103 O O . ILE B 1 254 ? 126.428 125.519 124.902 1.00 47.88 243 ILE B O 1
ATOM 7108 N N . PHE B 1 255 ? 126.757 125.694 127.109 1.00 49.74 244 PHE B N 1
ATOM 7109 C CA . PHE B 1 255 ? 126.088 124.430 127.410 1.00 49.74 244 PHE B CA 1
ATOM 7110 C C . PHE B 1 255 ? 124.578 124.553 127.267 1.00 49.74 244 PHE B C 1
ATOM 7111 O O . PHE B 1 255 ? 123.925 123.627 126.803 1.00 49.74 244 PHE B O 1
ATOM 7119 N N . LYS B 1 256 ? 124.023 125.697 127.646 1.00 50.43 245 LYS B N 1
ATOM 7120 C CA . LYS B 1 256 ? 122.597 125.920 127.460 1.00 50.43 245 LYS B CA 1
ATOM 7121 C C . LYS B 1 256 ? 122.265 125.845 125.987 1.00 50.43 245 LYS B C 1
ATOM 7122 O O . LYS B 1 256 ? 121.271 125.237 125.602 1.00 50.43 245 LYS B O 1
ATOM 7128 N N . VAL B 1 257 ? 123.103 126.454 125.158 1.00 50.41 246 VAL B N 1
ATOM 7129 C CA . VAL B 1 257 ? 122.883 126.429 123.720 1.00 50.41 246 VAL B CA 1
ATOM 7130 C C . VAL B 1 257 ? 122.986 125.013 123.176 1.00 50.41 246 VAL B C 1
ATOM 7131 O O . VAL B 1 257 ? 122.171 124.604 122.357 1.00 50.41 246 VAL B O 1
ATOM 7135 N N . LEU B 1 258 ? 123.975 124.261 123.641 1.00 51.62 247 LEU B N 1
ATOM 7136 C CA . LEU B 1 258 ? 124.152 122.894 123.178 1.00 51.62 247 LEU B CA 1
ATOM 7137 C C . LEU B 1 258 ? 122.951 122.036 123.531 1.00 51.62 247 LEU B C 1
ATOM 7138 O O . LEU B 1 258 ? 122.528 121.201 122.739 1.00 51.62 247 LEU B O 1
ATOM 7143 N N . TYR B 1 259 ? 122.402 122.233 124.721 1.00 54.39 248 TYR B N 1
ATOM 7144 C CA . TYR B 1 259 ? 121.230 121.482 125.127 1.00 54.39 248 TYR B CA 1
ATOM 7145 C C . TYR B 1 259 ? 120.042 121.832 124.261 1.00 54.39 248 TYR B C 1
ATOM 7146 O O . TYR B 1 259 ? 119.336 120.952 123.794 1.00 54.39 248 TYR B O 1
ATOM 7155 N N . SER B 1 260 ? 119.820 123.119 124.045 1.00 53.97 249 SER B N 1
ATOM 7156 C CA . SER B 1 260 ? 118.700 123.547 123.235 1.00 53.97 249 SER B CA 1
ATOM 7157 C C . SER B 1 260 ? 118.805 122.934 121.854 1.00 53.97 249 SER B C 1
ATOM 7158 O O . SER B 1 260 ? 117.811 122.495 121.289 1.00 53.97 249 SER B O 1
ATOM 7161 N N . VAL B 1 261 ? 120.012 122.882 121.313 1.00 53.46 250 VAL B N 1
ATOM 7162 C CA . VAL B 1 261 ? 120.193 122.351 119.976 1.00 53.46 250 VAL B CA 1
ATOM 7163 C C . VAL B 1 261 ? 119.969 120.852 119.880 1.00 53.46 250 VAL B C 1
ATOM 7164 O O . VAL B 1 261 ? 119.194 120.395 119.051 1.00 53.46 250 VAL B O 1
ATOM 7168 N N . PHE B 1 262 ? 120.625 120.081 120.729 1.00 55.84 251 PHE B N 1
ATOM 7169 C CA . PHE B 1 262 ? 120.531 118.628 120.607 1.00 55.84 251 PHE B CA 1
ATOM 7170 C C . PHE B 1 262 ? 119.241 118.086 121.189 1.00 55.84 251 PHE B C 1
ATOM 7171 O O . PHE B 1 262 ? 118.858 116.963 120.892 1.00 55.84 251 PHE B O 1
ATOM 7179 N N . SER B 1 263 ? 118.568 118.873 122.011 1.00 57.53 252 SER B N 1
ATOM 7180 C CA . SER B 1 263 ? 117.272 118.470 122.510 1.00 57.53 252 SER B CA 1
ATOM 7181 C C . SER B 1 263 ? 116.284 118.503 121.363 1.00 57.53 252 SER B C 1
ATOM 7182 O O . SER B 1 263 ? 115.405 117.652 121.273 1.00 57.53 252 SER B O 1
ATOM 7185 N N . GLN B 1 264 ? 116.436 119.461 120.456 1.00 58.87 253 GLN B N 1
ATOM 7186 C CA . GLN B 1 264 ? 115.550 119.569 119.305 1.00 58.87 253 GLN B CA 1
ATOM 7187 C C . GLN B 1 264 ? 116.230 119.058 118.067 1.00 58.87 253 GLN B C 1
ATOM 7188 O O . GLN B 1 264 ? 115.850 119.428 116.964 1.00 58.87 253 GLN B O 1
ATOM 7194 N N . ILE B 1 265 ? 117.220 118.194 118.222 1.00 59.80 254 ILE B N 1
ATOM 7195 C CA . ILE B 1 265 ? 118.001 117.755 117.068 1.00 59.80 254 ILE B CA 1
ATOM 7196 C C . ILE B 1 265 ? 117.184 117.052 115.996 1.00 59.80 254 ILE B C 1
ATOM 7197 O O . ILE B 1 265 ? 117.583 117.018 114.835 1.00 59.80 254 ILE B O 1
ATOM 7202 N N . GLU B 1 266 ? 116.043 116.494 116.368 1.00 62.35 255 GLU B N 1
ATOM 7203 C CA . GLU B 1 266 ? 115.220 115.758 115.411 1.00 62.35 255 GLU B CA 1
ATOM 7204 C C . GLU B 1 266 ? 114.489 116.675 114.429 1.00 62.35 255 GLU B C 1
ATOM 7205 O O . GLU B 1 266 ? 113.981 116.212 113.413 1.00 62.35 255 GLU B O 1
ATOM 7211 N N . LYS B 1 267 ? 114.434 117.969 114.724 1.00 61.70 256 LYS B N 1
ATOM 7212 C CA . LYS B 1 267 ? 113.780 118.919 113.832 1.00 61.70 256 LYS B CA 1
ATOM 7213 C C . LYS B 1 267 ? 114.751 119.487 112.804 1.00 61.70 256 LYS B C 1
ATOM 7214 O O . LYS B 1 267 ? 114.394 120.384 112.047 1.00 61.70 256 LYS B O 1
ATOM 7220 N N . THR B 1 268 ? 115.975 118.976 112.773 1.00 61.34 257 THR B N 1
ATOM 7221 C CA . THR B 1 268 ? 116.984 119.493 111.853 1.00 61.34 257 THR B CA 1
ATOM 7222 C C . THR B 1 268 ? 116.532 119.494 110.406 1.00 61.34 257 THR B C 1
ATOM 7223 O O . THR B 1 268 ? 115.965 118.512 109.937 1.00 61.34 257 THR B O 1
ATOM 7227 N N . ASN B 1 269 ? 116.772 120.592 109.699 1.00 63.20 258 ASN B N 1
ATOM 7228 C CA . ASN B 1 269 ? 116.452 120.656 108.281 1.00 63.20 258 ASN B CA 1
ATOM 7229 C C . ASN B 1 269 ? 117.606 120.041 107.528 1.00 63.20 258 ASN B C 1
ATOM 7230 O O . ASN B 1 269 ? 118.709 120.575 107.540 1.00 63.20 258 ASN B O 1
ATOM 7235 N N . ILE B 1 270 ? 117.369 118.919 106.868 1.00 64.63 259 ILE B N 1
ATOM 7236 C CA . ILE B 1 270 ? 118.454 118.220 106.187 1.00 64.63 259 ILE B CA 1
ATOM 7237 C C . ILE B 1 270 ? 119.094 119.044 105.073 1.00 64.63 259 ILE B C 1
ATOM 7238 O O . ILE B 1 270 ? 120.309 119.046 104.932 1.00 64.63 259 ILE B O 1
ATOM 7243 N N . ALA B 1 271 ? 118.283 119.746 104.292 1.00 63.81 260 ALA B N 1
ATOM 7244 C CA . ALA B 1 271 ? 118.812 120.527 103.185 1.00 63.81 260 ALA B CA 1
ATOM 7245 C C . ALA B 1 271 ? 119.827 121.538 103.684 1.00 63.81 260 ALA B C 1
ATOM 7246 O O . ALA B 1 271 ? 120.909 121.660 103.121 1.00 63.81 260 ALA B O 1
ATOM 7248 N N . ASP B 1 272 ? 119.498 122.238 104.758 1.00 63.12 261 ASP B N 1
ATOM 7249 C CA . ASP B 1 272 ? 120.432 123.187 105.337 1.00 63.12 261 ASP B CA 1
ATOM 7250 C C . ASP B 1 272 ? 121.711 122.499 105.756 1.00 63.12 261 ASP B C 1
ATOM 7251 O O . ASP B 1 272 ? 122.798 122.967 105.440 1.00 63.12 261 ASP B O 1
ATOM 7256 N N . LEU B 1 273 ? 121.587 121.381 106.460 1.00 62.41 262 LEU B N 1
ATOM 7257 C CA . LEU B 1 273 ? 122.757 120.659 106.945 1.00 62.41 262 LEU B CA 1
ATOM 7258 C C . LEU B 1 273 ? 123.638 120.160 105.813 1.00 62.41 262 LEU B C 1
ATOM 7259 O O . LEU B 1 273 ? 124.848 120.347 105.838 1.00 62.41 262 LEU B O 1
ATOM 7264 N N . VAL B 1 274 ? 123.035 119.534 104.814 1.00 62.54 263 VAL B N 1
ATOM 7265 C CA . VAL B 1 274 ? 123.805 119.053 103.680 1.00 62.54 263 VAL B CA 1
ATOM 7266 C C . VAL B 1 274 ? 124.486 120.240 103.041 1.00 62.54 263 VAL B C 1
ATOM 7267 O O . VAL B 1 274 ? 125.682 120.202 102.778 1.00 62.54 263 VAL B O 1
ATOM 7271 N N . THR B 1 275 ? 123.736 121.305 102.801 1.00 63.25 264 THR B N 1
ATOM 7272 C CA . THR B 1 275 ? 124.336 122.516 102.278 1.00 63.25 264 THR B CA 1
ATOM 7273 C C . THR B 1 275 ? 125.470 122.965 103.202 1.00 63.25 264 THR B C 1
ATOM 7274 O O . THR B 1 275 ? 126.607 123.080 102.762 1.00 63.25 264 THR B O 1
ATOM 7278 N N . ALA B 1 276 ? 125.178 123.207 104.481 1.00 62.22 265 ALA B N 1
ATOM 7279 C CA . ALA B 1 276 ? 126.248 123.701 105.334 1.00 62.22 265 ALA B CA 1
ATOM 7280 C C . ALA B 1 276 ? 127.450 122.774 105.299 1.00 62.22 265 ALA B C 1
ATOM 7281 O O . ALA B 1 276 ? 128.593 123.234 105.261 1.00 62.22 265 ALA B O 1
ATOM 7283 N N . LEU B 1 277 ? 127.213 121.462 105.291 1.00 63.32 266 LEU B N 1
ATOM 7284 C CA . LEU B 1 277 ? 128.329 120.524 105.259 1.00 63.32 266 LEU B CA 1
ATOM 7285 C C . LEU B 1 277 ? 129.066 120.590 103.929 1.00 63.32 266 LEU B C 1
ATOM 7286 O O . LEU B 1 277 ? 130.299 120.541 103.898 1.00 63.32 266 LEU B O 1
ATOM 7291 N N . ILE B 1 278 ? 128.333 120.729 102.823 1.00 63.41 267 ILE B N 1
ATOM 7292 C CA . ILE B 1 278 ? 128.980 120.825 101.516 1.00 63.41 267 ILE B CA 1
ATOM 7293 C C . ILE B 1 278 ? 129.809 122.101 101.424 1.00 63.41 267 ILE B C 1
ATOM 7294 O O . ILE B 1 278 ? 130.962 122.086 100.969 1.00 63.41 267 ILE B O 1
ATOM 7299 N N . VAL B 1 279 ? 129.236 123.226 101.859 1.00 63.77 268 VAL B N 1
ATOM 7300 C CA . VAL B 1 279 ? 129.961 124.492 101.804 1.00 63.77 268 VAL B CA 1
ATOM 7301 C C . VAL B 1 279 ? 131.194 124.441 102.695 1.00 63.77 268 VAL B C 1
ATOM 7302 O O . VAL B 1 279 ? 132.279 124.871 102.295 1.00 63.77 268 VAL B O 1
ATOM 7306 N N . LEU B 1 280 ? 131.054 123.899 103.906 1.00 64.98 269 LEU B N 1
ATOM 7307 C CA . LEU B 1 280 ? 132.183 123.799 104.824 1.00 64.98 269 LEU B CA 1
ATOM 7308 C C . LEU B 1 280 ? 133.288 122.922 104.247 1.00 64.98 269 LEU B C 1
ATOM 7309 O O . LEU B 1 280 ? 134.469 123.284 104.292 1.00 64.98 269 LEU B O 1
ATOM 7314 N N . LEU B 1 281 ? 132.919 121.769 103.685 1.00 67.98 270 LEU B N 1
ATOM 7315 C CA . LEU B 1 281 ? 133.911 120.867 103.114 1.00 67.98 270 LEU B CA 1
ATOM 7316 C C . LEU B 1 281 ? 134.668 121.529 101.972 1.00 67.98 270 LEU B C 1
ATOM 7317 O O . LEU B 1 281 ? 135.906 121.529 101.949 1.00 67.98 270 LEU B O 1
ATOM 7322 N N . VAL B 1 282 ? 133.973 122.041 100.965 1.00 67.82 271 VAL B N 1
ATOM 7323 C CA . VAL B 1 282 ? 134.660 122.596 99.790 1.00 67.82 271 VAL B CA 1
ATOM 7324 C C . VAL B 1 282 ? 135.613 123.737 100.114 1.00 67.82 271 VAL B C 1
ATOM 7325 O O . VAL B 1 282 ? 136.755 123.749 99.659 1.00 67.82 271 VAL B O 1
ATOM 7329 N N . VAL B 1 283 ? 135.155 124.694 100.902 1.00 69.64 272 VAL B N 1
ATOM 7330 C CA . VAL B 1 283 ? 135.987 125.839 101.224 1.00 69.64 272 VAL B CA 1
ATOM 7331 C C . VAL B 1 283 ? 137.266 125.391 101.903 1.00 69.64 272 VAL B C 1
ATOM 7332 O O . VAL B 1 283 ? 138.340 125.911 101.613 1.00 69.64 272 VAL B O 1
ATOM 7336 N N . SER B 1 284 ? 137.162 124.416 102.790 1.00 72.20 273 SER B N 1
ATOM 7337 C CA . SER B 1 284 ? 138.331 123.930 103.516 1.00 72.20 273 SER B CA 1
ATOM 7338 C C . SER B 1 284 ? 139.423 123.442 102.577 1.00 72.20 273 SER B C 1
ATOM 7339 O O . SER B 1 284 ? 140.585 123.831 102.711 1.00 72.20 273 SER B O 1
ATOM 7342 N N . ILE B 1 285 ? 139.053 122.613 101.613 1.00 74.22 274 ILE B N 1
ATOM 7343 C CA . ILE B 1 285 ? 140.030 122.103 100.665 1.00 74.22 274 ILE B CA 1
ATOM 7344 C C . ILE B 1 285 ? 140.659 123.228 99.856 1.00 74.22 274 ILE B C 1
ATOM 7345 O O . ILE B 1 285 ? 141.873 123.275 99.692 1.00 74.22 274 ILE B O 1
ATOM 7350 N N . VAL B 1 286 ? 139.842 124.143 99.356 1.00 75.54 275 VAL B N 1
ATOM 7351 C CA . VAL B 1 286 ? 140.373 125.208 98.517 1.00 75.54 275 VAL B CA 1
ATOM 7352 C C . VAL B 1 286 ? 141.309 126.111 99.310 1.00 75.54 275 VAL B C 1
ATOM 7353 O O . VAL B 1 286 ? 142.312 126.582 98.788 1.00 75.54 275 VAL B O 1
ATOM 7357 N N . LYS B 1 287 ? 140.984 126.351 100.571 1.00 76.00 276 LYS B N 1
ATOM 7358 C CA . LYS B 1 287 ? 141.820 127.203 101.401 1.00 76.00 276 LYS B CA 1
ATOM 7359 C C . LYS B 1 287 ? 143.204 126.598 101.607 1.00 76.00 276 LYS B C 1
ATOM 7360 O O . LYS B 1 287 ? 144.204 127.313 101.602 1.00 76.00 276 LYS B O 1
ATOM 7366 N N . GLU B 1 288 ? 143.255 125.287 101.783 1.00 82.67 277 GLU B N 1
ATOM 7367 C CA . GLU B 1 288 ? 144.520 124.598 101.943 1.00 82.67 277 GLU B CA 1
ATOM 7368 C C . GLU B 1 288 ? 145.318 124.751 100.667 1.00 82.67 277 GLU B C 1
ATOM 7369 O O . GLU B 1 288 ? 146.505 125.028 100.704 1.00 82.67 277 GLU B O 1
ATOM 7375 N N . ILE B 1 289 ? 144.654 124.574 99.533 1.00 82.16 278 ILE B N 1
ATOM 7376 C CA . ILE B 1 289 ? 145.325 124.711 98.253 1.00 82.16 278 ILE B CA 1
ATOM 7377 C C . ILE B 1 289 ? 145.910 126.106 98.148 1.00 82.16 278 ILE B C 1
ATOM 7378 O O . ILE B 1 289 ? 147.027 126.286 97.673 1.00 82.16 278 ILE B O 1
ATOM 7383 N N . ASN B 1 290 ? 145.161 127.098 98.605 1.00 83.20 279 ASN B N 1
ATOM 7384 C CA . ASN B 1 290 ? 145.637 128.473 98.560 1.00 83.20 279 ASN B CA 1
ATOM 7385 C C . ASN B 1 290 ? 146.843 128.676 99.464 1.00 83.20 279 ASN B C 1
ATOM 7386 O O . ASN B 1 290 ? 147.675 129.539 99.205 1.00 83.20 279 ASN B O 1
ATOM 7391 N N . GLN B 1 291 ? 146.930 127.896 100.532 1.00 87.89 280 GLN B N 1
ATOM 7392 C CA . GLN B 1 291 ? 148.055 128.014 101.454 1.00 87.89 280 GLN B CA 1
ATOM 7393 C C . GLN B 1 291 ? 149.245 127.164 101.011 1.00 87.89 280 GLN B C 1
ATOM 7394 O O . GLN B 1 291 ? 150.371 127.401 101.436 1.00 87.89 280 GLN B O 1
ATOM 7400 N N . ARG B 1 292 ? 148.996 126.185 100.152 1.00 89.03 281 ARG B N 1
ATOM 7401 C CA . ARG B 1 292 ? 150.070 125.332 99.667 1.00 89.03 281 ARG B CA 1
ATOM 7402 C C . ARG B 1 292 ? 150.646 125.850 98.364 1.00 89.03 281 ARG B C 1
ATOM 7403 O O . ARG B 1 292 ? 151.835 126.150 98.281 1.00 89.03 281 ARG B O 1
ATOM 7411 N N . PHE B 1 293 ? 149.810 125.952 97.343 1.00 89.92 282 PHE B N 1
ATOM 7412 C CA . PHE B 1 293 ? 150.272 126.420 96.050 1.00 89.92 282 PHE B CA 1
ATOM 7413 C C . PHE B 1 293 ? 150.241 127.931 96.024 1.00 89.92 282 PHE B C 1
ATOM 7414 O O . PHE B 1 293 ? 150.065 128.532 94.970 1.00 89.92 282 PHE B O 1
ATOM 7422 N N . LYS B 1 294 ? 150.434 128.550 97.181 1.00 90.16 283 LYS B N 1
ATOM 7423 C CA . LYS B 1 294 ? 150.360 129.998 97.259 1.00 90.16 283 LYS B CA 1
ATOM 7424 C C . LYS B 1 294 ? 151.344 130.621 96.302 1.00 90.16 283 LYS B C 1
ATOM 7425 O O . LYS B 1 294 ? 151.014 131.565 95.590 1.00 90.16 283 LYS B O 1
ATOM 7431 N N . ASP B 1 295 ? 152.564 130.105 96.276 1.00 93.76 284 ASP B N 1
ATOM 7432 C CA . ASP B 1 295 ? 153.567 130.663 95.383 1.00 93.76 284 ASP B CA 1
ATOM 7433 C C . ASP B 1 295 ? 153.151 130.520 93.926 1.00 93.76 284 ASP B C 1
ATOM 7434 O O . ASP B 1 295 ? 153.313 131.447 93.139 1.00 93.76 284 ASP B O 1
ATOM 7439 N N . LYS B 1 296 ? 152.610 129.365 93.564 1.00 94.68 285 LYS B N 1
ATOM 7440 C CA . LYS B 1 296 ? 152.130 129.180 92.202 1.00 94.68 285 LYS B CA 1
ATOM 7441 C C . LYS B 1 296 ? 150.919 130.053 91.926 1.00 94.68 285 LYS B C 1
ATOM 7442 O O . LYS B 1 296 ? 150.778 130.592 90.832 1.00 94.68 285 LYS B O 1
ATOM 7444 N N . LEU B 1 297 ? 150.045 130.200 92.915 1.00 90.80 286 LEU B N 1
ATOM 7445 C CA . LEU B 1 297 ? 148.825 130.981 92.725 1.00 90.80 286 LEU B CA 1
ATOM 7446 C C . LEU B 1 297 ? 149.110 132.454 92.534 1.00 90.80 286 LEU B C 1
ATOM 7447 O O . LEU B 1 297 ? 149.726 133.086 93.388 1.00 90.80 286 LEU B O 1
ATOM 7452 N N . PRO B 1 298 ? 148.655 133.015 91.407 1.00 88.55 287 PRO B N 1
ATOM 7453 C CA . PRO B 1 298 ? 148.822 134.451 91.188 1.00 88.55 287 PRO B CA 1
ATOM 7454 C C . PRO B 1 298 ? 147.999 135.198 92.206 1.00 88.55 287 PRO B C 1
ATOM 7455 O O . PRO B 1 298 ? 148.473 136.169 92.792 1.00 88.55 287 PRO B O 1
ATOM 7459 N N . VAL B 1 299 ? 146.770 134.749 92.422 1.00 85.46 288 VAL B N 1
ATOM 7460 C CA . VAL B 1 299 ? 145.902 135.366 93.405 1.00 85.46 288 VAL B CA 1
ATOM 7461 C C . VAL B 1 299 ? 145.239 134.237 94.155 1.00 85.46 288 VAL B C 1
ATOM 7462 O O . VAL B 1 299 ? 144.909 133.213 93.562 1.00 85.46 288 VAL B O 1
ATOM 7466 N N . PRO B 1 300 ? 145.037 134.402 95.464 1.00 79.89 289 PRO B N 1
ATOM 7467 C CA . PRO B 1 300 ? 144.302 133.353 96.169 1.00 79.89 289 PRO B CA 1
ATOM 7468 C C . PRO B 1 300 ? 142.969 133.068 95.497 1.00 79.89 289 PRO B C 1
ATOM 7469 O O . PRO B 1 300 ? 142.318 134.006 95.044 1.00 79.89 289 PRO B O 1
ATOM 7473 N N . ILE B 1 301 ? 142.570 131.803 95.419 1.00 76.99 290 ILE B N 1
ATOM 7474 C CA . ILE B 1 301 ? 141.269 131.464 94.858 1.00 76.99 290 ILE B CA 1
ATOM 7475 C C . ILE B 1 301 ? 140.167 131.899 95.809 1.00 76.99 290 ILE B C 1
ATOM 7476 O O . ILE B 1 301 ? 140.157 131.499 96.969 1.00 76.99 290 ILE B O 1
ATOM 7481 N N . PRO B 1 302 ? 139.232 132.730 95.324 1.00 73.11 291 PRO B N 1
ATOM 7482 C CA . PRO B 1 302 ? 138.140 133.228 96.171 1.00 73.11 291 PRO B CA 1
ATOM 7483 C C . PRO B 1 302 ? 137.046 132.184 96.358 1.00 73.11 291 PRO B C 1
ATOM 7484 O O . PRO B 1 302 ? 136.081 132.203 95.603 1.00 73.11 291 PRO B O 1
ATOM 7488 N N . ILE B 1 303 ? 137.193 131.260 97.286 1.00 72.00 292 ILE B N 1
ATOM 7489 C CA . ILE B 1 303 ? 136.201 130.203 97.404 1.00 72.00 292 ILE B CA 1
ATOM 7490 C C . ILE B 1 303 ? 134.904 130.724 98.023 1.00 72.00 292 ILE B C 1
ATOM 7491 O O . ILE B 1 303 ? 133.821 130.276 97.667 1.00 72.00 292 ILE B O 1
ATOM 7496 N N . GLU B 1 304 ? 135.011 131.686 98.930 1.00 69.06 293 GLU B N 1
ATOM 7497 C CA . GLU B 1 304 ? 133.827 132.218 99.596 1.00 69.06 293 GLU B CA 1
ATOM 7498 C C . GLU B 1 304 ? 132.864 132.855 98.608 1.00 69.06 293 GLU B C 1
ATOM 7499 O O . GLU B 1 304 ? 131.676 132.546 98.613 1.00 69.06 293 GLU B O 1
ATOM 7505 N N . PHE B 1 305 ? 133.374 133.722 97.744 1.00 66.45 294 PHE B N 1
ATOM 7506 C CA . PHE B 1 305 ? 132.534 134.346 96.740 1.00 66.45 294 PHE B CA 1
ATOM 7507 C C . PHE B 1 305 ? 131.931 133.312 95.802 1.00 66.45 294 PHE B C 1
ATOM 7508 O O . PHE B 1 305 ? 130.730 133.324 95.553 1.00 66.45 294 PHE B O 1
ATOM 7516 N N . ILE B 1 306 ? 132.752 132.404 95.294 1.00 67.31 295 ILE B N 1
ATOM 7517 C CA . ILE B 1 306 ? 132.264 131.419 94.343 1.00 67.31 295 ILE B CA 1
ATOM 7518 C C . ILE B 1 306 ? 131.179 130.548 94.957 1.00 67.31 295 ILE B C 1
ATOM 7519 O O . ILE B 1 306 ? 130.135 130.338 94.351 1.00 67.31 295 ILE B O 1
ATOM 7524 N N . MET B 1 307 ? 131.427 130.031 96.152 1.00 67.22 296 MET B N 1
ATOM 7525 C CA . MET B 1 307 ? 130.450 129.183 96.817 1.00 67.22 296 MET B CA 1
ATOM 7526 C C . MET B 1 307 ? 129.143 129.906 97.113 1.00 67.22 296 MET B C 1
ATOM 7527 O O . MET B 1 307 ? 128.078 129.353 96.910 1.00 67.22 296 MET B O 1
ATOM 7532 N N . THR B 1 308 ? 129.222 131.137 97.599 1.00 63.84 297 THR B N 1
ATOM 7533 C CA . THR B 1 308 ? 128.024 131.901 97.903 1.00 63.84 297 THR B CA 1
ATOM 7534 C C . THR B 1 308 ? 127.226 132.189 96.643 1.00 63.84 297 THR B C 1
ATOM 7535 O O . THR B 1 308 ? 126.004 132.171 96.666 1.00 63.84 297 THR B O 1
ATOM 7539 N N . VAL B 1 309 ? 127.914 132.455 95.544 1.00 64.44 298 VAL B N 1
ATOM 7540 C CA . VAL B 1 309 ? 127.230 132.704 94.281 1.00 64.44 298 VAL B CA 1
ATOM 7541 C C . VAL B 1 309 ? 126.521 131.450 93.789 1.00 64.44 298 VAL B C 1
ATOM 7542 O O . VAL B 1 309 ? 125.368 131.506 93.380 1.00 64.44 298 VAL B O 1
ATOM 7546 N N . ILE B 1 310 ? 127.203 130.313 93.834 1.00 66.93 299 ILE B N 1
ATOM 7547 C CA . ILE B 1 310 ? 126.585 129.062 93.421 1.00 66.93 299 ILE B CA 1
ATOM 7548 C C . ILE B 1 310 ? 125.453 128.715 94.365 1.00 66.93 299 ILE B C 1
ATOM 7549 O O . ILE B 1 310 ? 124.378 128.318 93.931 1.00 66.93 299 ILE B O 1
ATOM 7554 N N . ALA B 1 311 ? 125.684 128.881 95.659 1.00 65.10 300 ALA B N 1
ATOM 7555 C CA . ALA B 1 311 ? 124.656 128.591 96.637 1.00 65.10 300 ALA B CA 1
ATOM 7556 C C . ALA B 1 311 ? 123.445 129.480 96.425 1.00 65.10 300 ALA B C 1
ATOM 7557 O O . ALA B 1 311 ? 122.313 129.012 96.483 1.00 65.10 300 ALA B O 1
ATOM 7559 N N . ALA B 1 312 ? 123.676 130.763 96.183 1.00 64.51 301 ALA B N 1
ATOM 7560 C CA . ALA B 1 312 ? 122.576 131.687 95.967 1.00 64.51 301 ALA B CA 1
ATOM 7561 C C . ALA B 1 312 ? 121.855 131.305 94.700 1.00 64.51 301 ALA B C 1
ATOM 7562 O O . ALA B 1 312 ? 120.633 131.361 94.642 1.00 64.51 301 ALA B O 1
ATOM 7564 N N . GLY B 1 313 ? 122.595 130.931 93.669 1.00 65.61 302 GLY B N 1
ATOM 7565 C CA . GLY B 1 313 ? 121.991 130.539 92.409 1.00 65.61 302 GLY B CA 1
ATOM 7566 C C . GLY B 1 313 ? 121.116 129.306 92.491 1.00 65.61 302 GLY B C 1
ATOM 7567 O O . GLY B 1 313 ? 119.957 129.342 92.091 1.00 65.61 302 GLY B O 1
ATOM 7568 N N . VAL B 1 314 ? 121.659 128.214 93.015 1.00 68.06 303 VAL B N 1
ATOM 7569 C CA . VAL B 1 314 ? 120.903 126.968 93.116 1.00 68.06 303 VAL B CA 1
ATOM 7570 C C . VAL B 1 314 ? 119.704 127.109 94.048 1.00 68.06 303 VAL B C 1
ATOM 7571 O O . VAL B 1 314 ? 118.657 126.519 93.810 1.00 68.06 303 VAL B O 1
ATOM 7575 N N . SER B 1 315 ? 119.849 127.887 95.109 1.00 67.92 304 SER B N 1
ATOM 7576 C CA . SER B 1 315 ? 118.728 128.121 96.004 1.00 67.92 304 SER B CA 1
ATOM 7577 C C . SER B 1 315 ? 117.623 128.885 95.284 1.00 67.92 304 SER B C 1
ATOM 7578 O O . SER B 1 315 ? 116.447 128.594 95.470 1.00 67.92 304 SER B O 1
ATOM 7581 N N . TYR B 1 316 ? 117.997 129.864 94.469 1.00 70.09 305 TYR B N 1
ATOM 7582 C CA . TYR B 1 316 ? 117.009 130.647 93.730 1.00 70.09 305 TYR B CA 1
ATOM 7583 C C . TYR B 1 316 ? 116.358 129.853 92.608 1.00 70.09 305 TYR B C 1
ATOM 7584 O O . TYR B 1 316 ? 115.142 129.877 92.455 1.00 70.09 305 TYR B O 1
ATOM 7593 N N . GLY B 1 317 ? 117.162 129.153 91.825 1.00 72.14 306 GLY B N 1
ATOM 7594 C CA . GLY B 1 317 ? 116.630 128.366 90.733 1.00 72.14 306 GLY B CA 1
ATOM 7595 C C . GLY B 1 317 ? 115.739 127.236 91.187 1.00 72.14 306 GLY B C 1
ATOM 7596 O O . GLY B 1 317 ? 114.722 126.960 90.556 1.00 72.14 306 GLY B O 1
ATOM 7597 N N . CYS B 1 318 ? 116.107 126.578 92.278 1.00 75.54 307 CYS B N 1
ATOM 7598 C CA . CYS B 1 318 ? 115.340 125.438 92.759 1.00 75.54 307 CYS B CA 1
ATOM 7599 C C . CYS B 1 318 ? 114.382 125.829 93.870 1.00 75.54 307 CYS B C 1
ATOM 7600 O O . CYS B 1 318 ? 113.681 124.979 94.412 1.00 75.54 307 CYS B O 1
ATOM 7603 N N . ASP B 1 319 ? 114.343 127.110 94.202 1.00 76.95 308 ASP B N 1
ATOM 7604 C CA . ASP B 1 319 ? 113.442 127.595 95.243 1.00 76.95 308 ASP B CA 1
ATOM 7605 C C . ASP B 1 319 ? 113.529 126.734 96.492 1.00 76.95 308 ASP B C 1
ATOM 7606 O O . ASP B 1 319 ? 112.552 126.108 96.887 1.00 76.95 308 ASP B O 1
ATOM 7611 N N . PHE B 1 320 ? 114.694 126.710 97.121 1.00 72.58 309 PHE B N 1
ATOM 7612 C CA . PHE B 1 320 ? 114.876 125.906 98.316 1.00 72.58 309 PHE B CA 1
ATOM 7613 C C . PHE B 1 320 ? 114.009 126.412 99.447 1.00 72.58 309 PHE B C 1
ATOM 7614 O O . PHE B 1 320 ? 113.579 125.633 100.288 1.00 72.58 309 PHE B O 1
ATOM 7622 N N . LYS B 1 321 ? 113.751 127.707 99.474 1.00 74.47 310 LYS B N 1
ATOM 7623 C CA . LYS B 1 321 ? 112.964 128.292 100.542 1.00 74.47 310 LYS B CA 1
ATOM 7624 C C . LYS B 1 321 ? 111.613 127.617 100.654 1.00 74.47 310 LYS B C 1
ATOM 7625 O O . LYS B 1 321 ? 111.073 127.474 101.746 1.00 74.47 310 LYS B O 1
ATOM 7631 N N . ASN B 1 322 ? 111.055 127.214 99.524 1.00 78.10 311 ASN B N 1
ATOM 7632 C CA . ASN B 1 322 ? 109.755 126.566 99.527 1.00 78.10 311 ASN B CA 1
ATOM 7633 C C . ASN B 1 322 ? 109.899 125.068 99.323 1.00 78.10 311 ASN B C 1
ATOM 7634 O O . ASN B 1 322 ? 109.199 124.284 99.955 1.00 78.10 311 ASN B O 1
ATOM 7639 N N . ARG B 1 323 ? 110.813 124.666 98.453 1.00 79.08 312 ARG B N 1
ATOM 7640 C CA . ARG B 1 323 ? 111.021 123.251 98.182 1.00 79.08 312 ARG B CA 1
ATOM 7641 C C . ARG B 1 323 ? 111.547 122.500 99.395 1.00 79.08 312 ARG B C 1
ATOM 7642 O O . ARG B 1 323 ? 111.146 121.368 99.644 1.00 79.08 312 ARG B O 1
ATOM 7650 N N . PHE B 1 324 ? 112.450 123.116 100.147 1.00 74.92 313 PHE B N 1
ATOM 7651 C CA . PHE B 1 324 ? 113.037 122.450 101.304 1.00 74.92 313 PHE B CA 1
ATOM 7652 C C . PHE B 1 324 ? 112.886 123.273 102.576 1.00 74.92 313 PHE B C 1
ATOM 7653 O O . PHE B 1 324 ? 113.449 122.924 103.606 1.00 74.92 313 PHE B O 1
ATOM 7661 N N . LYS B 1 325 ? 112.145 124.370 102.504 1.00 71.95 314 LYS B N 1
ATOM 7662 C CA . LYS B 1 325 ? 111.932 125.232 103.669 1.00 71.95 314 LYS B CA 1
ATOM 7663 C C . LYS B 1 325 ? 113.229 125.710 104.319 1.00 71.95 314 LYS B C 1
ATOM 7664 O O . LYS B 1 325 ? 113.322 125.793 105.539 1.00 71.95 314 LYS B O 1
ATOM 7670 N N . VAL B 1 326 ? 114.222 126.035 103.509 1.00 66.73 315 VAL B N 1
ATOM 7671 C CA . VAL B 1 326 ? 115.492 126.504 104.041 1.00 66.73 315 VAL B CA 1
ATOM 7672 C C . VAL B 1 326 ? 115.388 127.941 104.548 1.00 66.73 315 VAL B C 1
ATOM 7673 O O . VAL B 1 326 ? 114.567 128.714 104.063 1.00 66.73 315 VAL B O 1
ATOM 7677 N N . ALA B 1 327 ? 116.199 128.294 105.536 1.00 62.68 316 ALA B N 1
ATOM 7678 C CA . ALA B 1 327 ? 116.178 129.648 106.077 1.00 62.68 316 ALA B CA 1
ATOM 7679 C C . ALA B 1 327 ? 117.078 130.552 105.266 1.00 62.68 316 ALA B C 1
ATOM 7680 O O . ALA B 1 327 ? 118.270 130.295 105.137 1.00 62.68 316 ALA B O 1
ATOM 7682 N N . VAL B 1 328 ? 116.511 131.616 104.717 1.00 60.84 317 VAL B N 1
ATOM 7683 C CA . VAL B 1 328 ? 117.290 132.505 103.869 1.00 60.84 317 VAL B CA 1
ATOM 7684 C C . VAL B 1 328 ? 117.512 133.872 104.485 1.00 60.84 317 VAL B C 1
ATOM 7685 O O . VAL B 1 328 ? 116.786 134.274 105.388 1.00 60.84 317 VAL B O 1
ATOM 7689 N N . VAL B 1 329 ? 118.521 134.580 104.012 1.00 59.71 318 VAL B N 1
ATOM 7690 C CA . VAL B 1 329 ? 118.846 135.920 104.493 1.00 59.71 318 VAL B CA 1
ATOM 7691 C C . VAL B 1 329 ? 117.655 136.852 104.314 1.00 59.71 318 VAL B C 1
ATOM 7692 O O . VAL B 1 329 ? 117.343 137.662 105.194 1.00 59.71 318 VAL B O 1
ATOM 7696 N N . GLY B 1 330 ? 116.966 136.742 103.190 1.00 63.45 319 GLY B N 1
ATOM 7697 C CA . GLY B 1 330 ? 115.754 137.500 102.979 1.00 63.45 319 GLY B CA 1
ATOM 7698 C C . GLY B 1 330 ? 116.012 138.881 102.423 1.00 63.45 319 GLY B C 1
ATOM 7699 O O . GLY B 1 330 ? 117.136 139.270 102.093 1.00 63.45 319 GLY B O 1
ATOM 7700 N N . ASP B 1 331 ? 114.930 139.624 102.244 1.00 67.28 320 ASP B N 1
ATOM 7701 C CA . ASP B 1 331 ? 115.046 140.952 101.659 1.00 67.28 320 ASP B CA 1
ATOM 7702 C C . ASP B 1 331 ? 115.532 141.970 102.665 1.00 67.28 320 ASP B C 1
ATOM 7703 O O . ASP B 1 331 ? 115.095 141.980 103.810 1.00 67.28 320 ASP B O 1
ATOM 7708 N N . MET B 1 332 ? 116.444 142.826 102.239 1.00 64.08 321 MET B N 1
ATOM 7709 C CA . MET B 1 332 ? 116.991 143.827 103.125 1.00 64.08 321 MET B CA 1
ATOM 7710 C C . MET B 1 332 ? 116.630 145.212 102.626 1.00 64.08 321 MET B C 1
ATOM 7711 O O . MET B 1 332 ? 116.476 145.419 101.427 1.00 64.08 321 MET B O 1
ATOM 7716 N N . ASN B 1 333 ? 116.485 146.160 103.541 1.00 65.33 322 ASN B N 1
ATOM 7717 C CA . ASN B 1 333 ? 116.180 147.530 103.144 1.00 65.33 322 ASN B CA 1
ATOM 7718 C C . ASN B 1 333 ? 117.311 148.093 102.305 1.00 65.33 322 ASN B C 1
ATOM 7719 O O . ASN B 1 333 ? 118.467 148.062 102.715 1.00 65.33 322 ASN B O 1
ATOM 7724 N N . PRO B 1 334 ? 116.985 148.616 101.123 1.00 62.16 323 PRO B N 1
ATOM 7725 C CA . PRO B 1 334 ? 118.049 149.088 100.231 1.00 62.16 323 PRO B CA 1
ATOM 7726 C C . PRO B 1 334 ? 118.561 150.476 100.587 1.00 62.16 323 PRO B C 1
ATOM 7727 O O . PRO B 1 334 ? 118.293 151.424 99.856 1.00 62.16 323 PRO B O 1
ATOM 7731 N N . GLY B 1 335 ? 119.288 150.600 101.687 1.00 55.42 324 GLY B N 1
ATOM 7732 C CA . GLY B 1 335 ? 119.856 151.878 102.064 1.00 55.42 324 GLY B CA 1
ATOM 7733 C C . GLY B 1 335 ? 120.345 151.908 103.488 1.00 55.42 324 GLY B C 1
ATOM 7734 O O . GLY B 1 335 ? 120.276 150.906 104.189 1.00 55.42 324 GLY B O 1
ATOM 7735 N N . PHE B 1 336 ? 120.841 153.057 103.922 1.00 52.83 325 PHE B N 1
ATOM 7736 C CA . PHE B 1 336 ? 121.317 153.201 105.287 1.00 52.83 325 PHE B CA 1
ATOM 7737 C C . PHE B 1 336 ? 120.202 153.649 106.213 1.00 52.83 325 PHE B C 1
ATOM 7738 O O . PHE B 1 336 ? 119.187 154.164 105.764 1.00 52.83 325 PHE B O 1
ATOM 7746 N N . GLN B 1 337 ? 120.386 153.446 107.508 1.00 56.28 326 GLN B N 1
ATOM 7747 C CA . GLN B 1 337 ? 119.387 153.853 108.478 1.00 56.28 326 GLN B CA 1
ATOM 7748 C C . GLN B 1 337 ? 119.708 155.226 109.023 1.00 56.28 326 GLN B C 1
ATOM 7749 O O . GLN B 1 337 ? 120.868 155.627 109.058 1.00 56.28 326 GLN B O 1
ATOM 7755 N N . PRO B 1 338 ? 118.681 155.959 109.461 1.00 57.13 327 PRO B N 1
ATOM 7756 C CA . PRO B 1 338 ? 118.909 157.268 110.075 1.00 57.13 327 PRO B CA 1
ATOM 7757 C C . PRO B 1 338 ? 119.686 157.146 111.377 1.00 57.13 327 PRO B C 1
ATOM 7758 O O . PRO B 1 338 ? 119.594 156.120 112.043 1.00 57.13 327 PRO B O 1
ATOM 7762 N N . PRO B 1 339 ? 120.433 158.189 111.751 1.00 56.22 328 PRO B N 1
ATOM 7763 C CA . PRO B 1 339 ? 121.208 158.173 112.996 1.00 56.22 328 PRO B CA 1
ATOM 7764 C C . PRO B 1 339 ? 120.357 157.884 114.226 1.00 56.22 328 PRO B C 1
ATOM 7765 O O . PRO B 1 339 ? 119.155 158.128 114.214 1.00 56.22 328 PRO B O 1
ATOM 7769 N N . ILE B 1 340 ? 120.975 157.367 115.277 1.00 57.23 329 ILE B N 1
ATOM 7770 C CA . ILE B 1 340 ? 120.240 157.012 116.480 1.00 57.23 329 ILE B CA 1
ATOM 7771 C C . ILE B 1 340 ? 120.920 157.555 117.734 1.00 57.23 329 ILE B C 1
ATOM 7772 O O . ILE B 1 340 ? 122.105 157.874 117.694 1.00 57.23 329 ILE B O 1
ATOM 7777 N N . THR B 1 341 ? 120.195 157.652 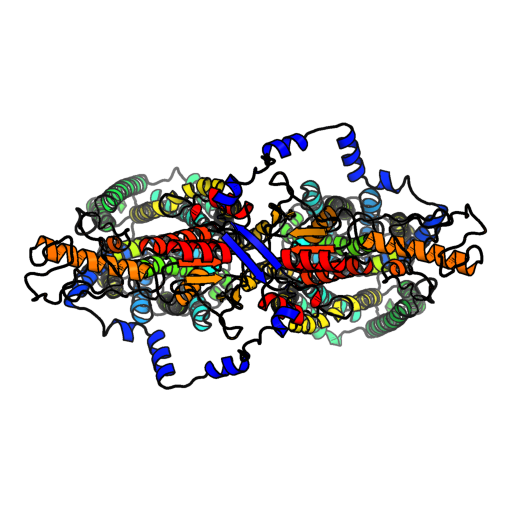118.842 1.00 60.99 330 THR B N 1
ATOM 7778 C CA . THR B 1 341 ? 120.696 158.210 120.089 1.00 60.99 330 THR B CA 1
ATOM 7779 C C . THR B 1 341 ? 121.014 157.087 121.065 1.00 60.99 330 THR B C 1
ATOM 7780 O O . THR B 1 341 ? 120.167 156.214 121.288 1.00 60.99 330 THR B O 1
ATOM 7784 N N . PRO B 1 342 ? 122.210 157.063 121.642 1.00 60.99 331 PRO B N 1
ATOM 7785 C CA . PRO B 1 342 ? 122.551 155.995 122.587 1.00 60.99 331 PRO B CA 1
ATOM 7786 C C . PRO B 1 342 ? 121.660 156.021 123.818 1.00 60.99 331 PRO B C 1
ATOM 7787 O O . PRO B 1 342 ? 121.395 157.077 124.396 1.00 60.99 331 PRO B O 1
ATOM 7791 N N . ASP B 1 343 ? 121.117 154.867 124.161 1.00 63.17 332 ASP B N 1
ATOM 7792 C CA . ASP B 1 343 ? 120.221 154.743 125.292 1.00 63.17 332 ASP B CA 1
ATOM 7793 C C . ASP B 1 343 ? 121.002 154.617 126.597 1.00 63.17 332 ASP B C 1
ATOM 7794 O O . ASP B 1 343 ? 121.777 153.685 126.761 1.00 63.17 332 ASP B O 1
ATOM 7799 N N . VAL B 1 344 ? 120.800 155.551 127.525 1.00 63.08 333 VAL B N 1
ATOM 7800 C CA . VAL B 1 344 ? 121.498 155.504 128.798 1.00 63.08 333 VAL B CA 1
ATOM 7801 C C . VAL B 1 344 ? 121.194 154.234 129.581 1.00 63.08 333 VAL B C 1
ATOM 7802 O O . VAL B 1 344 ? 122.063 153.711 130.265 1.00 63.08 333 VAL B O 1
ATOM 7806 N N . GLU B 1 345 ? 119.964 153.741 129.491 1.00 65.22 334 GLU B N 1
ATOM 7807 C CA . GLU B 1 345 ? 119.596 152.538 130.223 1.00 65.22 334 GLU B CA 1
ATOM 7808 C C . GLU B 1 345 ? 120.436 151.366 129.751 1.00 65.22 334 GLU B C 1
ATOM 7809 O O . GLU B 1 345 ? 120.950 150.607 130.566 1.00 65.22 334 GLU B O 1
ATOM 7815 N N . THR B 1 346 ? 120.593 151.223 128.441 1.00 61.07 335 THR B N 1
ATOM 7816 C CA . THR B 1 346 ? 121.447 150.167 127.915 1.00 61.07 335 THR B CA 1
ATOM 7817 C C . THR B 1 346 ? 122.877 150.402 128.381 1.00 61.07 335 THR B C 1
ATOM 7818 O O . THR B 1 346 ? 123.555 149.469 128.787 1.00 61.07 335 THR B O 1
ATOM 7822 N N . PHE B 1 347 ? 123.327 151.650 128.346 1.00 58.06 336 PHE B N 1
ATOM 7823 C CA . PHE B 1 347 ? 124.671 151.977 128.804 1.00 58.06 336 PHE B CA 1
ATOM 7824 C C . PHE B 1 347 ? 124.863 151.559 130.243 1.00 58.06 336 PHE B C 1
ATOM 7825 O O . PHE B 1 347 ? 125.869 150.946 130.584 1.00 58.06 336 PHE B O 1
ATOM 7833 N N . GLN B 1 348 ? 123.890 151.865 131.090 1.00 61.83 337 GLN B N 1
ATOM 7834 C CA . GLN B 1 348 ? 123.974 151.505 132.497 1.00 61.83 337 GLN B CA 1
ATOM 7835 C C . GLN B 1 348 ? 123.957 150.005 132.707 1.00 61.83 337 GLN B C 1
ATOM 7836 O O . GLN B 1 348 ? 124.657 149.493 133.574 1.00 61.83 337 GLN B O 1
ATOM 7842 N N . ASN B 1 349 ? 123.169 149.293 131.916 1.00 62.02 338 ASN B N 1
ATOM 7843 C CA . ASN B 1 349 ? 123.044 147.848 132.089 1.00 62.02 338 ASN B CA 1
ATOM 7844 C C . ASN B 1 349 ? 124.129 147.020 131.405 1.00 62.02 338 ASN B C 1
ATOM 7845 O O . ASN B 1 349 ? 124.167 145.807 131.579 1.00 62.02 338 ASN B O 1
ATOM 7850 N N . THR B 1 350 ? 125.004 147.647 130.627 1.00 56.94 339 THR B N 1
ATOM 7851 C CA . THR B 1 350 ? 126.008 146.890 129.875 1.00 56.94 339 THR B CA 1
ATOM 7852 C C . THR B 1 350 ? 127.422 147.426 130.001 1.00 56.94 339 THR B C 1
ATOM 7853 O O . THR B 1 350 ? 128.289 147.052 129.225 1.00 56.94 339 THR B O 1
ATOM 7857 N N . VAL B 1 351 ? 127.671 148.283 130.978 1.00 53.85 340 VAL B N 1
ATOM 7858 C CA . VAL B 1 351 ? 128.987 148.912 131.084 1.00 53.85 340 VAL B CA 1
ATOM 7859 C C . VAL B 1 351 ? 130.142 147.905 131.168 1.00 53.85 340 VAL B C 1
ATOM 7860 O O . VAL B 1 351 ? 131.141 148.054 130.467 1.00 53.85 340 VAL B O 1
ATOM 7864 N N . GLY B 1 352 ? 130.008 146.883 131.999 1.00 51.81 341 GLY B N 1
ATOM 7865 C CA . GLY B 1 352 ? 131.045 145.873 132.110 1.00 51.81 341 GLY B CA 1
ATOM 7866 C C . GLY B 1 352 ? 131.268 145.098 130.831 1.00 51.81 341 GLY B C 1
ATOM 7867 O O . GLY B 1 352 ? 132.406 144.817 130.463 1.00 51.81 341 GLY B O 1
ATOM 7868 N N . ASP B 1 353 ? 130.190 144.728 130.156 1.00 52.06 342 ASP B N 1
ATOM 7869 C CA . ASP B 1 353 ? 130.311 144.035 128.884 1.00 52.06 342 ASP B CA 1
ATOM 7870 C C . ASP B 1 353 ? 131.029 144.903 127.860 1.00 52.06 342 ASP B C 1
ATOM 7871 O O . ASP B 1 353 ? 131.872 144.416 127.119 1.00 52.06 342 ASP B O 1
ATOM 7876 N N . CYS B 1 354 ? 130.705 146.189 127.829 1.00 49.73 343 CYS B N 1
ATOM 7877 C CA . CYS B 1 354 ? 131.348 147.103 126.893 1.00 49.73 343 CYS B CA 1
ATOM 7878 C C . CYS B 1 354 ? 132.838 147.247 127.175 1.00 49.73 343 CYS B C 1
ATOM 7879 O O . CYS B 1 354 ? 133.623 147.385 126.247 1.00 49.73 343 CYS B O 1
ATOM 7882 N N . PHE B 1 355 ? 133.234 147.216 128.438 1.00 47.87 344 PHE B N 1
ATOM 7883 C CA . PHE B 1 355 ? 134.653 147.260 128.763 1.00 47.87 344 PHE B CA 1
ATOM 7884 C C . PHE B 1 355 ? 135.349 146.018 128.251 1.00 47.87 344 PHE B C 1
ATOM 7885 O O . PHE B 1 355 ? 136.406 146.108 127.640 1.00 47.87 344 PHE B O 1
ATOM 7893 N N . GLY B 1 356 ? 134.757 144.855 128.494 1.00 45.20 345 GLY B N 1
ATOM 7894 C CA . GLY B 1 356 ? 135.330 143.615 128.016 1.00 45.20 345 GLY B CA 1
ATOM 7895 C C . GLY B 1 356 ? 135.398 143.628 126.514 1.00 45.20 345 GLY B C 1
ATOM 7896 O O . GLY B 1 356 ? 136.307 143.073 125.911 1.00 45.20 345 GLY B O 1
ATOM 7897 N N . ILE B 1 357 ? 134.441 144.294 125.904 1.00 43.65 346 ILE B N 1
ATOM 7898 C CA . ILE B 1 357 ? 134.413 144.362 124.446 1.00 43.65 346 ILE B CA 1
ATOM 7899 C C . ILE B 1 357 ? 135.527 145.259 123.930 1.00 43.65 346 ILE B C 1
ATOM 7900 O O . ILE B 1 357 ? 136.233 144.908 122.979 1.00 43.65 346 ILE B O 1
ATOM 7905 N N . ALA B 1 358 ? 135.700 146.431 124.541 1.00 43.20 347 ALA B N 1
ATOM 7906 C CA . ALA B 1 358 ? 136.758 147.343 124.124 1.00 43.20 347 ALA B CA 1
ATOM 7907 C C . ALA B 1 358 ? 138.131 146.711 124.302 1.00 43.20 347 ALA B C 1
ATOM 7908 O O . ALA B 1 358 ? 138.996 146.814 123.423 1.00 43.20 347 ALA B O 1
ATOM 7910 N N . MET B 1 359 ? 138.345 146.032 125.431 1.00 45.10 348 MET B N 1
ATOM 7911 C CA . MET B 1 359 ? 139.649 145.427 125.672 1.00 45.10 348 MET B CA 1
ATOM 7912 C C . MET B 1 359 ? 139.937 144.301 124.686 1.00 45.10 348 MET B C 1
ATOM 7913 O O . MET B 1 359 ? 141.047 144.213 124.151 1.00 45.10 348 MET B O 1
ATOM 7918 N N . VAL B 1 360 ? 138.950 143.445 124.411 1.00 43.69 349 VAL B N 1
ATOM 7919 C CA . VAL B 1 360 ? 139.166 142.355 123.462 1.00 43.69 349 VAL B CA 1
ATOM 7920 C C . VAL B 1 360 ? 139.378 142.897 122.053 1.00 43.69 349 VAL B C 1
ATOM 7921 O O . VAL B 1 360 ? 140.236 142.405 121.307 1.00 43.69 349 VAL B O 1
ATOM 7925 N N . ALA B 1 361 ? 138.610 143.916 121.665 1.00 43.12 350 ALA B N 1
ATOM 7926 C CA . ALA B 1 361 ? 138.761 144.501 120.338 1.00 43.12 350 ALA B CA 1
ATOM 7927 C C . ALA B 1 361 ? 140.154 145.083 120.150 1.00 43.12 350 ALA B C 1
ATOM 7928 O O . ALA B 1 361 ? 140.809 144.840 119.127 1.00 43.12 350 ALA B O 1
ATOM 7930 N N . PHE B 1 362 ? 140.631 145.853 121.132 1.00 43.07 351 PHE B N 1
ATOM 7931 C CA . PHE B 1 362 ? 141.973 146.409 121.013 1.00 43.07 351 PHE B CA 1
ATOM 7932 C C . PHE B 1 362 ? 143.026 145.313 121.004 1.00 43.07 351 PHE B C 1
ATOM 7933 O O . PHE B 1 362 ? 143.973 145.376 120.216 1.00 43.07 351 PHE B O 1
ATOM 7941 N N . ALA B 1 363 ? 142.891 144.306 121.867 1.00 43.93 352 ALA B N 1
ATOM 7942 C CA . ALA B 1 363 ? 143.881 143.237 121.908 1.00 43.93 352 ALA B CA 1
ATOM 7943 C C . ALA B 1 363 ? 144.001 142.543 120.557 1.00 43.93 352 ALA B C 1
ATOM 7944 O O . ALA B 1 363 ? 145.107 142.356 120.035 1.00 43.93 352 ALA B O 1
ATOM 7946 N N . VAL B 1 364 ? 142.854 142.235 119.960 1.00 44.06 353 VAL B N 1
ATOM 7947 C CA . VAL B 1 364 ? 142.834 141.540 118.677 1.00 44.06 353 VAL B CA 1
ATOM 7948 C C . VAL B 1 364 ? 143.375 142.380 117.527 1.00 44.06 353 VAL B C 1
ATOM 7949 O O . VAL B 1 364 ? 144.248 141.933 116.788 1.00 44.06 353 VAL B O 1
ATOM 7953 N N . ALA B 1 365 ? 142.855 143.586 117.368 1.00 45.09 354 ALA B N 1
ATOM 7954 C CA . ALA B 1 365 ? 143.289 144.432 116.268 1.00 45.09 354 ALA B CA 1
ATOM 7955 C C . ALA B 1 365 ? 144.773 144.733 116.346 1.00 45.09 354 ALA B C 1
ATOM 7956 O O . ALA B 1 365 ? 145.475 144.643 115.348 1.00 45.09 354 ALA B O 1
ATOM 7958 N N . PHE B 1 366 ? 145.253 145.082 117.530 1.00 45.52 355 PHE B N 1
ATOM 7959 C CA . PHE B 1 366 ? 146.651 145.416 117.692 1.00 45.52 355 PHE B CA 1
ATOM 7960 C C . PHE B 1 366 ? 147.519 144.223 117.347 1.00 45.52 355 PHE B C 1
ATOM 7961 O O . PHE B 1 366 ? 148.550 144.379 116.712 1.00 45.52 355 PHE B O 1
ATOM 7969 N N . SER B 1 367 ? 147.061 143.048 117.743 1.00 47.12 356 SER B N 1
ATOM 7970 C CA . SER B 1 367 ? 147.731 141.784 117.525 1.00 47.12 356 SER B CA 1
ATOM 7971 C C . SER B 1 367 ? 147.915 141.464 116.043 1.00 47.12 356 SER B C 1
ATOM 7972 O O . SER B 1 367 ? 148.982 141.047 115.628 1.00 47.12 356 SER B O 1
ATOM 7975 N N . VAL B 1 368 ? 146.864 141.640 115.259 1.00 47.73 357 VAL B N 1
ATOM 7976 C CA . VAL B 1 368 ? 146.889 141.433 113.818 1.00 47.73 357 VAL B CA 1
ATOM 7977 C C . VAL B 1 368 ? 147.716 142.509 113.143 1.00 47.73 357 VAL B C 1
ATOM 7978 O O . VAL B 1 368 ? 148.535 142.220 112.277 1.00 47.73 357 VAL B O 1
ATOM 7982 N N . ALA B 1 369 ? 147.519 143.751 113.555 1.00 48.35 358 ALA B N 1
ATOM 7983 C CA . ALA B 1 369 ? 148.262 144.854 112.973 1.00 48.35 358 ALA B CA 1
ATOM 7984 C C . ALA B 1 369 ? 149.745 144.735 113.267 1.00 48.35 358 ALA B C 1
ATOM 7985 O O . ALA B 1 369 ? 150.565 145.089 112.433 1.00 48.35 358 ALA B O 1
ATOM 7987 N N . SER B 1 370 ? 150.088 144.246 114.449 1.00 47.89 359 SER B N 1
ATOM 7988 C CA . SER B 1 370 ? 151.487 144.106 114.830 1.00 47.89 359 SER B CA 1
ATOM 7989 C C . SER B 1 370 ? 152.200 143.128 113.920 1.00 47.89 359 SER B C 1
ATOM 7990 O O . SER B 1 370 ? 153.352 143.335 113.567 1.00 47.89 359 SER B O 1
ATOM 7993 N N . VAL B 1 371 ? 151.514 142.063 113.539 1.00 48.76 360 VAL B N 1
ATOM 7994 C CA . VAL B 1 371 ? 152.100 141.080 112.651 1.00 48.76 360 VAL B CA 1
ATOM 7995 C C . VAL B 1 371 ? 152.529 141.723 111.342 1.00 48.76 360 VAL B C 1
ATOM 7996 O O . VAL B 1 371 ? 153.607 141.439 110.835 1.00 48.76 360 VAL B O 1
ATOM 8000 N N . TYR B 1 372 ? 151.698 142.604 110.806 1.00 51.05 361 TYR B N 1
ATOM 8001 C CA . TYR B 1 372 ? 152.017 143.244 109.536 1.00 51.05 361 TYR B CA 1
ATOM 8002 C C . TYR B 1 372 ? 153.000 144.388 109.696 1.00 51.05 361 TYR B C 1
ATOM 8003 O O . TYR B 1 372 ? 153.767 144.670 108.788 1.00 51.05 361 TYR B O 1
ATOM 8012 N N . SER B 1 373 ? 152.993 145.042 110.847 1.00 51.52 362 SER B N 1
ATOM 8013 C CA . SER B 1 373 ? 153.966 146.092 111.102 1.00 51.52 362 SER B CA 1
ATOM 8014 C C . SER B 1 373 ? 155.367 145.494 111.245 1.00 51.52 362 SER B C 1
ATOM 8015 O O . SER B 1 373 ? 156.316 146.058 110.720 1.00 51.52 362 SER B O 1
ATOM 8018 N N . LEU B 1 374 ? 155.514 144.370 111.950 1.00 53.29 363 LEU B N 1
ATOM 8019 C CA . LEU B 1 374 ? 156.815 143.721 112.013 1.00 53.29 363 LEU B CA 1
ATOM 8020 C C . LEU B 1 374 ? 157.178 143.098 110.673 1.00 53.29 363 LEU B C 1
ATOM 8021 O O . LEU B 1 374 ? 158.347 143.109 110.275 1.00 53.29 363 LEU B O 1
ATOM 8026 N N . LYS B 1 375 ? 156.194 142.714 109.880 1.00 54.01 364 LYS B N 1
ATOM 8027 C CA . LYS B 1 375 ? 156.497 142.170 108.563 1.00 54.01 364 LYS B CA 1
ATOM 8028 C C . LYS B 1 375 ? 156.899 143.229 107.531 1.00 54.01 364 LYS B C 1
ATOM 8029 O O . LYS B 1 375 ? 157.749 142.978 106.694 1.00 54.01 364 LYS B O 1
ATOM 8035 N N . TYR B 1 376 ? 156.266 144.396 107.562 1.00 54.28 365 TYR B N 1
ATOM 8036 C CA . TYR B 1 376 ? 156.571 145.455 106.599 1.00 54.28 365 TYR B CA 1
ATOM 8037 C C . TYR B 1 376 ? 157.395 146.624 107.123 1.00 54.28 365 TYR B C 1
ATOM 8038 O O . TYR B 1 376 ? 157.510 147.641 106.455 1.00 54.28 365 TYR B O 1
ATOM 8047 N N . ASP B 1 377 ? 157.931 146.484 108.327 1.00 56.25 366 ASP B N 1
ATOM 8048 C CA . ASP B 1 377 ? 158.785 147.503 108.933 1.00 56.25 366 ASP B CA 1
ATOM 8049 C C . ASP B 1 377 ? 158.246 148.932 109.055 1.00 56.25 366 ASP B C 1
ATOM 8050 O O . ASP B 1 377 ? 158.915 149.883 108.681 1.00 56.25 366 ASP B O 1
ATOM 8055 N N . TYR B 1 378 ? 157.022 149.095 109.522 1.00 52.23 367 TYR B N 1
ATOM 8056 C CA . TYR B 1 378 ? 156.513 150.442 109.730 1.00 52.23 367 TYR B CA 1
ATOM 8057 C C . TYR B 1 378 ? 156.014 150.541 111.156 1.00 52.23 367 TYR B C 1
ATOM 8058 O O . TYR B 1 378 ? 155.481 149.591 111.698 1.00 52.23 367 TYR B O 1
ATOM 8067 N N . PRO B 1 379 ? 156.204 151.698 111.781 1.00 52.01 368 PRO B N 1
ATOM 8068 C CA . PRO B 1 379 ? 155.800 151.885 113.177 1.00 52.01 368 PRO B CA 1
ATOM 8069 C C . PRO B 1 379 ? 154.294 151.801 113.360 1.00 52.01 368 PRO B C 1
ATOM 8070 O O . PRO B 1 379 ? 153.511 152.107 112.459 1.00 52.01 368 PRO B O 1
ATOM 8074 N N . LEU B 1 380 ? 153.895 151.387 114.559 1.00 50.60 369 LEU B N 1
ATOM 8075 C CA . LEU B 1 380 ? 152.493 151.185 114.902 1.00 50.60 369 LEU B CA 1
ATOM 8076 C C . LEU B 1 380 ? 152.227 151.814 116.262 1.00 50.60 369 LEU B C 1
ATOM 8077 O O . LEU B 1 380 ? 152.703 151.313 117.286 1.00 50.60 369 LEU B O 1
ATOM 8082 N N . ASP B 1 381 ? 151.340 152.808 116.288 1.00 51.89 370 ASP B N 1
ATOM 8083 C CA . ASP B 1 381 ? 150.969 153.467 117.542 1.00 51.89 370 ASP B CA 1
ATOM 8084 C C . ASP B 1 381 ? 149.665 152.944 118.136 1.00 51.89 370 ASP B C 1
ATOM 8085 O O . ASP B 1 381 ? 148.600 153.164 117.570 1.00 51.89 370 ASP B O 1
ATOM 8090 N N . GLY B 1 382 ? 149.736 152.287 119.286 1.00 48.79 371 GLY B N 1
ATOM 8091 C CA . GLY B 1 382 ? 148.547 151.762 119.932 1.00 48.79 371 GLY B CA 1
ATOM 8092 C C . GLY B 1 382 ? 147.526 152.787 120.369 1.00 48.79 371 GLY B C 1
ATOM 8093 O O . GLY B 1 382 ? 146.328 152.544 120.276 1.00 48.79 371 GLY B O 1
ATOM 8094 N N . ASN B 1 383 ? 147.989 153.929 120.860 1.00 48.37 372 ASN B N 1
ATOM 8095 C CA . ASN B 1 383 ? 147.082 154.976 121.302 1.00 48.37 372 ASN B CA 1
ATOM 8096 C C . ASN B 1 383 ? 146.238 155.487 120.151 1.00 48.37 372 ASN B C 1
ATOM 8097 O O . ASN B 1 383 ? 145.038 155.682 120.300 1.00 48.37 372 ASN B O 1
ATOM 8102 N N . GLN B 1 384 ? 146.860 155.692 118.999 1.00 49.81 373 GLN B N 1
ATOM 8103 C CA . GLN B 1 384 ? 146.127 156.152 117.834 1.00 49.81 373 GLN B CA 1
ATOM 8104 C C . GLN B 1 384 ? 145.168 155.066 117.377 1.00 49.81 373 GLN B C 1
ATOM 8105 O O . GLN B 1 384 ? 144.090 155.370 116.887 1.00 49.81 373 GLN B O 1
ATOM 8111 N N . GLU B 1 385 ? 145.553 153.807 117.538 1.00 48.63 374 GLU B N 1
ATOM 8112 C CA . GLU B 1 385 ? 144.669 152.703 117.191 1.00 48.63 374 GLU B CA 1
ATOM 8113 C C . GLU B 1 385 ? 143.413 152.739 118.028 1.00 48.63 374 GLU B C 1
ATOM 8114 O O . GLU B 1 385 ? 142.322 152.621 117.501 1.00 48.63 374 GLU B O 1
ATOM 8120 N N . LEU B 1 386 ? 143.566 152.913 119.332 1.00 43.69 375 LEU B N 1
ATOM 8121 C CA . LEU B 1 386 ? 142.416 152.977 120.220 1.00 43.69 375 LEU B CA 1
ATOM 8122 C C . LEU B 1 386 ? 141.514 154.143 119.852 1.00 43.69 375 LEU B C 1
ATOM 8123 O O . LEU B 1 386 ? 140.300 154.038 119.948 1.00 43.69 375 LEU B O 1
ATOM 8128 N N . ILE B 1 387 ? 142.103 155.254 119.437 1.00 45.59 376 ILE B N 1
ATOM 8129 C CA . ILE B 1 387 ? 141.322 156.409 119.029 1.00 45.59 376 ILE B CA 1
ATOM 8130 C C . ILE B 1 387 ? 140.614 156.128 117.728 1.00 45.59 376 ILE B C 1
ATOM 8131 O O . ILE B 1 387 ? 139.442 156.439 117.576 1.00 45.59 376 ILE B O 1
ATOM 8136 N N . ALA B 1 388 ? 141.331 155.544 116.785 1.00 44.90 377 ALA B N 1
ATOM 8137 C CA . ALA B 1 388 ? 140.745 155.209 115.509 1.00 44.90 377 ALA B CA 1
ATOM 8138 C C . ALA B 1 388 ? 139.743 154.096 115.684 1.00 44.90 377 ALA B C 1
ATOM 8139 O O . ALA B 1 388 ? 138.679 154.131 115.080 1.00 44.90 377 ALA B O 1
ATOM 8141 N N . LEU B 1 389 ? 140.056 153.107 116.513 1.00 44.28 378 LEU B N 1
ATOM 8142 C CA . LEU B 1 389 ? 139.037 152.084 116.705 1.00 44.28 378 LEU B CA 1
ATOM 8143 C C . LEU B 1 389 ? 137.876 152.610 117.536 1.00 44.28 378 LEU B C 1
ATOM 8144 O O . LEU B 1 389 ? 136.718 152.278 117.267 1.00 44.28 378 LEU B O 1
ATOM 8149 N N . GLY B 1 390 ? 138.127 153.527 118.462 1.00 44.26 379 GLY B N 1
ATOM 8150 C CA . GLY B 1 390 ? 137.043 154.128 119.220 1.00 44.26 379 GLY B CA 1
ATOM 8151 C C . GLY B 1 390 ? 136.104 154.957 118.365 1.00 44.26 379 GLY B C 1
ATOM 8152 O O . GLY B 1 390 ? 134.898 154.775 118.423 1.00 44.26 379 GLY B O 1
ATOM 8153 N N . LEU B 1 391 ? 136.649 155.858 117.562 1.00 44.72 380 LEU B N 1
ATOM 8154 C CA . LEU B 1 391 ? 135.837 156.704 116.693 1.00 44.72 380 LEU B CA 1
ATOM 8155 C C . LEU B 1 391 ? 135.057 155.908 115.659 1.00 44.72 380 LEU B C 1
ATOM 8156 O O . LEU B 1 391 ? 133.917 156.239 115.366 1.00 44.72 380 LEU B O 1
ATOM 8161 N N . GLY B 1 392 ? 135.667 154.871 115.101 1.00 43.72 381 GLY B N 1
ATOM 8162 C CA . GLY B 1 392 ? 134.984 154.036 114.137 1.00 43.72 381 GLY B CA 1
ATOM 8163 C C . GLY B 1 392 ? 133.793 153.347 114.740 1.00 43.72 381 GLY B C 1
ATOM 8164 O O . GLY B 1 392 ? 132.744 153.260 114.110 1.00 43.72 381 GLY B O 1
ATOM 8165 N N . ASN B 1 393 ? 133.943 152.868 115.965 1.00 43.72 382 ASN B N 1
ATOM 8166 C CA . ASN B 1 393 ? 132.850 152.195 116.645 1.00 43.72 382 ASN B CA 1
ATOM 8167 C C . ASN B 1 393 ? 131.734 153.146 117.047 1.00 43.72 382 ASN B C 1
ATOM 8168 O O . ASN B 1 393 ? 130.567 152.780 117.022 1.00 43.72 382 ASN B O 1
ATOM 8173 N N . ILE B 1 394 ? 132.084 154.369 117.406 1.00 44.19 383 ILE B N 1
ATOM 8174 C CA . ILE B 1 394 ? 131.071 155.352 117.745 1.00 44.19 383 ILE B CA 1
ATOM 8175 C C . ILE B 1 394 ? 130.223 155.696 116.528 1.00 44.19 383 ILE B C 1
ATOM 8176 O O . ILE B 1 394 ? 129.007 155.720 116.612 1.00 44.19 383 ILE B O 1
ATOM 8181 N N . VAL B 1 395 ? 130.862 155.940 115.394 1.00 45.75 384 VAL B N 1
ATOM 8182 C CA . VAL B 1 395 ? 130.134 156.274 114.176 1.00 45.75 384 VAL B CA 1
ATOM 8183 C C . VAL B 1 395 ? 129.315 155.079 113.752 1.00 45.75 384 VAL B C 1
ATOM 8184 O O . VAL B 1 395 ? 128.223 155.225 113.221 1.00 45.75 384 VAL B O 1
ATOM 8188 N N . CYS B 1 396 ? 129.846 153.888 113.982 1.00 47.81 385 CYS B N 1
ATOM 8189 C CA . CYS B 1 396 ? 129.110 152.682 113.674 1.00 47.81 385 CYS B CA 1
ATOM 8190 C C . CYS B 1 396 ? 127.923 152.502 114.627 1.00 47.81 385 CYS B C 1
ATOM 8191 O O . CYS B 1 396 ? 126.814 152.281 114.164 1.00 47.81 385 CYS B O 1
ATOM 8194 N N . GLY B 1 397 ? 128.140 152.579 115.944 1.00 47.66 386 GLY B N 1
ATOM 8195 C CA . GLY B 1 397 ? 127.001 152.492 116.836 1.00 47.66 386 GLY B CA 1
ATOM 8196 C C . GLY B 1 397 ? 126.015 153.627 116.666 1.00 47.66 386 GLY B C 1
ATOM 8197 O O . GLY B 1 397 ? 124.814 153.441 116.872 1.00 47.66 386 GLY B O 1
ATOM 8198 N N . VAL B 1 398 ? 126.494 154.816 116.300 1.00 49.25 387 VAL B N 1
ATOM 8199 C CA . VAL B 1 398 ? 125.572 155.907 116.008 1.00 49.25 387 VAL B CA 1
ATOM 8200 C C . VAL B 1 398 ? 124.732 155.572 114.789 1.00 49.25 387 VAL B C 1
ATOM 8201 O O . VAL B 1 398 ? 123.523 155.827 114.769 1.00 49.25 387 VAL B O 1
ATOM 8205 N N . PHE B 1 399 ? 125.341 154.965 113.771 1.00 50.13 388 PHE B N 1
ATOM 8206 C CA . PHE B 1 399 ? 124.629 154.614 112.550 1.00 50.13 388 PHE B CA 1
ATOM 8207 C C . PHE B 1 399 ? 124.171 153.159 112.534 1.00 50.13 388 PHE B C 1
ATOM 8208 O O . PHE B 1 399 ? 124.130 152.537 111.469 1.00 50.13 388 PHE B O 1
ATOM 8216 N N . ARG B 1 400 ? 123.836 152.608 113.702 1.00 53.01 389 ARG B N 1
ATOM 8217 C CA . ARG B 1 400 ? 123.122 151.344 113.918 1.00 53.01 389 ARG B CA 1
ATOM 8218 C C . ARG B 1 400 ? 123.960 150.082 113.749 1.00 53.01 389 ARG B C 1
ATOM 8219 O O . ARG B 1 400 ? 123.412 148.988 113.908 1.00 53.01 389 ARG B O 1
ATOM 8227 N N . GLY B 1 401 ? 125.250 150.177 113.444 1.00 47.97 390 GLY B N 1
ATOM 8228 C CA . GLY B 1 401 ? 126.108 149.013 113.378 1.00 47.97 390 GLY B CA 1
ATOM 8229 C C . GLY B 1 401 ? 126.479 148.512 114.760 1.00 47.97 390 GLY B C 1
ATOM 8230 O O . GLY B 1 401 ? 126.056 149.049 115.784 1.00 47.97 390 GLY B O 1
ATOM 8231 N N . PHE B 1 402 ? 127.290 147.459 114.785 1.00 45.59 391 PHE B N 1
ATOM 8232 C CA . PHE B 1 402 ? 127.789 146.922 116.043 1.00 45.59 391 PHE B CA 1
ATOM 8233 C C . PHE B 1 402 ? 129.313 146.885 116.022 1.00 45.59 391 PHE B C 1
ATOM 8234 O O . PHE B 1 402 ? 129.952 147.117 114.994 1.00 45.59 391 PHE B O 1
ATOM 8242 N N . ALA B 1 403 ? 129.872 146.714 117.205 1.00 47.52 392 ALA B N 1
ATOM 8243 C CA . ALA B 1 403 ? 131.298 146.734 117.411 1.00 47.52 392 ALA B CA 1
ATOM 8244 C C . ALA B 1 403 ? 132.083 145.762 116.558 1.00 47.52 392 ALA B C 1
ATOM 8245 O O . ALA B 1 403 ? 131.636 144.670 116.251 1.00 47.52 392 ALA B O 1
ATOM 8247 N N . GLY B 1 404 ? 133.246 146.221 116.137 1.00 48.23 393 GLY B N 1
ATOM 8248 C CA . GLY B 1 404 ? 134.174 145.434 115.366 1.00 48.23 393 GLY B CA 1
ATOM 8249 C C . GLY B 1 404 ? 135.541 146.068 115.458 1.00 48.23 393 GLY B C 1
ATOM 8250 O O . GLY B 1 404 ? 135.672 147.208 115.859 1.00 48.23 393 GLY B O 1
ATOM 8251 N N . SER B 1 405 ? 136.573 145.322 115.114 1.00 48.25 394 SER B N 1
ATOM 8252 C CA . SER B 1 405 ? 137.918 145.867 115.079 1.00 48.25 394 SER B CA 1
ATOM 8253 C C . SER B 1 405 ? 138.507 145.312 113.801 1.00 48.25 394 SER B C 1
ATOM 8254 O O . SER B 1 405 ? 138.637 146.018 112.819 1.00 48.25 394 SER B O 1
ATOM 8257 N N . THR B 1 406 ? 138.837 144.034 113.808 1.00 48.50 395 THR B N 1
ATOM 8258 C CA . THR B 1 406 ? 139.342 143.399 112.606 1.00 48.50 395 THR B CA 1
ATOM 8259 C C . THR B 1 406 ? 139.218 141.900 112.688 1.00 48.50 395 THR B C 1
ATOM 8260 O O . THR B 1 406 ? 139.267 141.335 113.772 1.00 48.50 395 THR B O 1
ATOM 8264 N N . ALA B 1 407 ? 139.058 141.244 111.550 1.00 50.29 396 ALA B N 1
ATOM 8265 C CA . ALA B 1 407 ? 139.065 139.794 111.542 1.00 50.29 396 ALA B CA 1
ATOM 8266 C C . ALA B 1 407 ? 140.363 139.370 110.894 1.00 50.29 396 ALA B C 1
ATOM 8267 O O . ALA B 1 407 ? 140.704 139.852 109.822 1.00 50.29 396 ALA B O 1
ATOM 8269 N N . LEU B 1 408 ? 141.098 138.484 111.545 1.00 50.52 397 LEU B N 1
ATOM 8270 C CA . LEU B 1 408 ? 142.352 137.994 110.997 1.00 50.52 397 LEU B CA 1
ATOM 8271 C C . LEU B 1 408 ? 142.158 137.378 109.628 1.00 50.52 397 LEU B C 1
ATOM 8272 O O . LEU B 1 408 ? 142.973 137.578 108.739 1.00 50.52 397 LEU B O 1
ATOM 8277 N N . SER B 1 409 ? 141.079 136.629 109.456 1.00 52.21 398 SER B N 1
ATOM 8278 C CA . SER B 1 409 ? 140.813 135.995 108.180 1.00 52.21 398 SER B CA 1
ATOM 8279 C C . SER B 1 409 ? 140.687 137.038 107.088 1.00 52.21 398 SER B C 1
ATOM 8280 O O . SER B 1 409 ? 141.329 136.926 106.057 1.00 52.21 398 SER B O 1
ATOM 8283 N N . ARG B 1 410 ? 139.881 138.063 107.321 1.00 49.43 399 ARG B N 1
ATOM 8284 C CA . ARG B 1 410 ? 139.684 139.107 106.331 1.00 49.43 399 ARG B CA 1
ATOM 8285 C C . ARG B 1 410 ? 140.958 139.929 106.125 1.00 49.43 399 ARG B C 1
ATOM 8286 O O . ARG B 1 410 ? 141.240 140.354 105.012 1.00 49.43 399 ARG B O 1
ATOM 8294 N N . SER B 1 411 ? 141.722 140.164 107.189 1.00 50.44 400 SER B N 1
ATOM 8295 C CA . SER B 1 411 ? 142.994 140.880 107.056 1.00 50.44 400 SER B CA 1
ATOM 8296 C C . SER B 1 411 ? 143.983 140.021 106.284 1.00 50.44 400 SER B C 1
ATOM 8297 O O . SER B 1 411 ? 144.582 140.503 105.333 1.00 50.44 400 SER B O 1
ATOM 8300 N N . ALA B 1 412 ? 144.186 138.767 106.688 1.00 51.11 401 ALA B N 1
ATOM 8301 C CA . ALA B 1 412 ? 145.012 137.891 105.868 1.00 51.11 401 ALA B CA 1
ATOM 8302 C C . ALA B 1 412 ? 144.570 137.920 104.413 1.00 51.11 401 ALA B C 1
ATOM 8303 O O . ALA B 1 412 ? 145.406 137.868 103.508 1.00 51.11 401 ALA B O 1
ATOM 8305 N N . VAL B 1 413 ? 143.261 137.986 104.164 1.00 52.41 402 VAL B N 1
ATOM 8306 C CA . VAL B 1 413 ? 142.778 138.093 102.788 1.00 52.41 402 VAL B CA 1
ATOM 8307 C C . VAL B 1 413 ? 143.205 139.421 102.172 1.00 52.41 402 VAL B C 1
ATOM 8308 O O . VAL B 1 413 ? 143.457 139.513 100.965 1.00 52.41 402 VAL B O 1
ATOM 8312 N N . GLN B 1 414 ? 143.291 140.472 102.989 1.00 52.82 403 GLN B N 1
ATOM 8313 C CA . GLN B 1 414 ? 143.688 141.773 102.459 1.00 52.82 403 GLN B CA 1
ATOM 8314 C C . GLN B 1 414 ? 145.182 141.831 102.191 1.00 52.82 403 GLN B C 1
ATOM 8315 O O . GLN B 1 414 ? 145.615 142.391 101.180 1.00 52.82 403 GLN B O 1
ATOM 8321 N N . GLU B 1 415 ? 145.990 141.268 103.088 1.00 56.88 404 GLU B N 1
ATOM 8322 C CA . GLU B 1 415 ? 147.437 141.328 102.929 1.00 56.88 404 GLU B CA 1
ATOM 8323 C C . GLU B 1 415 ? 147.927 140.350 101.870 1.00 56.88 404 GLU B C 1
ATOM 8324 O O . GLU B 1 415 ? 148.838 140.671 101.100 1.00 56.88 404 GLU B O 1
ATOM 8330 N N . SER B 1 416 ? 147.338 139.159 101.815 1.00 58.60 405 SER B N 1
ATOM 8331 C CA . SER B 1 416 ? 147.737 138.126 100.874 1.00 58.60 405 SER B CA 1
ATOM 8332 C C . SER B 1 416 ? 147.407 138.468 99.431 1.00 58.60 405 SER B C 1
ATOM 8333 O O . SER B 1 416 ? 148.010 137.888 98.524 1.00 58.60 405 SER B O 1
ATOM 8336 N N . THR B 1 417 ? 146.428 139.340 99.242 1.00 57.71 406 THR B N 1
ATOM 8337 C CA . THR B 1 417 ? 145.959 139.727 97.925 1.00 57.71 406 THR B CA 1
ATOM 8338 C C . THR B 1 417 ? 146.545 141.044 97.431 1.00 57.71 406 THR B C 1
ATOM 8339 O O . THR B 1 417 ? 146.001 141.675 96.551 1.00 57.71 406 THR B O 1
ATOM 8343 N N . GLY B 1 418 ? 147.658 141.458 98.011 1.00 57.47 407 GLY B N 1
ATOM 8344 C CA . GLY B 1 418 ? 148.331 142.662 97.580 1.00 57.47 407 GLY B CA 1
ATOM 8345 C C . GLY B 1 418 ? 148.046 143.959 98.284 1.00 57.47 407 GLY B C 1
ATOM 8346 O O . GLY B 1 418 ? 148.289 145.005 97.725 1.00 57.47 407 GLY B O 1
ATOM 8347 N N . GLY B 1 419 ? 147.546 143.904 99.508 1.00 57.54 408 GLY B N 1
ATOM 8348 C CA . GLY B 1 419 ? 147.244 145.111 100.247 1.00 57.54 408 GLY B CA 1
ATOM 8349 C C . GLY B 1 419 ? 148.488 145.873 100.640 1.00 57.54 408 GLY B C 1
ATOM 8350 O O . GLY B 1 419 ? 149.317 145.370 101.400 1.00 57.54 408 GLY B O 1
ATOM 8351 N N . LYS B 1 420 ? 148.556 147.106 100.157 1.00 58.11 409 LYS B N 1
ATOM 8352 C CA . LYS B 1 420 ? 149.665 148.001 100.410 1.00 58.11 409 LYS B CA 1
ATOM 8353 C C . LYS B 1 420 ? 149.354 149.006 101.486 1.00 58.11 409 LYS B C 1
ATOM 8354 O O . LYS B 1 420 ? 150.119 149.187 102.415 1.00 58.11 409 LYS B O 1
ATOM 8360 N N . THR B 1 421 ? 148.208 149.647 101.356 1.00 57.42 410 THR B N 1
ATOM 8361 C CA . THR B 1 421 ? 147.790 150.686 102.269 1.00 57.42 410 THR B CA 1
ATOM 8362 C C . THR B 1 421 ? 146.337 150.540 102.605 1.00 57.42 410 THR B C 1
ATOM 8363 O O . THR B 1 421 ? 145.665 149.621 102.172 1.00 57.42 410 THR B O 1
ATOM 8367 N N . GLN B 1 422 ? 145.837 151.524 103.339 1.00 53.31 411 GLN B N 1
ATOM 8368 C CA . GLN B 1 422 ? 144.444 151.612 103.769 1.00 53.31 411 GLN B CA 1
ATOM 8369 C C . GLN B 1 422 ? 143.450 152.047 102.667 1.00 53.31 411 GLN B C 1
ATOM 8370 O O . GLN B 1 422 ? 142.270 152.121 102.910 1.00 53.31 411 GLN B O 1
ATOM 8376 N N . ILE B 1 423 ? 143.948 152.351 101.467 1.00 53.90 412 ILE B N 1
ATOM 8377 C CA . ILE B 1 423 ? 143.177 152.618 100.263 1.00 53.90 412 ILE B CA 1
ATOM 8378 C C . ILE B 1 423 ? 142.426 151.342 99.867 1.00 53.90 412 ILE B C 1
ATOM 8379 O O . ILE B 1 423 ? 141.296 151.425 99.469 1.00 53.90 412 ILE B O 1
ATOM 8384 N N . ALA B 1 424 ? 143.034 150.163 100.018 1.00 53.47 413 ALA B N 1
ATOM 8385 C CA . ALA B 1 424 ? 142.379 148.878 99.764 1.00 53.47 413 ALA B CA 1
ATOM 8386 C C . ALA B 1 424 ? 141.169 148.720 100.705 1.00 53.47 413 ALA B C 1
ATOM 8387 O O . ALA B 1 424 ? 140.154 148.172 100.320 1.00 53.47 413 ALA B O 1
ATOM 8389 N N . GLY B 1 425 ? 141.304 149.151 101.956 1.00 53.50 414 GLY B N 1
ATOM 8390 C CA . GLY B 1 425 ? 140.212 149.163 102.903 1.00 53.50 414 GLY B CA 1
ATOM 8391 C C . GLY B 1 425 ? 139.115 150.114 102.441 1.00 53.50 414 GLY B C 1
ATOM 8392 O O . GLY B 1 425 ? 137.945 149.864 102.646 1.00 53.50 414 GLY B O 1
ATOM 8393 N N . LEU B 1 426 ? 139.500 151.247 101.866 1.00 52.57 415 LEU B N 1
ATOM 8394 C CA . LEU B 1 426 ? 138.536 152.190 101.346 1.00 52.57 415 LEU B CA 1
ATOM 8395 C C . LEU B 1 426 ? 137.801 151.548 100.190 1.00 52.57 415 LEU B C 1
ATOM 8396 O O . LEU B 1 426 ? 136.654 151.861 99.942 1.00 52.57 415 LEU B O 1
ATOM 8401 N N . ILE B 1 427 ? 138.460 150.653 99.466 1.00 52.33 416 ILE B N 1
ATOM 8402 C CA . ILE B 1 427 ? 137.768 149.996 98.364 1.00 52.33 416 ILE B CA 1
ATOM 8403 C C . ILE B 1 427 ? 136.900 148.850 98.870 1.00 52.33 416 ILE B C 1
ATOM 8404 O O . ILE B 1 427 ? 135.835 148.573 98.305 1.00 52.33 416 ILE B O 1
ATOM 8409 N N . GLY B 1 428 ? 137.304 148.189 99.954 1.00 51.50 417 GLY B N 1
ATOM 8410 C CA . GLY B 1 428 ? 136.420 147.219 100.576 1.00 51.50 417 GLY B CA 1
ATOM 8411 C C . GLY B 1 428 ? 135.155 147.856 101.118 1.00 51.50 417 GLY B C 1
ATOM 8412 O O . GLY B 1 428 ? 134.054 147.329 100.942 1.00 51.50 417 GLY B O 1
ATOM 8413 N N . ALA B 1 429 ? 135.294 149.010 101.774 1.00 50.32 418 ALA B N 1
ATOM 8414 C CA . ALA B 1 429 ? 134.118 149.725 102.249 1.00 50.32 418 ALA B CA 1
ATOM 8415 C C . ALA B 1 429 ? 133.269 150.243 101.095 1.00 50.32 418 ALA B C 1
ATOM 8416 O O . ALA B 1 429 ? 132.049 150.337 101.224 1.00 50.32 418 ALA B O 1
ATOM 8418 N N . ILE B 1 430 ? 133.885 150.569 99.959 1.00 50.63 419 ILE B N 1
ATOM 8419 C CA . ILE B 1 430 ? 133.108 150.970 98.790 1.00 50.63 419 ILE B CA 1
ATOM 8420 C C . ILE B 1 430 ? 132.314 149.794 98.238 1.00 50.63 419 ILE B C 1
ATOM 8421 O O . ILE B 1 430 ? 131.165 149.956 97.813 1.00 50.63 419 ILE B O 1
ATOM 8426 N N . ILE B 1 431 ? 132.901 148.596 98.231 1.00 51.71 420 ILE B N 1
ATOM 8427 C CA . ILE B 1 431 ? 132.150 147.408 97.827 1.00 51.71 420 ILE B CA 1
ATOM 8428 C C . ILE B 1 431 ? 130.987 147.163 98.778 1.00 51.71 420 ILE B C 1
ATOM 8429 O O . ILE B 1 431 ? 129.876 146.820 98.353 1.00 51.71 420 ILE B O 1
ATOM 8434 N N . VAL B 1 432 ? 131.221 147.337 100.080 1.00 49.99 421 VAL B N 1
ATOM 8435 C CA . VAL B 1 432 ? 130.147 147.175 101.057 1.00 49.99 421 VAL B CA 1
ATOM 8436 C C . VAL B 1 432 ? 129.052 148.208 100.826 1.00 49.99 421 VAL B C 1
ATOM 8437 O O . VAL B 1 432 ? 127.862 147.913 100.964 1.00 49.99 421 VAL B O 1
ATOM 8441 N N . LEU B 1 433 ? 129.453 149.429 100.445 1.00 51.79 422 LEU B N 1
ATOM 8442 C CA . LEU B 1 433 ? 128.468 150.450 100.127 1.00 51.79 422 LEU B CA 1
ATOM 8443 C C . LEU B 1 433 ? 127.635 150.020 98.949 1.00 51.79 422 LEU B C 1
ATOM 8444 O O . LEU B 1 433 ? 126.414 150.115 98.966 1.00 51.79 422 LEU B O 1
ATOM 8449 N N . ILE B 1 434 ? 128.293 149.545 97.918 1.00 53.40 423 ILE B N 1
ATOM 8450 C CA . ILE B 1 434 ? 127.585 149.132 96.709 1.00 53.40 423 ILE B CA 1
ATOM 8451 C C . ILE B 1 434 ? 126.581 148.038 97.039 1.00 53.40 423 ILE B C 1
ATOM 8452 O O . ILE B 1 434 ? 125.463 148.015 96.513 1.00 53.40 423 ILE B O 1
ATOM 8457 N N . VAL B 1 435 ? 126.965 147.116 97.921 1.00 53.17 424 VAL B N 1
ATOM 8458 C CA . VAL B 1 435 ? 126.053 146.043 98.312 1.00 53.17 424 VAL B CA 1
ATOM 8459 C C . VAL B 1 435 ? 124.892 146.599 99.128 1.00 53.17 424 VAL B C 1
ATOM 8460 O O . VAL B 1 435 ? 123.741 146.179 98.965 1.00 53.17 424 VAL B O 1
ATOM 8464 N N . VAL B 1 436 ? 125.127 147.587 99.976 1.00 53.16 425 VAL B N 1
ATOM 8465 C CA . VAL B 1 436 ? 124.063 148.154 100.822 1.00 53.16 425 VAL B CA 1
ATOM 8466 C C . VAL B 1 436 ? 123.001 148.976 100.080 1.00 53.16 425 VAL B C 1
ATOM 8467 O O . VAL B 1 436 ? 121.873 149.090 100.548 1.00 53.16 425 VAL B O 1
ATOM 8471 N N . LEU B 1 437 ? 123.331 149.526 98.919 1.00 54.37 426 LEU B N 1
ATOM 8472 C CA . LEU B 1 437 ? 122.388 150.410 98.227 1.00 54.37 426 LEU B CA 1
ATOM 8473 C C . LEU B 1 437 ? 121.782 149.894 96.933 1.00 54.37 426 LEU B C 1
ATOM 8474 O O . LEU B 1 437 ? 120.676 150.289 96.584 1.00 54.37 426 LEU B O 1
ATOM 8479 N N . ALA B 1 438 ? 122.474 149.019 96.216 1.00 56.71 427 ALA B N 1
ATOM 8480 C CA . ALA B 1 438 ? 121.974 148.603 94.906 1.00 56.71 427 ALA B CA 1
ATOM 8481 C C . ALA B 1 438 ? 121.803 147.108 94.669 1.00 56.71 427 ALA B C 1
ATOM 8482 O O . ALA B 1 438 ? 120.775 146.686 94.160 1.00 56.71 427 ALA B O 1
ATOM 8484 N N . ILE B 1 439 ? 122.796 146.302 95.009 1.00 56.82 428 ILE B N 1
ATOM 8485 C CA . ILE B 1 439 ? 122.727 144.877 94.679 1.00 56.82 428 ILE B CA 1
ATOM 8486 C C . ILE B 1 439 ? 122.432 143.946 95.850 1.00 56.82 428 ILE B C 1
ATOM 8487 O O . ILE B 1 439 ? 122.518 142.732 95.708 1.00 56.82 428 ILE B O 1
ATOM 8492 N N . GLY B 1 440 ? 122.082 144.503 96.996 1.00 57.68 429 GLY B N 1
ATOM 8493 C CA . GLY B 1 440 ? 121.787 143.687 98.157 1.00 57.68 429 GLY B CA 1
ATOM 8494 C C . GLY B 1 440 ? 120.680 142.697 97.894 1.00 57.68 429 GLY B C 1
ATOM 8495 O O . GLY B 1 440 ? 120.661 141.610 98.463 1.00 57.68 429 GLY B O 1
ATOM 8496 N N . PHE B 1 441 ? 119.749 143.067 97.030 1.00 59.01 430 PHE B N 1
ATOM 8497 C CA . PHE B 1 441 ? 118.660 142.165 96.684 1.00 59.01 430 PHE B CA 1
ATOM 8498 C C . PHE B 1 441 ? 119.149 140.816 96.177 1.00 59.01 430 PHE B C 1
ATOM 8499 O O . PHE B 1 441 ? 118.382 139.850 96.187 1.00 59.01 430 PHE B O 1
ATOM 8507 N N . LEU B 1 442 ? 120.401 140.731 95.725 1.00 58.35 431 LEU B N 1
ATOM 8508 C CA . LEU B 1 442 ? 120.928 139.454 95.263 1.00 58.35 431 LEU B CA 1
ATOM 8509 C C . LEU B 1 442 ? 121.231 138.520 96.423 1.00 58.35 431 LEU B C 1
ATOM 8510 O O . LEU B 1 442 ? 121.278 137.301 96.236 1.00 58.35 431 LEU B O 1
ATOM 8515 N N . LEU B 1 443 ? 121.446 139.063 97.619 1.00 58.54 432 LEU B N 1
ATOM 8516 C CA . LEU B 1 443 ? 121.722 138.246 98.789 1.00 58.54 432 LEU B CA 1
ATOM 8517 C C . LEU B 1 443 ? 120.454 137.838 99.524 1.00 58.54 432 LEU B C 1
ATOM 8518 O O . LEU B 1 443 ? 120.522 137.453 100.694 1.00 58.54 432 LEU B O 1
ATOM 8523 N N . ALA B 1 444 ? 119.307 137.910 98.860 1.00 60.70 433 ALA B N 1
ATOM 8524 C CA . ALA B 1 444 ? 118.026 137.542 99.444 1.00 60.70 433 ALA B CA 1
ATOM 8525 C C . ALA B 1 444 ? 117.824 136.028 99.498 1.00 60.70 433 ALA B C 1
ATOM 8526 O O . ALA B 1 444 ? 117.415 135.516 100.546 1.00 60.70 433 ALA B O 1
ATOM 8528 N N . PRO B 1 445 ? 118.079 135.269 98.428 1.00 61.45 434 PRO B N 1
ATOM 8529 C CA . PRO B 1 445 ? 117.863 133.820 98.487 1.00 61.45 434 PRO B CA 1
ATOM 8530 C C . PRO B 1 445 ? 118.998 133.027 99.112 1.00 61.45 434 PRO B C 1
ATOM 8531 O O . PRO B 1 445 ? 119.020 131.803 98.967 1.00 61.45 434 PRO B O 1
ATOM 8535 N N . LEU B 1 446 ? 119.938 133.670 99.797 1.00 59.56 435 LEU B N 1
ATOM 8536 C CA . LEU B 1 446 ? 121.070 132.963 100.374 1.00 59.56 435 LEU B CA 1
ATOM 8537 C C . LEU B 1 446 ? 120.724 132.446 101.762 1.00 59.56 435 LEU B C 1
ATOM 8538 O O . LEU B 1 446 ? 120.178 133.175 102.592 1.00 59.56 435 LEU B O 1
ATOM 8543 N N . GLN B 1 447 ? 121.047 131.180 102.010 1.00 60.37 436 GLN B N 1
ATOM 8544 C CA . GLN B 1 447 ? 120.703 130.541 103.268 1.00 60.37 436 GLN B CA 1
ATOM 8545 C C . GLN B 1 447 ? 121.630 130.998 104.387 1.00 60.37 436 GLN B C 1
ATOM 8546 O O . GLN B 1 447 ? 122.786 131.362 104.166 1.00 60.37 436 GLN B O 1
ATOM 8552 N N . LYS B 1 448 ? 121.107 130.968 105.610 1.00 56.39 437 LYS B N 1
ATOM 8553 C CA . LYS B 1 448 ? 121.925 131.286 106.770 1.00 56.39 437 LYS B CA 1
ATOM 8554 C C . LYS B 1 448 ? 122.858 130.146 107.143 1.00 56.39 437 LYS B C 1
ATOM 8555 O O . LYS B 1 448 ? 123.854 130.375 107.837 1.00 56.39 437 LYS B O 1
ATOM 8561 N N . SER B 1 449 ? 122.561 128.927 106.689 1.00 57.44 438 SER B N 1
ATOM 8562 C CA . SER B 1 449 ? 123.475 127.817 106.919 1.00 57.44 438 SER B CA 1
ATOM 8563 C C . SER B 1 449 ? 124.759 127.993 106.125 1.00 57.44 438 SER B C 1
ATOM 8564 O O . SER B 1 449 ? 125.822 127.548 106.558 1.00 57.44 438 SER B O 1
ATOM 8567 N N . VAL B 1 450 ? 124.693 128.671 104.978 1.00 56.78 439 VAL B N 1
ATOM 8568 C CA . VAL B 1 450 ? 125.904 128.932 104.204 1.00 56.78 439 VAL B CA 1
ATOM 8569 C C . VAL B 1 450 ? 126.784 129.951 104.916 1.00 56.78 439 VAL B C 1
ATOM 8570 O O . VAL B 1 450 ? 128.010 129.795 104.992 1.00 56.78 439 VAL B O 1
ATOM 8574 N N . LEU B 1 451 ? 126.174 131.009 105.455 1.00 53.87 440 LEU B N 1
ATOM 8575 C CA . LEU B 1 451 ? 126.926 131.971 106.253 1.00 53.87 440 LEU B CA 1
ATOM 8576 C C . LEU B 1 451 ? 127.543 131.303 107.474 1.00 53.87 440 LEU B C 1
ATOM 8577 O O . LEU B 1 451 ? 128.706 131.559 107.813 1.00 53.87 440 LEU B O 1
ATOM 8582 N N . ALA B 1 452 ? 126.779 130.435 108.137 1.00 55.73 441 ALA B N 1
ATOM 8583 C CA . ALA B 1 452 ? 127.310 129.712 109.287 1.00 55.73 441 ALA B CA 1
ATOM 8584 C C . ALA B 1 452 ? 128.444 128.777 108.882 1.00 55.73 441 ALA B C 1
ATOM 8585 O O . ALA B 1 452 ? 129.421 128.625 109.618 1.00 55.73 441 ALA B O 1
ATOM 8587 N N . ALA B 1 453 ? 128.340 128.155 107.709 1.00 56.55 442 ALA B N 1
ATOM 8588 C CA . ALA B 1 453 ? 129.392 127.258 107.247 1.00 56.55 442 ALA B CA 1
ATOM 8589 C C . ALA B 1 453 ? 130.675 128.019 106.945 1.00 56.55 442 ALA B C 1
ATOM 8590 O O . ALA B 1 453 ? 131.771 127.527 107.222 1.00 56.55 442 ALA B O 1
ATOM 8592 N N . LEU B 1 454 ? 130.564 129.223 106.382 1.00 57.03 443 LEU B N 1
ATOM 8593 C CA . LEU B 1 454 ? 131.759 130.042 106.189 1.00 57.03 443 LEU B CA 1
ATOM 8594 C C . LEU B 1 454 ? 132.378 130.437 107.526 1.00 57.03 443 LEU B C 1
ATOM 8595 O O . LEU B 1 454 ? 133.597 130.301 107.730 1.00 57.03 443 LEU B O 1
ATOM 8600 N N . ALA B 1 455 ? 131.549 130.923 108.453 1.00 55.91 444 ALA B N 1
ATOM 8601 C CA . ALA B 1 455 ? 132.055 131.312 109.764 1.00 55.91 444 ALA B CA 1
ATOM 8602 C C . ALA B 1 455 ? 132.702 130.133 110.479 1.00 55.91 444 ALA B C 1
ATOM 8603 O O . ALA B 1 455 ? 133.636 130.313 111.266 1.00 55.91 444 ALA B O 1
ATOM 8605 N N . LEU B 1 456 ? 132.223 128.915 110.213 1.00 56.30 445 LEU B N 1
ATOM 8606 C CA . LEU B 1 456 ? 132.830 127.731 110.810 1.00 56.30 445 LEU B CA 1
ATOM 8607 C C . LEU B 1 456 ? 134.128 127.366 110.109 1.00 56.30 445 LEU B C 1
ATOM 8608 O O . LEU B 1 456 ? 135.079 126.907 110.750 1.00 56.30 445 LEU B O 1
ATOM 8613 N N . GLY B 1 457 ? 134.182 127.542 108.791 1.00 58.55 446 GLY B N 1
ATOM 8614 C CA . GLY B 1 457 ? 135.416 127.314 108.067 1.00 58.55 446 GLY B CA 1
ATOM 8615 C C . GLY B 1 457 ? 136.545 128.207 108.515 1.00 58.55 446 GLY B C 1
ATOM 8616 O O . GLY B 1 457 ? 137.709 127.801 108.442 1.00 58.55 446 GLY B O 1
ATOM 8617 N N . ASN B 1 458 ? 136.234 129.409 108.990 1.00 59.37 447 ASN B N 1
ATOM 8618 C CA . ASN B 1 458 ? 137.264 130.317 109.480 1.00 59.37 447 ASN B CA 1
ATOM 8619 C C . ASN B 1 458 ? 137.725 130.005 110.901 1.00 59.37 447 ASN B C 1
ATOM 8620 O O . ASN B 1 458 ? 138.340 130.864 111.537 1.00 59.37 447 ASN B O 1
ATOM 8625 N N . LEU B 1 459 ? 137.457 128.805 111.409 1.00 55.74 448 LEU B N 1
ATOM 8626 C CA . LEU B 1 459 ? 137.760 128.447 112.790 1.00 55.74 448 LEU B CA 1
ATOM 8627 C C . LEU B 1 459 ? 138.916 127.468 112.932 1.00 55.74 448 LEU B C 1
ATOM 8628 O O . LEU B 1 459 ? 139.294 127.153 114.062 1.00 55.74 448 LEU B O 1
ATOM 8633 N N . LYS B 1 460 ? 139.434 126.954 111.828 1.00 59.07 449 LYS B N 1
ATOM 8634 C CA . LYS B 1 460 ? 140.520 125.980 111.863 1.00 59.07 449 LYS B CA 1
ATOM 8635 C C . LYS B 1 460 ? 141.805 126.447 112.528 1.00 59.07 449 LYS B C 1
ATOM 8636 O O . LYS B 1 460 ? 142.482 125.671 113.180 1.00 59.07 449 LYS B O 1
ATOM 8642 N N . GLY B 1 461 ? 142.161 127.706 112.333 1.00 56.85 450 GLY B N 1
ATOM 8643 C CA . GLY B 1 461 ? 143.368 128.251 112.933 1.00 56.85 450 GLY B CA 1
ATOM 8644 C C . GLY B 1 461 ? 143.271 128.367 114.441 1.00 56.85 450 GLY B C 1
ATOM 8645 O O . GLY B 1 461 ? 144.216 128.044 115.162 1.00 56.85 450 GLY B O 1
ATOM 8646 N N . MET B 1 462 ? 142.122 128.828 114.938 1.00 55.02 451 MET B N 1
ATOM 8647 C CA . MET B 1 462 ? 141.945 128.964 116.377 1.00 55.02 451 MET B CA 1
ATOM 8648 C C . MET B 1 462 ? 141.670 127.623 117.043 1.00 55.02 451 MET B C 1
ATOM 8649 O O . MET B 1 462 ? 142.080 127.409 118.187 1.00 55.02 451 MET B O 1
ATOM 8654 N N . LEU B 1 463 ? 140.987 126.711 116.351 1.00 53.51 452 LEU B N 1
ATOM 8655 C CA . LEU B 1 463 ? 140.663 125.425 116.957 1.00 53.51 452 LEU B CA 1
ATOM 8656 C C . LEU B 1 463 ? 141.883 124.526 117.067 1.00 53.51 452 LEU B C 1
ATOM 8657 O O . LEU B 1 463 ? 141.965 123.715 117.992 1.00 53.51 452 LEU B O 1
ATOM 8662 N N . MET B 1 464 ? 142.846 124.663 116.166 1.00 57.72 453 MET B N 1
ATOM 8663 C CA . MET B 1 464 ? 144.073 123.858 116.213 1.00 57.72 453 MET B CA 1
ATOM 8664 C C . MET B 1 464 ? 145.012 124.254 117.340 1.00 57.72 453 MET B C 1
ATOM 8665 O O . MET B 1 464 ? 146.015 123.597 117.567 1.00 57.72 453 MET B O 1
ATOM 8670 N N . GLN B 1 465 ? 144.699 125.344 118.028 1.00 50.62 454 GLN B N 1
ATOM 8671 C CA . GLN B 1 465 ? 145.544 125.795 119.126 1.00 50.62 454 GLN B CA 1
ATOM 8672 C C . GLN B 1 465 ? 145.446 124.897 120.346 1.00 50.62 454 GLN B C 1
ATOM 8673 O O . GLN B 1 465 ? 146.029 125.222 121.381 1.00 50.62 454 GLN B O 1
ATOM 8679 N N . PHE B 1 466 ? 144.708 123.789 120.257 1.00 49.94 455 PHE B N 1
ATOM 8680 C CA . PHE B 1 466 ? 144.710 122.807 121.331 1.00 49.94 455 PHE B CA 1
ATOM 8681 C C . PHE B 1 466 ? 146.048 122.100 121.445 1.00 49.94 455 PHE B C 1
ATOM 8682 O O . PHE B 1 466 ? 146.335 121.499 122.484 1.00 49.94 455 PHE B O 1
ATOM 8690 N N . ALA B 1 467 ? 146.872 122.160 120.399 1.00 51.99 456 ALA B N 1
ATOM 8691 C CA . ALA B 1 467 ? 148.205 121.582 120.433 1.00 51.99 456 ALA B CA 1
ATOM 8692 C C . ALA B 1 467 ? 149.154 122.347 121.340 1.00 51.99 456 ALA B C 1
ATOM 8693 O O . ALA B 1 467 ? 150.247 121.849 121.623 1.00 51.99 456 ALA B O 1
ATOM 8695 N N . GLU B 1 468 ? 148.770 123.541 121.794 1.00 53.74 457 GLU B N 1
ATOM 8696 C CA . GLU B 1 468 ? 149.631 124.310 122.681 1.00 53.74 457 GLU B CA 1
ATOM 8697 C C . GLU B 1 468 ? 149.672 123.731 124.083 1.00 53.74 457 GLU B C 1
ATOM 8698 O O . GLU B 1 468 ? 150.601 124.031 124.833 1.00 53.74 457 GLU B O 1
ATOM 8704 N N . ILE B 1 469 ? 148.698 122.899 124.450 1.00 51.03 458 ILE B N 1
ATOM 8705 C CA . ILE B 1 469 ? 148.682 122.317 125.790 1.00 51.03 458 ILE B CA 1
ATOM 8706 C C . ILE B 1 469 ? 149.914 121.446 126.009 1.00 51.03 458 ILE B C 1
ATOM 8707 O O . ILE B 1 469 ? 150.631 121.597 127.003 1.00 51.03 458 ILE B O 1
ATOM 8712 N N . GLY B 1 470 ? 150.185 120.528 125.081 1.00 52.49 459 GLY B N 1
ATOM 8713 C CA . GLY B 1 470 ? 151.342 119.661 125.234 1.00 52.49 459 GLY B CA 1
ATOM 8714 C C . GLY B 1 470 ? 152.656 120.415 125.146 1.00 52.49 459 GLY B C 1
ATOM 8715 O O . GLY B 1 470 ? 153.592 120.142 125.905 1.00 52.49 459 GLY B O 1
ATOM 8716 N N . ARG B 1 471 ? 152.742 121.378 124.226 1.00 52.96 460 ARG B N 1
ATOM 8717 C CA . ARG B 1 471 ? 153.953 122.181 124.103 1.00 52.96 460 ARG B CA 1
ATOM 8718 C C . ARG B 1 471 ? 154.241 122.944 125.386 1.00 52.96 460 ARG B C 1
ATOM 8719 O O . ARG B 1 471 ? 155.367 122.912 125.897 1.00 52.96 460 ARG B O 1
ATOM 8727 N N . LEU B 1 472 ? 153.238 123.636 125.927 1.00 49.40 461 LEU B N 1
ATOM 8728 C CA . LEU B 1 472 ? 153.437 124.394 127.151 1.00 49.40 461 LEU B CA 1
ATOM 8729 C C . LEU B 1 472 ? 153.689 123.475 128.337 1.00 49.40 461 LEU B C 1
ATOM 8730 O O . LEU B 1 472 ? 154.405 123.847 129.268 1.00 49.40 461 LEU B O 1
ATOM 8735 N N . TRP B 1 473 ? 153.114 122.272 128.324 1.00 50.27 462 TRP B N 1
ATOM 8736 C CA . TRP B 1 473 ? 153.445 121.298 129.356 1.00 50.27 462 TRP B CA 1
ATOM 8737 C C . TRP B 1 473 ? 154.926 120.961 129.322 1.00 50.27 462 TRP B C 1
ATOM 8738 O O . TRP B 1 473 ? 155.587 120.912 130.366 1.00 50.27 462 TRP B O 1
ATOM 8749 N N . ARG B 1 474 ? 155.466 120.733 128.126 1.00 54.11 463 ARG B N 1
ATOM 8750 C CA . ARG B 1 474 ? 156.891 120.455 128.003 1.00 54.11 463 ARG B CA 1
ATOM 8751 C C . ARG B 1 474 ? 157.733 121.643 128.453 1.00 54.11 463 ARG B C 1
ATOM 8752 O O . ARG B 1 474 ? 158.693 121.476 129.213 1.00 54.11 463 ARG B O 1
ATOM 8760 N N . LYS B 1 475 ? 157.389 122.851 128.002 1.00 50.66 464 LYS B N 1
ATOM 8761 C CA . LYS B 1 475 ? 158.254 124.007 128.225 1.00 50.66 464 LYS B CA 1
ATOM 8762 C C . LYS B 1 475 ? 158.053 124.627 129.603 1.00 50.66 464 LYS B C 1
ATOM 8763 O O . LYS B 1 475 ? 158.974 124.649 130.424 1.00 50.66 464 LYS B O 1
ATOM 8769 N N . ASP B 1 476 ? 156.858 125.147 129.873 1.00 47.45 465 ASP B N 1
ATOM 8770 C CA . ASP B 1 476 ? 156.601 125.907 131.091 1.00 47.45 465 ASP B CA 1
ATOM 8771 C C . ASP B 1 476 ? 155.212 125.580 131.605 1.00 47.45 465 ASP B C 1
ATOM 8772 O O . ASP B 1 476 ? 154.219 125.904 130.950 1.00 47.45 465 ASP B O 1
ATOM 8777 N N . LYS B 1 477 ? 155.138 124.969 132.786 1.00 45.17 466 LYS B N 1
ATOM 8778 C CA . LYS B 1 477 ? 153.855 124.541 133.325 1.00 45.17 466 LYS B CA 1
ATOM 8779 C C . LYS B 1 477 ? 153.051 125.680 133.934 1.00 45.17 466 LYS B C 1
ATOM 8780 O O . LYS B 1 477 ? 151.843 125.524 134.129 1.00 45.17 466 LYS B O 1
ATOM 8786 N N . TYR B 1 478 ? 153.676 126.821 134.217 1.00 41.99 467 TYR B N 1
ATOM 8787 C CA . TYR B 1 478 ? 152.903 127.991 134.620 1.00 41.99 467 TYR B CA 1
ATOM 8788 C C . TYR B 1 478 ? 152.125 128.555 133.440 1.00 41.99 467 TYR B C 1
ATOM 8789 O O . TYR B 1 478 ? 150.973 128.976 133.589 1.00 41.99 467 TYR B O 1
ATOM 8798 N N . ASP B 1 479 ? 152.719 128.528 132.248 1.00 44.54 468 ASP B N 1
ATOM 8799 C CA . ASP B 1 479 ? 152.006 128.989 131.064 1.00 44.54 468 ASP B CA 1
ATOM 8800 C C . ASP B 1 479 ? 150.999 127.953 130.588 1.00 44.54 468 ASP B C 1
ATOM 8801 O O . ASP B 1 479 ? 149.953 128.308 130.034 1.00 44.54 468 ASP B O 1
ATOM 8806 N N . CYS B 1 480 ? 151.280 126.667 130.810 1.00 45.47 469 CYS B N 1
ATOM 8807 C CA . CYS B 1 480 ? 150.267 125.647 130.562 1.00 45.47 469 CYS B CA 1
ATOM 8808 C C . CYS B 1 480 ? 149.088 125.822 131.505 1.00 45.47 469 CYS B C 1
ATOM 8809 O O . CYS B 1 480 ? 147.931 125.637 131.111 1.00 45.47 469 CYS B O 1
ATOM 8812 N N . LEU B 1 481 ? 149.362 126.191 132.753 1.00 41.38 470 LEU B N 1
ATOM 8813 C CA . LEU B 1 481 ? 148.289 126.478 133.692 1.00 41.38 470 LEU B CA 1
ATOM 8814 C C . LEU B 1 481 ? 147.491 127.699 133.259 1.00 41.38 470 LEU B C 1
ATOM 8815 O O . LEU B 1 481 ? 146.262 127.707 133.357 1.00 41.38 470 LEU B O 1
ATOM 8820 N N . ILE B 1 482 ? 148.173 128.742 132.782 1.00 41.34 471 ILE B N 1
ATOM 8821 C CA . ILE B 1 482 ? 147.474 129.923 132.275 1.00 41.34 471 ILE B CA 1
ATOM 8822 C C . ILE B 1 482 ? 146.564 129.543 131.112 1.00 41.34 471 ILE B C 1
ATOM 8823 O O . ILE B 1 482 ? 145.396 129.938 131.062 1.00 41.34 471 ILE B O 1
ATOM 8828 N N . TRP B 1 483 ? 147.026 128.757 130.205 1.00 42.04 472 TRP B N 1
ATOM 8829 C CA . TRP B 1 483 ? 146.251 128.353 129.035 1.00 42.04 472 TRP B CA 1
ATOM 8830 C C . TRP B 1 483 ? 145.064 127.512 129.398 1.00 42.04 472 TRP B C 1
ATOM 8831 O O . TRP B 1 483 ? 143.951 127.750 128.948 1.00 42.04 472 TRP B O 1
ATOM 8842 N N . ILE B 1 484 ? 145.347 126.450 130.194 1.00 42.21 473 ILE B N 1
ATOM 8843 C CA . ILE B 1 484 ? 144.231 125.584 130.562 1.00 42.21 473 ILE B CA 1
ATOM 8844 C C . ILE B 1 484 ? 143.146 126.320 131.366 1.00 42.21 473 ILE B C 1
ATOM 8845 O O . ILE B 1 484 ? 141.956 126.127 131.127 1.00 42.21 473 ILE B O 1
ATOM 8850 N N . MET B 1 485 ? 143.551 127.161 132.307 1.00 41.24 474 MET B N 1
ATOM 8851 C CA . MET B 1 485 ? 142.594 127.914 133.115 1.00 41.24 474 MET B CA 1
ATOM 8852 C C . MET B 1 485 ? 141.793 128.926 132.309 1.00 41.24 474 MET B C 1
ATOM 8853 O O . MET B 1 485 ? 140.599 129.086 132.531 1.00 41.24 474 MET B O 1
ATOM 8858 N N . THR B 1 486 ? 142.444 129.609 131.375 1.00 40.71 475 THR B N 1
ATOM 8859 C CA . THR B 1 486 ? 141.735 130.568 130.541 1.00 40.71 475 THR B CA 1
ATOM 8860 C C . THR B 1 486 ? 140.685 129.853 129.704 1.00 40.71 475 THR B C 1
ATOM 8861 O O . THR B 1 486 ? 139.582 130.355 129.545 1.00 40.71 475 THR B O 1
ATOM 8865 N N . PHE B 1 487 ? 141.013 128.679 129.193 1.00 41.62 476 PHE B N 1
ATOM 8866 C CA . PHE B 1 487 ? 140.065 127.930 128.396 1.00 41.62 476 PHE B CA 1
ATOM 8867 C C . PHE B 1 487 ? 138.841 127.578 129.224 1.00 41.62 476 PHE B C 1
ATOM 8868 O O . PHE B 1 487 ? 137.720 127.775 128.780 1.00 41.62 476 PHE B O 1
ATOM 8876 N N . ILE B 1 488 ? 139.052 127.076 130.434 1.00 41.21 477 ILE B N 1
ATOM 8877 C CA . ILE B 1 488 ? 137.943 126.709 131.300 1.00 41.21 477 ILE B CA 1
ATOM 8878 C C . ILE B 1 488 ? 137.106 127.921 131.693 1.00 41.21 477 ILE B C 1
ATOM 8879 O O . ILE B 1 488 ? 135.889 127.889 131.573 1.00 41.21 477 ILE B O 1
ATOM 8884 N N . PHE B 1 489 ? 137.751 128.994 132.135 1.00 41.92 478 PHE B N 1
ATOM 8885 C CA . PHE B 1 489 ? 137.024 130.206 132.485 1.00 41.92 478 PHE B CA 1
ATOM 8886 C C . PHE B 1 489 ? 136.211 130.733 131.312 1.00 41.92 478 PHE B C 1
ATOM 8887 O O . PHE B 1 489 ? 135.075 131.152 131.486 1.00 41.92 478 PHE B O 1
ATOM 8895 N N . THR B 1 490 ? 136.789 130.724 130.119 1.00 41.28 479 THR B N 1
ATOM 8896 C CA . THR B 1 490 ? 136.094 131.283 128.966 1.00 41.28 479 THR B CA 1
ATOM 8897 C C . THR B 1 490 ? 134.903 130.417 128.606 1.00 41.28 479 THR B C 1
ATOM 8898 O O . THR B 1 490 ? 133.842 130.926 128.281 1.00 41.28 479 THR B O 1
ATOM 8902 N N . ILE B 1 491 ? 135.069 129.111 128.678 1.00 42.25 480 ILE B N 1
ATOM 8903 C CA . ILE B 1 491 ? 133.965 128.202 128.400 1.00 42.25 480 ILE B CA 1
ATOM 8904 C C . ILE B 1 491 ? 132.856 128.279 129.438 1.00 42.25 480 ILE B C 1
ATOM 8905 O O . ILE B 1 491 ? 131.682 128.267 129.088 1.00 42.25 480 ILE B O 1
ATOM 8910 N N . VAL B 1 492 ? 133.213 128.371 130.711 1.00 44.35 481 VAL B N 1
ATOM 8911 C CA . VAL B 1 492 ? 132.204 128.350 131.765 1.00 44.35 481 VAL B CA 1
ATOM 8912 C C . VAL B 1 492 ? 131.617 129.714 132.102 1.00 44.35 481 VAL B C 1
ATOM 8913 O O . VAL B 1 492 ? 130.409 129.842 132.265 1.00 44.35 481 VAL B O 1
ATOM 8917 N N . LEU B 1 493 ? 132.461 130.730 132.207 1.00 44.42 482 LEU B N 1
ATOM 8918 C CA . LEU B 1 493 ? 131.991 132.065 132.570 1.00 44.42 482 LEU B CA 1
ATOM 8919 C C . LEU B 1 493 ? 131.627 132.893 131.357 1.00 44.42 482 LEU B C 1
ATOM 8920 O O . LEU B 1 493 ? 130.940 133.896 131.479 1.00 44.42 482 LEU B O 1
ATOM 8925 N N . GLY B 1 494 ? 132.088 132.479 130.186 1.00 46.07 483 GLY B N 1
ATOM 8926 C CA . GLY B 1 494 ? 131.825 133.241 128.987 1.00 46.07 483 GLY B CA 1
ATOM 8927 C C . GLY B 1 494 ? 132.991 134.073 128.517 1.00 46.07 483 GLY B C 1
ATOM 8928 O O . GLY B 1 494 ? 134.017 134.139 129.186 1.00 46.07 483 GLY B O 1
ATOM 8929 N N . LEU B 1 495 ? 132.836 134.724 127.376 1.00 45.35 484 LEU B N 1
ATOM 8930 C CA . LEU B 1 495 ? 133.922 135.501 126.799 1.00 45.35 484 LEU B CA 1
ATOM 8931 C C . LEU B 1 495 ? 134.342 136.705 127.642 1.00 45.35 484 LEU B C 1
ATOM 8932 O O . LEU B 1 495 ? 135.529 136.929 127.845 1.00 45.35 484 LEU B O 1
ATOM 8937 N N . GLY B 1 496 ? 133.382 137.481 128.127 1.00 46.36 485 GLY B N 1
ATOM 8938 C CA . GLY B 1 496 ? 133.702 138.654 128.918 1.00 46.36 485 GLY B CA 1
ATOM 8939 C C . GLY B 1 496 ? 134.217 138.379 130.312 1.00 46.36 485 GLY B C 1
ATOM 8940 O O . GLY B 1 496 ? 135.269 138.882 130.695 1.00 46.36 485 GLY B O 1
ATOM 8941 N N . LEU B 1 497 ? 133.462 137.574 131.070 1.00 46.78 486 LEU B N 1
ATOM 8942 C CA . LEU B 1 497 ? 133.855 137.264 132.439 1.00 46.78 486 LEU B CA 1
ATOM 8943 C C . LEU B 1 497 ? 135.029 136.297 132.472 1.00 46.78 486 LEU B C 1
ATOM 8944 O O . LEU B 1 497 ? 135.876 136.391 133.353 1.00 46.78 486 LEU B O 1
ATOM 8949 N N . GLY B 1 498 ? 135.102 135.390 131.519 1.00 43.34 487 GLY B N 1
ATOM 8950 C CA . GLY B 1 498 ? 136.205 134.455 131.443 1.00 43.34 487 GLY B CA 1
ATOM 8951 C C . GLY B 1 498 ? 137.525 135.168 131.288 1.00 43.34 487 GLY B C 1
ATOM 8952 O O . GLY B 1 498 ? 138.526 134.729 131.830 1.00 43.34 487 GLY B O 1
ATOM 8953 N N . LEU B 1 499 ? 137.530 136.272 130.553 1.00 43.07 488 LEU B N 1
ATOM 8954 C CA . LEU B 1 499 ? 138.752 137.048 130.371 1.00 43.07 488 LEU B CA 1
ATOM 8955 C C . LEU B 1 499 ? 139.232 137.781 131.643 1.00 43.07 488 LEU B C 1
ATOM 8956 O O . LEU B 1 499 ? 140.423 137.785 131.916 1.00 43.07 488 LEU B O 1
ATOM 8961 N N . ALA B 1 500 ? 138.331 138.389 132.414 1.00 41.56 489 ALA B N 1
ATOM 8962 C CA . ALA B 1 500 ? 138.730 139.061 133.646 1.00 41.56 489 ALA B CA 1
ATOM 8963 C C . ALA B 1 500 ? 139.312 138.072 134.648 1.00 41.56 489 ALA B C 1
ATOM 8964 O O . ALA B 1 500 ? 140.387 138.311 135.218 1.00 41.56 489 ALA B O 1
ATOM 8966 N N . ALA B 1 501 ? 138.618 136.953 134.871 1.00 41.44 490 ALA B N 1
ATOM 8967 C CA . ALA B 1 501 ? 139.148 135.934 135.769 1.00 41.44 490 ALA B CA 1
ATOM 8968 C C . ALA B 1 501 ? 140.472 135.389 135.255 1.00 41.44 490 ALA B C 1
ATOM 8969 O O . ALA B 1 501 ? 141.374 135.074 136.041 1.00 41.44 490 ALA B O 1
ATOM 8971 N N . SER B 1 502 ? 140.624 135.315 133.932 1.00 41.76 491 SER B N 1
ATOM 8972 C CA . SER B 1 502 ? 141.837 134.782 133.331 1.00 41.76 491 SER B CA 1
ATOM 8973 C C . SER B 1 502 ? 143.017 135.718 133.535 1.00 41.76 491 SER B C 1
ATOM 8974 O O . SER B 1 502 ? 144.133 135.266 133.807 1.00 41.76 491 SER B O 1
ATOM 8977 N N . VAL B 1 503 ? 142.795 137.024 133.396 1.00 40.58 492 VAL B N 1
ATOM 8978 C CA . VAL B 1 503 ? 143.864 137.986 133.643 1.00 40.58 492 VAL B CA 1
ATOM 8979 C C . VAL B 1 503 ? 144.248 137.984 135.115 1.00 40.58 492 VAL B C 1
ATOM 8980 O O . VAL B 1 503 ? 145.433 138.070 135.462 1.00 40.58 492 VAL B O 1
ATOM 8984 N N . ALA B 1 504 ? 143.261 137.863 136.006 1.00 40.50 493 ALA B N 1
ATOM 8985 C CA . ALA B 1 504 ? 143.578 137.784 137.430 1.00 40.50 493 ALA B CA 1
ATOM 8986 C C . ALA B 1 504 ? 144.426 136.555 137.743 1.00 40.50 493 ALA B C 1
ATOM 8987 O O . ALA B 1 504 ? 145.428 136.647 138.462 1.00 40.50 493 ALA B O 1
ATOM 8989 N N . PHE B 1 505 ? 144.058 135.397 137.193 1.00 41.03 494 PHE B N 1
ATOM 8990 C CA . PHE B 1 505 ? 144.840 134.192 137.452 1.00 41.03 494 PHE B CA 1
ATOM 8991 C C . PHE B 1 505 ? 146.221 134.261 136.809 1.00 41.03 494 PHE B C 1
ATOM 8992 O O . PHE B 1 505 ? 147.188 133.709 137.350 1.00 41.03 494 PHE B O 1
ATOM 9000 N N . GLN B 1 506 ? 146.256 134.967 135.623 1.00 39.37 495 GLN B N 1
ATOM 9001 C CA . GLN B 1 506 ? 147.536 135.133 134.979 1.00 39.37 495 GLN B CA 1
ATOM 9002 C C . GLN B 1 506 ? 148.476 135.956 135.867 1.00 39.37 495 GLN B C 1
ATOM 9003 O O . GLN B 1 506 ? 149.662 135.660 135.948 1.00 39.37 495 GLN B O 1
ATOM 9009 N N . LEU B 1 507 ? 147.980 136.898 136.590 1.00 39.40 496 LEU B N 1
ATOM 9010 C CA . LEU B 1 507 ? 148.804 137.720 137.457 1.00 39.40 496 LEU B CA 1
ATOM 9011 C C . LEU B 1 507 ? 149.197 136.899 138.673 1.00 39.40 496 LEU B C 1
ATOM 9012 O O . LEU B 1 507 ? 150.262 137.102 139.241 1.00 39.40 496 LEU B O 1
ATOM 9017 N N . LEU B 1 508 ? 148.342 135.966 139.069 1.00 39.40 497 LEU B N 1
ATOM 9018 C CA . LEU B 1 508 ? 148.619 135.133 140.234 1.00 39.40 497 LEU B CA 1
ATOM 9019 C C . LEU B 1 508 ? 149.722 134.105 139.989 1.00 39.40 497 LEU B C 1
ATOM 9020 O O . LEU B 1 508 ? 150.370 133.656 140.926 1.00 39.40 497 LEU B O 1
ATOM 9025 N N . THR B 1 509 ? 149.930 133.725 138.740 1.00 38.91 498 THR B N 1
ATOM 9026 C CA . THR B 1 509 ? 150.973 132.764 138.408 1.00 38.91 498 THR B CA 1
ATOM 9027 C C . THR B 1 509 ? 152.354 133.368 138.602 1.00 38.91 498 THR B C 1
ATOM 9028 O O . THR B 1 509 ? 153.308 132.642 138.843 1.00 38.91 498 THR B O 1
ATOM 9032 N N . ILE B 1 510 ? 152.433 134.690 138.520 1.00 39.50 499 ILE B N 1
ATOM 9033 C CA . ILE B 1 510 ? 153.674 135.411 138.725 1.00 39.50 499 ILE B CA 1
ATOM 9034 C C . ILE B 1 510 ? 154.089 135.222 140.174 1.00 39.50 499 ILE B C 1
ATOM 9035 O O . ILE B 1 510 ? 155.254 135.083 140.466 1.00 39.50 499 ILE B O 1
ATOM 9040 N N . VAL B 1 511 ? 153.121 135.238 141.077 1.00 38.78 500 VAL B N 1
ATOM 9041 C CA . VAL B 1 511 ? 153.371 134.976 142.483 1.00 38.78 500 VAL B CA 1
ATOM 9042 C C . VAL B 1 511 ? 153.708 133.504 142.678 1.00 38.78 500 VAL B C 1
ATOM 9043 O O . VAL B 1 511 ? 154.605 133.178 143.439 1.00 38.78 500 VAL B O 1
ATOM 9047 N N . PHE B 1 512 ? 153.009 132.620 141.976 1.00 38.29 501 PHE B N 1
ATOM 9048 C CA . PHE B 1 512 ? 153.289 131.189 142.065 1.00 38.29 501 PHE B CA 1
ATOM 9049 C C . PHE B 1 512 ? 154.723 130.886 141.674 1.00 38.29 501 PHE B C 1
ATOM 9050 O O . PHE B 1 512 ? 155.369 130.045 142.283 1.00 38.29 501 PHE B O 1
ATOM 9058 N N . ARG B 1 513 ? 155.224 131.575 140.658 1.00 40.74 502 ARG B N 1
ATOM 9059 C CA . ARG B 1 513 ? 156.590 131.372 140.204 1.00 40.74 502 ARG B CA 1
ATOM 9060 C C . ARG B 1 513 ? 157.625 131.832 141.211 1.00 40.74 502 ARG B C 1
ATOM 9061 O O . ARG B 1 513 ? 158.708 131.268 141.281 1.00 40.74 502 ARG B O 1
ATOM 9069 N N . THR B 1 514 ? 157.312 132.856 141.985 1.00 39.87 503 THR B N 1
ATOM 9070 C CA . THR B 1 514 ? 158.288 133.417 142.915 1.00 39.87 503 THR B CA 1
ATOM 9071 C C . THR B 1 514 ? 157.957 133.175 144.381 1.00 39.87 503 THR B C 1
ATOM 9072 O O . THR B 1 514 ? 158.690 133.615 145.247 1.00 39.87 503 THR B O 1
ATOM 9076 N N . GLN B 1 515 ? 156.878 132.459 144.661 1.00 38.99 504 GLN B N 1
ATOM 9077 C CA . GLN B 1 515 ? 156.429 132.231 146.039 1.00 38.99 504 GLN B CA 1
ATOM 9078 C C . GLN B 1 515 ? 157.394 131.406 146.893 1.00 38.99 504 GLN B C 1
ATOM 9079 O O . GLN B 1 515 ? 157.596 131.708 148.063 1.00 38.99 504 GLN B O 1
ATOM 9085 N N . PHE B 1 516 ? 157.971 130.361 146.316 1.00 38.03 505 PHE B N 1
ATOM 9086 C CA . PHE B 1 516 ? 158.903 129.506 147.047 1.00 38.03 505 PHE B CA 1
ATOM 9087 C C . PHE B 1 516 ? 160.191 129.396 146.266 1.00 38.03 505 PHE B C 1
ATOM 9088 O O . PHE B 1 516 ? 160.425 128.388 145.616 1.00 38.03 505 PHE B O 1
ATOM 9096 N N . PRO B 1 517 ? 161.000 130.474 146.310 1.00 42.45 506 PRO B N 1
ATOM 9097 C CA . PRO B 1 517 ? 162.230 130.477 145.525 1.00 42.45 506 PRO B CA 1
ATOM 9098 C C . PRO B 1 517 ? 163.167 129.405 146.010 1.00 42.45 506 PRO B C 1
ATOM 9099 O O . PRO B 1 517 ? 163.205 129.116 147.199 1.00 42.45 506 PRO B O 1
ATOM 9103 N N . LYS B 1 518 ? 163.918 128.824 145.098 1.00 47.92 507 LYS B N 1
ATOM 9104 C CA . LYS B 1 518 ? 164.856 127.800 145.463 1.00 47.92 507 LYS B CA 1
ATOM 9105 C C . LYS B 1 518 ? 166.107 128.474 145.992 1.00 47.92 507 LYS B C 1
ATOM 9106 O O . LYS B 1 518 ? 167.052 128.670 145.262 1.00 47.92 507 LYS B O 1
ATOM 9112 N N . CYS B 1 519 ? 166.103 128.832 147.266 1.00 46.14 508 CYS B N 1
ATOM 9113 C CA . CYS B 1 519 ? 167.248 129.479 147.877 1.00 46.14 508 CYS B CA 1
ATOM 9114 C C . CYS B 1 519 ? 168.372 128.474 148.068 1.00 46.14 508 CYS B C 1
ATOM 9115 O O . CYS B 1 519 ? 168.119 127.285 148.210 1.00 46.14 508 CYS B O 1
ATOM 9118 N N . SER B 1 520 ? 169.613 128.932 148.061 1.00 43.65 509 SER B N 1
ATOM 9119 C CA . SER B 1 520 ? 170.737 128.014 148.150 1.00 43.65 509 SER B CA 1
ATOM 9120 C C . SER B 1 520 ? 171.893 128.549 148.952 1.00 43.65 509 SER B C 1
ATOM 9121 O O . SER B 1 520 ? 172.003 129.748 149.162 1.00 43.65 509 SER B O 1
ATOM 9124 N N . THR B 1 521 ? 172.759 127.653 149.398 1.00 45.03 510 THR B N 1
ATOM 9125 C CA . THR B 1 521 ? 173.952 128.061 150.103 1.00 45.03 510 THR B CA 1
ATOM 9126 C C . THR B 1 521 ? 175.072 127.920 149.106 1.00 45.03 510 THR B C 1
ATOM 9127 O O . THR B 1 521 ? 175.121 126.952 148.356 1.00 45.03 510 THR B O 1
ATOM 9131 N N . LEU B 1 522 ? 175.961 128.896 149.063 1.00 43.15 511 LEU B N 1
ATOM 9132 C CA . LEU B 1 522 ? 177.026 128.868 148.078 1.00 43.15 511 LEU B CA 1
ATOM 9133 C C . LEU B 1 522 ? 178.370 128.552 148.686 1.00 43.15 511 LEU B C 1
ATOM 9134 O O . LEU B 1 522 ? 178.566 128.721 149.880 1.00 43.15 511 LEU B O 1
ATOM 9139 N N . ALA B 1 523 ? 179.297 128.092 147.867 1.00 48.18 512 ALA B N 1
ATOM 9140 C CA . ALA B 1 523 ? 180.632 127.745 148.314 1.00 48.18 512 ALA B CA 1
ATOM 9141 C C . ALA B 1 523 ? 181.607 128.031 147.186 1.00 48.18 512 ALA B C 1
ATOM 9142 O O . ALA B 1 523 ? 181.237 128.035 146.007 1.00 48.18 512 ALA B O 1
ATOM 9144 N N . ASN B 1 524 ? 182.854 128.284 147.567 1.00 50.90 513 ASN B N 1
ATOM 9145 C CA . ASN B 1 524 ? 183.899 128.596 146.605 1.00 50.90 513 ASN B CA 1
ATOM 9146 C C . ASN B 1 524 ? 184.414 127.324 145.952 1.00 50.90 513 ASN B C 1
ATOM 9147 O O . ASN B 1 524 ? 184.750 126.353 146.629 1.00 50.90 513 ASN B O 1
ATOM 9152 N N . ILE B 1 525 ? 184.484 127.332 144.626 1.00 53.27 514 ILE B N 1
ATOM 9153 C CA . ILE B 1 525 ? 185.004 126.202 143.869 1.00 53.27 514 ILE B CA 1
ATOM 9154 C C . ILE B 1 525 ? 186.154 126.696 143.002 1.00 53.27 514 ILE B C 1
ATOM 9155 O O . ILE B 1 525 ? 185.955 127.529 142.111 1.00 53.27 514 ILE B O 1
ATOM 9160 N N . GLY B 1 526 ? 187.355 126.196 143.270 1.00 56.42 515 GLY B N 1
ATOM 9161 C CA . GLY B 1 526 ? 188.519 126.510 142.474 1.00 56.42 515 GLY B CA 1
ATOM 9162 C C . GLY B 1 526 ? 189.548 127.400 143.135 1.00 56.42 515 GLY B C 1
ATOM 9163 O O . GLY B 1 526 ? 190.589 127.662 142.523 1.00 56.42 515 GLY B O 1
ATOM 9164 N N . ARG B 1 527 ? 189.297 127.867 144.357 1.00 57.58 516 ARG B N 1
ATOM 9165 C CA . ARG B 1 527 ? 190.184 128.795 145.057 1.00 57.58 516 ARG B CA 1
ATOM 9166 C C . ARG B 1 527 ? 190.358 130.087 144.262 1.00 57.58 516 ARG B C 1
ATOM 9167 O O . ARG B 1 527 ? 191.445 130.659 144.176 1.00 57.58 516 ARG B O 1
ATOM 9175 N N . THR B 1 528 ? 189.254 130.551 143.690 1.00 52.25 517 THR B N 1
ATOM 9176 C CA . THR B 1 528 ? 189.201 131.768 142.886 1.00 52.25 517 THR B CA 1
ATOM 9177 C C . THR B 1 528 ? 187.934 132.515 143.282 1.00 52.25 517 THR B C 1
ATOM 9178 O O . THR B 1 528 ? 187.358 132.256 144.342 1.00 52.25 517 THR B O 1
ATOM 9182 N N . ASN B 1 529 ? 187.494 133.446 142.439 1.00 47.47 518 ASN B N 1
ATOM 9183 C CA . ASN B 1 529 ? 186.327 134.263 142.744 1.00 47.47 518 ASN B CA 1
ATOM 9184 C C . ASN B 1 529 ? 185.030 133.677 142.200 1.00 47.47 518 ASN B C 1
ATOM 9185 O O . ASN B 1 529 ? 184.102 134.433 141.893 1.00 47.47 518 ASN B O 1
ATOM 9190 N N . ILE B 1 530 ? 184.933 132.357 142.081 1.00 46.92 519 ILE B N 1
ATOM 9191 C CA . ILE B 1 530 ? 183.729 131.694 141.588 1.00 46.92 519 ILE B CA 1
ATOM 9192 C C . ILE B 1 530 ? 183.046 131.006 142.761 1.00 46.92 519 ILE B C 1
ATOM 9193 O O . ILE B 1 530 ? 183.647 130.157 143.426 1.00 46.92 519 ILE B O 1
ATOM 9198 N N . TYR B 1 531 ? 181.788 131.366 143.005 1.00 44.17 520 TYR B N 1
ATOM 9199 C CA . TYR B 1 531 ? 181.006 130.834 144.115 1.00 44.17 520 TYR B CA 1
ATOM 9200 C C . TYR B 1 531 ? 179.741 130.213 143.545 1.00 44.17 520 TYR B C 1
ATOM 9201 O O . TYR B 1 531 ? 178.902 130.918 142.978 1.00 44.17 520 TYR B O 1
ATOM 9210 N N . LYS B 1 532 ? 179.602 128.904 143.697 1.00 49.08 521 LYS B N 1
ATOM 9211 C CA . LYS B 1 532 ? 178.497 128.165 143.103 1.00 49.08 521 LYS B CA 1
ATOM 9212 C C . LYS B 1 532 ? 177.674 127.498 144.198 1.00 49.08 521 LYS B C 1
ATOM 9213 O O . LYS B 1 532 ? 177.967 127.623 145.382 1.00 49.08 521 LYS B O 1
ATOM 9219 N N . ASN B 1 533 ? 176.626 126.789 143.792 1.00 51.51 522 ASN B N 1
ATOM 9220 C CA . ASN B 1 533 ? 175.795 126.077 144.752 1.00 51.51 522 ASN B CA 1
ATOM 9221 C C . ASN B 1 533 ? 176.623 125.034 145.488 1.00 51.51 522 ASN B C 1
ATOM 9222 O O . ASN B 1 533 ? 177.395 124.292 144.878 1.00 51.51 522 ASN B O 1
ATOM 9227 N N . LYS B 1 534 ? 176.486 124.964 146.800 1.00 54.23 523 LYS B N 1
ATOM 9228 C CA . LYS B 1 534 ? 177.302 124.049 147.595 1.00 54.23 523 LYS B CA 1
ATOM 9229 C C . LYS B 1 534 ? 177.004 122.577 147.330 1.00 54.23 523 LYS B C 1
ATOM 9230 O O . LYS B 1 534 ? 177.884 121.731 147.440 1.00 54.23 523 LYS B O 1
ATOM 9236 N N . LYS B 1 535 ? 175.770 122.271 146.967 1.00 60.50 524 LYS B N 1
ATOM 9237 C CA . LYS B 1 535 ? 175.383 120.892 146.724 1.00 60.50 524 LYS B CA 1
ATOM 9238 C C . LYS B 1 535 ? 175.553 120.437 145.283 1.00 60.50 524 LYS B C 1
ATOM 9239 O O . LYS B 1 535 ? 175.226 119.298 144.967 1.00 60.50 524 LYS B O 1
ATOM 9245 N N . ASP B 1 536 ? 176.066 121.294 144.406 1.00 61.47 525 ASP B N 1
ATOM 9246 C CA . ASP B 1 536 ? 176.139 120.948 142.981 1.00 61.47 525 ASP B CA 1
ATOM 9247 C C . ASP B 1 536 ? 177.502 120.500 142.456 1.00 61.47 525 ASP B C 1
ATOM 9248 O O . ASP B 1 536 ? 177.594 120.029 141.331 1.00 61.47 525 ASP B O 1
ATOM 9253 N N . TYR B 1 537 ? 178.553 120.645 143.246 1.00 59.74 526 TYR B N 1
ATOM 9254 C CA . TYR B 1 537 ? 179.884 120.307 142.759 1.00 59.74 526 TYR B CA 1
ATOM 9255 C C . TYR B 1 537 ? 180.716 119.618 143.813 1.00 59.74 526 TYR B C 1
ATOM 9256 O O . TYR B 1 537 ? 180.345 119.584 144.981 1.00 59.74 526 TYR B O 1
ATOM 9265 N N . TYR B 1 538 ? 181.850 119.071 143.405 1.00 66.85 527 TYR B N 1
ATOM 9266 C CA . TYR B 1 538 ? 182.741 118.417 144.347 1.00 66.85 527 TYR B CA 1
ATOM 9267 C C . TYR B 1 538 ? 183.898 119.330 144.689 1.00 66.85 527 TYR B C 1
ATOM 9268 O O . TYR B 1 538 ? 184.200 120.253 143.940 1.00 66.85 527 TYR B O 1
ATOM 9277 N N . ASP B 1 539 ? 184.542 119.088 145.822 1.00 65.22 528 ASP B N 1
ATOM 9278 C CA . ASP B 1 539 ? 185.710 119.874 146.212 1.00 65.22 528 ASP B CA 1
ATOM 9279 C C . ASP B 1 539 ? 185.400 121.355 146.376 1.00 65.22 528 ASP B C 1
ATOM 9280 O O . ASP B 1 539 ? 186.221 122.206 146.046 1.00 65.22 528 ASP B O 1
ATOM 9285 N N . MET B 1 540 ? 184.220 121.665 146.893 1.00 57.28 529 MET B N 1
ATOM 9286 C CA . MET B 1 540 ? 183.851 123.047 147.111 1.00 57.28 529 MET B CA 1
ATOM 9287 C C . MET B 1 540 ? 184.357 123.471 148.471 1.00 57.28 529 MET B C 1
ATOM 9288 O O . MET B 1 540 ? 184.586 122.635 149.334 1.00 57.28 529 MET B O 1
ATOM 9293 N N . TYR B 1 541 ? 184.530 124.765 148.683 1.00 55.95 530 TYR B N 1
ATOM 9294 C CA . TYR B 1 541 ? 185.086 125.239 149.941 1.00 55.95 530 TYR B CA 1
ATOM 9295 C C . TYR B 1 541 ? 184.280 126.345 150.576 1.00 55.95 530 TYR B C 1
ATOM 9296 O O . TYR B 1 541 ? 183.932 127.319 149.924 1.00 55.95 530 TYR B O 1
ATOM 9305 N N . GLU B 1 542 ? 183.964 126.190 151.850 1.00 54.15 531 GLU B N 1
ATOM 9306 C CA . GLU B 1 542 ? 183.275 127.248 152.566 1.00 54.15 531 GLU B CA 1
ATOM 9307 C C . GLU B 1 542 ? 184.222 127.809 153.605 1.00 54.15 531 GLU B C 1
ATOM 9308 O O . GLU B 1 542 ? 184.650 127.098 154.506 1.00 54.15 531 GLU B O 1
ATOM 9314 N N . PRO B 1 543 ? 184.562 129.093 153.475 1.00 55.00 532 PRO B N 1
ATOM 9315 C CA . PRO B 1 543 ? 185.437 129.720 154.465 1.00 55.00 532 PRO B CA 1
ATOM 9316 C C . PRO B 1 543 ? 184.860 129.522 155.852 1.00 55.00 532 PRO B C 1
ATOM 9317 O O . PRO B 1 543 ? 183.650 129.633 156.026 1.00 55.00 532 PRO B O 1
ATOM 9321 N N . GLU B 1 544 ? 185.702 129.220 156.828 1.00 58.04 533 GLU B N 1
ATOM 9322 C CA . GLU B 1 544 ? 185.220 128.941 158.175 1.00 58.04 533 GLU B CA 1
ATOM 9323 C C . GLU B 1 544 ? 184.460 130.102 158.787 1.00 58.04 533 GLU B C 1
ATOM 9324 O O . GLU B 1 544 ? 184.908 131.242 158.731 1.00 58.04 533 GLU B O 1
ATOM 9330 N N . GLY B 1 545 ? 183.310 129.810 159.374 1.00 51.45 534 GLY B N 1
ATOM 9331 C CA . GLY B 1 545 ? 182.515 130.843 159.998 1.00 51.45 534 GLY B CA 1
ATOM 9332 C C . GLY B 1 545 ? 181.722 131.653 159.010 1.00 51.45 534 GLY B C 1
ATOM 9333 O O . GLY B 1 545 ? 180.970 132.534 159.405 1.00 51.45 534 GLY B O 1
ATOM 9334 N N . VAL B 1 546 ? 181.885 131.375 157.719 1.00 48.61 535 VAL B N 1
ATOM 9335 C CA . VAL B 1 546 ? 181.204 132.196 156.734 1.00 48.61 535 VAL B CA 1
ATOM 9336 C C . VAL B 1 546 ? 180.102 131.424 156.022 1.00 48.61 535 VAL B C 1
ATOM 9337 O O . VAL B 1 546 ? 180.265 130.260 155.699 1.00 48.61 535 VAL B O 1
ATOM 9341 N N . LYS B 1 547 ? 178.962 132.071 155.830 1.00 45.64 536 LYS B N 1
ATOM 9342 C CA . LYS B 1 547 ? 177.845 131.492 155.101 1.00 45.64 536 LYS B CA 1
ATOM 9343 C C . LYS B 1 547 ? 177.463 132.441 153.978 1.00 45.64 536 LYS B C 1
ATOM 9344 O O . LYS B 1 547 ? 177.305 133.642 154.208 1.00 45.64 536 LYS B O 1
ATOM 9350 N N . ILE B 1 548 ? 177.316 131.906 152.774 1.00 40.94 537 ILE B N 1
ATOM 9351 C CA . ILE B 1 548 ? 176.884 132.676 151.617 1.00 40.94 537 ILE B CA 1
ATOM 9352 C C . ILE B 1 548 ? 175.525 132.136 151.206 1.00 40.94 537 ILE B C 1
ATOM 9353 O O . ILE B 1 548 ? 175.389 130.951 150.892 1.00 40.94 537 ILE B O 1
ATOM 9358 N N . PHE B 1 549 ? 174.517 132.997 151.205 1.00 40.13 538 PHE B N 1
ATOM 9359 C CA . PHE B 1 549 ? 173.140 132.602 150.955 1.00 40.13 538 PHE B CA 1
ATOM 9360 C C . PHE B 1 549 ? 172.601 133.380 149.764 1.00 40.13 538 PHE B C 1
ATOM 9361 O O . PHE B 1 549 ? 172.801 134.593 149.671 1.00 40.13 538 PHE B O 1
ATOM 9369 N N . ARG B 1 550 ? 171.920 132.685 148.859 1.00 42.93 539 ARG B N 1
ATOM 9370 C CA . ARG B 1 550 ? 171.418 133.282 147.631 1.00 42.93 539 ARG B CA 1
ATOM 9371 C C . ARG B 1 550 ? 169.927 133.012 147.504 1.00 42.93 539 ARG B C 1
ATOM 9372 O O . ARG B 1 550 ? 169.498 131.858 147.531 1.00 42.93 539 ARG B O 1
ATOM 9380 N N . CYS B 1 551 ? 169.141 134.080 147.388 1.00 45.22 540 CYS B N 1
ATOM 9381 C CA . CYS B 1 551 ? 167.745 133.988 146.986 1.00 45.22 540 CYS B CA 1
ATOM 9382 C C . CYS B 1 551 ? 167.631 134.477 145.552 1.00 45.22 540 CYS B C 1
ATOM 9383 O O . CYS B 1 551 ? 167.916 135.654 145.286 1.00 45.22 540 CYS B O 1
ATOM 9386 N N . PRO B 1 552 ? 167.310 133.571 144.623 1.00 43.52 541 PRO B N 1
ATOM 9387 C CA . PRO B 1 552 ? 167.269 133.813 143.183 1.00 43.52 541 PRO B CA 1
ATOM 9388 C C . PRO B 1 552 ? 166.069 134.524 142.600 1.00 43.52 541 PRO B C 1
ATOM 9389 O O . PRO B 1 552 ? 165.682 134.175 141.494 1.00 43.52 541 PRO B O 1
ATOM 9393 N N . SER B 1 553 ? 165.439 135.402 143.381 1.00 41.12 542 SER B N 1
ATOM 9394 C CA . SER B 1 553 ? 164.223 136.078 142.954 1.00 41.12 542 SER B CA 1
ATOM 9395 C C . SER B 1 553 ? 163.991 137.375 143.693 1.00 41.12 542 SER B C 1
ATOM 9396 O O . SER B 1 553 ? 164.629 137.632 144.705 1.00 41.12 542 SER B O 1
ATOM 9399 N N . PRO B 1 554 ? 163.066 138.205 143.193 1.00 41.12 543 PRO B N 1
ATOM 9400 C CA . PRO B 1 554 ? 162.721 139.406 143.958 1.00 41.12 543 PRO B CA 1
ATOM 9401 C C . PRO B 1 554 ? 162.091 139.010 145.287 1.00 41.12 543 PRO B C 1
ATOM 9402 O O . PRO B 1 554 ? 161.374 138.023 145.347 1.00 41.12 543 PRO B O 1
ATOM 9406 N N . ILE B 1 555 ? 162.346 139.770 146.335 1.00 41.38 544 ILE B N 1
ATOM 9407 C CA . ILE B 1 555 ? 161.773 139.461 147.630 1.00 41.38 544 ILE B CA 1
ATOM 9408 C C . ILE B 1 555 ? 160.693 140.466 147.932 1.00 41.38 544 ILE B C 1
ATOM 9409 O O . ILE B 1 555 ? 160.922 141.666 147.844 1.00 41.38 544 ILE B O 1
ATOM 9414 N N . TYR B 1 556 ? 159.507 139.977 148.259 1.00 37.93 545 TYR B N 1
ATOM 9415 C CA . TYR B 1 556 ? 158.381 140.857 148.536 1.00 37.93 545 TYR B CA 1
ATOM 9416 C C . TYR B 1 556 ? 157.414 140.210 149.517 1.00 37.93 545 TYR B C 1
ATOM 9417 O O . TYR B 1 556 ? 157.769 139.247 150.176 1.00 37.93 545 TYR B O 1
ATOM 9426 N N . PHE B 1 557 ? 156.195 140.719 149.608 1.00 39.05 546 PHE B N 1
ATOM 9427 C CA . PHE B 1 557 ? 155.226 140.217 150.589 1.00 39.05 546 PHE B CA 1
ATOM 9428 C C . PHE B 1 557 ? 154.902 138.729 150.502 1.00 39.05 546 PHE B C 1
ATOM 9429 O O . PHE B 1 557 ? 154.673 138.092 151.521 1.00 39.05 546 PHE B O 1
ATOM 9437 N N . ALA B 1 558 ? 154.888 138.169 149.302 1.00 38.04 547 ALA B N 1
ATOM 9438 C CA . ALA B 1 558 ? 154.504 136.771 149.143 1.00 38.04 547 ALA B CA 1
ATOM 9439 C C . ALA B 1 558 ? 155.606 135.742 149.435 1.00 38.04 547 ALA B C 1
ATOM 9440 O O . ALA B 1 558 ? 155.312 134.562 149.571 1.00 38.04 547 ALA B O 1
ATOM 9442 N N . ASN B 1 559 ? 156.856 136.173 149.541 1.00 39.83 548 ASN B N 1
ATOM 9443 C CA . ASN B 1 559 ? 157.952 135.231 149.766 1.00 39.83 548 ASN B CA 1
ATOM 9444 C C . ASN B 1 559 ? 158.899 135.640 150.892 1.00 39.83 548 ASN B C 1
ATOM 9445 O O . ASN B 1 559 ? 159.880 134.957 151.144 1.00 39.83 548 ASN B O 1
ATOM 9450 N N . ILE B 1 560 ? 158.616 136.748 151.562 1.00 41.41 549 ILE B N 1
ATOM 9451 C CA . ILE B 1 560 ? 159.502 137.227 152.620 1.00 41.41 549 ILE B CA 1
ATOM 9452 C C . ILE B 1 560 ? 159.592 136.232 153.778 1.00 41.41 549 ILE B C 1
ATOM 9453 O O . ILE B 1 560 ? 160.674 136.001 154.301 1.00 41.41 549 ILE B O 1
ATOM 9458 N N . GLY B 1 561 ? 158.471 135.645 154.180 1.00 41.75 550 GLY B N 1
ATOM 9459 C CA . GLY B 1 561 ? 158.483 134.640 155.226 1.00 41.75 550 GLY B CA 1
ATOM 9460 C C . GLY B 1 561 ? 159.263 133.418 154.821 1.00 41.75 550 GLY B C 1
ATOM 9461 O O . GLY B 1 561 ? 159.959 132.835 155.640 1.00 41.75 550 GLY B O 1
ATOM 9462 N N . PHE B 1 562 ? 159.150 133.027 153.563 1.00 39.77 551 PHE B N 1
ATOM 9463 C CA . PHE B 1 562 ? 159.888 131.886 153.051 1.00 39.77 551 PHE B CA 1
ATOM 9464 C C . PHE B 1 562 ? 161.384 132.172 153.055 1.00 39.77 551 PHE B C 1
ATOM 9465 O O . PHE B 1 562 ? 162.174 131.282 153.341 1.00 39.77 551 PHE B O 1
ATOM 9473 N N . PHE B 1 563 ? 161.776 133.409 152.764 1.00 40.13 552 PHE B N 1
ATOM 9474 C CA . PHE B 1 563 ? 163.182 133.796 152.773 1.00 40.13 552 PHE B CA 1
ATOM 9475 C C . PHE B 1 563 ? 163.779 133.676 154.168 1.00 40.13 552 PHE B C 1
ATOM 9476 O O . PHE B 1 563 ? 164.902 133.187 154.325 1.00 40.13 552 PHE B O 1
ATOM 9484 N N . ARG B 1 564 ? 162.996 134.087 155.152 1.00 43.81 553 ARG B N 1
ATOM 9485 C CA . ARG B 1 564 ? 163.390 134.026 156.539 1.00 43.81 553 ARG B CA 1
ATOM 9486 C C . ARG B 1 564 ? 163.559 132.577 157.003 1.00 43.81 553 ARG B C 1
ATOM 9487 O O . ARG B 1 564 ? 164.530 132.257 157.644 1.00 43.81 553 ARG B O 1
ATOM 9495 N N . ARG B 1 565 ? 162.611 131.714 156.670 1.00 42.48 554 ARG B N 1
ATOM 9496 C CA . ARG B 1 565 ? 162.663 130.295 157.011 1.00 42.48 554 ARG B CA 1
ATOM 9497 C C . ARG B 1 565 ? 163.865 129.620 156.371 1.00 42.48 554 ARG B C 1
ATOM 9498 O O . ARG B 1 565 ? 164.576 128.851 157.026 1.00 42.48 554 ARG B O 1
ATOM 9506 N N . LYS B 1 566 ? 164.124 129.912 155.095 1.00 42.12 555 LYS B N 1
ATOM 9507 C CA . LYS B 1 566 ? 165.233 129.269 154.404 1.00 42.12 555 LYS B CA 1
ATOM 9508 C C . LYS B 1 566 ? 166.576 129.783 154.901 1.00 42.12 555 LYS B C 1
ATOM 9509 O O . LYS B 1 566 ? 167.533 129.012 155.006 1.00 42.12 555 LYS B O 1
ATOM 9515 N N . LEU B 1 567 ? 166.671 131.074 155.221 1.00 43.14 556 LEU B N 1
ATOM 9516 C CA . LEU B 1 567 ? 167.904 131.601 155.793 1.00 43.14 556 LEU B CA 1
ATOM 9517 C C . LEU B 1 567 ? 168.205 130.957 157.139 1.00 43.14 556 LEU B C 1
ATOM 9518 O O . LEU B 1 567 ? 169.362 130.641 157.438 1.00 43.14 556 LEU B O 1
ATOM 9523 N N . ILE B 1 568 ? 167.175 130.741 157.957 1.00 46.12 557 ILE B N 1
ATOM 9524 C CA . ILE B 1 568 ? 167.379 130.114 159.257 1.00 46.12 557 ILE B CA 1
ATOM 9525 C C . ILE B 1 568 ? 167.761 128.648 159.092 1.00 46.12 557 ILE B C 1
ATOM 9526 O O . ILE B 1 568 ? 168.631 128.137 159.803 1.00 46.12 557 ILE B O 1
ATOM 9531 N N . ASP B 1 569 ? 167.166 127.967 158.136 1.00 48.33 558 ASP B N 1
ATOM 9532 C CA . ASP B 1 569 ? 167.545 126.591 157.909 1.00 48.33 558 ASP B CA 1
ATOM 9533 C C . ASP B 1 569 ? 168.959 126.505 157.355 1.00 48.33 558 ASP B C 1
ATOM 9534 O O . ASP B 1 569 ? 169.655 125.541 157.605 1.00 48.33 558 ASP B O 1
ATOM 9539 N N . ALA B 1 570 ? 169.391 127.515 156.610 1.00 46.38 559 ALA B N 1
ATOM 9540 C CA . ALA B 1 570 ? 170.722 127.486 156.016 1.00 46.38 559 ALA B CA 1
ATOM 9541 C C . ALA B 1 570 ? 171.805 127.779 157.044 1.00 46.38 559 ALA B C 1
ATOM 9542 O O . ALA B 1 570 ? 172.828 127.089 157.084 1.00 46.38 559 ALA B O 1
ATOM 9544 N N . VAL B 1 571 ? 171.610 128.804 157.876 1.00 46.75 560 VAL B N 1
ATOM 9545 C CA . VAL B 1 571 ? 172.628 129.125 158.871 1.00 46.75 560 VAL B CA 1
ATOM 9546 C C . VAL B 1 571 ? 172.664 128.109 160.004 1.00 46.75 560 VAL B C 1
ATOM 9547 O O . VAL B 1 571 ? 173.707 127.950 160.647 1.00 46.75 560 VAL B O 1
ATOM 9551 N N . GLY B 1 572 ? 171.560 127.411 160.263 1.00 48.96 561 GLY B N 1
ATOM 9552 C CA . GLY B 1 572 ? 171.535 126.340 161.235 1.00 48.96 561 GLY B CA 1
ATOM 9553 C C . GLY B 1 572 ? 170.926 126.685 162.572 1.00 48.96 561 GLY B C 1
ATOM 9554 O O . GLY B 1 572 ? 170.934 125.837 163.471 1.00 48.96 561 GLY B O 1
ATOM 9555 N N . PHE B 1 573 ? 170.401 127.895 162.736 1.00 51.43 562 PHE B N 1
ATOM 9556 C CA . PHE B 1 573 ? 169.852 128.334 164.007 1.00 51.43 562 PHE B CA 1
ATOM 9557 C C . PHE B 1 573 ? 168.985 129.557 163.761 1.00 51.43 562 PHE B C 1
ATOM 9558 O O . PHE B 1 573 ? 168.991 130.138 162.675 1.00 51.43 562 PHE B O 1
ATOM 9566 N N . SER B 1 574 ? 168.238 129.948 164.791 1.00 54.13 563 SER B N 1
ATOM 9567 C CA . SER B 1 574 ? 167.465 131.177 164.748 1.00 54.13 563 SER B CA 1
ATOM 9568 C C . SER B 1 574 ? 168.212 132.256 165.506 1.00 54.13 563 SER B C 1
ATOM 9569 O O . SER B 1 574 ? 168.456 132.089 166.709 1.00 54.13 563 SER B O 1
ATOM 9572 N N . PRO B 1 575 ? 168.607 133.356 164.862 1.00 54.56 564 PRO B N 1
ATOM 9573 C CA . PRO B 1 575 ? 169.363 134.398 165.576 1.00 54.56 564 PRO B CA 1
ATOM 9574 C C . PRO B 1 575 ? 168.609 135.015 166.743 1.00 54.56 564 PRO B C 1
ATOM 9575 O O . PRO B 1 575 ? 169.242 135.356 167.751 1.00 54.56 564 PRO B O 1
ATOM 9579 N N . LEU B 1 576 ? 167.289 135.151 166.652 1.00 56.17 565 LEU B N 1
ATOM 9580 C CA . LEU B 1 576 ? 166.495 135.655 167.765 1.00 56.17 565 LEU B CA 1
ATOM 9581 C C . LEU B 1 576 ? 166.492 134.700 168.952 1.00 56.17 565 LEU B C 1
ATOM 9582 O O . LEU B 1 576 ? 166.536 135.148 170.099 1.00 56.17 565 LEU B O 1
ATOM 9587 N N . ARG B 1 577 ? 166.461 133.391 168.700 1.00 57.91 566 ARG B N 1
ATOM 9588 C CA . ARG B 1 577 ? 166.514 132.421 169.789 1.00 57.91 566 ARG B CA 1
ATOM 9589 C C . ARG B 1 577 ? 167.871 132.438 170.482 1.00 57.91 566 ARG B C 1
ATOM 9590 O O . ARG B 1 577 ? 167.951 132.351 171.714 1.00 57.91 566 ARG B O 1
ATOM 9598 N N . ILE B 1 578 ? 168.951 132.548 169.707 1.00 58.91 567 ILE B N 1
ATOM 9599 C CA . ILE B 1 578 ? 170.281 132.652 170.298 1.00 58.91 567 ILE B CA 1
ATOM 9600 C C . ILE B 1 578 ? 170.393 133.924 171.123 1.00 58.91 567 ILE B C 1
ATOM 9601 O O . ILE B 1 578 ? 170.961 133.923 172.219 1.00 58.91 567 ILE B O 1
ATOM 9606 N N . LEU B 1 579 ? 169.843 135.028 170.616 1.00 59.52 568 LEU B N 1
ATOM 9607 C CA . LEU B 1 579 ? 169.883 136.279 171.366 1.00 59.52 568 LEU B CA 1
ATOM 9608 C C . LEU B 1 579 ? 169.078 136.180 172.654 1.00 59.52 568 LEU B C 1
ATOM 9609 O O . LEU B 1 579 ? 169.509 136.678 173.698 1.00 59.52 568 LEU B O 1
ATOM 9614 N N . ARG B 1 580 ? 167.913 135.533 172.606 1.00 59.14 569 ARG B N 1
ATOM 9615 C CA . ARG B 1 580 ? 167.091 135.392 173.803 1.00 59.14 569 ARG B CA 1
ATOM 9616 C C . ARG B 1 580 ? 167.771 134.521 174.848 1.00 59.14 569 ARG B C 1
ATOM 9617 O O . ARG B 1 580 ? 167.725 134.828 176.043 1.00 59.14 569 ARG B O 1
ATOM 9625 N N . LYS B 1 581 ? 168.414 133.432 174.424 1.00 65.91 570 LYS B N 1
ATOM 9626 C CA . LYS B 1 581 ? 169.107 132.592 175.396 1.00 65.91 570 LYS B CA 1
ATOM 9627 C C . LYS B 1 581 ? 170.354 133.275 175.941 1.00 65.91 570 LYS B C 1
ATOM 9628 O O . LYS B 1 581 ? 170.691 133.099 177.118 1.00 65.91 570 LYS B O 1
ATOM 9634 N N . ARG B 1 582 ? 171.031 134.085 175.124 1.00 69.21 571 ARG B N 1
ATOM 9635 C CA . ARG B 1 582 ? 172.147 134.877 175.633 1.00 69.21 571 ARG B CA 1
ATOM 9636 C C . ARG B 1 582 ? 171.670 135.907 176.646 1.00 69.21 571 ARG B C 1
ATOM 9637 O O . ARG B 1 582 ? 172.343 136.153 177.651 1.00 69.21 571 ARG B O 1
ATOM 9645 N N . ASN B 1 583 ? 170.510 136.515 176.402 1.00 68.82 572 ASN B N 1
ATOM 9646 C CA . ASN B 1 583 ? 169.968 137.491 177.342 1.00 68.82 572 ASN B CA 1
ATOM 9647 C C . ASN B 1 583 ? 169.532 136.824 178.642 1.00 68.82 572 ASN B C 1
ATOM 9648 O O . ASN B 1 583 ? 169.707 137.393 179.725 1.00 68.82 572 ASN B O 1
ATOM 9653 N N . LYS B 1 584 ? 168.970 135.617 178.557 1.00 72.03 573 LYS B N 1
ATOM 9654 C CA . LYS B 1 584 ? 168.665 134.854 179.764 1.00 72.03 573 LYS B CA 1
ATOM 9655 C C . LYS B 1 584 ? 169.931 134.557 180.556 1.00 72.03 573 LYS B C 1
ATOM 9656 O O . LYS B 1 584 ? 169.968 134.720 181.782 1.00 72.03 573 LYS B O 1
ATOM 9662 N N . ALA B 1 585 ? 170.980 134.097 179.868 1.00 80.36 574 ALA B N 1
ATOM 9663 C CA . ALA B 1 585 ? 172.238 133.804 180.542 1.00 80.36 574 ALA B CA 1
ATOM 9664 C C . ALA B 1 585 ? 172.826 135.052 181.185 1.00 80.36 574 ALA B C 1
ATOM 9665 O O . ALA B 1 585 ? 173.376 134.989 182.287 1.00 80.36 574 ALA B O 1
ATOM 9667 N N . LEU B 1 586 ? 172.712 136.199 180.516 1.00 85.14 575 LEU B N 1
ATOM 9668 C CA . LEU B 1 586 ? 173.252 137.432 181.078 1.00 85.14 575 LEU B CA 1
ATOM 9669 C C . LEU B 1 586 ? 172.446 137.886 182.286 1.00 85.14 575 LEU B C 1
ATOM 9670 O O . LEU B 1 586 ? 173.012 138.388 183.265 1.00 85.14 575 LEU B O 1
ATOM 9675 N N . ARG B 1 587 ? 171.122 137.714 182.241 1.00 87.27 576 ARG B N 1
ATOM 9676 C CA . ARG B 1 587 ? 170.294 138.015 183.403 1.00 87.27 576 ARG B CA 1
ATOM 9677 C C . ARG B 1 587 ? 170.677 137.141 184.587 1.00 87.27 576 ARG B C 1
ATOM 9678 O O . ARG B 1 587 ? 170.784 137.625 185.719 1.00 87.27 576 ARG B O 1
ATOM 9686 N N . LYS B 1 588 ? 170.893 135.847 184.344 1.00 92.84 577 LYS B N 1
ATOM 9687 C CA . LYS B 1 588 ? 171.306 134.962 185.428 1.00 92.84 577 LYS B CA 1
ATOM 9688 C C . LYS B 1 588 ? 172.688 135.325 185.953 1.00 92.84 577 LYS B C 1
ATOM 9689 O O . LYS B 1 588 ? 172.927 135.252 187.162 1.00 92.84 577 LYS B O 1
ATOM 9695 N N . ILE B 1 589 ? 173.601 135.726 185.068 1.00 96.13 578 ILE B N 1
ATOM 9696 C CA . ILE B 1 589 ? 174.940 136.119 185.501 1.00 96.13 578 ILE B CA 1
ATOM 9697 C C . ILE B 1 589 ? 174.870 137.357 186.385 1.00 96.13 578 ILE B C 1
ATOM 9698 O O . ILE B 1 589 ? 175.528 137.433 187.426 1.00 96.13 578 ILE B O 1
ATOM 9703 N N . ARG B 1 590 ? 174.035 138.318 185.998 1.00 98.34 579 ARG B N 1
ATOM 9704 C CA . ARG B 1 590 ? 173.852 139.552 186.764 1.00 98.34 579 ARG B CA 1
ATOM 9705 C C . ARG B 1 590 ? 173.177 139.308 188.111 1.00 98.34 579 ARG B C 1
ATOM 9706 O O . ARG B 1 590 ? 173.484 139.971 189.094 1.00 98.34 579 ARG B O 1
ATOM 9714 N N . LYS B 1 591 ? 172.223 138.387 188.141 1.00 102.82 580 LYS B N 1
ATOM 9715 C CA . LYS B 1 591 ? 171.567 138.009 189.389 1.00 102.82 580 LYS B CA 1
ATOM 9716 C C . LYS B 1 591 ? 172.524 137.280 190.321 1.00 102.82 580 LYS B C 1
ATOM 9717 O O . LYS B 1 591 ? 172.494 137.491 191.539 1.00 102.82 580 LYS B O 1
ATOM 9723 N N . LEU B 1 592 ? 173.385 136.424 189.772 1.00 107.95 581 LEU B N 1
ATOM 9724 C CA . LEU B 1 592 ? 174.328 135.684 190.598 1.00 107.95 581 LEU B CA 1
ATOM 9725 C C . LEU B 1 592 ? 175.518 136.530 191.027 1.00 107.95 581 LEU B C 1
ATOM 9726 O O . LEU B 1 592 ? 176.145 136.219 192.045 1.00 107.95 581 LEU B O 1
ATOM 9731 N N . GLN B 1 593 ? 175.849 137.583 190.282 1.00 109.27 582 GLN B N 1
ATOM 9732 C CA . GLN B 1 593 ? 177.035 138.359 190.624 1.00 109.27 582 GLN B CA 1
ATOM 9733 C C . GLN B 1 593 ? 176.714 139.503 191.577 1.00 109.27 582 GLN B C 1
ATOM 9734 O O . GLN B 1 593 ? 177.550 139.859 192.414 1.00 109.27 582 GLN B O 1
ATOM 9740 N N . LYS B 1 594 ? 175.522 140.097 191.477 1.00 111.82 583 LYS B N 1
ATOM 9741 C CA . LYS B 1 594 ? 175.215 141.181 192.403 1.00 111.82 583 LYS B CA 1
ATOM 9742 C C . LYS B 1 594 ? 174.749 140.655 193.752 1.00 111.82 583 LYS B C 1
ATOM 9743 O O . LYS B 1 594 ? 174.685 141.423 194.716 1.00 111.82 583 LYS B O 1
ATOM 9745 N N . GLN B 1 595 ? 174.417 139.365 193.841 1.00 113.64 584 GLN B N 1
ATOM 9746 C CA . GLN B 1 595 ? 174.216 138.729 195.137 1.00 113.64 584 GLN B CA 1
ATOM 9747 C C . GLN B 1 595 ? 175.524 138.323 195.801 1.00 113.64 584 GLN B C 1
ATOM 9748 O O . GLN B 1 595 ? 175.504 137.941 196.977 1.00 113.64 584 GLN B O 1
ATOM 9754 N N . GLY B 1 596 ? 176.649 138.397 195.090 1.00 117.15 585 GLY B N 1
ATOM 9755 C CA . GLY B 1 596 ? 177.941 138.068 195.646 1.00 117.15 585 GLY B CA 1
ATOM 9756 C C . GLY B 1 596 ? 178.453 136.678 195.342 1.00 117.15 585 GLY B C 1
ATOM 9757 O O . GLY B 1 596 ? 179.634 136.405 195.588 1.00 117.15 585 GLY B O 1
ATOM 9758 N N . LEU B 1 597 ? 177.613 135.782 194.818 1.00 119.38 586 LEU B N 1
ATOM 9759 C CA . LEU B 1 597 ? 178.068 134.427 194.526 1.00 119.38 586 LEU B CA 1
ATOM 9760 C C . LEU B 1 597 ? 179.071 134.383 193.382 1.00 119.38 586 LEU B C 1
ATOM 9761 O O . LEU B 1 597 ? 179.766 133.375 193.222 1.00 119.38 586 LEU B O 1
ATOM 9766 N N . LEU B 1 598 ? 179.164 135.445 192.585 1.00 117.97 587 LEU B N 1
ATOM 9767 C CA . LEU B 1 598 ? 180.044 135.485 191.421 1.00 117.97 587 LEU B CA 1
ATOM 9768 C C . LEU B 1 598 ? 180.765 136.826 191.424 1.00 117.97 587 LEU B C 1
ATOM 9769 O O . LEU B 1 598 ? 180.128 137.877 191.301 1.00 117.97 587 LEU B O 1
ATOM 9774 N N . GLN B 1 599 ? 182.087 136.794 191.568 1.00 124.15 588 GLN B N 1
ATOM 9775 C CA . GLN B 1 599 ? 182.886 138.005 191.670 1.00 124.15 588 GLN B CA 1
ATOM 9776 C C . GLN B 1 599 ? 183.500 138.343 190.318 1.00 124.15 588 GLN B C 1
ATOM 9777 O O . GLN B 1 599 ? 184.039 137.479 189.621 1.00 124.15 588 GLN B O 1
ATOM 9779 N N . VAL B 1 600 ? 183.417 139.625 189.955 1.00 125.07 589 VAL B N 1
ATOM 9780 C CA . VAL B 1 600 ? 183.933 140.074 188.668 1.00 125.07 589 VAL B CA 1
ATOM 9781 C C . VAL B 1 600 ? 185.444 140.259 188.749 1.00 125.07 589 VAL B C 1
ATOM 9782 O O . VAL B 1 600 ? 185.976 140.820 189.718 1.00 125.07 589 VAL B O 1
ATOM 9784 N N . THR B 1 601 ? 186.152 139.735 187.746 1.00 125.12 590 THR B N 1
ATOM 9785 C CA . THR B 1 601 ? 187.604 139.850 187.652 1.00 125.12 590 THR B CA 1
ATOM 9786 C C . THR B 1 601 ? 187.920 140.102 186.182 1.00 125.12 590 THR B C 1
ATOM 9787 O O . THR B 1 601 ? 187.296 139.481 185.302 1.00 125.12 590 THR B O 1
ATOM 9791 N N . PRO B 1 602 ? 188.876 140.984 185.877 1.00 125.34 591 PRO B N 1
ATOM 9792 C CA . PRO B 1 602 ? 189.216 141.244 184.467 1.00 125.34 591 PRO B CA 1
ATOM 9793 C C . PRO B 1 602 ? 189.822 140.048 183.746 1.00 125.34 591 PRO B C 1
ATOM 9794 O O . PRO B 1 602 ? 190.120 140.161 182.549 1.00 125.34 591 PRO B O 1
ATOM 9798 N N . LYS B 1 603 ? 190.012 138.915 184.423 1.00 123.84 592 LYS B N 1
ATOM 9799 C CA . LYS B 1 603 ? 190.571 137.722 183.806 1.00 123.84 592 LYS B CA 1
ATOM 9800 C C . LYS B 1 603 ? 189.522 136.672 183.467 1.00 123.84 592 LYS B C 1
ATOM 9801 O O . LYS B 1 603 ? 189.700 135.937 182.490 1.00 123.84 592 LYS B O 1
ATOM 9803 N N . GLY B 1 604 ? 188.440 136.580 184.233 1.00 123.35 593 GLY B N 1
ATOM 9804 C CA . GLY B 1 604 ? 187.430 135.571 183.966 1.00 123.35 593 GLY B CA 1
ATOM 9805 C C . GLY B 1 604 ? 186.285 135.669 184.947 1.00 123.35 593 GLY B C 1
ATOM 9806 O O . GLY B 1 604 ? 186.186 136.614 185.735 1.00 123.35 593 GLY B O 1
ATOM 9807 N N . PHE B 1 605 ? 185.412 134.673 184.876 1.00 119.61 594 PHE B N 1
ATOM 9808 C CA . PHE B 1 605 ? 184.226 134.583 185.730 1.00 119.61 594 PHE B CA 1
ATOM 9809 C C . PHE B 1 605 ? 184.465 133.668 186.926 1.00 119.61 594 PHE B C 1
ATOM 9810 O O . PHE B 1 605 ? 183.861 132.602 187.034 1.00 119.61 594 PHE B O 1
ATOM 9818 N N . ILE B 1 606 ? 185.345 134.072 187.841 1.00 124.80 595 ILE B N 1
ATOM 9819 C CA . ILE B 1 606 ? 185.630 133.283 189.037 1.00 124.80 595 ILE B CA 1
ATOM 9820 C C . ILE B 1 606 ? 184.409 133.315 189.948 1.00 124.80 595 ILE B C 1
ATOM 9821 O O . ILE B 1 606 ? 183.794 134.370 190.143 1.00 124.80 595 ILE B O 1
ATOM 9826 N N . CYS B 1 607 ? 184.059 132.164 190.516 1.00 128.14 596 CYS B N 1
ATOM 9827 C CA . CYS B 1 607 ? 182.913 132.033 191.405 1.00 128.14 596 CYS B CA 1
ATOM 9828 C C . CYS B 1 607 ? 183.392 131.563 192.770 1.00 128.14 596 CYS B C 1
ATOM 9829 O O . CYS B 1 607 ? 184.096 130.552 192.871 1.00 128.14 596 CYS B O 1
ATOM 9832 N N . THR B 1 608 ? 183.010 132.298 193.816 1.00 128.97 597 THR B N 1
ATOM 9833 C CA . THR B 1 608 ? 183.445 131.945 195.163 1.00 128.97 597 THR B CA 1
ATOM 9834 C C . THR B 1 608 ? 182.703 130.716 195.675 1.00 128.97 597 THR B C 1
ATOM 9835 O O . THR B 1 608 ? 183.246 129.935 196.465 1.00 128.97 597 THR B O 1
ATOM 9839 N N . VAL B 1 609 ? 181.464 130.524 195.234 1.00 128.94 598 VAL B N 1
ATOM 9840 C CA . VAL B 1 609 ? 180.652 129.384 195.636 1.00 128.94 598 VAL B CA 1
ATOM 9841 C C . VAL B 1 609 ? 180.107 128.708 194.387 1.00 128.94 598 VAL B C 1
ATOM 9842 O O . VAL B 1 609 ? 179.594 129.372 193.480 1.00 128.94 598 VAL B O 1
ATOM 9846 N N . ASP B 1 610 ? 180.234 127.382 194.339 1.00 130.51 599 ASP B N 1
ATOM 9847 C CA . ASP B 1 610 ? 179.770 126.582 193.216 1.00 130.51 599 ASP B CA 1
ATOM 9848 C C . ASP B 1 610 ? 178.509 125.791 193.545 1.00 130.51 599 ASP B C 1
ATOM 9849 O O . ASP B 1 610 ? 178.360 124.653 193.088 1.00 130.51 599 ASP B O 1
ATOM 9851 N N . THR B 1 611 ? 177.594 126.374 194.315 1.00 130.43 600 THR B N 1
ATOM 9852 C CA . THR B 1 611 ? 176.388 125.696 194.771 1.00 130.43 600 THR B CA 1
ATOM 9853 C C . THR B 1 611 ? 175.143 126.340 194.168 1.00 130.43 600 THR B C 1
ATOM 9854 O O . THR B 1 611 ? 174.154 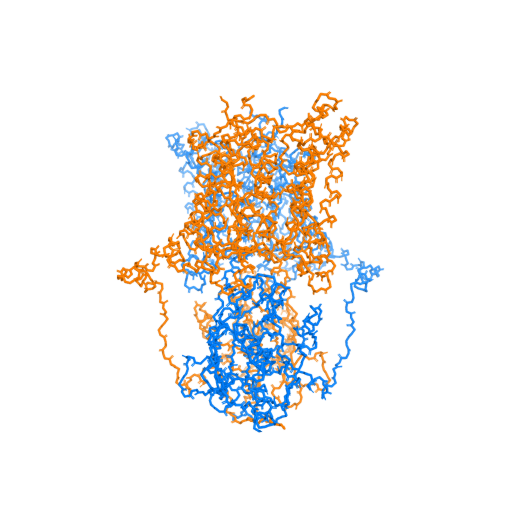126.600 194.858 1.00 130.43 600 THR B O 1
ATOM 9856 N N . ILE B 1 612 ? 175.187 126.621 192.865 1.00 125.45 601 ILE B N 1
ATOM 9857 C CA . ILE B 1 612 ? 174.031 127.198 192.192 1.00 125.45 601 ILE B CA 1
ATOM 9858 C C . ILE B 1 612 ? 172.905 126.172 192.129 1.00 125.45 601 ILE B C 1
ATOM 9859 O O . ILE B 1 612 ? 173.104 125.009 191.750 1.00 125.45 601 ILE B O 1
ATOM 9864 N N . LYS B 1 613 ? 171.710 126.601 192.517 1.00 124.65 602 LYS B N 1
ATOM 9865 C CA . LYS B 1 613 ? 170.532 125.750 192.490 1.00 124.65 602 LYS B CA 1
ATOM 9866 C C . LYS B 1 613 ? 169.708 126.045 191.243 1.00 124.65 602 LYS B C 1
ATOM 9867 O O . LYS B 1 613 ? 169.658 127.181 190.763 1.00 124.65 602 LYS B O 1
ATOM 9869 N N . ASP B 1 614 ? 169.070 125.003 190.717 1.00 121.67 603 ASP B N 1
ATOM 9870 C CA . ASP B 1 614 ? 168.269 125.140 189.508 1.00 121.67 603 ASP B CA 1
ATOM 9871 C C . ASP B 1 614 ? 167.110 126.101 189.738 1.00 121.67 603 ASP B C 1
ATOM 9872 O O . ASP B 1 614 ? 166.258 125.876 190.603 1.00 121.67 603 ASP B O 1
ATOM 9874 N N . SER B 1 615 ? 167.079 127.176 188.954 1.00 113.81 604 SER B N 1
ATOM 9875 C CA . SER B 1 615 ? 166.034 128.182 189.085 1.00 113.81 604 SER B CA 1
ATOM 9876 C C . SER B 1 615 ? 166.034 129.066 187.847 1.00 113.81 604 SER B C 1
ATOM 9877 O O . SER B 1 615 ? 167.077 129.578 187.433 1.00 113.81 604 SER B O 1
ATOM 9880 N N . ASP B 1 616 ? 164.856 129.268 187.264 1.00 105.99 605 ASP B N 1
ATOM 9881 C CA . ASP B 1 616 ? 164.738 130.156 186.111 1.00 105.99 605 ASP B CA 1
ATOM 9882 C C . ASP B 1 616 ? 163.881 131.355 186.492 1.00 105.99 605 ASP B C 1
ATOM 9883 O O . ASP B 1 616 ? 162.994 131.236 187.333 1.00 105.99 605 ASP B O 1
ATOM 9888 N N . GLU B 1 617 ? 164.135 132.507 185.882 1.00 96.18 606 GLU B N 1
ATOM 9889 C CA . GLU B 1 617 ? 163.404 133.723 186.249 1.00 96.18 606 GLU B CA 1
ATOM 9890 C C . GLU B 1 617 ? 161.909 133.640 185.975 1.00 96.18 606 GLU B C 1
ATOM 9891 O O . GLU B 1 617 ? 161.114 134.178 186.740 1.00 96.18 606 GLU B O 1
ATOM 9897 N N . GLU B 1 618 ? 161.519 132.987 184.889 1.00 92.89 607 GLU B N 1
ATOM 9898 C CA . GLU B 1 618 ? 160.108 132.936 184.525 1.00 92.89 607 GLU B CA 1
ATOM 9899 C C . GLU B 1 618 ? 159.553 134.345 184.396 1.00 92.89 607 GLU B C 1
ATOM 9900 O O . GLU B 1 618 ? 158.828 134.811 185.268 1.00 92.89 607 GLU B O 1
ATOM 9906 N N . LEU B 1 619 ? 159.940 135.037 183.338 1.00 81.82 608 LEU B N 1
ATOM 9907 C CA . LEU B 1 619 ? 159.471 136.386 183.126 1.00 81.82 608 LEU B CA 1
ATOM 9908 C C . LEU B 1 619 ? 158.012 136.338 182.743 1.00 81.82 608 LEU B C 1
ATOM 9909 O O . LEU B 1 619 ? 157.579 135.431 182.049 1.00 81.82 608 LEU B O 1
ATOM 9914 N N . ASP B 1 620 ? 157.237 137.330 183.153 1.00 74.58 609 ASP B N 1
ATOM 9915 C CA . ASP B 1 620 ? 155.824 137.306 182.802 1.00 74.58 609 ASP B CA 1
ATOM 9916 C C . ASP B 1 620 ? 155.547 137.822 181.389 1.00 74.58 609 ASP B C 1
ATOM 9917 O O . ASP B 1 620 ? 156.450 138.229 180.678 1.00 74.58 609 ASP B O 1
ATOM 9922 N N . ASN B 1 621 ? 154.286 137.864 180.996 1.00 66.63 610 ASN B N 1
ATOM 9923 C CA . ASN B 1 621 ? 153.955 138.318 179.657 1.00 66.63 610 ASN B CA 1
ATOM 9924 C C . ASN B 1 621 ? 154.396 139.753 179.408 1.00 66.63 610 ASN B C 1
ATOM 9925 O O . ASN B 1 621 ? 154.844 140.083 178.324 1.00 66.63 610 ASN B O 1
ATOM 9930 N N . ASN B 1 622 ? 154.275 140.608 180.416 1.00 73.94 611 ASN B N 1
ATOM 9931 C CA . ASN B 1 622 ? 154.658 142.008 180.259 1.00 73.94 611 ASN B CA 1
ATOM 9932 C C . ASN B 1 622 ? 156.164 142.245 180.165 1.00 73.94 611 ASN B C 1
ATOM 9933 O O . ASN B 1 622 ? 156.611 143.148 179.459 1.00 73.94 611 ASN B O 1
ATOM 9938 N N . GLN B 1 623 ? 156.945 141.432 180.870 1.00 74.41 612 GLN B N 1
ATOM 9939 C CA . GLN B 1 623 ? 158.397 141.580 180.854 1.00 74.41 612 GLN B CA 1
ATOM 9940 C C . GLN B 1 623 ? 159.196 140.701 179.893 1.00 74.41 612 GLN B C 1
ATOM 9941 O O . GLN B 1 623 ? 160.383 140.921 179.729 1.00 74.41 612 GLN B O 1
ATOM 9947 N N . ILE B 1 624 ? 158.583 139.714 179.259 1.00 70.31 613 ILE B N 1
ATOM 9948 C CA . ILE B 1 624 ? 159.376 138.814 178.416 1.00 70.31 613 ILE B CA 1
ATOM 9949 C C . ILE B 1 624 ? 160.074 139.390 177.180 1.00 70.31 613 ILE B C 1
ATOM 9950 O O . ILE B 1 624 ? 160.920 138.739 176.590 1.00 70.31 613 ILE B O 1
ATOM 9955 N N . GLU B 1 625 ? 159.737 140.613 176.813 1.00 68.61 614 GLU B N 1
ATOM 9956 C CA . GLU B 1 625 ? 160.309 141.269 175.639 1.00 68.61 614 GLU B CA 1
ATOM 9957 C C . GLU B 1 625 ? 161.679 141.882 175.902 1.00 68.61 614 GLU B C 1
ATOM 9958 O O . GLU B 1 625 ? 162.307 142.411 174.990 1.00 68.61 614 GLU B O 1
ATOM 9964 N N . VAL B 1 626 ? 162.141 141.821 177.142 1.00 68.89 615 VAL B N 1
ATOM 9965 C CA . VAL B 1 626 ? 163.453 142.349 177.475 1.00 68.89 615 VAL B CA 1
ATOM 9966 C C . VAL B 1 626 ? 164.527 141.427 176.926 1.00 68.89 615 VAL B C 1
ATOM 9967 O O . VAL B 1 626 ? 165.700 141.788 176.881 1.00 68.89 615 VAL B O 1
ATOM 9971 N N . LEU B 1 627 ? 164.128 140.237 176.494 1.00 65.40 616 LEU B N 1
ATOM 9972 C CA . LEU B 1 627 ? 165.092 139.278 175.970 1.00 65.40 616 LEU B CA 1
ATOM 9973 C C . LEU B 1 627 ? 165.450 139.506 174.499 1.00 65.40 616 LEU B C 1
ATOM 9974 O O . LEU B 1 627 ? 166.351 138.852 173.990 1.00 65.40 616 LEU B O 1
ATOM 9979 N N . ASP B 1 628 ? 164.771 140.418 173.814 1.00 66.62 617 ASP B N 1
ATOM 9980 C CA . ASP B 1 628 ? 165.160 140.727 172.446 1.00 66.62 617 ASP B CA 1
ATOM 9981 C C . ASP B 1 628 ? 166.009 141.985 172.341 1.00 66.62 617 ASP B C 1
ATOM 9982 O O . ASP B 1 628 ? 166.269 142.450 171.227 1.00 66.62 617 ASP B O 1
ATOM 9987 N N . GLN B 1 629 ? 166.359 142.603 173.451 1.00 71.06 618 GLN B N 1
ATOM 9988 C CA . GLN B 1 629 ? 167.137 143.821 173.365 1.00 71.06 618 GLN B CA 1
ATOM 9989 C C . GLN B 1 629 ? 168.598 143.497 173.153 1.00 71.06 618 GLN B C 1
ATOM 9990 O O . GLN B 1 629 ? 169.024 142.405 173.474 1.00 71.06 618 GLN B O 1
ATOM 9996 N N . PRO B 1 630 ? 169.381 144.451 172.608 1.00 71.67 619 PRO B N 1
ATOM 9997 C CA . PRO B 1 630 ? 170.822 144.263 172.421 1.00 71.67 619 PRO B CA 1
ATOM 9998 C C . PRO B 1 630 ? 171.532 144.000 173.739 1.00 71.67 619 PRO B C 1
ATOM 9999 O O . PRO B 1 630 ? 171.147 144.515 174.789 1.00 71.67 619 PRO B O 1
ATOM 10003 N N . ILE B 1 631 ? 172.577 143.179 173.674 1.00 77.91 620 ILE B N 1
ATOM 10004 C CA . ILE B 1 631 ? 173.353 142.829 174.859 1.00 77.91 620 ILE B CA 1
ATOM 10005 C C . ILE B 1 631 ? 174.376 143.939 175.073 1.00 77.91 620 ILE B C 1
ATOM 10006 O O . ILE B 1 631 ? 175.251 144.164 174.237 1.00 77.91 620 ILE B O 1
ATOM 10011 N N . ASN B 1 632 ? 174.269 144.631 176.199 1.00 92.45 621 ASN B N 1
ATOM 10012 C CA . ASN B 1 632 ? 175.231 145.673 176.526 1.00 92.45 621 ASN B CA 1
ATOM 10013 C C . ASN B 1 632 ? 175.964 145.258 177.781 1.00 92.45 621 ASN B C 1
ATOM 10014 O O . ASN B 1 632 ? 175.469 145.463 178.885 1.00 92.45 621 ASN B O 1
ATOM 10019 N N . THR B 1 633 ? 177.139 144.665 177.623 1.00 101.34 622 THR B N 1
ATOM 10020 C CA . THR B 1 633 ? 177.878 144.167 178.777 1.00 101.34 622 THR B CA 1
ATOM 10021 C C . THR B 1 633 ? 179.004 145.115 179.181 1.00 101.34 622 THR B C 1
ATOM 10022 O O . THR B 1 633 ? 179.958 144.708 179.841 1.00 101.34 622 THR B O 1
ATOM 10026 N N . THR B 1 634 ? 178.889 146.381 178.800 1.00 108.02 623 THR B N 1
ATOM 10027 C CA . THR B 1 634 ? 179.899 147.362 179.174 1.00 108.02 623 THR B CA 1
ATOM 10028 C C . THR B 1 634 ? 180.020 147.434 180.686 1.00 108.02 623 THR B C 1
ATOM 10029 O O . THR B 1 634 ? 181.085 147.747 181.215 1.00 108.02 623 THR B O 1
ATOM 10033 N N . ASP B 1 635 ? 178.965 147.040 181.410 1.00 112.34 624 ASP B N 1
ATOM 10034 C CA . ASP B 1 635 ? 178.958 147.097 182.866 1.00 112.34 624 ASP B CA 1
ATOM 10035 C C . ASP B 1 635 ? 180.002 146.138 183.376 1.00 112.34 624 ASP B C 1
ATOM 10036 O O . ASP B 1 635 ? 180.701 146.417 184.344 1.00 112.34 624 ASP B O 1
ATOM 10041 N N . LEU B 1 636 ? 180.098 144.992 182.722 1.00 114.98 625 LEU B N 1
ATOM 10042 C CA . LEU B 1 636 ? 181.114 144.022 183.097 1.00 114.98 625 LEU B CA 1
ATOM 10043 C C . LEU B 1 636 ? 182.468 144.432 182.543 1.00 114.98 625 LEU B C 1
ATOM 10044 O O . LEU B 1 636 ? 182.564 144.867 181.398 1.00 114.98 625 LEU B O 1
ATOM 10049 N N . PRO B 1 637 ? 183.519 144.309 183.358 1.00 118.72 626 PRO B N 1
ATOM 10050 C CA . PRO B 1 637 ? 184.874 144.673 182.927 1.00 118.72 626 PRO B CA 1
ATOM 10051 C C . PRO B 1 637 ? 185.399 143.853 181.754 1.00 118.72 626 PRO B C 1
ATOM 10052 O O . PRO B 1 637 ? 186.065 144.419 180.887 1.00 118.72 626 PRO B O 1
ATOM 10056 N N . PHE B 1 638 ? 185.122 142.553 181.720 1.00 118.85 627 PHE B N 1
ATOM 10057 C CA . PHE B 1 638 ? 185.681 141.702 180.664 1.00 118.85 627 PHE B CA 1
ATOM 10058 C C . PHE B 1 638 ? 184.639 141.175 179.689 1.00 118.85 627 PHE B C 1
ATOM 10059 O O . PHE B 1 638 ? 183.527 140.836 180.086 1.00 118.85 627 PHE B O 1
ATOM 10067 N N . HIS B 1 639 ? 185.003 141.108 178.410 1.00 114.49 628 HIS B N 1
ATOM 10068 C CA . HIS B 1 639 ? 184.106 140.621 177.364 1.00 114.49 628 HIS B CA 1
ATOM 10069 C C . HIS B 1 639 ? 183.653 139.190 177.620 1.00 114.49 628 HIS B C 1
ATOM 10070 O O . HIS B 1 639 ? 184.427 138.376 178.114 1.00 114.49 628 HIS B O 1
ATOM 10077 N N . ILE B 1 640 ? 182.403 138.880 177.285 1.00 101.39 629 ILE B N 1
ATOM 10078 C CA . ILE B 1 640 ? 181.906 137.530 177.472 1.00 101.39 629 ILE B CA 1
ATOM 10079 C C . ILE B 1 640 ? 181.930 136.815 176.145 1.00 101.39 629 ILE B C 1
ATOM 10080 O O . ILE B 1 640 ? 181.288 137.251 175.195 1.00 101.39 629 ILE B O 1
ATOM 10085 N N . ASP B 1 641 ? 182.654 135.712 176.065 1.00 93.08 630 ASP B N 1
ATOM 10086 C CA . ASP B 1 641 ? 182.676 134.965 174.832 1.00 93.08 630 ASP B CA 1
ATOM 10087 C C . ASP B 1 641 ? 181.464 134.051 174.874 1.00 93.08 630 ASP B C 1
ATOM 10088 O O . ASP B 1 641 ? 181.510 132.984 175.471 1.00 93.08 630 ASP B O 1
ATOM 10093 N N . TRP B 1 642 ? 180.380 134.467 174.229 1.00 83.50 631 TRP B N 1
ATOM 10094 C CA . TRP B 1 642 ? 179.142 133.703 174.265 1.00 83.50 631 TRP B CA 1
ATOM 10095 C C . TRP B 1 642 ? 179.313 132.344 173.626 1.00 83.50 631 TRP B C 1
ATOM 10096 O O . TRP B 1 642 ? 178.519 131.439 173.861 1.00 83.50 631 TRP B O 1
ATOM 10107 N N . ASN B 1 643 ? 180.354 132.190 172.824 1.00 82.63 632 ASN B N 1
ATOM 10108 C CA . ASN B 1 643 ? 180.616 130.902 172.200 1.00 82.63 632 ASN B CA 1
ATOM 10109 C C . ASN B 1 643 ? 181.581 130.087 173.046 1.00 82.63 632 ASN B C 1
ATOM 10110 O O . ASN B 1 643 ? 182.039 129.031 172.620 1.00 82.63 632 ASN B O 1
ATOM 10115 N N . ASP B 1 644 ? 181.882 130.566 174.245 1.00 92.59 633 ASP B N 1
ATOM 10116 C CA . ASP B 1 644 ? 182.739 129.816 175.155 1.00 92.59 633 ASP B CA 1
ATOM 10117 C C . ASP B 1 644 ? 181.958 129.496 176.418 1.00 92.59 633 ASP B C 1
ATOM 10118 O O . ASP B 1 644 ? 180.950 130.138 176.696 1.00 92.59 633 ASP B O 1
ATOM 10123 N N . ASP B 1 645 ? 182.415 128.519 177.192 1.00 98.09 634 ASP B N 1
ATOM 10124 C CA . ASP B 1 645 ? 181.690 128.102 178.396 1.00 98.09 634 ASP B CA 1
ATOM 10125 C C . ASP B 1 645 ? 181.463 129.232 179.396 1.00 98.09 634 ASP B C 1
ATOM 10126 O O . ASP B 1 645 ? 182.355 130.043 179.633 1.00 98.09 634 ASP B O 1
ATOM 10131 N N . LEU B 1 646 ? 180.272 129.277 179.988 1.00 103.13 635 LEU B N 1
ATOM 10132 C CA . LEU B 1 646 ? 179.940 130.334 180.945 1.00 103.13 635 LEU B CA 1
ATOM 10133 C C . LEU B 1 646 ? 180.023 129.846 182.387 1.00 103.13 635 LEU B C 1
ATOM 10134 O O . LEU B 1 646 ? 180.028 128.642 182.636 1.00 103.13 635 LEU B O 1
ATOM 10139 N N . PRO B 1 647 ? 180.082 130.780 183.347 1.00 110.87 636 PRO B N 1
ATOM 10140 C CA . PRO B 1 647 ? 180.232 130.394 184.757 1.00 110.87 636 PRO B CA 1
ATOM 10141 C C . PRO B 1 647 ? 179.022 129.700 185.363 1.00 110.87 636 PRO B C 1
ATOM 10142 O O . PRO B 1 647 ? 177.902 129.956 184.931 1.00 110.87 636 PRO B O 1
ATOM 10146 N N . LEU B 1 648 ? 179.243 128.831 186.345 1.00 114.34 637 LEU B N 1
ATOM 10147 C CA . LEU B 1 648 ? 178.136 128.172 187.049 1.00 114.34 637 LEU B CA 1
ATOM 10148 C C . LEU B 1 648 ? 177.210 127.381 186.142 1.00 114.34 637 LEU B C 1
ATOM 10149 O O . LEU B 1 648 ? 175.998 127.374 186.350 1.00 114.34 637 LEU B O 1
ATOM 10154 N N . ASN B 1 649 ? 177.768 126.714 185.142 1.00 109.36 638 ASN B N 1
ATOM 10155 C CA . ASN B 1 649 ? 176.959 125.853 184.277 1.00 109.36 638 ASN B CA 1
ATOM 10156 C C . ASN B 1 649 ? 175.794 126.550 183.586 1.00 109.36 638 ASN B C 1
ATOM 10157 O O . ASN B 1 649 ? 174.702 125.990 183.510 1.00 109.36 638 ASN B O 1
ATOM 10162 N N . ILE B 1 650 ? 176.007 127.759 183.082 1.00 103.17 639 ILE B N 1
ATOM 10163 C CA . ILE B 1 650 ? 174.957 128.430 182.321 1.00 103.17 639 ILE B CA 1
ATOM 10164 C C . ILE B 1 650 ? 175.087 127.971 180.877 1.00 103.17 639 ILE B C 1
ATOM 10165 O O . ILE B 1 650 ? 176.135 128.164 180.268 1.00 103.17 639 ILE B O 1
ATOM 10170 N N . GLU B 1 651 ? 174.042 127.363 180.321 1.00 97.06 640 GLU B N 1
ATOM 10171 C CA . GLU B 1 651 ? 174.133 126.802 178.983 1.00 97.06 640 GLU B CA 1
ATOM 10172 C C . GLU B 1 651 ? 173.491 127.737 177.971 1.00 97.06 640 GLU B C 1
ATOM 10173 O O . GLU B 1 651 ? 172.335 128.142 178.113 1.00 97.06 640 GLU B O 1
ATOM 10179 N N . VAL B 1 652 ? 174.268 128.073 176.944 1.00 85.02 641 VAL B N 1
ATOM 10180 C CA . VAL B 1 652 ? 173.823 128.897 175.823 1.00 85.02 641 VAL B CA 1
ATOM 10181 C C . VAL B 1 652 ? 174.222 128.159 174.550 1.00 85.02 641 VAL B C 1
ATOM 10182 O O . VAL B 1 652 ? 175.304 127.559 174.507 1.00 85.02 641 VAL B O 1
ATOM 10186 N N . PRO B 1 653 ? 173.337 128.169 173.537 1.00 79.16 642 PRO B N 1
ATOM 10187 C CA . PRO B 1 653 ? 173.728 127.537 172.282 1.00 79.16 642 PRO B CA 1
ATOM 10188 C C . PRO B 1 653 ? 174.872 128.294 171.650 1.00 79.16 642 PRO B C 1
ATOM 10189 O O . PRO B 1 653 ? 174.790 129.507 171.484 1.00 79.16 642 PRO B O 1
ATOM 10193 N N . LYS B 1 654 ? 175.934 127.585 171.311 1.00 77.12 643 LYS B N 1
ATOM 10194 C CA . LYS B 1 654 ? 177.083 128.217 170.698 1.00 77.12 643 LYS B CA 1
ATOM 10195 C C . LYS B 1 654 ? 176.952 128.215 169.191 1.00 77.12 643 LYS B C 1
ATOM 10196 O O . LYS B 1 654 ? 176.599 127.203 168.597 1.00 77.12 643 LYS B O 1
ATOM 10202 N N . ILE B 1 655 ? 177.227 129.353 168.571 1.00 65.08 644 ILE B N 1
ATOM 10203 C CA . ILE B 1 655 ? 177.151 129.448 167.121 1.00 65.08 644 ILE B CA 1
ATOM 10204 C C . ILE B 1 655 ? 178.543 129.545 166.508 1.00 65.08 644 ILE B C 1
ATOM 10205 O O . ILE B 1 655 ? 179.462 130.078 167.119 1.00 65.08 644 ILE B O 1
ATOM 10210 N N . SER B 1 656 ? 178.705 129.013 165.306 1.00 59.07 645 SER B N 1
ATOM 10211 C CA . SER B 1 656 ? 179.993 129.084 164.622 1.00 59.07 645 SER B CA 1
ATOM 10212 C C . SER B 1 656 ? 180.015 130.177 163.562 1.00 59.07 645 SER B C 1
ATOM 10213 O O . SER B 1 656 ? 181.075 130.561 163.090 1.00 59.07 645 SER B O 1
ATOM 10216 N N . LEU B 1 657 ? 178.847 130.678 163.190 1.00 52.59 646 LEU B N 1
ATOM 10217 C CA . LEU B 1 657 ? 178.769 131.715 162.179 1.00 52.59 646 LEU B CA 1
ATOM 10218 C C . LEU B 1 657 ? 179.237 133.047 162.696 1.00 52.59 646 LEU B C 1
ATOM 10219 O O . LEU B 1 657 ? 178.817 133.483 163.756 1.00 52.59 646 LEU B O 1
ATOM 10224 N N . HIS B 1 658 ? 180.112 133.703 161.955 1.00 53.21 647 HIS B N 1
ATOM 10225 C CA . HIS B 1 658 ? 180.528 135.042 162.332 1.00 53.21 647 HIS B CA 1
ATOM 10226 C C . HIS B 1 658 ? 180.269 135.989 161.177 1.00 53.21 647 HIS B C 1
ATOM 10227 O O . HIS B 1 658 ? 180.263 137.200 161.360 1.00 53.21 647 HIS B O 1
ATOM 10234 N N . SER B 1 659 ? 180.064 135.447 159.981 1.00 48.44 648 SER B N 1
ATOM 10235 C CA . SER B 1 659 ? 179.896 136.312 158.825 1.00 48.44 648 SER B CA 1
ATOM 10236 C C . SER B 1 659 ? 178.838 135.706 157.924 1.00 48.44 648 SER B C 1
ATOM 10237 O O . SER B 1 659 ? 178.958 134.547 157.525 1.00 48.44 648 SER B O 1
ATOM 10240 N N . LEU B 1 660 ? 177.810 136.481 157.611 1.00 42.90 649 LEU B N 1
ATOM 10241 C CA . LEU B 1 660 ? 176.731 136.031 156.745 1.00 42.90 649 LEU B CA 1
ATOM 10242 C C . LEU B 1 660 ? 176.710 136.916 155.511 1.00 42.90 649 LEU B C 1
ATOM 10243 O O . LEU B 1 660 ? 176.505 138.129 155.618 1.00 42.90 649 LEU B O 1
ATOM 10248 N N . ILE B 1 661 ? 176.934 136.316 154.349 1.00 39.77 650 ILE B N 1
ATOM 10249 C CA . ILE B 1 661 ? 176.895 137.021 153.075 1.00 39.77 650 ILE B CA 1
ATOM 10250 C C . ILE B 1 661 ? 175.573 136.695 152.404 1.00 39.77 650 ILE B C 1
ATOM 10251 O O . ILE B 1 661 ? 175.157 135.532 152.365 1.00 39.77 650 ILE B O 1
ATOM 10256 N N . LEU B 1 662 ? 174.902 137.719 151.892 1.00 40.17 651 LEU B N 1
ATOM 10257 C CA . LEU B 1 662 ? 173.637 137.564 151.188 1.00 40.17 651 LEU B CA 1
ATOM 10258 C C . LEU B 1 662 ? 173.850 137.979 149.740 1.00 40.17 651 LEU B C 1
ATOM 10259 O O . LEU B 1 662 ? 174.112 139.150 149.458 1.00 40.17 651 LEU B O 1
ATOM 10264 N N . ASP B 1 663 ? 173.740 137.022 148.825 1.00 42.32 652 ASP B N 1
ATOM 10265 C CA . ASP B 1 663 ? 173.969 137.281 147.406 1.00 42.32 652 ASP B CA 1
ATOM 10266 C C . ASP B 1 663 ? 172.677 137.804 146.795 1.00 42.32 652 ASP B C 1
ATOM 10267 O O . ASP B 1 663 ? 171.827 137.034 146.348 1.00 42.32 652 ASP B O 1
ATOM 10272 N N . PHE B 1 664 ? 172.538 139.129 146.761 1.00 40.51 653 PHE B N 1
ATOM 10273 C CA . PHE B 1 664 ? 171.336 139.792 146.276 1.00 40.51 653 PHE B CA 1
ATOM 10274 C C . PHE B 1 664 ? 171.421 140.122 144.792 1.00 40.51 653 PHE B C 1
ATOM 10275 O O . PHE B 1 664 ? 170.806 141.091 144.338 1.00 40.51 653 PHE B O 1
ATOM 10283 N N . SER B 1 665 ? 172.181 139.372 144.011 1.00 41.07 654 SER B N 1
ATOM 10284 C CA . SER B 1 665 ? 172.302 139.696 142.590 1.00 41.07 654 SER B CA 1
ATOM 10285 C C . SER B 1 665 ? 171.017 139.523 141.783 1.00 41.07 654 SER B C 1
ATOM 10286 O O . SER B 1 665 ? 170.722 140.318 140.909 1.00 41.07 654 SER B O 1
ATOM 10289 N N . ALA B 1 666 ? 170.256 138.481 142.068 1.00 39.88 655 ALA B N 1
ATOM 10290 C CA . ALA B 1 666 ? 169.009 138.278 141.348 1.00 39.88 655 ALA B CA 1
ATOM 10291 C C . ALA B 1 666 ? 167.796 138.812 142.090 1.00 39.88 655 ALA B C 1
ATOM 10292 O O . ALA B 1 666 ? 166.672 138.582 141.643 1.00 39.88 655 ALA B O 1
ATOM 10294 N N . VAL B 1 667 ? 167.988 139.508 143.207 1.00 41.27 656 VAL B N 1
ATOM 10295 C CA . VAL B 1 667 ? 166.888 140.162 143.912 1.00 41.27 656 VAL B CA 1
ATOM 10296 C C . VAL B 1 667 ? 166.634 141.484 143.193 1.00 41.27 656 VAL B C 1
ATOM 10297 O O . VAL B 1 667 ? 167.344 142.466 143.400 1.00 41.27 656 VAL B O 1
ATOM 10301 N N . SER B 1 668 ? 165.617 141.503 142.333 1.00 43.23 657 SER B N 1
ATOM 10302 C CA . SER B 1 668 ? 165.366 142.661 141.485 1.00 43.23 657 SER B CA 1
ATOM 10303 C C . SER B 1 668 ? 164.816 143.835 142.286 1.00 43.23 657 SER B C 1
ATOM 10304 O O . SER B 1 668 ? 165.289 144.966 142.154 1.00 43.23 657 SER B O 1
ATOM 10307 N N . PHE B 1 669 ? 163.809 143.588 143.116 1.00 41.94 658 PHE B N 1
ATOM 10308 C CA . PHE B 1 669 ? 163.184 144.645 143.892 1.00 41.94 658 PHE B CA 1
ATOM 10309 C C . PHE B 1 669 ? 162.832 144.138 145.282 1.00 41.94 658 PHE B C 1
ATOM 10310 O O . PHE B 1 669 ? 162.844 142.937 145.559 1.00 41.94 658 PHE B O 1
ATOM 10318 N N . LEU B 1 670 ? 162.533 145.091 146.159 1.00 42.93 659 LEU B N 1
ATOM 10319 C CA . LEU B 1 670 ? 161.956 144.843 147.468 1.00 42.93 659 LEU B CA 1
ATOM 10320 C C . LEU B 1 670 ? 160.713 145.708 147.611 1.00 42.93 659 LEU B C 1
ATOM 10321 O O . LEU B 1 670 ? 160.503 146.650 146.848 1.00 42.93 659 LEU B O 1
ATOM 10326 N N . ASP B 1 671 ? 159.850 145.355 148.541 1.00 44.51 660 ASP B N 1
ATOM 10327 C CA . ASP B 1 671 ? 158.676 146.164 148.793 1.00 44.51 660 ASP B CA 1
ATOM 10328 C C . ASP B 1 671 ? 158.714 146.494 150.267 1.00 44.51 660 ASP B C 1
ATOM 10329 O O . ASP B 1 671 ? 159.665 146.136 150.949 1.00 44.51 660 ASP B O 1
ATOM 10334 N N . VAL B 1 672 ? 157.709 147.196 150.764 1.00 45.25 661 VAL B N 1
ATOM 10335 C CA . VAL B 1 672 ? 157.717 147.600 152.163 1.00 45.25 661 VAL B CA 1
ATOM 10336 C C . VAL B 1 672 ? 157.744 146.387 153.089 1.00 45.25 661 VAL B C 1
ATOM 10337 O O . VAL B 1 672 ? 158.490 146.363 154.059 1.00 45.25 661 VAL B O 1
ATOM 10341 N N . SER B 1 673 ? 156.954 145.372 152.780 1.00 45.50 662 SER B N 1
ATOM 10342 C CA . SER B 1 673 ? 156.891 144.192 153.625 1.00 45.50 662 SER B CA 1
ATOM 10343 C C . SER B 1 673 ? 158.243 143.513 153.711 1.00 45.50 662 SER B C 1
ATOM 10344 O O . SER B 1 673 ? 158.667 143.104 154.786 1.00 45.50 662 SER B O 1
ATOM 10347 N N . SER B 1 674 ? 158.932 143.379 152.624 1.00 43.51 663 SER B N 1
ATOM 10348 C CA . SER B 1 674 ? 160.206 142.679 152.607 1.00 43.51 663 SER B CA 1
ATOM 10349 C C . SER B 1 674 ? 161.344 143.479 153.215 1.00 43.51 663 SER B C 1
ATOM 10350 O O . SER B 1 674 ? 162.233 142.905 153.829 1.00 43.51 663 SER B O 1
ATOM 10353 N N . VAL B 1 675 ? 161.330 144.813 153.016 1.00 47.95 664 VAL B N 1
ATOM 10354 C CA . VAL B 1 675 ? 162.366 145.622 153.624 1.00 47.95 664 VAL B CA 1
ATOM 10355 C C . VAL B 1 675 ? 162.244 145.502 155.132 1.00 47.95 664 VAL B C 1
ATOM 10356 O O . VAL B 1 675 ? 163.247 145.419 155.828 1.00 47.95 664 VAL B O 1
ATOM 10360 N N . ARG B 1 676 ? 161.018 145.464 155.633 1.00 47.56 665 ARG B N 1
ATOM 10361 C CA . ARG B 1 676 ? 160.802 145.317 157.065 1.00 47.56 665 ARG B CA 1
ATOM 10362 C C . ARG B 1 676 ? 161.277 143.961 157.558 1.00 47.56 665 ARG B C 1
ATOM 10363 O O . ARG B 1 676 ? 161.935 143.874 158.589 1.00 47.56 665 ARG B O 1
ATOM 10371 N N . GLY B 1 677 ? 160.970 142.907 156.816 1.00 46.93 666 GLY B N 1
ATOM 10372 C CA . GLY B 1 677 ? 161.421 141.583 157.190 1.00 46.93 666 GLY B CA 1
ATOM 10373 C C . GLY B 1 677 ? 162.920 141.474 157.132 1.00 46.93 666 GLY B C 1
ATOM 10374 O O . GLY B 1 677 ? 163.529 140.868 158.001 1.00 46.93 666 GLY B O 1
ATOM 10375 N N . LEU B 1 678 ? 163.499 142.090 156.077 1.00 48.42 667 LEU B N 1
ATOM 10376 C CA . LEU B 1 678 ? 164.940 142.075 155.926 1.00 48.42 667 LEU B CA 1
ATOM 10377 C C . LEU B 1 678 ? 165.636 142.790 157.077 1.00 48.42 667 LEU B C 1
ATOM 10378 O O . LEU B 1 678 ? 166.622 142.298 157.604 1.00 48.42 667 LEU B O 1
ATOM 10383 N N . LYS B 1 679 ? 165.127 143.918 157.486 1.00 48.82 668 LYS B N 1
ATOM 10384 C CA . LYS B 1 679 ? 165.754 144.691 158.542 1.00 48.82 668 LYS B CA 1
ATOM 10385 C C . LYS B 1 679 ? 165.721 143.923 159.848 1.00 48.82 668 LYS B C 1
ATOM 10386 O O . LYS B 1 679 ? 166.716 143.869 160.561 1.00 48.82 668 LYS B O 1
ATOM 10392 N N . SER B 1 680 ? 164.587 143.297 160.140 1.00 49.16 669 SER B N 1
ATOM 10393 C CA . SER B 1 680 ? 164.449 142.494 161.341 1.00 49.16 669 SER B CA 1
ATOM 10394 C C . SER B 1 680 ? 165.492 141.396 161.353 1.00 49.16 669 SER B C 1
ATOM 10395 O O . SER B 1 680 ? 166.163 141.191 162.349 1.00 49.16 669 SER B O 1
ATOM 10398 N N . ILE B 1 681 ? 165.615 140.681 160.243 1.00 49.73 670 ILE B N 1
ATOM 10399 C CA . ILE B 1 681 ? 166.589 139.603 160.144 1.00 49.73 670 ILE B CA 1
ATOM 10400 C C . ILE B 1 681 ? 167.990 140.111 160.400 1.00 49.73 670 ILE B C 1
ATOM 10401 O O . ILE B 1 681 ? 168.720 139.560 161.213 1.00 49.73 670 ILE B O 1
ATOM 10406 N N . LEU B 1 682 ? 168.368 141.173 159.711 1.00 51.38 671 LEU B N 1
ATOM 10407 C CA . LEU B 1 682 ? 169.705 141.716 159.857 1.00 51.38 671 LEU B CA 1
ATOM 10408 C C . LEU B 1 682 ? 169.974 142.205 161.268 1.00 51.38 671 LEU B C 1
ATOM 10409 O O . LEU B 1 682 ? 171.045 141.963 161.808 1.00 51.38 671 LEU B O 1
ATOM 10414 N N . GLN B 1 683 ? 169.001 142.873 161.873 1.00 53.32 672 GLN B N 1
ATOM 10415 C CA . GLN B 1 683 ? 169.177 143.389 163.224 1.00 53.32 672 GLN B CA 1
ATOM 10416 C C . GLN B 1 683 ? 169.462 142.259 164.196 1.00 53.32 672 GLN B C 1
ATOM 10417 O O . GLN B 1 683 ? 170.332 142.383 165.046 1.00 53.32 672 GLN B O 1
ATOM 10423 N N . GLU B 1 684 ? 168.737 141.161 164.053 1.00 50.67 673 GLU B N 1
ATOM 10424 C CA . GLU B 1 684 ? 168.910 140.002 164.905 1.00 50.67 673 GLU B CA 1
ATOM 10425 C C . GLU B 1 684 ? 170.276 139.363 164.739 1.00 50.67 673 GLU B C 1
ATOM 10426 O O . GLU B 1 684 ? 170.860 138.913 165.708 1.00 50.67 673 GLU B O 1
ATOM 10432 N N . PHE B 1 685 ? 170.784 139.315 163.516 1.00 54.54 674 PHE B N 1
ATOM 10433 C CA . PHE B 1 685 ? 172.104 138.730 163.273 1.00 54.54 674 PHE B CA 1
ATOM 10434 C C . PHE B 1 685 ? 173.192 139.652 163.799 1.00 54.54 674 PHE B C 1
ATOM 10435 O O . PHE B 1 685 ? 174.191 139.191 164.334 1.00 54.54 674 PHE B O 1
ATOM 10443 N N . ILE B 1 686 ? 172.991 140.950 163.677 1.00 57.16 675 ILE B N 1
ATOM 10444 C CA . ILE B 1 686 ? 173.957 141.895 164.188 1.00 57.16 675 ILE B CA 1
ATOM 10445 C C . ILE B 1 686 ? 173.987 141.882 165.710 1.00 57.16 675 ILE B C 1
ATOM 10446 O O . ILE B 1 686 ? 175.047 142.035 166.308 1.00 57.16 675 ILE B O 1
ATOM 10451 N N . ARG B 1 687 ? 172.837 141.675 166.339 1.00 58.20 676 ARG B N 1
ATOM 10452 C CA . ARG B 1 687 ? 172.763 141.674 167.799 1.00 58.20 676 ARG B CA 1
ATOM 10453 C C . ARG B 1 687 ? 173.423 140.450 168.427 1.00 58.20 676 ARG B C 1
ATOM 10454 O O . ARG B 1 687 ? 173.782 140.484 169.595 1.00 58.20 676 ARG B O 1
ATOM 10462 N N . ILE B 1 688 ? 173.595 139.392 167.651 1.00 63.26 677 ILE B N 1
ATOM 10463 C CA . ILE B 1 688 ? 174.290 138.211 168.139 1.00 63.26 677 ILE B CA 1
ATOM 10464 C C . ILE B 1 688 ? 175.722 138.234 167.630 1.00 63.26 677 ILE B C 1
ATOM 10465 O O . ILE B 1 688 ? 176.405 137.219 167.673 1.00 63.26 677 ILE B O 1
ATOM 10470 N N . LYS B 1 689 ? 176.175 139.398 167.178 1.00 60.40 678 LYS B N 1
ATOM 10471 C CA . LYS B 1 689 ? 177.525 139.643 166.636 1.00 60.40 678 LYS B CA 1
ATOM 10472 C C . LYS B 1 689 ? 177.890 138.914 165.347 1.00 60.40 678 LYS B C 1
ATOM 10473 O O . LYS B 1 689 ? 179.028 138.529 165.159 1.00 60.40 678 LYS B O 1
ATOM 10479 N N . VAL B 1 690 ? 176.918 138.704 164.476 1.00 53.57 679 VAL B N 1
ATOM 10480 C CA . VAL B 1 690 ? 177.192 138.104 163.182 1.00 53.57 679 VAL B CA 1
ATOM 10481 C C . VAL B 1 690 ? 177.188 139.223 162.175 1.00 53.57 679 VAL B C 1
ATOM 10482 O O . VAL B 1 690 ? 176.177 139.886 161.988 1.00 53.57 679 VAL B O 1
ATOM 10486 N N . ASP B 1 691 ? 178.327 139.456 161.542 1.00 51.13 680 ASP B N 1
ATOM 10487 C CA . ASP B 1 691 ? 178.430 140.505 160.542 1.00 51.13 680 ASP B CA 1
ATOM 10488 C C . ASP B 1 691 ? 177.681 140.127 159.290 1.00 51.13 680 ASP B C 1
ATOM 10489 O O . ASP B 1 691 ? 177.876 139.048 158.748 1.00 51.13 680 ASP B O 1
ATOM 10494 N N . VAL B 1 692 ? 176.812 141.013 158.834 1.00 47.03 681 VAL B N 1
ATOM 10495 C CA . VAL B 1 692 ? 176.045 140.758 157.634 1.00 47.03 681 VAL B CA 1
ATOM 10496 C C . VAL B 1 692 ? 176.535 141.565 156.448 1.00 47.03 681 VAL B C 1
ATOM 10497 O O . VAL B 1 692 ? 176.752 142.759 156.558 1.00 47.03 681 VAL B O 1
ATOM 10501 N N . TYR B 1 693 ? 176.728 140.887 155.323 1.00 44.12 682 TYR B N 1
ATOM 10502 C CA . TYR B 1 693 ? 177.164 141.507 154.082 1.00 44.12 682 TYR B CA 1
ATOM 10503 C C . TYR B 1 693 ? 176.133 141.247 152.998 1.00 44.12 682 TYR B C 1
ATOM 10504 O O . TYR B 1 693 ? 175.643 140.126 152.857 1.00 44.12 682 TYR B O 1
ATOM 10513 N N . ILE B 1 694 ? 175.801 142.284 152.237 1.00 42.80 683 ILE B N 1
ATOM 10514 C CA . ILE B 1 694 ? 174.906 142.172 151.094 1.00 42.80 683 ILE B CA 1
ATOM 10515 C C . ILE B 1 694 ? 175.705 142.528 149.854 1.00 42.80 683 ILE B C 1
ATOM 10516 O O . ILE B 1 694 ? 176.251 143.632 149.759 1.00 42.80 683 ILE B O 1
ATOM 10521 N N . VAL B 1 695 ? 175.780 141.598 148.908 1.00 43.73 684 VAL B N 1
ATOM 10522 C CA . VAL B 1 695 ? 176.668 141.713 147.764 1.00 43.73 684 VAL B CA 1
ATOM 10523 C C . VAL B 1 695 ? 175.869 141.525 146.482 1.00 43.73 684 VAL B C 1
ATOM 10524 O O . VAL B 1 695 ? 174.761 140.987 146.483 1.00 43.73 684 VAL B O 1
ATOM 10528 N N . GLY B 1 696 ? 176.449 141.985 145.379 1.00 46.63 685 GLY B N 1
ATOM 10529 C CA . GLY B 1 696 ? 175.870 141.771 144.069 1.00 46.63 685 GLY B CA 1
ATOM 10530 C C . GLY B 1 696 ? 174.826 142.772 143.640 1.00 46.63 685 GLY B C 1
ATOM 10531 O O . GLY B 1 696 ? 174.251 142.613 142.559 1.00 46.63 685 GLY B O 1
ATOM 10532 N N . THR B 1 697 ? 174.568 143.801 144.437 1.00 51.89 686 THR B N 1
ATOM 10533 C CA . THR B 1 697 ? 173.533 144.777 144.139 1.00 51.89 686 THR B CA 1
ATOM 10534 C C . THR B 1 697 ? 174.102 145.948 143.349 1.00 51.89 686 THR B C 1
ATOM 10535 O O . THR B 1 697 ? 175.258 146.339 143.525 1.00 51.89 686 THR B O 1
ATOM 10539 N N . ASP B 1 698 ? 173.245 146.533 142.516 1.00 57.20 687 ASP B N 1
ATOM 10540 C CA . ASP B 1 698 ? 173.602 147.695 141.718 1.00 57.20 687 ASP B CA 1
ATOM 10541 C C . ASP B 1 698 ? 173.376 148.952 142.557 1.00 57.20 687 ASP B C 1
ATOM 10542 O O . ASP B 1 698 ? 172.849 148.888 143.668 1.00 57.20 687 ASP B O 1
ATOM 10547 N N . ASP B 1 699 ? 173.742 150.103 142.017 1.00 60.46 688 ASP B N 1
ATOM 10548 C CA . ASP B 1 699 ? 173.627 151.344 142.775 1.00 60.46 688 ASP B CA 1
ATOM 10549 C C . ASP B 1 699 ? 172.181 151.792 142.928 1.00 60.46 688 ASP B C 1
ATOM 10550 O O . ASP B 1 699 ? 171.836 152.429 143.930 1.00 60.46 688 ASP B O 1
ATOM 10555 N N . ASP B 1 700 ? 171.325 151.468 141.958 1.00 59.39 689 ASP B N 1
ATOM 10556 C CA . ASP B 1 700 ? 169.913 151.812 142.079 1.00 59.39 689 ASP B CA 1
ATOM 10557 C C . ASP B 1 700 ? 169.258 151.066 143.233 1.00 59.39 689 ASP B C 1
ATOM 10558 O O . ASP B 1 700 ? 168.364 151.606 143.891 1.00 59.39 689 ASP B O 1
ATOM 10563 N N . PHE B 1 701 ? 169.702 149.838 143.501 1.00 53.52 690 PHE B N 1
ATOM 10564 C CA . PHE B 1 701 ? 169.163 149.069 144.617 1.00 53.52 690 PHE B CA 1
ATOM 10565 C C . PHE B 1 701 ? 169.435 149.763 145.945 1.00 53.52 690 PHE B C 1
ATOM 10566 O O . PHE B 1 701 ? 168.537 149.913 146.779 1.00 53.52 690 PHE B O 1
ATOM 10574 N N . ILE B 1 702 ? 170.674 150.211 146.153 1.00 55.53 691 ILE B N 1
ATOM 10575 C CA . ILE B 1 702 ? 171.023 150.881 147.400 1.00 55.53 691 ILE B CA 1
ATOM 10576 C C . ILE B 1 702 ? 170.374 152.255 147.479 1.00 55.53 691 ILE B C 1
ATOM 10577 O O . ILE B 1 702 ? 169.979 152.704 148.563 1.00 55.53 691 ILE B O 1
ATOM 10582 N N . GLU B 1 703 ? 170.066 152.816 146.321 1.00 57.75 692 GLU B N 1
ATOM 10583 C CA . GLU B 1 703 ? 169.395 154.099 146.254 1.00 57.75 692 GLU B CA 1
ATOM 10584 C C . GLU B 1 703 ? 167.954 153.986 146.776 1.00 57.75 692 GLU B C 1
ATOM 10585 O O . GLU B 1 703 ? 167.526 154.798 147.578 1.00 57.75 692 GLU B O 1
ATOM 10591 N N . LYS B 1 704 ? 167.218 152.981 146.312 1.00 55.73 693 LYS B N 1
ATOM 10592 C CA . LYS B 1 704 ? 165.844 152.731 146.732 1.00 55.73 693 LYS B CA 1
ATOM 10593 C C . LYS B 1 704 ? 165.760 152.318 148.196 1.00 55.73 693 LYS B C 1
ATOM 10594 O O . LYS B 1 704 ? 164.840 152.720 148.896 1.00 55.73 693 LYS B O 1
ATOM 10600 N N . LEU B 1 705 ? 166.720 151.536 148.665 1.00 54.31 694 LEU B N 1
ATOM 10601 C CA . LEU B 1 705 ? 166.735 151.105 150.059 1.00 54.31 694 LEU B CA 1
ATOM 10602 C C . LEU B 1 705 ? 166.886 152.292 150.999 1.00 54.31 694 LEU B C 1
ATOM 10603 O O . LEU B 1 705 ? 166.386 152.261 152.117 1.00 54.31 694 LEU B O 1
ATOM 10608 N N . ASN B 1 706 ? 167.582 153.333 150.562 1.00 57.32 695 ASN B N 1
ATOM 10609 C CA . ASN B 1 706 ? 167.711 154.543 151.370 1.00 57.32 695 ASN B CA 1
ATOM 10610 C C . ASN B 1 706 ? 166.363 155.227 151.577 1.00 57.32 695 ASN B C 1
ATOM 10611 O O . ASN B 1 706 ? 166.126 155.828 152.618 1.00 57.32 695 ASN B O 1
ATOM 10616 N N . ARG B 1 707 ? 165.473 155.120 150.603 1.00 56.62 696 ARG B N 1
ATOM 10617 C CA . ARG B 1 707 ? 164.158 155.719 150.724 1.00 56.62 696 ARG B CA 1
ATOM 10618 C C . ARG B 1 707 ? 163.261 154.978 151.700 1.00 56.62 696 ARG B C 1
ATOM 10619 O O . ARG B 1 707 ? 162.276 155.526 152.159 1.00 56.62 696 ARG B O 1
ATOM 10627 N N . TYR B 1 708 ? 163.593 153.729 151.995 1.00 53.13 697 TYR B N 1
ATOM 10628 C CA . TYR B 1 708 ? 162.812 152.934 152.935 1.00 53.13 697 TYR B CA 1
ATOM 10629 C C . TYR B 1 708 ? 163.249 153.150 154.362 1.00 53.13 697 TYR B C 1
ATOM 10630 O O . TYR B 1 708 ? 162.708 152.529 155.267 1.00 53.13 697 TYR B O 1
ATOM 10639 N N . GLU B 1 709 ? 164.234 154.012 154.575 1.00 57.49 698 GLU B N 1
ATOM 10640 C CA . GLU B 1 709 ? 164.764 154.230 155.917 1.00 57.49 698 GLU B CA 1
ATOM 10641 C C . GLU B 1 709 ? 165.291 152.923 156.477 1.00 57.49 698 GLU B C 1
ATOM 10642 O O . GLU B 1 709 ? 165.089 152.617 157.649 1.00 57.49 698 GLU B O 1
ATOM 10648 N N . PHE B 1 710 ? 165.976 152.155 155.644 1.00 52.46 699 PHE B N 1
ATOM 10649 C CA . PHE B 1 710 ? 166.501 150.864 156.062 1.00 52.46 699 PHE B CA 1
ATOM 10650 C C . PHE B 1 710 ? 167.736 151.013 156.920 1.00 52.46 699 PHE B C 1
ATOM 10651 O O . PHE B 1 710 ? 167.930 150.260 157.865 1.00 52.46 699 PHE B O 1
ATOM 10659 N N . PHE B 1 711 ? 168.576 151.985 156.598 1.00 54.62 700 PHE B N 1
ATOM 10660 C CA . PHE B 1 711 ? 169.832 152.141 157.321 1.00 54.62 700 PHE B CA 1
ATOM 10661 C C . PHE B 1 711 ? 169.710 152.975 158.578 1.00 54.62 700 PHE B C 1
ATOM 10662 O O . PHE B 1 711 ? 168.931 153.918 158.630 1.00 54.62 700 PHE B O 1
ATOM 10670 N N . ASP B 1 712 ? 170.485 152.623 159.594 1.00 59.01 701 ASP B N 1
ATOM 10671 C CA . ASP B 1 712 ? 170.431 153.328 160.865 1.00 59.01 701 ASP B CA 1
ATOM 10672 C C . ASP B 1 712 ? 171.712 153.018 161.611 1.00 59.01 701 ASP B C 1
ATOM 10673 O O . ASP B 1 712 ? 172.700 152.617 161.006 1.00 59.01 701 ASP B O 1
ATOM 10678 N N . GLY B 1 713 ? 171.701 153.198 162.925 1.00 61.36 702 GLY B N 1
ATOM 10679 C CA . GLY B 1 713 ? 172.897 152.993 163.721 1.00 61.36 702 GLY B CA 1
ATOM 10680 C C . GLY B 1 713 ? 173.421 151.573 163.716 1.00 61.36 702 GLY B C 1
ATOM 10681 O O . GLY B 1 713 ? 174.629 151.363 163.733 1.00 61.36 702 GLY B O 1
ATOM 10682 N N . GLU B 1 714 ? 172.513 150.611 163.715 1.00 60.31 703 GLU B N 1
ATOM 10683 C CA . GLU B 1 714 ? 172.874 149.210 163.743 1.00 60.31 703 GLU B CA 1
ATOM 10684 C C . GLU B 1 714 ? 173.153 148.677 162.346 1.00 60.31 703 GLU B C 1
ATOM 10685 O O . GLU B 1 714 ? 174.197 148.099 162.097 1.00 60.31 703 GLU B O 1
ATOM 10691 N N . VAL B 1 715 ? 172.203 148.869 161.444 1.00 56.37 704 VAL B N 1
ATOM 10692 C CA . VAL B 1 715 ? 172.347 148.425 160.067 1.00 56.37 704 VAL B CA 1
ATOM 10693 C C . VAL B 1 715 ? 172.887 149.584 159.268 1.00 56.37 704 VAL B C 1
ATOM 10694 O O . VAL B 1 715 ? 172.234 150.610 159.155 1.00 56.37 704 VAL B O 1
ATOM 10698 N N . LYS B 1 716 ? 174.083 149.433 158.714 1.00 54.00 705 LYS B N 1
ATOM 10699 C CA . LYS B 1 716 ? 174.723 150.535 158.007 1.00 54.00 705 LYS B CA 1
ATOM 10700 C C . LYS B 1 716 ? 175.049 150.195 156.568 1.00 54.00 705 LYS B C 1
ATOM 10701 O O . LYS B 1 716 ? 175.007 149.037 156.180 1.00 54.00 705 LYS B O 1
ATOM 10707 N N . SER B 1 717 ? 175.370 151.204 155.774 1.00 52.70 706 SER B N 1
ATOM 10708 C CA . SER B 1 717 ? 175.706 150.993 154.366 1.00 52.70 706 SER B CA 1
ATOM 10709 C C . SER B 1 717 ? 177.046 150.274 154.155 1.00 52.70 706 SER B C 1
ATOM 10710 O O . SER B 1 717 ? 177.290 149.777 153.065 1.00 52.70 706 SER B O 1
ATOM 10713 N N . SER B 1 718 ? 177.917 150.235 155.162 1.00 50.28 707 SER B N 1
ATOM 10714 C CA . SER B 1 718 ? 179.163 149.489 155.080 1.00 50.28 707 SER B CA 1
ATOM 10715 C C . SER B 1 718 ? 178.942 147.991 154.943 1.00 50.28 707 SER B C 1
ATOM 10716 O O . SER B 1 718 ? 179.915 147.252 154.763 1.00 50.28 707 SER B O 1
ATOM 10719 N N . ILE B 1 719 ? 1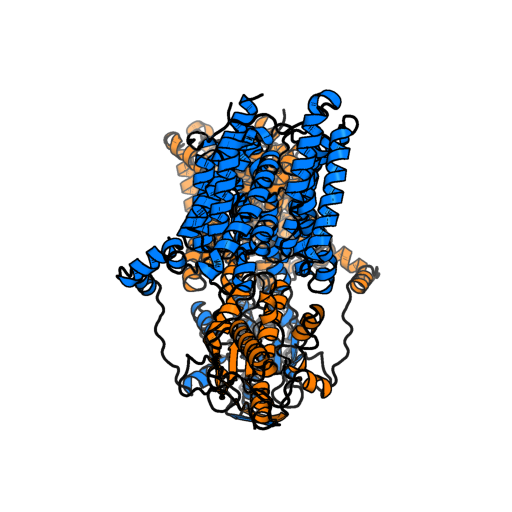77.694 147.525 155.034 1.00 46.45 708 ILE B N 1
ATOM 10720 C CA . ILE B 1 719 ? 177.397 146.109 154.847 1.00 46.45 708 ILE B CA 1
ATOM 10721 C C . ILE B 1 719 ? 177.263 145.727 153.385 1.00 46.45 708 ILE B C 1
ATOM 10722 O O . ILE B 1 719 ? 177.195 144.536 153.073 1.00 46.45 708 ILE B O 1
ATOM 10727 N N . PHE B 1 720 ? 177.224 146.697 152.481 1.00 46.52 709 PHE B N 1
ATOM 10728 C CA . PHE B 1 720 ? 177.106 146.427 151.055 1.00 46.52 709 PHE B CA 1
ATOM 10729 C C . PHE B 1 720 ? 178.495 146.365 150.438 1.00 46.52 709 PHE B C 1
ATOM 10730 O O . PHE B 1 720 ? 179.281 147.307 150.575 1.00 46.52 709 PHE B O 1
ATOM 10738 N N . PHE B 1 721 ? 178.792 145.260 149.765 1.00 45.44 710 PHE B N 1
ATOM 10739 C CA . PHE B 1 721 ? 180.039 145.085 149.044 1.00 45.44 710 PHE B CA 1
ATOM 10740 C C . PHE B 1 721 ? 179.743 144.905 147.564 1.00 45.44 710 PHE B C 1
ATOM 10741 O O . PHE B 1 721 ? 178.587 144.875 147.138 1.00 45.44 710 PHE B O 1
ATOM 10749 N N . LEU B 1 722 ? 180.769 144.840 146.736 1.00 46.22 711 LEU B N 1
ATOM 10750 C CA . LEU B 1 722 ? 180.518 144.744 145.303 1.00 46.22 711 LEU B CA 1
ATOM 10751 C C . LEU B 1 722 ? 180.169 143.327 144.900 1.00 46.22 711 LEU B C 1
ATOM 10752 O O . LEU B 1 722 ? 179.191 143.105 144.200 1.00 46.22 711 LEU B O 1
ATOM 10757 N N . THR B 1 723 ? 180.950 142.365 145.359 1.00 44.77 712 THR B N 1
ATOM 10758 C CA . THR B 1 723 ? 180.739 140.980 144.980 1.00 44.77 712 THR B CA 1
ATOM 10759 C C . THR B 1 723 ? 180.917 140.078 146.169 1.00 44.77 712 THR B C 1
ATOM 10760 O O . THR B 1 723 ? 181.295 140.537 147.240 1.00 44.77 712 THR B O 1
ATOM 10764 N N . ILE B 1 724 ? 180.648 138.795 145.992 1.00 42.54 713 ILE B N 1
ATOM 10765 C CA . ILE B 1 724 ? 180.840 137.833 147.060 1.00 42.54 713 ILE B CA 1
ATOM 10766 C C . ILE B 1 724 ? 182.305 137.758 147.445 1.00 42.54 713 ILE B C 1
ATOM 10767 O O . ILE B 1 724 ? 182.631 137.758 148.624 1.00 42.54 713 ILE B O 1
ATOM 10772 N N . HIS B 1 725 ? 183.192 137.713 146.461 1.00 44.61 714 HIS B N 1
ATOM 10773 C CA . HIS B 1 725 ? 184.617 137.577 146.739 1.00 44.61 714 HIS B CA 1
ATOM 10774 C C . HIS B 1 725 ? 185.179 138.786 147.478 1.00 44.61 714 HIS B C 1
ATOM 10775 O O . HIS B 1 725 ? 186.082 138.637 148.288 1.00 44.61 714 HIS B O 1
ATOM 10782 N N . ASP B 1 726 ? 184.651 139.975 147.215 1.00 47.13 715 ASP B N 1
ATOM 10783 C CA . ASP B 1 726 ? 185.078 141.164 147.942 1.00 47.13 715 ASP B CA 1
ATOM 10784 C C . ASP B 1 726 ? 184.753 141.000 149.405 1.00 47.13 715 ASP B C 1
ATOM 10785 O O . ASP B 1 726 ? 185.601 141.224 150.256 1.00 47.13 715 ASP B O 1
ATOM 10790 N N . ALA B 1 727 ? 183.524 140.629 149.705 1.00 45.24 716 ALA B N 1
ATOM 10791 C CA . ALA B 1 727 ? 183.101 140.376 151.076 1.00 45.24 716 ALA B CA 1
ATOM 10792 C C . ALA B 1 727 ? 183.936 139.281 151.720 1.00 45.24 716 ALA B C 1
ATOM 10793 O O . ALA B 1 727 ? 184.308 139.393 152.888 1.00 45.24 716 ALA B O 1
ATOM 10795 N N . VAL B 1 728 ? 184.249 138.220 150.974 1.00 46.40 717 VAL B N 1
ATOM 10796 C CA . VAL B 1 728 ? 184.998 137.104 151.544 1.00 46.40 717 VAL B CA 1
ATOM 10797 C C . VAL B 1 728 ? 186.419 137.526 151.896 1.00 46.40 717 VAL B C 1
ATOM 10798 O O . VAL B 1 728 ? 186.949 137.147 152.946 1.00 46.40 717 VAL B O 1
ATOM 10802 N N . LEU B 1 729 ? 187.059 138.323 151.040 1.00 49.82 718 LEU B N 1
ATOM 10803 C CA . LEU B 1 729 ? 188.411 138.779 151.339 1.00 49.82 718 LEU B CA 1
ATOM 10804 C C . LEU B 1 729 ? 188.413 139.767 152.497 1.00 49.82 718 LEU B C 1
ATOM 10805 O O . LEU B 1 729 ? 189.331 139.759 153.330 1.00 49.82 718 LEU B O 1
ATOM 10810 N N . HIS B 1 730 ? 187.392 140.624 152.570 1.00 51.18 719 HIS B N 1
ATOM 10811 C CA . HIS B 1 730 ? 187.237 141.495 153.728 1.00 51.18 719 HIS B CA 1
ATOM 10812 C C . HIS B 1 730 ? 187.097 140.685 155.010 1.00 51.18 719 HIS B C 1
ATOM 10813 O O . HIS B 1 730 ? 187.714 141.008 156.031 1.00 51.18 719 HIS B O 1
ATOM 10820 N N . ILE B 1 731 ? 186.280 139.634 154.972 1.00 51.32 720 ILE B N 1
ATOM 10821 C CA . ILE B 1 731 ? 186.092 138.771 156.134 1.00 51.32 720 ILE B CA 1
ATOM 10822 C C . ILE B 1 731 ? 187.410 138.133 156.539 1.00 51.32 720 ILE B C 1
ATOM 10823 O O . ILE B 1 731 ? 187.756 138.077 157.723 1.00 51.32 720 ILE B O 1
ATOM 10828 N N . LEU B 1 732 ? 188.165 137.637 155.560 1.00 57.27 721 LEU B N 1
ATOM 10829 C CA . LEU B 1 732 ? 189.423 136.972 155.873 1.00 57.27 721 LEU B CA 1
ATOM 10830 C C . LEU B 1 732 ? 190.429 137.929 156.497 1.00 57.27 721 LEU B C 1
ATOM 10831 O O . LEU B 1 732 ? 191.107 137.560 157.461 1.00 57.27 721 LEU B O 1
ATOM 10836 N N . MET B 1 733 ? 190.533 139.158 155.989 1.00 64.82 722 MET B N 1
ATOM 10837 C CA . MET B 1 733 ? 191.487 140.094 156.581 1.00 64.82 722 MET B CA 1
ATOM 10838 C C . MET B 1 733 ? 191.029 140.555 157.962 1.00 64.82 722 MET B C 1
ATOM 10839 O O . MET B 1 733 ? 191.843 140.664 158.889 1.00 64.82 722 MET B O 1
ATOM 10844 N N . LYS B 1 734 ? 189.725 140.805 158.133 1.00 64.65 723 LYS B N 1
ATOM 10845 C CA . LYS B 1 734 ? 189.194 141.098 159.462 1.00 64.65 723 LYS B CA 1
ATOM 10846 C C . LYS B 1 734 ? 189.547 140.000 160.454 1.00 64.65 723 LYS B C 1
ATOM 10847 O O . LYS B 1 734 ? 190.005 140.278 161.569 1.00 64.65 723 LYS B O 1
ATOM 10853 N N . LYS B 1 735 ? 189.350 138.741 160.063 1.00 66.60 724 LYS B N 1
ATOM 10854 C CA . LYS B 1 735 ? 189.524 137.642 161.003 1.00 66.60 724 LYS B CA 1
ATOM 10855 C C . LYS B 1 735 ? 190.996 137.367 161.272 1.00 66.60 724 LYS B C 1
ATOM 10856 O O . LYS B 1 735 ? 191.366 136.988 162.387 1.00 66.60 724 LYS B O 1
ATOM 10862 N N . ASP B 1 736 ? 191.865 137.570 160.278 1.00 73.99 725 ASP B N 1
ATOM 10863 C CA . ASP B 1 736 ? 193.288 137.396 160.553 1.00 73.99 725 ASP B CA 1
ATOM 10864 C C . ASP B 1 736 ? 193.816 138.519 161.437 1.00 73.99 725 ASP B C 1
ATOM 10865 O O . ASP B 1 736 ? 194.682 138.285 162.287 1.00 73.99 725 ASP B O 1
#

GO terms:
  GO:0005886 plasma membrane (C, IDA)
  GO:0140900 chloride:bicarbonate antiporter activity (F, IDA)
  GO:0016324 apical plasma membrane (C, EXP)
  GO:0005515 protein binding (F, IPI)
  GO:0006820 monoatomic anion transport (P, TAS)
  GO:0005452 solute:inorganic anion antiporter activity (F, TAS)
  GO:0005886 plasma membrane (C, TAS)
  GO:0055085 transmembrane transport (P, TAS)

Organism: Homo sapiens (NCBI:txid9606)

Solvent-accessible surface area: 60187 Å² total; per-residue (Å²): 118,88,5,120,6,67,5,51,10,18,20,13,52,30,0,48,138,106,41,70,89,34,70,120,151,139,111,62,148,120,68,106,85,136,72,74,94,42,108,31,101,118,53,54,130,140,69,95,60,43,76,76,14,17,48,62,41,80,108,71,34,103,114,198,64,36,73,138,31,0,70,63,0,0,73,27,2,0,46,7,8,6,9,14,0,0,3,5,0,9,21,0,64,11,34,14,9,25,0,0,0,0,4,26,22,3,7,38,27,2,10,78,49,4,24,4,57,0,0,8,9,0,0,8,15,5,0,0,20,12,0,7,33,2,0,11,9,4,57,83,132,42,114,166,195,129,80,94,63,124,48,26,10,20,4,1,0,1,0,0,5,20,0,0,76,11,0,38,44,46,0,104,123,106,43,8,76,25,29,32,24,30,2,74,2,0,58,11,0,10,17,0,0,0,0,31,4,0,58,12,21,0,22,49,28,11,27,61,14,119,10,83,65,43,47,40,80,50,6,8,94,75,25,55,158,14,0,107,59,27,71,132,135,21,29,116,19,1,44,70,20,2,94,96,5,51,108,41,2,46,87,19,63,64,67,21,131,184,121,85,143,86,41,136,61,36,63,62,11,24,81,68,22,5,80,89,5,15,43,62,3,167,61,44,58,30,106,99,143,85,158,6,31,23,10,23,137,28,80,101,10,63,35,89,86,38,112,39,66,105,62,13,33,123,31,2,68,57,58,0,84,15,1,0,48,4,0,2,11,31,0,42,51,8,0,37,82,14,12,113,58,34,65,26,122,32,51,10,29,1,0,0,10,1,3,0,45,1,1,34,41,0,0,37,61,52,3,0,0,1,0,0,4,109,36,1,0,39,30,0,14,37,14,14,0,30,2,6,26,0,9,48,27,5,2,72,22,0,52,78,10,6,91,64,73,9,132,99,22,21,21,0,0,53,1,0,0,0,0,14,4,26,12,34,2,97,42,47,48,123,51,84,56,22,59,35,83,0,146,132,31,8,107,85,1,2,64,4,2,62,48,1,39,77,47,0,19,62,55,3,2,34,126,0,16,58,29,2,31,38,33,0,8,41,1,8,0,49,41,8,11,102,12,98,22,17,22,8,0,10,4,46,180,20,24,10,24,31,16,92,132,6,9,135,144,40,81,48,5,149,13,6,48,0,6,29,2,27,5,2,3,4,19,4,2,24,37,32,3,58,138,67,0,46,97,24,12,62,35,22,2,23,108,5,0,31,78,8,14,99,6,1,82,58,0,87,90,4,70,94,97,60,39,4,110,29,45,120,101,13,38,84,44,96,68,72,99,42,83,90,66,98,93,91,30,57,4,38,101,35,105,56,10,37,92,70,20,95,28,119,98,12,87,27,95,21,94,23,66,85,112,24,32,18,118,7,135,16,52,120,20,90,16,52,0,0,0,0,9,3,20,2,5,20,30,13,3,0,5,0,6,78,11,3,39,40,1,0,38,25,0,41,53,2,131,2,44,5,11,0,0,25,22,38,34,41,16,22,90,93,3,76,113,14,99,5,42,65,65,52,0,115,39,58,16,1,8,18,50,20,19,0,0,6,32,52,1,70,89,110,97,148,107,84,5,115,4,67,6,45,20,26,17,3,62,25,0,49,127,89,31,65,84,39,74,105,106,146,46,64,149,133,80,91,98,153,98,90,87,63,98,40,119,94,41,56,124,118,80,83,60,48,69,75,16,14,52,57,48,79,104,69,31,100,115,192,50,41,76,137,26,0,56,56,0,0,75,31,5,0,47,15,10,7,9,8,0,0,5,5,0,13,20,0,68,9,33,15,6,23,0,0,0,1,5,31,22,4,10,39,25,1,9,72,51,2,27,3,59,2,1,9,10,0,0,8,15,6,0,0,15,10,0,6,36,1,0,6,10,6,53,90,126,48,131,180,165,89,111,80,138,58,24,8,34,5,0,1,2,0,0,5,23,0,0,74,10,0,38,41,40,0,106,119,114,46,12,80,26,30,36,26,31,1,79,0,1,61,11,0,10,17,0,0,0,0,32,5,0,64,10,24,2,20,43,29,8,24,72,12,117,10,84,61,41,48,44,73,54,7,7,106,71,19,51,161,12,0,108,60,31,65,124,132,22,24,114,23,2,41,70,22,0,98,90,3,45,111,46,2,48,96,22,64,50,60,21,122,172,112,64,124,81,36,126,71,34,64,78,12,11,89,66,23,5,77,87,7,16,42,68,3,169,64,52,61,31,105,89,154,78,139,5,27,23,12,19,136,32,59,114,14,68,36,86,88,48,114,47,63,104,45,14,36,120,40,3,72,51,61,0,85,15,1,0,47,4,0,2,16,31,3,45,55,9,0,34,88,10,14,117,51,36,65,24,125,35,54,10,24,2,3,0,15,1,5,0,46,0,1,34,44,0,0,40,62,46,0,0,0,2,0,0,3,108,32,2,0,41,36,0,13,15,11,15,0,34,4,7,27,0,12,50,30,6,2,72,31,0,54,80,12,5,83,66,70,12,138,98,24,15,26,0,1,58,1,0,0,0,1,10,3,24,13,38,2,112,53,41,50,119,52,82,55,20,56,33,102,0,148,148,38,13,110,78,0,3,67,3,3,61,46,1,40,80,45,0,16,54,42,0,0,28,106,0,15,63,29,2,31,39,37,0,8,41,1,10,0,54,42,5,4,101,10,100,23,18,23,8,1,11,3,43,181,23,24,12,21,38,18,89,126,8,9,114,139,37,75,45,3,157,15,7,42,1,6,27,1,26,6,3,2,5,17,3,1,26,38,29,2,58,124,72,0,46,97,26,14,62,34,19,2,22,109,7,0,27,77,7,13,95,3,2,87,48,0,80,71,9,50,93,112,49,52,2,47,52,34,120,101,18,37,96,46,116,58,88,77,54,79,115,68,105,69,97,26,60,3,43,98,44,94,57,6,36,93,74,24,94,31,101,111,9,88,27,173,21,97,22,59,76,118,19,15,18,136,12,163,16,46,106,15,102,10,45,0,0,0,0,10,3,21,2,5,22,28,12,2,3,5,0,6,90,12,2,44,42,4,0,34,21,0,38,58,2,143,0,45,6,11,0,0,27,9,36,20,40,17,20,88,98,2,79,116,23,96,1,45,62,67,48,0,111,40,71,19,0,7,14,53,21,19,0,0,5,33,54,0,81,61,106,102,149

Secondary structure (DSSP, 8-state):
-EEEEEE---BHHHHHHHS-B-------HHHHHHHHT---HHHHHHHHHHH-THHHHSTT--HHHHHHHHHHHHHHHHHHHHHHHHHHHHHHTS-THHHHHHHHHHHHHHHHH---SSPPPS--HHHHHHHHHHHHHHHHT----HHHHHHHHHHHHHHHHHHHHHHHHHHHTT-TTGGGGS-HHHHHHHHHHHHHHHHHHTHHHHTT-------SSSHHHHHHHHHHHTTTS--HHHHHHHHHHHHHHHHHHHHHHHTTTT-SS---HHHHHHHHHHHHHHHTTHHHHS---B--PPPSSPPPP-PPPHHHHHHSHHHHHHHHHHHHHHHHHHHHHHHHHHT----HHHHHHHHHHHHHHHHHTT-------HHHHHHHHHTT--STHHHHHHHHHHHHHHHTSGGGGSS-BHHHHHHHHHHHHHHHHGGGGHHHHHHHH-HHHHHHHHHHHHHHHHS-SHHHHHHHHHHHHHHHHHHTSS---EEEEE-SSSS-EEETTTBSS-B--TTEEEEE--S-B-TTTHHHHHHHHHHHHSS-HHHHHHHHHHHHHHHHHHHHTTSSEEETTEEE-SS-SPPP------TTTGGGGGS----TTSSS---TTSPPSTT---------EEEEE-SS---B-HHHHHHHHHHHHHHHHTT-EEEEES--HHHHHHHHHTT---SSS-GGGEESSHHHHHHHHHHHH-/--EEEEEE--BHHHHHHHS-B-------HHHHHHHHT---HHHHHHHHHHH-THHHHSTT--HHHHHHHHHHHHHHHHHHHHHHHHHHHHHHTS-THHHHHHTTHHHHHHHHH---SSPPEE--HHHHHHHHHHHHHHHHT----HHHHHHHHHHHHHHHHHHHHHHHHHHTT-TTGGGGS-HHHHHHHHHHHHHHHHHHTHHHHTT-------SSSHHHHHHHHHHHTGGG--HHHHHHHHHHHHHHHHHHHHHHHTTTT-SS---HHHHHHHHHHHHHHHTTHHHHT---B-----SSPPPP-PPPHHHHHHHHHHHHHHHHHHHHHHHHHHHHHHHHHT----HHHHHHHHHHHHHHHHHTT----EE-HHHHHHHHHTT--STHHHHHHHHHHHHIIIIIGGGGSS-BHHHHHHHHHHTTHHHHGGGGHHHHHHHH-HHHHHHHHHHHHHHHHH-HHHHHHHHHHHHHHHHHHHHSS---EEEEE-SSSS-EEETTSBSS-B--TTEEEEE--S---TTTHHHHHHHHHHHHTS-HHHHHHHHHHHHHHHHHHHHTTSB--BTTB--BS---PPP------TTTGGGGGSPP--TTSSS---TTSPPGGG---------EEEEE-TT-----HHHHHHHHHHHHHHHHTT-EEEEES--HHHHHHHHHTT---SSS-GGGBBSSHHHHHHHHHHHH-

B-factor: mean 58.51, std 21.67, range [20.0, 133.21]

Radius of gyration: 37.34 Å; Cα contacts (8 Å, |Δi|>4): 2435; chains: 2; bounding box: 86×71×112 Å

Foldseek 3Di:
DDDDDDDAFFFVVNVCVVDPDDDDDDPDPVVVVVVVPVPDPVVVVVVVCLQWVCVPVVVVDDCVQAVVLLLQLLVLLLLVQLLLLQLLCVLLVAASLLSLLQQFQLLVLCQTLNDFFQFRWGAANLLSNLLSQLLVQLVVPDDDVVVVNVSSLLLQLQLLLLLLVLLQVCLVVPVLPCLVLQDPLLVLLLLQLSLLVLLLSLLCQLQVFDQDSDHDQQSSVSSVCRNVVVSVSGQPVSNVLLVVLLVVLLVLVVVCVVPVPVDLARDSSLNVSQLVQLVCCVVVVCCVVRVFAASADDDQDFAAFDDRDVSSCVSRVLSSNLSNVVQLSVLVVLSVVVCVVPVHDGRSSSLSNSQSVSSNVSSRRRHHHIGGYSVSSVSSVSSRRDGSVSSVSSSVVSNCCRHPVVVSRHSGGSSSSSSVSSSSSVVSNVSPVVLVVCVVPPVLSNVLSVQLNCLCNRTPSSRSSVVSSVSNVVSVCVVLQQFPKAKWFADPPDQDIDGPPPDPPTHHPFQEIEIEGQEADEDRCLVNVQVVVCVRQVHALQVQLLLVLQLVVVVVVCVVVVQWDADQVGIGGPDAQDDDDRPPDDPVGSCSSRDQDDPVVGPYDDDLQDDDGRPRDGDHGRHQEYEYECQNHDAYDLNNLVSVLVRQLSCVSSNHQAAYENDDPVRVVVSVVSVSDDDSRHSSSGTHHPVSRVVVVVVVVD/DDDDDDDAQFFPVRVCVVDPDPDDDDDDPVVVVCVVVVPDPVVVVVVVCLQFVCVPVVVVDDCVQAVVLLLQLQVLLLLVQLLLLQLLCVLLVAQSLLSLLQQFQLLVLCQTLNDFFQFQWGAANLLSNLLSLLLLQLVVPDDDVVVNVSSLLLQLQLLLLLLVVLQVCLVVPVLPCLVLADPLLVLLLLLLSLLQLVLSLLCQLQVHDADSAHDQLSSVSSVCRCVVVVVSGQVVSNVLLVVLLVVVLVLVVVCVVCVVVDPARDSSLSVSQLVQLVVCVVVVCCPVRVFAASADDDQAFDDFDDRDVSSCVSRVLSSNLSNVVLLSVLCVLSVVVCVVVVDDGRSSSLSNSQSVSSNVSSRRSHHHIGGYNVSSCSSVSSRRDGSSSSVSSSVSSNCCRHPVVRSRRSGGSSSSSSVSSSSSVVSNVSVVVLVVCVVPPVLSNVLSVQLNVLCNRGHSSRSSVVSSVVNVVSVCVVQLQFPKAKWFADPPDQDIGGPPPDPPTHDPWLEIEIEGQEADEDRHLVNVQVVVCVRQVHQLQQLQLLVLQLVVVLVVCVVVPQWDADQVATDGPDLPDDDDGPCDDPVPSVVSRDADDCVVGNYDDPLQDDHPNRRDGDHGRHQEYEYECQNRPAYDLNNLVSVLVRQLSCVSSNRQAAYENDDPVRVVVSVVSVSADDRRHSSRGGHHPVSSVVVVVVVVD

Nearest PDB structures (foldseek):
  7xuj-assembly1_B  TM=9.958E-01  e=1.725E-93  Homo sapiens
  7xuh-assembly1_A  TM=9.907E-01  e=7.262E-93  Homo sapiens
  7wl8-assembly1_A  TM=9.297E-01  e=3.307E-54  Mus musculus
  7v73-assembly1_A  TM=9.512E-01  e=4.512E-50  Homo sapiens
  7lgu-assembly1_A  TM=8.457E-01  e=2.697E-52  Homo sapiens